Protein AF-0000000083306001 (afdb_homodimer)

Structure (mmCIF, N/CA/C/O backbone):
data_AF-0000000083306001-model_v1
#
loop_
_entity.id
_entity.type
_entity.pdbx_description
1 polymer 'Amine oxidase domain-containing protein'
#
loop_
_atom_site.group_PDB
_atom_site.id
_atom_site.type_symbol
_atom_site.label_atom_id
_atom_site.label_alt_id
_atom_site.label_comp_id
_atom_site.label_asym_id
_atom_site.label_entity_id
_atom_site.label_seq_id
_atom_site.pdbx_PDB_ins_code
_atom_site.Cartn_x
_atom_site.Cartn_y
_atom_site.Cartn_z
_atom_site.occupancy
_atom_site.B_iso_or_equiv
_atom_site.auth_seq_id
_atom_site.auth_comp_id
_atom_site.auth_asym_id
_atom_site.auth_atom_id
_atom_site.pdbx_PDB_model_num
ATOM 1 N N . MET A 1 1 ? 27.594 62.531 18.547 1 23.5 1 MET A N 1
ATOM 2 C CA . MET A 1 1 ? 26.344 62.562 17.797 1 23.5 1 MET A CA 1
ATOM 3 C C . MET A 1 1 ? 26.031 61.188 17.188 1 23.5 1 MET A C 1
ATOM 5 O O . MET A 1 1 ? 26.594 60.844 16.156 1 23.5 1 MET A O 1
ATOM 9 N N . ASN A 1 2 ? 26.078 60.125 17.922 1 29.05 2 ASN A N 1
ATOM 10 C CA . ASN A 1 2 ? 25.922 58.719 17.562 1 29.05 2 ASN A CA 1
ATOM 11 C C . ASN A 1 2 ? 24.766 58.531 16.578 1 29.05 2 ASN A C 1
ATOM 13 O O . ASN A 1 2 ? 23.766 59.25 16.625 1 29.05 2 ASN A O 1
ATOM 17 N N . GLY A 1 3 ? 25.094 58.094 15.359 1 31.86 3 GLY A N 1
ATOM 18 C CA . GLY A 1 3 ? 24.219 57.875 14.219 1 31.86 3 GLY A CA 1
ATOM 19 C C . GLY A 1 3 ? 22.859 57.312 14.602 1 31.86 3 GLY A C 1
ATOM 20 O O . GLY A 1 3 ? 22.766 56.125 14.922 1 31.86 3 GLY A O 1
ATOM 21 N N . ILE A 1 4 ? 22.141 57.875 15.406 1 37.94 4 ILE A N 1
ATOM 22 C CA . ILE A 1 4 ? 20.719 57.562 15.594 1 37.94 4 ILE A CA 1
ATOM 23 C C . ILE A 1 4 ? 20.109 57.156 14.266 1 37.94 4 ILE A C 1
ATOM 25 O O . ILE A 1 4 ? 20.016 57.969 13.336 1 37.94 4 ILE A O 1
ATOM 29 N N . GLY A 1 5 ? 20.469 56.062 13.773 1 42.94 5 GLY A N 1
ATOM 30 C CA . GLY A 1 5 ? 19.828 55.5 12.594 1 42.94 5 GLY A CA 1
ATOM 31 C C . GLY A 1 5 ? 18.391 55.969 12.422 1 42.94 5 GLY A C 1
ATOM 32 O O . GLY A 1 5 ? 17.797 56.531 13.344 1 42.94 5 GLY A O 1
ATOM 33 N N . SER A 1 6 ? 17.922 56.188 11.133 1 52.31 6 SER A N 1
ATOM 34 C CA . SER A 1 6 ? 16.656 56.75 10.641 1 52.31 6 SER A CA 1
ATOM 35 C C . SER A 1 6 ? 15.469 56.156 11.414 1 52.31 6 SER A C 1
ATOM 37 O O . SER A 1 6 ? 15.289 54.938 11.469 1 52.31 6 SER A O 1
ATOM 39 N N . LYS A 1 7 ? 15.078 56.812 12.523 1 65 7 LYS A N 1
ATOM 40 C CA . LYS A 1 7 ? 13.852 56.562 13.281 1 65 7 LYS A CA 1
ATOM 41 C C . LYS A 1 7 ? 12.648 56.438 12.352 1 65 7 LYS A C 1
ATOM 43 O O . LYS A 1 7 ? 12.281 57.406 11.68 1 65 7 LYS A O 1
ATOM 48 N N . LYS A 1 8 ? 12.242 55.156 12.117 1 79.12 8 LYS A N 1
ATOM 49 C CA . LYS A 1 8 ? 11.094 54.906 11.25 1 79.12 8 LYS A CA 1
ATOM 50 C C . LYS A 1 8 ? 9.797 54.906 12.047 1 79.12 8 LYS A C 1
ATOM 52 O O . LYS A 1 8 ? 9.57 54.031 12.875 1 79.12 8 LYS A O 1
ATOM 57 N N . CYS A 1 9 ? 9.109 55.969 11.93 1 89.06 9 CYS A N 1
ATOM 58 C CA . CYS A 1 9 ? 7.836 56.125 12.633 1 89.06 9 CYS A CA 1
ATOM 59 C C . CYS A 1 9 ? 6.664 55.781 11.719 1 89.06 9 CYS A C 1
ATOM 61 O O . CYS A 1 9 ? 6.621 56.219 10.57 1 89.06 9 CYS A O 1
ATOM 63 N N . HIS A 1 10 ? 5.801 54.875 12.242 1 91.38 10 HIS A N 1
ATOM 64 C CA . HIS A 1 10 ? 4.609 54.438 11.508 1 91.38 10 HIS A CA 1
ATOM 65 C C . HIS A 1 10 ? 3.377 54.469 12.406 1 91.38 10 HIS A C 1
ATOM 67 O O . HIS A 1 10 ? 3.498 54.5 13.633 1 91.38 10 HIS A O 1
ATOM 73 N N . LYS A 1 11 ? 2.289 54.5 11.758 1 93 11 LYS A N 1
ATOM 74 C CA . LYS A 1 11 ? 1.054 54.375 12.523 1 93 11 LYS A CA 1
ATOM 75 C C . LYS A 1 11 ? 0.902 53 13.117 1 93 11 LYS A C 1
ATOM 77 O O . LYS A 1 11 ? 0.572 52.844 14.297 1 93 11 LYS A O 1
ATOM 82 N N . VAL A 1 12 ? 1.085 52.031 12.242 1 97.62 12 VAL A N 1
ATOM 83 C CA . VAL A 1 12 ? 0.956 50.656 12.68 1 97.62 12 VAL A CA 1
ATOM 84 C C . VAL A 1 12 ? 2.168 49.844 12.211 1 97.62 12 VAL A C 1
ATOM 86 O O . VAL A 1 12 ? 2.564 49.938 11.047 1 97.62 12 VAL A O 1
ATOM 89 N N . VAL A 1 13 ? 2.809 49.062 13.117 1 98.38 13 VAL A N 1
ATOM 90 C CA . VAL A 1 13 ? 3.793 48.031 12.781 1 98.38 13 VAL A CA 1
ATOM 91 C C . VAL A 1 13 ? 3.18 46.656 12.969 1 98.38 13 VAL A C 1
ATOM 93 O O . VAL A 1 13 ? 2.623 46.344 14.023 1 98.38 13 VAL A O 1
ATOM 96 N N . VAL A 1 14 ? 3.178 45.875 11.906 1 98.81 14 VAL A N 1
ATOM 97 C CA . VAL A 1 14 ? 2.76 44.469 11.984 1 98.81 14 VAL A CA 1
ATOM 98 C C . VAL A 1 14 ? 3.988 43.562 11.977 1 98.81 14 VAL A C 1
ATOM 100 O O . VAL A 1 14 ? 4.809 43.625 11.055 1 98.81 14 VAL A O 1
ATOM 103 N N . ILE A 1 15 ? 4.082 42.75 13 1 98.75 15 ILE A N 1
ATOM 104 C CA . ILE A 1 15 ? 5.215 41.844 13.117 1 98.75 15 ILE A CA 1
ATOM 105 C C . ILE A 1 15 ? 4.844 40.469 12.523 1 98.75 15 ILE A C 1
ATOM 107 O O . ILE A 1 15 ? 4.023 39.75 13.086 1 98.75 15 ILE A O 1
ATOM 111 N N . GLY A 1 16 ? 5.48 40.125 11.383 1 98.56 16 GLY A N 1
ATOM 112 C CA . GLY A 1 16 ? 5.234 38.875 10.719 1 98.56 16 GLY A CA 1
ATOM 113 C C . GLY A 1 16 ? 4.379 39 9.469 1 98.56 16 GLY A C 1
ATOM 114 O O . GLY A 1 16 ? 3.367 39.688 9.477 1 98.56 16 GLY A O 1
ATOM 115 N N . ALA A 1 17 ? 4.824 38.281 8.461 1 98.62 17 ALA A N 1
ATOM 116 C CA . ALA A 1 17 ? 4.117 38.344 7.184 1 98.62 17 ALA A CA 1
ATOM 117 C C . ALA A 1 17 ? 3.477 36.969 6.867 1 98.62 17 ALA A C 1
ATOM 119 O O . ALA A 1 17 ? 3.561 36.5 5.734 1 98.62 17 ALA A O 1
ATOM 120 N N . GLY A 1 18 ? 2.902 36.344 7.863 1 98.31 18 GLY A N 1
ATOM 121 C CA . GLY A 1 18 ? 2.041 35.188 7.66 1 98.31 18 GLY A CA 1
ATOM 122 C C . GLY A 1 18 ? 0.6 35.562 7.375 1 98.31 18 GLY A C 1
ATOM 123 O O . GLY A 1 18 ? 0.298 36.719 7.098 1 98.31 18 GLY A O 1
ATOM 124 N N . MET A 1 19 ? -0.26 34.562 7.445 1 98.38 19 MET A N 1
ATOM 125 C CA . MET A 1 19 ? -1.674 34.781 7.148 1 98.38 19 MET A CA 1
ATOM 126 C C . MET A 1 19 ? -2.275 35.812 8.062 1 98.38 19 MET A C 1
ATOM 128 O O . MET A 1 19 ? -2.994 36.719 7.605 1 98.38 19 MET A O 1
ATOM 132 N N . ALA A 1 20 ? -1.987 35.75 9.336 1 98.75 20 ALA A N 1
ATOM 133 C CA . ALA A 1 20 ? -2.545 36.688 10.305 1 98.75 20 ALA A CA 1
ATOM 134 C C . ALA A 1 20 ? -2.035 38.125 10.047 1 98.75 20 ALA A C 1
ATOM 136 O O . ALA A 1 20 ? -2.822 39.062 9.977 1 98.75 20 ALA A O 1
ATOM 137 N N . GLY A 1 21 ? -0.726 38.281 9.867 1 98.81 21 GLY A N 1
ATOM 138 C CA . GLY A 1 21 ? -0.13 39.594 9.672 1 98.81 21 GLY A CA 1
ATOM 139 C C . GLY A 1 21 ? -0.563 40.25 8.383 1 98.81 21 GLY A C 1
ATOM 140 O O . GLY A 1 21 ? -0.947 41.438 8.383 1 98.81 21 GLY A O 1
ATOM 141 N N . ILE A 1 22 ? -0.541 39.5 7.375 1 98.62 22 ILE A N 1
ATOM 142 C CA . ILE A 1 22 ? -0.915 40.062 6.07 1 98.62 22 ILE A CA 1
ATOM 143 C C . ILE A 1 22 ? -2.4 40.406 6.066 1 98.62 22 ILE A C 1
ATOM 145 O O . ILE A 1 22 ? -2.799 41.438 5.488 1 98.62 22 ILE A O 1
ATOM 149 N N . SER A 1 23 ? -3.188 39.562 6.703 1 98.69 23 SER A N 1
ATOM 150 C CA . SER A 1 23 ? -4.613 39.875 6.793 1 98.69 23 SER A CA 1
ATOM 151 C C . SER A 1 23 ? -4.859 41.156 7.586 1 98.69 23 SER A C 1
ATOM 153 O O . SER A 1 23 ? -5.723 41.969 7.227 1 98.69 23 SER A O 1
ATOM 155 N N . ALA A 1 24 ? -4.152 41.344 8.672 1 98.75 24 ALA A N 1
ATOM 156 C CA . ALA A 1 24 ? -4.277 42.562 9.469 1 98.75 24 ALA A CA 1
ATOM 157 C C . ALA A 1 24 ? -3.896 43.781 8.656 1 98.75 24 ALA A C 1
ATOM 159 O O . ALA A 1 24 ? -4.648 44.781 8.609 1 98.75 24 ALA A O 1
ATOM 160 N N . ALA A 1 25 ? -2.742 43.719 8.016 1 98.62 25 ALA A N 1
ATOM 161 C CA . ALA A 1 25 ? -2.252 44.844 7.219 1 98.62 25 ALA A CA 1
ATOM 162 C C . ALA A 1 25 ? -3.219 45.156 6.086 1 98.62 25 ALA A C 1
ATOM 164 O O . ALA A 1 25 ? -3.541 46.344 5.855 1 98.62 25 ALA A O 1
ATOM 165 N N . HIS A 1 26 ? -3.648 44.156 5.418 1 98 26 HIS A N 1
ATOM 166 C CA . HIS A 1 26 ? -4.551 44.344 4.285 1 98 26 HIS A CA 1
ATOM 167 C C . HIS A 1 26 ? -5.859 44.969 4.73 1 98 26 HIS A C 1
ATOM 169 O O . HIS A 1 26 ? -6.352 45.906 4.074 1 98 26 HIS A O 1
ATOM 175 N N . TYR A 1 27 ? -6.422 44.469 5.801 1 97.88 27 TYR A N 1
ATOM 176 C CA . TYR A 1 27 ? -7.68 45 6.305 1 97.88 27 TYR A CA 1
ATOM 177 C C . TYR A 1 27 ? -7.527 46.469 6.703 1 97.88 27 TYR A C 1
ATOM 179 O O . TYR A 1 27 ? -8.422 47.281 6.449 1 97.88 27 TYR A O 1
ATOM 187 N N . LEU A 1 28 ? -6.457 46.844 7.336 1 97.81 28 LEU A N 1
ATOM 188 C CA . LEU A 1 28 ? -6.184 48.219 7.727 1 97.81 28 LEU A CA 1
ATOM 189 C C . LEU A 1 28 ? -6.105 49.125 6.504 1 97.81 28 LEU A C 1
ATOM 191 O O . LEU A 1 28 ? -6.734 50.188 6.469 1 97.81 28 LEU A O 1
ATOM 195 N N . VAL A 1 29 ? -5.379 48.688 5.523 1 97 29 VAL A N 1
ATOM 196 C CA . VAL A 1 29 ? -5.18 49.469 4.312 1 97 29 VAL A CA 1
ATOM 197 C C . VAL A 1 29 ? -6.508 49.625 3.568 1 97 29 VAL A C 1
ATOM 199 O O . VAL A 1 29 ? -6.844 50.688 3.098 1 97 29 VAL A O 1
ATOM 202 N N . GLU A 1 30 ? -7.191 48.5 3.496 1 95.38 30 GLU A N 1
ATOM 203 C CA . GLU A 1 30 ? -8.492 48.531 2.836 1 95.38 30 GLU A CA 1
ATOM 204 C C . GLU A 1 30 ? -9.445 49.5 3.521 1 95.38 30 GLU A C 1
ATOM 206 O O . GLU A 1 30 ? -10.352 50.062 2.887 1 95.38 30 GLU A O 1
ATOM 211 N N . ASN A 1 31 ? -9.188 49.75 4.758 1 95.81 31 ASN A N 1
ATOM 212 C CA . ASN A 1 31 ? -10.078 50.625 5.516 1 95.81 31 ASN A CA 1
ATOM 213 C C . ASN A 1 31 ? -9.43 51.969 5.805 1 95.81 31 ASN A C 1
ATOM 215 O O . ASN A 1 31 ? -9.789 52.656 6.777 1 95.81 31 ASN A O 1
ATOM 219 N N . GLY A 1 32 ? -8.414 52.344 5.086 1 93.94 32 GLY A N 1
ATOM 220 C CA . GLY A 1 32 ? -7.973 53.719 5.027 1 93.94 32 GLY A CA 1
ATOM 221 C C . GLY A 1 32 ? -6.711 54 5.828 1 93.94 32 GLY A C 1
ATOM 222 O O . GLY A 1 32 ? -6.246 55.125 5.906 1 93.94 32 GLY A O 1
ATOM 223 N N . VAL A 1 33 ? -6.129 53.031 6.465 1 95.25 33 VAL A N 1
ATOM 224 C CA . VAL A 1 33 ? -4.867 53.188 7.18 1 95.25 33 VAL A CA 1
ATOM 225 C C . VAL A 1 33 ? -3.705 52.812 6.273 1 95.25 33 VAL A C 1
ATOM 227 O O . VAL A 1 33 ? -3.352 51.625 6.188 1 95.25 33 VAL A O 1
ATOM 230 N N . SER A 1 34 ? -3.059 53.75 5.746 1 92.56 34 SER A N 1
ATOM 231 C CA . SER A 1 34 ? -2.051 53.438 4.73 1 92.56 34 SER A CA 1
ATOM 232 C C . SER A 1 34 ? -0.658 53.344 5.344 1 92.56 34 SER A C 1
ATOM 234 O O . SER A 1 34 ? 0.235 52.719 4.777 1 92.56 34 SER A O 1
ATOM 236 N N . ASP A 1 35 ? -0.481 54 6.477 1 95.62 35 ASP A N 1
ATOM 237 C CA . ASP A 1 35 ? 0.834 53.969 7.105 1 95.62 35 ASP A CA 1
ATOM 238 C C . ASP A 1 35 ? 1.006 52.719 7.957 1 95.62 35 ASP A C 1
ATOM 240 O O . ASP A 1 35 ? 1.032 52.781 9.188 1 95.62 35 ASP A O 1
ATOM 244 N N . VAL A 1 36 ? 1.107 51.656 7.293 1 97.12 36 VAL A N 1
ATOM 245 C CA . VAL A 1 36 ? 1.318 50.344 7.891 1 97.12 36 VAL A CA 1
ATOM 246 C C . VAL A 1 36 ? 2.623 49.75 7.367 1 97.12 36 VAL A C 1
ATOM 248 O O . VAL A 1 36 ? 2.928 49.844 6.18 1 97.12 36 VAL A O 1
ATOM 251 N N . ILE A 1 37 ? 3.451 49.188 8.25 1 97.75 37 ILE A N 1
ATOM 252 C CA . ILE A 1 37 ? 4.672 48.5 7.84 1 97.75 37 ILE A CA 1
ATOM 253 C C . ILE A 1 37 ? 4.695 47.094 8.422 1 97.75 37 ILE A C 1
ATOM 255 O O . ILE A 1 37 ? 4.391 46.906 9.602 1 97.75 37 ILE A O 1
ATOM 259 N N . LEU A 1 38 ? 4.934 46.156 7.582 1 98.31 38 LEU A N 1
ATOM 260 C CA . LEU A 1 38 ? 5.137 44.781 8 1 98.31 38 LEU A CA 1
ATOM 261 C C . LEU A 1 38 ? 6.621 44.438 8.086 1 98.31 38 LEU A C 1
ATOM 263 O O . LEU A 1 38 ? 7.371 44.688 7.137 1 98.31 38 LEU A O 1
ATOM 267 N N . VAL A 1 39 ? 7.051 43.906 9.227 1 98 39 VAL A N 1
ATOM 268 C CA . VAL A 1 39 ? 8.422 43.406 9.367 1 98 39 VAL A CA 1
ATOM 269 C C . VAL A 1 39 ? 8.438 41.906 9.484 1 98 39 VAL A C 1
ATOM 271 O O . VAL A 1 39 ? 7.707 41.312 10.289 1 98 39 VAL A O 1
ATOM 274 N N . GLU A 1 40 ? 9.188 41.281 8.633 1 98.06 40 GLU A N 1
ATOM 275 C CA . GLU A 1 40 ? 9.258 39.844 8.508 1 98.06 40 GLU A CA 1
ATOM 276 C C . GLU A 1 40 ? 10.695 39.344 8.648 1 98.06 40 GLU A C 1
ATOM 278 O O . GLU A 1 40 ? 11.609 39.875 8.008 1 98.06 40 GLU A O 1
ATOM 283 N N . ALA A 1 41 ? 10.867 38.344 9.5 1 97.19 41 ALA A N 1
ATOM 284 C CA . ALA A 1 41 ? 12.203 37.812 9.797 1 97.19 41 ALA A CA 1
ATOM 285 C C . ALA A 1 41 ? 12.781 37.062 8.594 1 97.19 41 ALA A C 1
ATOM 287 O O . ALA A 1 41 ? 13.984 37.156 8.336 1 97.19 41 ALA A O 1
ATOM 288 N N . SER A 1 42 ? 11.938 36.344 7.895 1 95.25 42 SER A N 1
ATOM 289 C CA . SER A 1 42 ? 12.383 35.531 6.777 1 95.25 42 SER A CA 1
ATOM 290 C C . SER A 1 42 ? 12.492 36.344 5.496 1 95.25 42 SER A C 1
ATOM 292 O O . SER A 1 42 ? 12.344 37.562 5.523 1 95.25 42 SER A O 1
ATOM 294 N N . ASP A 1 43 ? 12.812 35.625 4.355 1 95.56 43 ASP A N 1
ATOM 295 C CA . ASP A 1 43 ? 12.945 36.281 3.057 1 95.56 43 ASP A CA 1
ATOM 296 C C . ASP A 1 43 ? 11.727 36 2.176 1 95.56 43 ASP A C 1
ATOM 298 O O . ASP A 1 43 ? 11.789 36.188 0.956 1 95.56 43 ASP A O 1
ATOM 302 N N . ARG A 1 44 ? 10.711 35.531 2.848 1 96.44 44 ARG A N 1
ATOM 303 C CA . ARG A 1 44 ? 9.492 35.219 2.119 1 96.44 44 ARG A CA 1
ATOM 304 C C . ARG A 1 44 ? 8.25 35.531 2.949 1 96.44 44 ARG A C 1
ATOM 306 O O . ARG A 1 44 ? 8.328 35.625 4.172 1 96.44 44 ARG A O 1
ATOM 313 N N . ILE A 1 45 ? 7.082 35.688 2.277 1 97.75 45 ILE A N 1
ATOM 314 C CA . ILE A 1 45 ? 5.805 35.781 2.973 1 97.75 45 ILE A CA 1
ATOM 315 C C . ILE A 1 45 ? 5.301 34.375 3.316 1 97.75 45 ILE A C 1
ATOM 317 O O . ILE A 1 45 ? 5.812 33.375 2.795 1 97.75 45 ILE A O 1
ATOM 321 N N . GLY A 1 46 ? 4.379 34.312 4.262 1 97.62 46 GLY A N 1
ATOM 322 C CA . GLY A 1 46 ? 3.578 33.094 4.371 1 97.62 46 GLY A CA 1
ATOM 323 C C . GLY A 1 46 ? 3.641 32.469 5.746 1 97.62 46 GLY A C 1
ATOM 324 O O . GLY A 1 46 ? 2.742 31.719 6.129 1 97.62 46 GLY A O 1
ATOM 325 N N . GLY A 1 47 ? 4.707 32.781 6.496 1 97 47 GLY A N 1
ATOM 326 C CA . GLY A 1 47 ? 4.848 32.062 7.746 1 97 47 GLY A CA 1
ATOM 327 C C . GLY A 1 47 ? 4.883 30.547 7.555 1 97 47 GLY A C 1
ATOM 328 O O . GLY A 1 47 ? 5.715 30.031 6.805 1 97 47 GLY A O 1
ATOM 329 N N . ARG A 1 48 ? 3.848 29.859 8.078 1 96.69 48 ARG A N 1
ATOM 330 C CA . ARG A 1 48 ? 3.811 28.406 7.969 1 96.69 48 ARG A CA 1
ATOM 331 C C . ARG A 1 48 ? 3.123 27.969 6.68 1 96.69 48 ARG A C 1
ATOM 333 O O . ARG A 1 48 ? 2.854 26.781 6.484 1 96.69 48 ARG A O 1
ATOM 340 N N . ILE A 1 49 ? 2.777 28.906 5.875 1 97.56 49 ILE A N 1
ATOM 341 C CA . ILE A 1 49 ? 2.459 28.641 4.477 1 97.56 49 ILE A CA 1
ATOM 342 C C . ILE A 1 49 ? 3.734 28.703 3.635 1 97.56 49 ILE A C 1
ATOM 344 O O . ILE A 1 49 ? 4.324 29.781 3.475 1 97.56 49 ILE A O 1
ATOM 348 N N . GLN A 1 50 ? 4.164 27.641 3.188 1 97.19 50 GLN A N 1
ATOM 349 C CA . GLN A 1 50 ? 5.336 27.594 2.32 1 97.19 50 GLN A CA 1
ATOM 350 C C . GLN A 1 50 ? 5.074 26.734 1.088 1 97.19 50 GLN A C 1
ATOM 352 O O . GLN A 1 50 ? 5.109 25.5 1.165 1 97.19 50 GLN A O 1
ATOM 357 N N . THR A 1 51 ? 4.879 27.375 -0.016 1 97.12 51 THR A N 1
ATOM 358 C CA . THR A 1 51 ? 4.629 26.719 -1.301 1 97.12 51 THR A CA 1
ATOM 359 C C . THR A 1 51 ? 5.895 26.703 -2.152 1 97.12 51 THR A C 1
ATOM 361 O O . THR A 1 51 ? 6.523 27.75 -2.359 1 97.12 51 THR A O 1
ATOM 364 N N . ILE A 1 52 ? 6.32 25.578 -2.539 1 96.5 52 ILE A N 1
ATOM 365 C CA . ILE A 1 52 ? 7.355 25.484 -3.561 1 96.5 52 ILE A CA 1
ATOM 366 C C . ILE A 1 52 ? 6.766 24.906 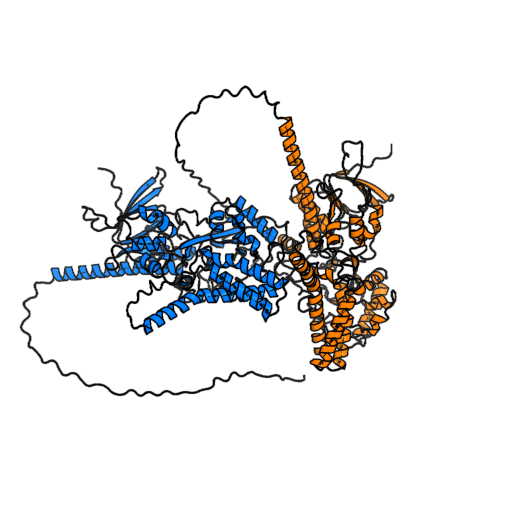-4.844 1 96.5 52 ILE A C 1
ATOM 368 O O . ILE A 1 52 ? 5.656 24.359 -4.832 1 96.5 52 ILE A O 1
ATOM 372 N N . PHE A 1 53 ? 7.438 25.156 -5.859 1 94.88 53 PHE A N 1
ATOM 373 C CA . PHE A 1 53 ? 6.922 24.688 -7.137 1 94.88 53 PHE A CA 1
ATOM 374 C C . PHE A 1 53 ? 7.852 23.641 -7.738 1 94.88 53 PHE A C 1
ATOM 376 O O . PHE A 1 53 ? 9.07 23.828 -7.789 1 94.88 53 PHE A O 1
ATOM 383 N N . ARG A 1 54 ? 7.277 22.516 -7.984 1 92.81 54 ARG A N 1
ATOM 384 C CA . ARG A 1 54 ? 7.965 21.406 -8.664 1 92.81 54 ARG A CA 1
ATOM 385 C C . ARG A 1 54 ? 7.285 21.078 -9.992 1 92.81 54 ARG A C 1
ATOM 387 O O . ARG A 1 54 ? 6.109 20.719 -10.016 1 92.81 54 ARG A O 1
ATOM 394 N N . GLU A 1 55 ? 8.039 21.219 -11.102 1 91.31 55 GLU A N 1
ATOM 395 C CA . GLU A 1 55 ? 7.504 21.016 -12.445 1 91.31 55 GLU A CA 1
ATOM 396 C C . GLU A 1 55 ? 6.258 21.859 -12.688 1 91.31 55 GLU A C 1
ATOM 398 O O . GLU A 1 55 ? 5.246 21.359 -13.172 1 91.31 55 GLU A O 1
ATOM 403 N N . GLY A 1 56 ? 6.277 23.078 -12.164 1 92 56 GLY A N 1
ATOM 404 C CA . GLY A 1 56 ? 5.23 24.062 -12.406 1 92 56 GLY A CA 1
ATOM 405 C C . GLY A 1 56 ? 4.02 23.875 -11.516 1 92 56 GLY A C 1
ATOM 406 O O . GLY A 1 56 ? 3.057 24.641 -11.602 1 92 56 GLY A O 1
ATOM 407 N N . LYS A 1 57 ? 4.062 22.891 -10.648 1 94.19 57 LYS A N 1
ATOM 408 C CA . LYS A 1 57 ? 2.928 22.641 -9.766 1 94.19 57 LYS A CA 1
ATOM 409 C C . LYS A 1 57 ? 3.303 22.875 -8.305 1 94.19 57 LYS A C 1
ATOM 411 O O . LYS A 1 57 ? 4.441 22.609 -7.902 1 94.19 57 LYS A O 1
ATOM 416 N N . PRO A 1 58 ? 2.34 23.328 -7.555 1 95.38 58 PRO A N 1
ATOM 417 C CA . PRO A 1 58 ? 2.666 23.688 -6.168 1 95.38 58 PRO A CA 1
ATOM 418 C C . PRO A 1 58 ? 2.824 22.453 -5.273 1 95.38 58 PRO A C 1
ATOM 420 O O . PRO A 1 58 ? 2.1 21.469 -5.434 1 95.38 58 PRO A O 1
ATOM 423 N N . LEU A 1 59 ? 3.77 22.5 -4.441 1 95.94 59 LEU A N 1
ATOM 424 C CA . LEU A 1 59 ? 3.99 21.594 -3.324 1 95.94 59 LEU A CA 1
ATOM 425 C C . LEU A 1 59 ? 3.961 22.344 -1.996 1 95.94 59 LEU A C 1
ATOM 427 O O . LEU A 1 59 ? 4.785 23.219 -1.759 1 95.94 59 LEU A O 1
ATOM 431 N N . GLU A 1 60 ? 3.01 22 -1.163 1 96.56 60 GLU A N 1
ATOM 432 C CA . GLU A 1 60 ? 2.814 22.719 0.092 1 96.56 60 GLU A CA 1
ATOM 433 C C . GLU A 1 60 ? 3.637 22.094 1.218 1 96.56 60 GLU A C 1
ATOM 435 O O . GLU A 1 60 ? 3.26 21.062 1.768 1 96.56 60 GLU A O 1
ATOM 440 N N . LEU A 1 61 ? 4.664 22.781 1.616 1 97.06 61 LEU A N 1
ATOM 441 C CA . LEU A 1 61 ? 5.52 22.25 2.678 1 97.06 61 LEU A CA 1
ATOM 442 C C . LEU A 1 61 ? 4.906 22.531 4.047 1 97.06 61 LEU A C 1
ATOM 444 O O . LEU A 1 61 ? 5.312 21.922 5.043 1 97.06 61 LEU A O 1
ATOM 448 N N . GLY A 1 62 ? 3.992 23.484 4.168 1 95.38 62 GLY A N 1
ATOM 449 C CA . GLY A 1 62 ? 3.236 23.812 5.371 1 95.38 62 GLY A CA 1
ATOM 450 C C . GLY A 1 62 ? 1.743 23.594 5.211 1 95.38 62 GLY A C 1
ATOM 451 O O . GLY A 1 62 ? 1.303 22.547 4.758 1 95.38 62 GLY A O 1
ATOM 452 N N . ALA A 1 63 ? 1.005 24.578 5.586 1 94.5 63 ALA A N 1
ATOM 453 C CA . ALA A 1 63 ? -0.448 24.5 5.457 1 94.5 63 ALA A CA 1
ATOM 454 C C . ALA A 1 63 ? -0.856 24.172 4.023 1 94.5 63 ALA A C 1
ATOM 456 O O . ALA A 1 63 ? -0.426 24.859 3.084 1 94.5 63 ALA A O 1
ATOM 457 N N . GLU A 1 64 ? -1.719 23.188 3.941 1 91.94 64 GLU A N 1
ATOM 458 C CA . GLU A 1 64 ? -1.946 22.641 2.609 1 91.94 64 GLU A CA 1
ATOM 459 C C . GLU A 1 64 ? -3.383 22.875 2.15 1 91.94 64 GLU A C 1
ATOM 461 O O . GLU A 1 64 ? -3.641 23.016 0.954 1 91.94 64 GLU A O 1
ATOM 466 N N . TRP A 1 65 ? -4.297 22.984 3.082 1 91.81 65 TRP A N 1
ATOM 467 C CA . TRP A 1 65 ? -5.699 23.016 2.682 1 91.81 65 TRP A CA 1
ATOM 468 C C . TRP A 1 65 ? -6.457 24.109 3.42 1 91.81 65 TRP A C 1
ATOM 470 O O . TRP A 1 65 ? -6.047 24.547 4.5 1 91.81 65 TRP A O 1
ATOM 480 N N . ILE A 1 66 ? -7.449 24.562 2.73 1 94.06 66 ILE A N 1
ATOM 481 C CA . ILE A 1 66 ? -8.516 25.266 3.432 1 94.06 66 ILE A CA 1
ATOM 482 C C . ILE A 1 66 ? -9.484 24.266 4.051 1 94.06 66 ILE A C 1
ATOM 484 O O . ILE A 1 66 ? -10.18 23.547 3.332 1 94.06 66 ILE A O 1
ATOM 488 N N . PHE A 1 67 ? -9.461 24.25 5.379 1 90.56 67 PHE A N 1
ATOM 489 C CA . PHE A 1 67 ? -10.32 23.297 6.078 1 90.56 67 PHE A CA 1
ATOM 490 C C . PHE A 1 67 ? -11.758 23.797 6.129 1 90.56 67 PHE A C 1
ATOM 492 O O . PHE A 1 67 ? -12.07 24.719 6.887 1 90.56 67 PHE A O 1
ATOM 499 N N . GLY A 1 68 ? -12.633 23.203 5.359 1 90.38 68 GLY A N 1
ATOM 500 C CA . GLY A 1 68 ? -14.031 23.609 5.34 1 90.38 68 GLY A CA 1
ATOM 501 C C . GLY A 1 68 ? -14.359 24.547 4.191 1 90.38 68 GLY A C 1
ATOM 502 O O . GLY A 1 68 ? -14.359 25.766 4.359 1 90.38 68 GLY A O 1
ATOM 503 N N . GLY A 1 69 ? -14.766 23.875 3.129 1 90.19 69 GLY A N 1
ATOM 504 C CA . GLY A 1 69 ? -15.133 24.641 1.947 1 90.19 69 GLY A CA 1
ATOM 505 C C . GLY A 1 69 ? -16.578 25.109 1.96 1 90.19 69 GLY A C 1
ATOM 506 O O . GLY A 1 69 ? -17.391 24.672 1.139 1 90.19 69 GLY A O 1
ATOM 507 N N . CYS A 1 70 ? -16.859 26.094 2.916 1 91.06 70 CYS A N 1
ATOM 508 C CA . CYS A 1 70 ? -18.203 26.656 3.018 1 91.06 70 CYS A CA 1
ATOM 509 C C . CYS A 1 70 ? -18.156 28.141 3.352 1 91.06 70 CYS A C 1
ATOM 511 O O . CYS A 1 70 ? -17.109 28.656 3.75 1 91.06 70 CYS A O 1
ATOM 513 N N . PRO A 1 71 ? -19.234 28.859 3.275 1 92.56 71 PRO A N 1
ATOM 514 C CA . PRO A 1 71 ? -19.219 30.328 3.432 1 92.56 71 PRO A CA 1
ATOM 515 C C . PRO A 1 71 ? -18.859 30.766 4.848 1 92.56 71 PRO A C 1
ATOM 517 O O . PRO A 1 71 ? -18.531 31.922 5.074 1 92.56 71 PRO A O 1
ATOM 520 N N . SER A 1 72 ? -18.844 29.875 5.777 1 92.5 72 SER A N 1
ATOM 521 C CA . SER A 1 72 ? -18.453 30.219 7.141 1 92.5 72 SER A CA 1
ATOM 522 C C . SER A 1 72 ? -16.938 30.312 7.262 1 92.5 72 SER A C 1
ATOM 524 O O . SER A 1 72 ? -16.422 30.812 8.266 1 92.5 72 SER A O 1
ATOM 526 N N . ASN A 1 73 ? -16.266 29.906 6.23 1 95.75 73 ASN A N 1
ATOM 527 C CA . ASN A 1 73 ? -14.812 29.984 6.211 1 95.75 73 ASN A CA 1
ATOM 528 C C . ASN A 1 73 ? -14.336 31.234 5.488 1 95.75 73 ASN A C 1
ATOM 530 O O . ASN A 1 73 ? -14.461 31.344 4.27 1 95.75 73 ASN A O 1
ATOM 534 N N . SER A 1 74 ? -13.727 32.094 6.27 1 96.56 74 SER A N 1
ATOM 535 C CA . SER A 1 74 ? -13.336 33.406 5.75 1 96.56 74 SER A CA 1
ATOM 536 C C . SER A 1 74 ? -12.266 33.281 4.668 1 96.56 74 SER A C 1
ATOM 538 O O . SER A 1 74 ? -12.211 34.094 3.738 1 96.56 74 SER A O 1
ATOM 540 N N . LEU A 1 75 ? -11.406 32.312 4.801 1 97.44 75 LEU A N 1
ATOM 541 C CA . LEU A 1 75 ? -10.352 32.094 3.809 1 97.44 75 LEU A CA 1
ATOM 542 C C . LEU A 1 75 ? -10.93 31.547 2.516 1 97.44 75 LEU A C 1
ATOM 544 O O . LEU A 1 75 ? -10.492 31.891 1.423 1 97.44 75 LEU A O 1
ATOM 548 N N . PHE A 1 76 ? -11.898 30.609 2.615 1 95.69 76 PHE A N 1
ATOM 549 C CA . PHE A 1 76 ? -12.594 30.078 1.452 1 95.69 76 PHE A CA 1
ATOM 550 C C . PHE A 1 76 ? -13.289 31.188 0.671 1 95.69 76 PHE A C 1
ATOM 552 O O . PHE A 1 76 ? -13.18 31.25 -0.556 1 95.69 76 PHE A O 1
ATOM 559 N N . ASN A 1 77 ? -13.922 32.062 1.436 1 96.44 77 ASN A N 1
ATOM 560 C CA . ASN A 1 77 ? -14.578 33.219 0.812 1 96.44 77 ASN A CA 1
ATOM 561 C C . ASN A 1 77 ? -13.578 34.094 0.065 1 96.44 77 ASN A C 1
ATOM 563 O O . ASN A 1 77 ? -13.836 34.5 -1.064 1 96.44 77 ASN A O 1
ATOM 567 N N . LEU A 1 78 ? -12.523 34.344 0.722 1 96.69 78 LEU A N 1
ATOM 568 C CA . LEU A 1 78 ? -11.492 35.156 0.128 1 96.69 78 LEU A CA 1
ATOM 569 C C . LEU A 1 78 ? -10.945 34.531 -1.148 1 96.69 78 LEU A C 1
ATOM 571 O O . LEU A 1 78 ? -10.812 35.219 -2.17 1 96.69 78 LEU A O 1
ATOM 575 N N . ALA A 1 79 ? -10.602 33.25 -1.114 1 96.38 79 ALA A N 1
ATOM 576 C CA . ALA A 1 79 ? -10.047 32.531 -2.266 1 96.38 79 ALA A CA 1
ATOM 577 C C . ALA A 1 79 ? -11.016 32.562 -3.445 1 96.38 79 ALA A C 1
ATOM 579 O O . ALA A 1 79 ? -10.594 32.688 -4.598 1 96.38 79 ALA A O 1
ATOM 580 N N . ASN A 1 80 ? -12.266 32.438 -3.133 1 93.56 80 ASN A N 1
ATOM 581 C CA . ASN A 1 80 ? -13.289 32.531 -4.172 1 93.56 80 ASN A CA 1
ATOM 582 C C . ASN A 1 80 ? -13.352 33.938 -4.781 1 93.56 80 ASN A C 1
ATOM 584 O O . ASN A 1 80 ? -13.414 34.062 -6.004 1 93.56 80 ASN A O 1
ATOM 588 N N . ARG A 1 81 ? -13.352 34.875 -3.896 1 94.81 81 ARG A N 1
ATOM 589 C CA . ARG A 1 81 ? -13.422 36.281 -4.352 1 94.81 81 ARG A CA 1
ATOM 590 C C . ARG A 1 81 ? -12.242 36.594 -5.254 1 94.81 81 ARG A C 1
ATOM 592 O O . ARG A 1 81 ? -12.383 37.375 -6.219 1 94.81 81 ARG A O 1
ATOM 599 N N . LEU A 1 82 ? -11.172 36.062 -4.934 1 94.69 82 LEU A N 1
ATOM 600 C CA . LEU A 1 82 ? -9.945 36.312 -5.68 1 94.69 82 LEU A CA 1
ATOM 601 C C . LEU A 1 82 ? -9.859 35.406 -6.906 1 94.69 82 LEU A C 1
ATOM 603 O O . LEU A 1 82 ? -8.883 35.469 -7.656 1 94.69 82 LEU A O 1
ATOM 607 N N . LYS A 1 83 ? -10.82 34.438 -7.105 1 94.69 83 LYS A N 1
ATOM 608 C CA . LYS A 1 83 ? -10.922 33.531 -8.242 1 94.69 83 LYS A CA 1
ATOM 609 C C . LYS A 1 83 ? -9.711 32.594 -8.297 1 94.69 83 LYS A C 1
ATOM 611 O O . LYS A 1 83 ? -9.18 32.344 -9.383 1 94.69 83 LYS A O 1
ATOM 616 N N . LEU A 1 84 ? -9.375 32.156 -7.137 1 94.81 84 LEU A N 1
ATOM 617 C CA . LEU A 1 84 ? -8.172 31.328 -7.07 1 94.81 84 LEU A CA 1
ATOM 618 C C . LEU A 1 84 ? -8.523 29.844 -7.043 1 94.81 84 LEU A C 1
ATOM 620 O O . LEU A 1 84 ? -7.637 28.984 -7.148 1 94.81 84 LEU A O 1
ATOM 624 N N . LEU A 1 85 ? -9.742 29.422 -6.918 1 92.81 85 LEU A N 1
ATOM 625 C CA . LEU A 1 85 ? -10.148 28.031 -6.75 1 92.81 85 LEU A CA 1
ATOM 626 C C . LEU A 1 85 ? -10.594 27.422 -8.078 1 92.81 85 LEU A C 1
ATOM 628 O O . LEU A 1 85 ? -10.719 26.203 -8.203 1 92.81 85 LEU A O 1
ATOM 632 N N . GLY A 1 86 ? -10.695 28.203 -9.039 1 87.12 86 GLY A N 1
ATOM 633 C CA . GLY A 1 86 ? -11.133 27.719 -10.344 1 87.12 86 GLY A CA 1
ATOM 634 C C . GLY A 1 86 ? -12.617 27.438 -10.406 1 87.12 86 GLY A C 1
ATOM 635 O O . GLY A 1 86 ? -13.344 27.656 -9.438 1 87.12 86 GLY A O 1
ATOM 636 N N . ARG A 1 87 ? -13.023 26.859 -11.555 1 80.19 87 ARG A N 1
ATOM 637 C CA . ARG A 1 87 ? -14.438 26.594 -11.805 1 80.19 87 ARG A CA 1
ATOM 638 C C . ARG A 1 87 ? -14.891 25.312 -11.117 1 80.19 87 ARG A C 1
ATOM 640 O O . ARG A 1 87 ? -15.984 25.266 -10.555 1 80.19 87 ARG A O 1
ATOM 647 N N . GLU A 1 88 ? -14.008 24.328 -11.188 1 84.38 88 GLU A N 1
ATOM 648 C CA . GLU A 1 88 ? -14.289 23.078 -10.484 1 84.38 88 GLU A CA 1
ATOM 649 C C . GLU A 1 88 ? -13.422 22.938 -9.242 1 84.38 88 GLU A C 1
ATOM 651 O O . GLU A 1 88 ? -12.234 22.609 -9.336 1 84.38 88 GLU A O 1
ATOM 656 N N . ILE A 1 89 ? -14.117 23.219 -8.148 1 84.5 89 ILE A N 1
ATOM 657 C CA . ILE A 1 89 ? -13.398 23.188 -6.879 1 84.5 89 ILE A CA 1
ATOM 658 C C . ILE A 1 89 ? -13.023 21.75 -6.52 1 84.5 89 ILE A C 1
ATOM 660 O O . ILE A 1 89 ? -13.883 20.875 -6.523 1 84.5 89 ILE A O 1
ATOM 664 N N . GLN A 1 90 ? -11.797 21.531 -6.348 1 80.75 90 GLN A N 1
ATOM 665 C CA . GLN A 1 90 ? -11.305 20.219 -5.922 1 80.75 90 GLN A CA 1
ATOM 666 C C . GLN A 1 90 ? -11.477 20.031 -4.418 1 80.75 90 GLN A C 1
ATOM 668 O O . GLN A 1 90 ? -10.859 20.75 -3.627 1 80.75 90 GLN A O 1
ATOM 673 N N . ARG A 1 91 ? -12.367 19.188 -4.055 1 83.62 91 ARG A N 1
ATOM 674 C CA . ARG A 1 91 ? -12.648 18.891 -2.654 1 83.62 91 ARG A CA 1
ATOM 675 C C . ARG A 1 91 ? -12.117 17.516 -2.275 1 83.62 91 ARG A C 1
ATOM 677 O O . ARG A 1 91 ? -12.375 16.531 -2.977 1 83.62 91 ARG A O 1
ATOM 684 N N . LEU A 1 92 ? -11.25 17.562 -1.471 1 73.62 92 LEU A N 1
ATOM 685 C CA . LEU A 1 92 ? -10.82 16.281 -0.931 1 73.62 92 LEU A CA 1
ATOM 686 C C . LEU A 1 92 ? -11.648 15.898 0.291 1 73.62 92 LEU A C 1
ATOM 688 O O . LEU A 1 92 ? -11.984 16.75 1.11 1 73.62 92 LEU A O 1
ATOM 692 N N . ASN A 1 93 ? -12.383 14.828 0.073 1 58.19 93 ASN A N 1
ATOM 693 C CA . ASN A 1 93 ? -13.242 14.391 1.169 1 58.19 93 ASN A CA 1
ATOM 694 C C . ASN A 1 93 ? -12.508 14.422 2.506 1 58.19 93 ASN A C 1
ATOM 696 O O . ASN A 1 93 ? -11.305 14.156 2.562 1 58.19 93 ASN A O 1
ATOM 700 N N . ASP A 1 94 ? -13.18 15.195 3.371 1 47.5 94 ASP A N 1
ATOM 701 C CA . ASP A 1 94 ? -12.742 15.352 4.754 1 47.5 94 ASP A CA 1
ATOM 702 C C . ASP A 1 94 ? -12.211 14.039 5.316 1 47.5 94 ASP A C 1
ATOM 704 O O . ASP A 1 94 ? -12.695 12.961 4.953 1 47.5 94 ASP A O 1
ATOM 708 N N . ILE A 1 95 ? -11.055 13.977 5.805 1 42.84 95 ILE A N 1
ATOM 709 C CA . ILE A 1 95 ? -10.703 12.859 6.676 1 42.84 95 ILE A CA 1
ATOM 710 C C . ILE A 1 95 ? -11.945 12.398 7.441 1 42.84 95 ILE A C 1
ATOM 712 O O . ILE A 1 95 ? -12.031 11.242 7.855 1 42.84 95 ILE A O 1
ATOM 716 N N . ASP A 1 96 ? -12.695 13.32 7.961 1 39.47 96 ASP A N 1
ATOM 717 C CA . ASP A 1 96 ? -13.766 13.141 8.938 1 39.47 96 ASP A CA 1
ATOM 718 C C . ASP A 1 96 ? -14.93 12.352 8.328 1 39.47 96 ASP A C 1
ATOM 720 O O . ASP A 1 96 ? -15.695 11.719 9.055 1 39.47 96 ASP A O 1
ATOM 724 N N . GLU A 1 97 ? -15.461 12.766 7.262 1 37.97 97 GLU A N 1
ATOM 725 C CA . GLU A 1 97 ? -16.562 11.875 6.906 1 37.97 97 GLU A CA 1
ATOM 726 C C . GLU A 1 97 ? -16.078 10.43 6.785 1 37.97 97 GLU A C 1
ATOM 728 O O . GLU A 1 97 ? -14.977 10.094 7.227 1 37.97 97 GLU A O 1
ATOM 733 N N . THR A 1 98 ? -16.391 9.617 5.59 1 36.84 98 THR A N 1
ATOM 734 C CA . THR A 1 98 ? -15.883 8.25 5.555 1 36.84 98 THR A CA 1
ATOM 735 C C . THR A 1 98 ? -14.359 8.242 5.598 1 36.84 98 THR A C 1
ATOM 737 O O . THR A 1 98 ? -13.703 8.734 4.672 1 36.84 98 THR A O 1
ATOM 740 N N . VAL A 1 99 ? -13.766 8.758 6.723 1 39.06 99 VAL A N 1
ATOM 741 C CA . VAL A 1 99 ? -12.336 8.641 6.965 1 39.06 99 VAL A CA 1
ATOM 742 C C . VAL A 1 99 ? -11.711 7.684 5.953 1 39.06 99 VAL A C 1
ATOM 744 O O . VAL A 1 99 ? -11.516 6.504 6.25 1 39.06 99 VAL A O 1
ATOM 747 N N . GLN A 1 100 ? -12.375 7.168 5.102 1 40.94 100 GLN A N 1
ATOM 748 C CA . GLN A 1 100 ? -11.391 6.727 4.117 1 40.94 100 GLN A CA 1
ATOM 749 C C . GLN A 1 100 ? -10.469 7.871 3.705 1 40.94 100 GLN A C 1
ATOM 751 O O . GLN A 1 100 ? -10.938 8.922 3.27 1 40.94 100 GLN A O 1
ATOM 756 N N . TRP A 1 101 ? -9.562 8.352 4.633 1 41.09 101 TRP A N 1
ATOM 757 C CA . TRP A 1 101 ? -8.633 9.32 4.051 1 41.09 101 TRP A CA 1
ATOM 758 C C . TRP A 1 101 ? -8.828 9.422 2.543 1 41.09 101 TRP A C 1
ATOM 760 O O . TRP A 1 101 ? -9.156 8.43 1.883 1 41.09 101 TRP A O 1
ATOM 770 N N . PRO A 1 102 ? -9.062 10.664 2.162 1 41.59 102 PRO A N 1
ATOM 771 C CA . PRO A 1 102 ? -9.492 10.742 0.763 1 41.59 102 PRO A CA 1
ATOM 772 C C . PRO A 1 102 ? -9.203 9.453 -0.009 1 41.59 102 PRO A C 1
ATOM 774 O O . PRO A 1 102 ? -10.008 8.516 0.027 1 41.59 102 PRO A O 1
ATOM 777 N N . ASN A 1 103 ? -8.602 9.742 -1.179 1 39.34 103 ASN A N 1
ATOM 778 C CA . ASN A 1 103 ? -8.328 8.922 -2.355 1 39.34 103 ASN A CA 1
ATOM 779 C C . ASN A 1 103 ? -7.547 7.66 -1.989 1 39.34 103 ASN A C 1
ATOM 781 O O . ASN A 1 103 ? -6.793 7.133 -2.809 1 39.34 103 ASN A O 1
ATOM 785 N N . THR A 1 104 ? -7.562 7.449 -0.688 1 43.06 104 THR A N 1
ATOM 786 C CA . THR A 1 104 ? -6.727 6.27 -0.481 1 43.06 104 THR A CA 1
ATOM 787 C C . THR A 1 104 ? -7.527 4.992 -0.708 1 43.06 104 THR A C 1
ATOM 789 O O . THR A 1 104 ? -8.391 4.637 0.102 1 43.06 104 THR A O 1
ATOM 792 N N . VAL A 1 105 ? -8.07 4.832 -1.787 1 50.19 105 VAL A N 1
ATOM 793 C CA . VAL A 1 105 ? -8.367 3.436 -2.088 1 50.19 105 VAL A CA 1
ATOM 794 C C . VAL A 1 105 ? -7.344 2.531 -1.403 1 50.19 105 VAL A C 1
ATOM 796 O O . VAL A 1 105 ? -6.258 2.293 -1.94 1 50.19 105 VAL A O 1
ATOM 799 N N . GLY A 1 106 ? -6.789 3.121 -0.184 1 61.69 106 GLY A N 1
ATOM 800 C CA . GLY A 1 106 ? -5.582 2.418 0.221 1 61.69 106 GLY A CA 1
ATOM 801 C C . GLY A 1 106 ? -5.836 1.357 1.276 1 61.69 106 GLY A C 1
ATOM 802 O O . GLY A 1 106 ? -6.883 1.357 1.925 1 61.69 106 GLY A O 1
ATOM 803 N N . TYR A 1 107 ? -5.316 0.306 1.216 1 83.5 107 TYR A N 1
ATOM 804 C CA . TYR A 1 107 ? -5.195 -0.804 2.154 1 83.5 107 TYR A CA 1
ATOM 805 C C . TYR A 1 107 ? -4.41 -0.39 3.393 1 83.5 107 TYR A C 1
ATOM 807 O O . TYR A 1 107 ? -3.682 0.606 3.367 1 83.5 107 TYR A O 1
ATOM 815 N N . ILE A 1 108 ? -4.852 -0.819 4.52 1 93.38 108 ILE A N 1
ATOM 816 C CA . ILE A 1 108 ? -4.043 -0.727 5.73 1 93.38 108 ILE A CA 1
ATOM 817 C C . ILE A 1 108 ? -3.049 -1.887 5.777 1 93.38 108 ILE A C 1
ATOM 819 O O . ILE A 1 108 ? -3.43 -3.045 5.59 1 93.38 108 ILE A O 1
ATOM 823 N N . TYR A 1 109 ? -1.843 -1.511 5.934 1 94.69 109 TYR A N 1
ATOM 824 C CA . TYR A 1 109 ? -0.792 -2.52 5.848 1 94.69 109 TYR A CA 1
ATOM 825 C C . TYR A 1 109 ? -0.182 -2.789 7.219 1 94.69 109 TYR A C 1
ATOM 827 O O . TYR A 1 109 ? 0.032 -1.862 8 1 94.69 109 TYR A O 1
ATOM 835 N N . ARG A 1 110 ? 0.178 -4.043 7.504 1 94.81 110 ARG A N 1
ATOM 836 C CA . ARG A 1 110 ? 0.812 -4.469 8.75 1 94.81 110 ARG A CA 1
ATOM 837 C C . ARG A 1 110 ? 2.322 -4.598 8.578 1 94.81 110 ARG A C 1
ATOM 839 O O . ARG A 1 110 ? 2.814 -4.734 7.453 1 94.81 110 ARG A O 1
ATOM 846 N N . SER A 1 111 ? 2.982 -4.613 9.688 1 94.69 111 SER A N 1
ATOM 847 C CA . SER A 1 111 ? 4.441 -4.621 9.664 1 94.69 111 SER A CA 1
ATOM 848 C C . SER A 1 111 ? 4.977 -5.957 9.164 1 94.69 111 SER A C 1
ATOM 850 O O . SER A 1 111 ? 6.164 -6.074 8.844 1 94.69 111 SER A O 1
ATOM 852 N N . ASN A 1 112 ? 4.125 -6.957 9.023 1 91.81 112 ASN A N 1
ATOM 853 C CA . ASN A 1 112 ? 4.578 -8.242 8.492 1 91.81 112 ASN A CA 1
ATOM 854 C C . ASN A 1 112 ? 4.469 -8.289 6.973 1 91.81 112 ASN A C 1
ATOM 856 O O . ASN A 1 112 ? 4.648 -9.352 6.367 1 91.81 112 ASN A O 1
ATOM 860 N N . GLY A 1 113 ? 4.059 -7.156 6.402 1 93.12 113 GLY A N 1
ATOM 861 C CA . GLY A 1 113 ? 4.074 -7.047 4.949 1 93.12 113 GLY A CA 1
ATOM 862 C C . GLY A 1 113 ? 2.738 -7.387 4.312 1 93.12 113 GLY A C 1
ATOM 863 O O . GLY A 1 113 ? 2.619 -7.418 3.088 1 93.12 113 GLY A O 1
ATOM 864 N N . LEU A 1 114 ? 1.692 -7.625 5.141 1 91.69 114 LEU A N 1
ATOM 865 C CA . LEU A 1 114 ? 0.388 -8.023 4.625 1 91.69 114 LEU A CA 1
ATOM 866 C C . LEU A 1 114 ? -0.647 -6.926 4.859 1 91.69 114 LEU A C 1
ATOM 868 O O . LEU A 1 114 ? -0.635 -6.266 5.902 1 91.69 114 LEU A O 1
ATOM 872 N N . PRO A 1 115 ? -1.557 -6.746 3.924 1 92.19 115 PRO A N 1
ATOM 873 C CA . PRO A 1 115 ? -2.674 -5.832 4.168 1 92.19 115 PRO A CA 1
ATOM 874 C C . PRO A 1 115 ? -3.736 -6.43 5.086 1 92.19 115 PRO A C 1
ATOM 876 O O . PRO A 1 115 ? -3.775 -7.648 5.281 1 92.19 115 PRO A O 1
ATOM 879 N N . LEU A 1 116 ? -4.512 -5.562 5.68 1 93.06 116 LEU A N 1
ATOM 880 C CA . LEU A 1 116 ? -5.688 -6.031 6.406 1 93.06 116 LEU A CA 1
ATOM 881 C C . LEU A 1 116 ? -6.734 -6.582 5.445 1 93.06 116 LEU A C 1
ATOM 883 O O . LEU A 1 116 ? -6.766 -6.211 4.27 1 93.06 116 LEU A O 1
ATOM 887 N N . SER A 1 117 ? -7.547 -7.488 6.02 1 87.75 117 SER A N 1
ATOM 888 C CA . SER A 1 117 ? -8.727 -7.902 5.258 1 87.75 117 SER A CA 1
ATOM 889 C C . SER A 1 117 ? -9.695 -6.742 5.074 1 87.75 117 SER A C 1
ATOM 891 O O . SER A 1 117 ? -9.648 -5.758 5.812 1 87.75 117 SER A O 1
ATOM 893 N N . GLU A 1 118 ? -10.516 -6.871 4.09 1 84.62 118 GLU A N 1
ATOM 894 C CA . GLU A 1 118 ? -11.523 -5.848 3.84 1 84.62 118 GLU A CA 1
ATOM 895 C C . GLU A 1 118 ? -12.445 -5.664 5.047 1 84.62 118 GLU A C 1
ATOM 897 O O . GLU A 1 118 ? -12.773 -4.539 5.418 1 84.62 118 GLU A O 1
ATOM 902 N N . GLU A 1 119 ? -12.844 -6.777 5.605 1 86.06 119 GLU A N 1
ATOM 903 C CA . GLU A 1 119 ? -13.734 -6.738 6.766 1 86.06 119 GLU A CA 1
ATOM 904 C C . GLU A 1 119 ? -13.07 -6.031 7.945 1 86.06 119 GLU A C 1
ATOM 906 O O . GLU A 1 119 ? -13.688 -5.188 8.594 1 86.06 119 GLU A O 1
ATOM 911 N N . SER A 1 120 ? -11.859 -6.391 8.219 1 92.19 120 SER A N 1
ATOM 912 C CA . SER A 1 120 ? -11.125 -5.77 9.32 1 92.19 120 SER A CA 1
ATOM 913 C C . SER A 1 120 ? -10.922 -4.281 9.07 1 92.19 120 SER A C 1
ATOM 915 O O . SER A 1 120 ? -11.023 -3.473 9.992 1 92.19 120 SER A O 1
ATOM 917 N N . THR A 1 121 ? -10.648 -3.926 7.84 1 91.94 121 THR A N 1
ATOM 918 C CA . THR A 1 121 ? -10.445 -2.529 7.473 1 91.94 121 THR A CA 1
ATOM 919 C C . THR A 1 121 ? -11.719 -1.719 7.715 1 91.94 121 THR A C 1
ATOM 921 O O . THR A 1 121 ? -11.672 -0.652 8.328 1 91.94 121 THR A O 1
ATOM 924 N N . GLN A 1 122 ? -12.789 -2.236 7.254 1 89.25 122 GLN A N 1
ATOM 925 C CA . GLN A 1 122 ? -14.062 -1.553 7.41 1 89.25 122 GLN A CA 1
ATOM 926 C C . GLN A 1 122 ? -14.406 -1.354 8.883 1 89.25 122 GLN A C 1
ATOM 928 O O . GLN A 1 122 ? -14.812 -0.263 9.289 1 89.25 122 GLN A O 1
ATOM 933 N N . LYS A 1 123 ? -14.242 -2.383 9.633 1 92.19 123 LYS A N 1
ATOM 934 C CA . LYS A 1 123 ? -14.578 -2.305 11.047 1 92.19 123 LYS A CA 1
ATOM 935 C C . LYS A 1 123 ? -13.641 -1.349 11.781 1 92.19 123 LYS A C 1
ATOM 937 O O . LYS A 1 123 ? -14.062 -0.605 12.664 1 92.19 123 LYS A O 1
ATOM 942 N N . ALA A 1 124 ? -12.375 -1.369 11.445 1 94.25 124 ALA A N 1
ATOM 943 C CA . ALA A 1 124 ? -11.414 -0.459 12.062 1 94.25 124 ALA A CA 1
ATOM 944 C C . ALA A 1 124 ? -11.805 0.997 11.828 1 94.25 124 ALA A C 1
ATOM 946 O O . ALA A 1 124 ? -11.797 1.806 12.758 1 94.25 124 ALA A O 1
ATOM 947 N N . TYR A 1 125 ? -12.219 1.309 10.641 1 92.06 125 TYR A N 1
ATOM 948 C CA . TYR A 1 125 ? -12.617 2.678 10.328 1 92.06 125 TYR A CA 1
ATOM 949 C C . TYR A 1 125 ? -13.914 3.049 11.023 1 92.06 125 TYR A C 1
ATOM 951 O O . TYR A 1 125 ? -14.078 4.184 11.477 1 92.06 125 TYR A O 1
ATOM 959 N N . GLU A 1 126 ? -14.789 2.086 11.062 1 91.94 126 GLU A N 1
ATOM 960 C CA . GLU A 1 126 ? -16.047 2.344 11.758 1 91.94 126 GLU A CA 1
ATOM 961 C C . GLU A 1 126 ? -15.797 2.701 13.227 1 91.94 126 GLU A C 1
ATOM 963 O O . GLU A 1 126 ? -16.344 3.688 13.727 1 91.94 126 GLU A O 1
ATOM 968 N N . VAL A 1 127 ? -14.984 1.917 13.82 1 94.62 127 VAL A N 1
ATOM 969 C CA . VAL A 1 127 ? -14.68 2.133 15.227 1 94.62 127 VAL A CA 1
ATOM 970 C C . VAL A 1 127 ? -13.93 3.451 15.398 1 94.62 127 VAL A C 1
ATOM 972 O O . VAL A 1 127 ? -14.266 4.254 16.281 1 94.62 127 VAL A O 1
ATOM 975 N N . PHE A 1 128 ? -12.977 3.689 14.602 1 95.81 128 PHE A N 1
ATOM 976 C CA . PHE A 1 128 ? -12.164 4.891 14.703 1 95.81 128 PHE A CA 1
ATOM 977 C C . PHE A 1 128 ? -13.016 6.145 14.523 1 95.81 128 PHE A C 1
ATOM 979 O O . PHE A 1 128 ? -12.891 7.098 15.289 1 95.81 128 PHE A O 1
ATOM 986 N N . ASN A 1 129 ? -13.828 6.129 13.531 1 91.44 129 ASN A N 1
ATOM 987 C CA . ASN A 1 129 ? -14.688 7.281 13.266 1 91.44 129 ASN A CA 1
ATOM 988 C C . ASN A 1 129 ? -15.648 7.551 14.422 1 91.44 129 ASN A C 1
ATOM 990 O O . ASN A 1 129 ? -15.914 8.703 14.75 1 91.44 129 ASN A O 1
ATOM 994 N N . ALA A 1 130 ? -16.125 6.492 14.992 1 92.12 130 ALA A N 1
ATOM 995 C CA . ALA A 1 130 ? -17.016 6.656 16.141 1 92.12 130 ALA A CA 1
ATOM 996 C C . ALA A 1 130 ? -16.281 7.305 17.312 1 92.12 130 ALA A C 1
ATOM 998 O O . ALA A 1 130 ? -16.828 8.188 17.984 1 92.12 130 ALA A O 1
ATOM 999 N N . ILE A 1 131 ? -15.086 6.895 17.531 1 94.5 131 ILE A N 1
ATOM 1000 C CA . ILE A 1 131 ? -14.289 7.453 18.609 1 94.5 131 ILE A CA 1
ATOM 1001 C C . ILE A 1 131 ? -13.969 8.914 18.328 1 94.5 131 ILE A C 1
ATOM 1003 O O . ILE A 1 131 ? -14.086 9.773 19.203 1 94.5 131 ILE A O 1
ATOM 1007 N N . ARG A 1 132 ? -13.555 9.188 17.156 1 92.12 132 ARG A N 1
ATOM 1008 C CA . ARG A 1 132 ? -13.25 10.555 16.75 1 92.12 132 ARG A CA 1
ATOM 1009 C C . ARG A 1 132 ? -14.453 11.469 16.953 1 92.12 132 ARG A C 1
ATOM 1011 O O . ARG A 1 132 ? -14.312 12.594 17.453 1 92.12 132 ARG A O 1
ATOM 1018 N N . ASP A 1 133 ? -15.625 11.008 16.562 1 88.94 133 ASP A N 1
ATOM 1019 C CA . ASP A 1 133 ? -16.844 11.781 16.75 1 88.94 133 ASP A CA 1
ATOM 1020 C C . ASP A 1 133 ? -17.109 12.047 18.234 1 88.94 133 ASP A C 1
ATOM 1022 O O . ASP A 1 133 ? -17.562 13.133 18.609 1 88.94 133 ASP A O 1
ATOM 1026 N N . GLU A 1 134 ? -16.875 11.055 19.031 1 91.12 134 GLU A N 1
ATOM 1027 C CA . GLU A 1 134 ? -17.062 11.234 20.469 1 91.12 134 GLU A CA 1
ATOM 1028 C C . GLU A 1 134 ? -16.078 12.266 21.016 1 91.12 134 GLU A C 1
ATOM 1030 O O . GLU A 1 134 ? -16.453 13.062 21.891 1 91.12 134 GLU A O 1
ATOM 1035 N N . ILE A 1 135 ? -14.859 12.242 20.516 1 90.5 135 ILE A N 1
ATOM 1036 C CA . ILE A 1 135 ? -13.844 13.188 20.953 1 90.5 135 ILE A CA 1
ATOM 1037 C C . ILE A 1 135 ? -14.273 14.609 20.578 1 90.5 135 ILE A C 1
ATOM 1039 O O . ILE A 1 135 ? -14.219 15.516 21.406 1 90.5 135 ILE A O 1
ATOM 1043 N N . GLN A 1 136 ? -14.711 14.789 19.406 1 86.62 136 GLN A N 1
ATOM 1044 C CA . GLN A 1 136 ? -15.117 16.094 18.922 1 86.62 136 GLN A CA 1
ATOM 1045 C C . GLN A 1 136 ? -16.344 16.609 19.672 1 86.62 136 GLN A C 1
ATOM 1047 O O . GLN A 1 136 ? -16.453 17.812 19.922 1 86.62 136 GLN A O 1
ATOM 1052 N N . GLY A 1 137 ? -17.203 15.695 20.062 1 86 137 GLY A N 1
ATOM 1053 C CA . GLY A 1 137 ? -18.438 16.078 20.734 1 86 137 GLY A CA 1
ATOM 1054 C C . GLY A 1 137 ? -18.281 16.203 22.234 1 86 137 GLY A C 1
ATOM 1055 O O . GLY A 1 137 ? -19.188 16.672 22.922 1 86 137 GLY A O 1
ATOM 1056 N N . TYR A 1 138 ? -17.141 15.797 22.703 1 84.19 138 TYR A N 1
ATOM 1057 C CA . TYR A 1 138 ? -16.953 15.742 24.156 1 84.19 138 TYR A CA 1
ATOM 1058 C C . TYR A 1 138 ? -17.078 17.125 24.781 1 84.19 138 TYR A C 1
ATOM 1060 O O . TYR A 1 138 ? -17.688 17.281 25.844 1 84.19 138 TYR A O 1
ATOM 1068 N N . PHE A 1 139 ? -16.438 18.156 24.141 1 78.69 139 PHE A N 1
ATOM 1069 C CA . PHE A 1 139 ? -16.438 19.531 24.625 1 78.69 139 PHE A CA 1
ATOM 1070 C C . PHE A 1 139 ? -17.875 20.062 24.734 1 78.69 139 PHE A C 1
ATOM 1072 O O . PHE A 1 139 ? -18.219 20.703 25.719 1 78.69 139 PHE A O 1
ATOM 1079 N N . GLN A 1 140 ? -18.656 19.812 23.734 1 72.75 140 GLN A N 1
ATOM 1080 C CA . GLN A 1 140 ? -20.031 20.312 23.703 1 72.75 140 GLN A CA 1
ATOM 1081 C C . GLN A 1 140 ? -20.859 19.641 24.797 1 72.75 140 GLN A C 1
ATOM 1083 O O . GLN A 1 140 ? -21.719 20.281 25.422 1 72.75 140 GLN A O 1
ATOM 1088 N N . LYS A 1 141 ? -20.625 18.391 24.984 1 64.88 141 LYS A N 1
ATOM 1089 C CA . LYS A 1 141 ? -21.406 17.656 25.984 1 64.88 141 LYS A CA 1
ATOM 1090 C C . LYS A 1 141 ? -21.078 18.125 27.391 1 64.88 141 LYS A C 1
ATOM 1092 O O . LYS A 1 141 ? -21.969 18.297 28.219 1 64.88 141 LYS A O 1
ATOM 1097 N N . GLU A 1 142 ? -19.844 18.328 27.656 1 57.53 142 GLU A N 1
ATOM 1098 C CA . GLU A 1 142 ? -19.438 18.75 29 1 57.53 142 GLU A CA 1
ATOM 1099 C C . GLU A 1 142 ? -19.797 20.203 29.25 1 57.53 142 GLU A C 1
ATOM 1101 O O . GLU A 1 142 ? -20.25 20.562 30.344 1 57.53 142 GLU A O 1
ATOM 1106 N N . TYR A 1 143 ? -19.531 21.047 28.234 1 53.78 143 TYR A N 1
ATOM 1107 C CA . TYR A 1 143 ? -19.875 22.438 28.422 1 53.78 143 TYR A CA 1
ATOM 1108 C C . TYR A 1 143 ? -21.391 22.625 28.562 1 53.78 143 TYR A C 1
ATOM 1110 O O . TYR A 1 143 ? -21.859 23.484 29.297 1 53.78 143 TYR A O 1
ATOM 1118 N N . LYS A 1 144 ? -22.172 21.812 27.844 1 49.78 144 LYS A N 1
ATOM 1119 C CA . LYS A 1 144 ? -23.609 21.828 28.047 1 49.78 144 LYS A CA 1
ATOM 1120 C C . LYS A 1 144 ? -23.969 21.422 29.469 1 49.78 144 LYS A C 1
ATOM 1122 O O . LYS A 1 144 ? -24.844 22.031 30.094 1 49.78 144 LYS A O 1
ATOM 1127 N N . VAL A 1 145 ? -23.25 20.375 29.844 1 46.69 145 VAL A N 1
ATOM 1128 C CA . VAL A 1 145 ? -23.578 19.922 31.203 1 46.69 145 VAL A CA 1
ATOM 1129 C C . VAL A 1 145 ? -23.172 20.984 32.219 1 46.69 145 VAL A C 1
ATOM 1131 O O . VAL A 1 145 ? -23.906 21.266 33.156 1 46.69 145 VAL A O 1
ATOM 1134 N N . ALA A 1 146 ? -21.984 21.531 31.906 1 46.84 146 ALA A N 1
ATOM 1135 C CA . ALA A 1 146 ? -21.547 22.578 32.844 1 46.84 146 ALA A CA 1
ATOM 1136 C C . ALA A 1 146 ? -22.469 23.797 32.75 1 46.84 146 ALA A C 1
ATOM 1138 O O . ALA A 1 146 ? -22.812 24.391 33.781 1 46.84 146 ALA A O 1
ATOM 1139 N N . GLY A 1 147 ? -22.828 24.109 31.484 1 46.62 147 GLY A N 1
ATOM 1140 C CA . GLY A 1 147 ? -23.781 25.203 31.344 1 46.62 147 GLY A CA 1
ATOM 1141 C C . GLY A 1 147 ? -25.109 24.938 32.031 1 46.62 147 GLY A C 1
ATOM 1142 O O . GLY A 1 147 ? -25.672 25.828 32.656 1 46.62 147 GLY A O 1
ATOM 1143 N N . GLU A 1 148 ? -25.625 23.766 31.766 1 48.47 148 GLU A N 1
ATOM 1144 C CA . GLU A 1 148 ? -26.906 23.422 32.375 1 48.47 148 GLU A CA 1
ATOM 1145 C C . GLU A 1 148 ? -26.797 23.406 33.906 1 48.47 148 GLU A C 1
ATOM 1147 O O . GLU A 1 148 ? -27.703 23.859 34.594 1 48.47 148 GLU A O 1
ATOM 1152 N N . GLU A 1 149 ? -25.734 22.781 34.281 1 44.53 149 GLU A N 1
ATOM 1153 C CA . GLU A 1 149 ? -25.547 22.781 35.75 1 44.53 149 GLU A CA 1
ATOM 1154 C C . GLU A 1 149 ? -25.391 24.203 36.281 1 44.53 149 GLU A C 1
ATOM 1156 O O . GLU A 1 149 ? -25.891 24.5 37.375 1 44.53 149 GLU A O 1
ATOM 1161 N N . MET A 1 150 ? -24.812 24.969 35.438 1 40.47 150 MET A N 1
ATOM 1162 C CA . MET A 1 150 ? -24.656 26.375 35.812 1 40.47 150 MET A CA 1
ATOM 1163 C C . MET A 1 150 ? -26 27.094 35.812 1 40.47 150 MET A C 1
ATOM 1165 O O . MET A 1 150 ? -26.266 27.906 36.719 1 40.47 150 MET A O 1
ATOM 1169 N N . GLN A 1 151 ? -26.703 26.938 34.656 1 44.84 151 GLN A N 1
ATOM 1170 C CA . GLN A 1 151 ? -28.016 27.562 34.625 1 44.84 151 GLN A CA 1
ATOM 1171 C C . GLN A 1 151 ? -28.875 27.078 35.781 1 44.84 151 GLN A C 1
ATOM 1173 O O . GLN A 1 151 ? -29.672 27.844 36.344 1 44.84 151 GLN A O 1
ATOM 1178 N N . ARG A 1 152 ? -28.891 25.844 36 1 43 152 ARG A N 1
ATOM 1179 C CA . ARG A 1 152 ? -29.734 25.344 37.094 1 43 152 ARG A CA 1
ATOM 1180 C C . ARG A 1 152 ? -29.328 25.969 38.438 1 43 152 ARG A C 1
ATOM 1182 O O . ARG A 1 152 ? -30.141 26.078 39.344 1 43 152 ARG A O 1
ATOM 1189 N N . LYS A 1 153 ? -27.953 25.953 38.688 1 42.31 153 LYS A N 1
ATOM 1190 C CA . LYS A 1 153 ? -27.625 26.453 40.031 1 42.31 153 LYS A CA 1
ATOM 1191 C C . LYS A 1 153 ? -27.734 27.969 40.094 1 42.31 153 LYS A C 1
ATOM 1193 O O . LYS A 1 153 ? -27.406 28.594 41.125 1 42.31 153 LYS A O 1
ATOM 1198 N N . GLY A 1 154 ? -28.625 28.672 39.312 1 36.94 154 GLY A N 1
ATOM 1199 C CA . GLY A 1 154 ? -28.953 30.078 39.406 1 36.94 154 GLY A CA 1
ATOM 1200 C C . GLY A 1 154 ? -27.75 31 39.375 1 36.94 154 GLY A C 1
ATOM 1201 O O . GLY A 1 154 ? -27.844 32.188 39.656 1 36.94 154 GLY A O 1
ATOM 1202 N N . ARG A 1 155 ? -26.531 30.609 39.875 1 36.44 155 ARG A N 1
ATOM 1203 C CA . ARG A 1 155 ? -25.406 31.531 40.031 1 36.44 155 ARG A CA 1
ATOM 1204 C C . ARG A 1 155 ? -24.891 31.984 38.656 1 36.44 155 ARG A C 1
ATOM 1206 O O . ARG A 1 155 ? -24.828 31.203 37.719 1 36.44 155 ARG A O 1
ATOM 1213 N N . ALA A 1 156 ? -25.047 33.406 38.312 1 35.78 156 ALA A N 1
ATOM 1214 C CA . ALA A 1 156 ? -24.578 34.188 37.156 1 35.78 156 ALA A CA 1
ATOM 1215 C C . ALA A 1 156 ? -23.297 33.562 36.594 1 35.78 156 ALA A C 1
ATOM 1217 O O . ALA A 1 156 ? -23.234 33.219 35.406 1 35.78 156 ALA A O 1
ATOM 1218 N N . SER A 1 157 ? -22.062 34.5 36.875 1 33.66 157 SER A N 1
ATOM 1219 C CA . SER A 1 157 ? -20.703 34.406 36.375 1 33.66 157 SER A CA 1
ATOM 1220 C C . SER A 1 157 ? -20.047 33.094 36.781 1 33.66 157 SER A C 1
ATOM 1222 O O . SER A 1 157 ? -19.516 33 37.906 1 33.66 157 SER A O 1
ATOM 1224 N N . VAL A 1 158 ? -20.703 32.094 36.938 1 33.84 158 VAL A N 1
ATOM 1225 C CA . VAL A 1 158 ? -19.859 30.984 37.344 1 33.84 158 VAL A CA 1
ATOM 1226 C C . VAL A 1 158 ? -18.672 30.891 36.375 1 33.84 158 VAL A C 1
ATOM 1228 O O . VAL A 1 158 ? -18.844 30.812 35.156 1 33.84 158 VAL A O 1
ATOM 1231 N N . ASP A 1 159 ? -17.5 31.438 36.781 1 34.34 159 ASP A N 1
ATOM 1232 C CA . ASP A 1 159 ? -16.203 31.094 36.219 1 34.34 159 ASP A CA 1
ATOM 1233 C C . ASP A 1 159 ? -16.172 29.641 35.75 1 34.34 159 ASP A C 1
ATOM 1235 O O . ASP A 1 159 ? -16.062 28.719 36.562 1 34.34 159 ASP A O 1
ATOM 1239 N N . VAL A 1 160 ? -17.016 29.172 34.938 1 37.5 160 VAL A N 1
ATOM 1240 C CA . VAL A 1 160 ? -16.891 27.906 34.219 1 37.5 160 VAL A CA 1
ATOM 1241 C C . VAL A 1 160 ? -15.438 27.453 34.188 1 37.5 160 VAL A C 1
ATOM 1243 O O . VAL A 1 160 ? -15.109 26.422 33.594 1 37.5 160 VAL A O 1
ATOM 1246 N N . SER A 1 161 ? -14.562 28.422 34.562 1 38.41 161 SER A N 1
ATOM 1247 C CA . SER A 1 161 ? -13.141 28.078 34.531 1 38.41 161 SER A CA 1
ATOM 1248 C C . SER A 1 161 ? -12.875 26.844 35.406 1 38.41 161 SER A C 1
ATOM 1250 O O . SER A 1 161 ? -11.977 26.062 35.094 1 38.41 161 SER A O 1
ATOM 1252 N N . THR A 1 162 ? -13.391 26.797 36.812 1 37.75 162 THR A N 1
ATOM 1253 C CA . THR A 1 162 ? -12.836 25.953 37.875 1 37.75 162 THR A CA 1
ATOM 1254 C C . THR A 1 162 ? -13.562 24.609 37.906 1 37.75 162 THR A C 1
ATOM 1256 O O . THR A 1 162 ? -13.477 23.875 38.906 1 37.75 162 THR A O 1
ATOM 1259 N N . ALA A 1 163 ? -14.664 24.359 37.312 1 38.75 163 ALA A N 1
ATOM 1260 C CA . ALA A 1 163 ? -15.047 22.969 37.594 1 38.75 163 ALA A CA 1
ATOM 1261 C C . ALA A 1 163 ? -13.867 22.031 37.375 1 38.75 163 ALA A C 1
ATOM 1263 O O . ALA A 1 163 ? -13.242 22.031 36.312 1 38.75 163 ALA A O 1
ATOM 1264 N N . ALA A 1 164 ? -13.18 21.672 38.375 1 44.47 164 ALA A N 1
ATOM 1265 C CA . ALA A 1 164 ? -12.07 20.734 38.469 1 44.47 164 ALA A CA 1
ATOM 1266 C C . ALA A 1 164 ? -12.336 19.484 37.625 1 44.47 164 ALA A C 1
ATOM 1268 O O . ALA A 1 164 ? -12.898 18.5 38.094 1 44.47 164 ALA A O 1
ATOM 1269 N N . PHE A 1 165 ? -12.805 19.656 36.438 1 50.38 165 PHE A N 1
ATOM 1270 C CA . PHE A 1 165 ? -12.875 18.438 35.656 1 50.38 165 PHE A CA 1
ATOM 1271 C C . PHE A 1 165 ? -11.547 17.703 35.656 1 50.38 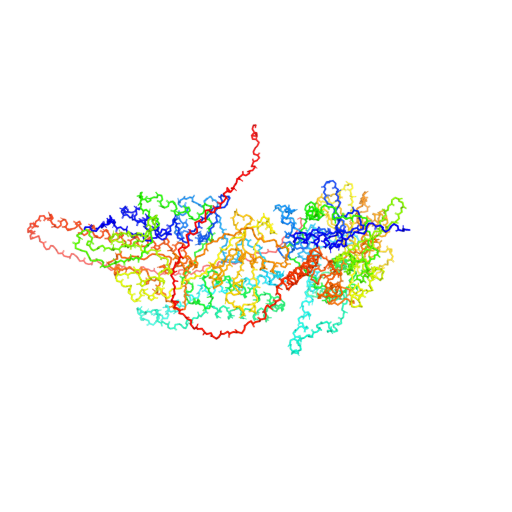165 PHE A C 1
ATOM 1273 O O . PHE A 1 165 ? -10.484 18.328 35.688 1 50.38 165 PHE A O 1
ATOM 1280 N N . GLU A 1 166 ? -11.656 16.641 36.25 1 63.06 166 GLU A N 1
ATOM 1281 C CA . GLU A 1 166 ? -10.484 15.781 36.094 1 63.06 166 GLU A CA 1
ATOM 1282 C C . GLU A 1 166 ? -9.969 15.781 34.656 1 63.06 166 GLU A C 1
ATOM 1284 O O . GLU A 1 166 ? -10.734 15.555 33.719 1 63.06 166 GLU A O 1
ATOM 1289 N N . LYS A 1 167 ? -8.906 16.516 34.406 1 82.5 167 LYS A N 1
ATOM 1290 C CA . LYS A 1 167 ? -8.219 16.562 33.125 1 82.5 167 LYS A CA 1
ATOM 1291 C C . LYS A 1 167 ? -7.832 15.164 32.656 1 82.5 167 LYS A C 1
ATOM 1293 O O . LYS A 1 167 ? -7.086 14.461 33.344 1 82.5 167 LYS A O 1
ATOM 1298 N N . THR A 1 168 ? -8.555 14.789 31.547 1 89.19 168 THR A N 1
ATOM 1299 C CA . THR A 1 168 ? -8.359 13.445 31 1 89.19 168 THR A CA 1
ATOM 1300 C C . THR A 1 168 ? -7.402 13.484 29.812 1 89.19 168 THR A C 1
ATOM 1302 O O . THR A 1 168 ? -7.547 14.32 28.922 1 89.19 168 THR A O 1
ATOM 1305 N N . ARG A 1 169 ? -6.449 12.648 29.953 1 93.31 169 ARG A N 1
ATOM 1306 C CA . ARG A 1 169 ? -5.578 12.469 28.797 1 93.31 169 ARG A CA 1
ATOM 1307 C C . ARG A 1 169 ? -6.324 11.805 27.641 1 93.31 169 ARG A C 1
ATOM 1309 O O . ARG A 1 169 ? -6.992 10.781 27.828 1 93.31 169 ARG A O 1
ATOM 1316 N N . LEU A 1 170 ? -6.203 12.328 26.469 1 94.81 170 LEU A N 1
ATOM 1317 C CA . LEU A 1 170 ? -6.926 11.836 25.297 1 94.81 170 LEU A CA 1
ATOM 1318 C C . LEU A 1 170 ? -6.562 10.383 25.016 1 94.81 170 LEU A C 1
ATOM 1320 O O . LEU A 1 170 ? -7.422 9.586 24.609 1 94.81 170 LEU A O 1
ATOM 1324 N N . LEU A 1 171 ? -5.289 9.984 25.234 1 95.19 171 LEU A N 1
ATOM 1325 C CA . LEU A 1 171 ? -4.848 8.609 25 1 95.19 171 LEU A CA 1
ATOM 1326 C C . LEU A 1 171 ? -5.633 7.625 25.844 1 95.19 171 LEU A C 1
ATOM 1328 O O . LEU A 1 171 ? -6.023 6.559 25.375 1 95.19 171 LEU A O 1
ATOM 1332 N N . THR A 1 172 ? -5.84 7.992 27.094 1 94.5 172 THR A N 1
ATOM 1333 C CA . THR A 1 172 ? -6.578 7.125 28.016 1 94.5 172 THR A CA 1
ATOM 1334 C C . THR A 1 172 ? -8.008 6.914 27.516 1 94.5 172 THR A C 1
ATOM 1336 O O . THR A 1 172 ? -8.516 5.793 27.547 1 94.5 172 THR A O 1
ATOM 1339 N N . PHE A 1 173 ? -8.562 7.996 27.156 1 95 173 PHE A N 1
ATOM 1340 C CA . PHE A 1 173 ? -9.922 7.918 26.625 1 95 173 PHE A CA 1
ATOM 1341 C C . PHE A 1 173 ? -9.961 7.047 25.375 1 95 173 PHE A C 1
ATOM 1343 O O . PHE A 1 173 ? -10.797 6.145 25.266 1 95 173 PHE A O 1
ATOM 1350 N N . TYR A 1 174 ? -9.078 7.324 24.438 1 96.25 174 TYR A N 1
ATOM 1351 C CA . TYR A 1 174 ? -9.008 6.578 23.188 1 96.25 174 TYR A CA 1
ATOM 1352 C C . TYR A 1 174 ? -8.836 5.086 23.438 1 96.25 174 TYR A C 1
ATOM 1354 O O . TYR A 1 174 ? -9.586 4.266 22.906 1 96.25 174 TYR A O 1
ATOM 1362 N N . ASP A 1 175 ? -7.883 4.684 24.281 1 95.81 175 ASP A N 1
ATOM 1363 C CA . ASP A 1 175 ? -7.578 3.285 24.562 1 95.81 175 ASP A CA 1
ATOM 1364 C C . ASP A 1 175 ? -8.766 2.582 25.203 1 95.81 175 ASP A C 1
ATOM 1366 O O . ASP A 1 175 ? -9.039 1.415 24.922 1 95.81 175 ASP A O 1
ATOM 1370 N N . SER A 1 176 ? -9.422 3.346 26.078 1 96.06 176 SER A N 1
ATOM 1371 C CA . SER A 1 176 ? -10.594 2.768 26.734 1 96.06 176 SER A CA 1
ATOM 1372 C C . SER A 1 176 ? -11.688 2.457 25.734 1 96.06 176 SER A C 1
ATOM 1374 O O . SER A 1 176 ? -12.336 1.408 25.812 1 96.06 176 SER A O 1
ATOM 1376 N N . ARG A 1 177 ? -11.914 3.381 24.812 1 96.44 177 ARG A N 1
ATOM 1377 C CA . ARG A 1 177 ? -12.938 3.182 23.797 1 96.44 177 ARG A CA 1
ATOM 1378 C C . ARG A 1 177 ? -12.555 2.053 22.844 1 96.44 177 ARG A C 1
ATOM 1380 O O . ARG A 1 177 ? -13.406 1.285 22.406 1 96.44 177 ARG A O 1
ATOM 1387 N N . VAL A 1 178 ? -11.281 1.909 22.5 1 97.38 178 VAL A N 1
ATOM 1388 C CA . VAL A 1 178 ? -10.797 0.834 21.641 1 97.38 178 VAL A CA 1
ATOM 1389 C C . VAL A 1 178 ? -11.039 -0.515 22.312 1 97.38 178 VAL A C 1
ATOM 1391 O O . VAL A 1 178 ? -11.555 -1.443 21.688 1 97.38 178 VAL A O 1
ATOM 1394 N N . LEU A 1 179 ? -10.68 -0.607 23.594 1 96.38 179 LEU A N 1
ATOM 1395 C CA . LEU A 1 179 ? -10.859 -1.853 24.344 1 96.38 179 LEU A CA 1
ATOM 1396 C C . LEU A 1 179 ? -12.328 -2.256 24.375 1 96.38 179 LEU A C 1
ATOM 1398 O O . LEU A 1 179 ? -12.664 -3.428 24.188 1 96.38 179 LEU A O 1
ATOM 1402 N N . LYS A 1 180 ? -13.172 -1.284 24.609 1 96.38 180 LYS A N 1
ATOM 1403 C CA . LYS A 1 180 ? -14.602 -1.552 24.641 1 96.38 180 LYS A CA 1
ATOM 1404 C C . LYS A 1 180 ? -15.102 -2.035 23.281 1 96.38 180 LYS A C 1
ATOM 1406 O O . LYS A 1 180 ? -15.898 -2.971 23.203 1 96.38 180 LYS A O 1
ATOM 1411 N N . ALA A 1 181 ? -14.664 -1.373 22.234 1 97.25 181 ALA A N 1
ATOM 1412 C CA . ALA A 1 181 ? -15.078 -1.745 20.875 1 97.25 181 ALA A CA 1
ATOM 1413 C C . ALA A 1 181 ? -14.617 -3.158 20.531 1 97.25 181 ALA A C 1
ATOM 1415 O O . ALA A 1 181 ? -15.375 -3.939 19.953 1 97.25 181 ALA A O 1
ATOM 1416 N N . LEU A 1 182 ? -13.383 -3.537 20.844 1 96.69 182 LEU A N 1
ATOM 1417 C CA . LEU A 1 182 ? -12.852 -4.863 20.562 1 96.69 182 LEU A CA 1
ATOM 1418 C C . LEU A 1 182 ? -13.617 -5.934 21.328 1 96.69 182 LEU A C 1
ATOM 1420 O O . LEU A 1 182 ? -13.891 -7.012 20.797 1 96.69 182 LEU A O 1
ATOM 1424 N N . ALA A 1 183 ? -13.953 -5.598 22.562 1 95.31 183 ALA A N 1
ATOM 1425 C CA . ALA A 1 183 ? -14.758 -6.531 23.359 1 95.31 183 ALA A CA 1
ATOM 1426 C C . ALA A 1 183 ? -16.125 -6.762 22.719 1 95.31 183 ALA A C 1
ATOM 1428 O O . ALA A 1 183 ? -16.609 -7.891 22.672 1 95.31 183 ALA A O 1
ATOM 1429 N N . TYR A 1 184 ? -16.672 -5.727 22.281 1 95.69 184 TYR A N 1
ATOM 1430 C CA . TYR A 1 184 ? -17.984 -5.82 21.625 1 95.69 184 TYR A CA 1
ATOM 1431 C C . TYR A 1 184 ? -17.891 -6.668 20.359 1 95.69 184 TYR A C 1
ATOM 1433 O O . TYR A 1 184 ? -18.75 -7.516 20.109 1 95.69 184 TYR A O 1
ATOM 1441 N N . LEU A 1 185 ? -16.875 -6.48 19.531 1 94.94 185 LEU A N 1
ATOM 1442 C CA . LEU A 1 185 ? -16.703 -7.238 18.297 1 94.94 185 LEU A CA 1
ATOM 1443 C C . LEU A 1 185 ? -16.516 -8.719 18.594 1 94.94 185 LEU A C 1
ATOM 1445 O O . LEU A 1 185 ? -17.031 -9.57 17.875 1 94.94 185 LEU A O 1
ATOM 1449 N N . LYS A 1 186 ? -15.781 -8.984 19.578 1 91.75 186 LYS A N 1
ATOM 1450 C CA . LYS A 1 186 ? -15.5 -10.359 19.969 1 91.75 186 LYS A CA 1
ATOM 1451 C C . LYS A 1 186 ? -16.75 -11.055 20.484 1 91.75 186 LYS A C 1
ATOM 1453 O O . LYS A 1 186 ? -17.094 -12.148 20.031 1 91.75 186 LYS A O 1
ATOM 1458 N N . VAL A 1 187 ? -17.469 -10.461 21.344 1 91.81 187 VAL A N 1
ATOM 1459 C CA . VAL A 1 187 ? -18.547 -11.102 22.109 1 91.81 187 VAL A CA 1
ATOM 1460 C C . VAL A 1 187 ? -19.859 -11 21.328 1 91.81 187 VAL A C 1
ATOM 1462 O O . VAL A 1 187 ? -20.578 -11.984 21.203 1 91.81 187 VAL A O 1
ATOM 1465 N N . ASN A 1 188 ? -20.125 -9.859 20.812 1 89.31 188 ASN A N 1
ATOM 1466 C CA . ASN A 1 188 ? -21.438 -9.609 20.234 1 89.31 188 ASN A CA 1
ATOM 1467 C C . ASN A 1 188 ? -21.469 -9.938 18.75 1 89.31 188 ASN A C 1
ATOM 1469 O O . ASN A 1 188 ? -22.453 -10.461 18.234 1 89.31 188 ASN A O 1
ATOM 1473 N N . GLU A 1 189 ? -20.375 -9.711 18.078 1 91.19 189 GLU A N 1
ATOM 1474 C CA . GLU A 1 189 ? -20.344 -9.953 16.641 1 91.19 189 GLU A CA 1
ATOM 1475 C C . GLU A 1 189 ? -19.594 -11.234 16.312 1 91.19 189 GLU A C 1
ATOM 1477 O O . GLU A 1 189 ? -19.562 -11.672 15.156 1 91.19 189 GLU A O 1
ATOM 1482 N N . LYS A 1 190 ? -18.984 -11.812 17.25 1 88.12 190 LYS A N 1
ATOM 1483 C CA . LYS A 1 190 ? -18.234 -13.055 17.094 1 88.12 190 LYS A CA 1
ATOM 1484 C C . LYS A 1 190 ? -17.219 -12.961 15.969 1 88.12 190 LYS A C 1
ATOM 1486 O O . LYS A 1 190 ? -17.125 -13.852 15.125 1 88.12 190 LYS A O 1
ATOM 1491 N N . PHE A 1 191 ? -16.562 -11.82 15.992 1 85.75 191 PHE A N 1
ATOM 1492 C CA . PHE A 1 191 ? -15.516 -11.578 15.016 1 85.75 191 PHE A CA 1
ATOM 1493 C C . PHE A 1 191 ? -14.406 -12.617 15.148 1 85.75 191 PHE A C 1
ATOM 1495 O O . PHE A 1 191 ? -14.023 -12.984 16.266 1 85.75 191 PHE A O 1
ATOM 1502 N N . ALA A 1 192 ? -13.922 -13.109 14.023 1 82.25 192 ALA A N 1
ATOM 1503 C CA . ALA A 1 192 ? -12.828 -14.086 14.062 1 82.25 192 ALA A CA 1
ATOM 1504 C C . ALA A 1 192 ? -11.602 -13.5 14.75 1 82.25 192 ALA A C 1
ATOM 1506 O O . ALA A 1 192 ? -11.289 -12.32 14.594 1 82.25 192 ALA A O 1
ATOM 1507 N N . ALA A 1 193 ? -10.883 -14.312 15.5 1 83.19 193 ALA A N 1
ATOM 1508 C CA . ALA A 1 193 ? -9.734 -13.883 16.281 1 83.19 193 ALA A CA 1
ATOM 1509 C C . ALA A 1 193 ? -8.688 -13.203 15.398 1 83.19 193 ALA A C 1
ATOM 1511 O O . ALA A 1 193 ? -8.109 -12.188 15.781 1 83.19 193 ALA A O 1
ATOM 1512 N N . VAL A 1 194 ? -8.484 -13.773 14.219 1 83.88 194 VAL A N 1
ATOM 1513 C CA . VAL A 1 194 ? -7.48 -13.234 13.305 1 83.88 194 VAL A CA 1
ATOM 1514 C C . VAL A 1 194 ? -7.895 -11.844 12.836 1 83.88 194 VAL A C 1
ATOM 1516 O O . VAL A 1 194 ? -7.062 -10.938 12.75 1 83.88 194 VAL A O 1
ATOM 1519 N N . ASN A 1 195 ? -9.172 -11.688 12.547 1 89.19 195 ASN A N 1
ATOM 1520 C CA . ASN A 1 195 ? -9.68 -10.383 12.125 1 89.19 195 ASN A CA 1
ATOM 1521 C C . ASN A 1 195 ? -9.656 -9.367 13.258 1 89.19 195 ASN A C 1
ATOM 1523 O O . ASN A 1 195 ? -9.375 -8.188 13.039 1 89.19 195 ASN A O 1
ATOM 1527 N N . LEU A 1 196 ? -9.945 -9.852 14.438 1 92.19 196 LEU A N 1
ATOM 1528 C CA . LEU A 1 196 ? -9.922 -8.984 15.609 1 92.19 196 LEU A CA 1
ATOM 1529 C C . LEU A 1 196 ? -8.523 -8.43 15.852 1 92.19 196 LEU A C 1
ATOM 1531 O O . LEU A 1 196 ? -8.367 -7.25 16.172 1 92.19 196 LEU A O 1
ATOM 1535 N N . LYS A 1 197 ? -7.555 -9.25 15.672 1 91.94 197 LYS A N 1
ATOM 1536 C CA . LYS A 1 197 ? -6.172 -8.812 15.828 1 91.94 197 LYS A CA 1
ATOM 1537 C C . LYS A 1 197 ? -5.805 -7.762 14.781 1 91.94 197 LYS A C 1
ATOM 1539 O O . LYS A 1 197 ? -5.047 -6.832 15.07 1 91.94 197 LYS A O 1
ATOM 1544 N N . GLN A 1 198 ? -6.32 -7.949 13.609 1 93.5 198 GLN A N 1
ATOM 1545 C CA . GLN A 1 198 ? -6.098 -6.969 12.555 1 93.5 198 GLN A CA 1
ATOM 1546 C C . GLN A 1 198 ? -6.727 -5.625 12.906 1 93.5 198 GLN A C 1
ATOM 1548 O O . GLN A 1 198 ? -6.094 -4.578 12.75 1 93.5 198 GLN A O 1
ATOM 1553 N N . VAL A 1 199 ? -7.934 -5.656 13.406 1 95.5 199 VAL A N 1
ATOM 1554 C CA . VAL A 1 199 ? -8.625 -4.438 13.805 1 95.5 199 VAL A CA 1
ATOM 1555 C C . VAL A 1 199 ? -7.855 -3.744 14.922 1 95.5 199 VAL A C 1
ATOM 1557 O O . VAL A 1 199 ? -7.664 -2.525 14.891 1 95.5 199 VAL A O 1
ATOM 1560 N N . GLU A 1 200 ? -7.41 -4.539 15.844 1 96.88 200 GLU A N 1
ATOM 1561 C CA . GLU A 1 200 ? -6.637 -3.996 16.969 1 96.88 200 GLU A CA 1
ATOM 1562 C C . GLU A 1 200 ? -5.379 -3.285 16.469 1 96.88 200 GLU A C 1
ATOM 1564 O O . GLU A 1 200 ? -5.062 -2.186 16.922 1 96.88 200 GLU A O 1
ATOM 1569 N N . ALA A 1 201 ? -4.711 -3.865 15.57 1 95.88 201 ALA A N 1
ATOM 1570 C CA . ALA A 1 201 ? -3.488 -3.277 15.031 1 95.88 201 ALA A CA 1
ATOM 1571 C C . ALA A 1 201 ? -3.785 -1.973 14.289 1 95.88 201 ALA A C 1
ATOM 1573 O O . ALA A 1 201 ? -3.055 -0.99 14.438 1 95.88 201 ALA A O 1
ATOM 1574 N N . ALA A 1 202 ? -4.844 -1.977 13.508 1 96 202 ALA A N 1
ATOM 1575 C CA . ALA A 1 202 ? -5.234 -0.767 12.789 1 96 202 ALA A CA 1
ATOM 1576 C C . ALA A 1 202 ? -5.547 0.37 13.758 1 96 202 ALA A C 1
ATOM 1578 O O . ALA A 1 202 ? -5.059 1.49 13.586 1 96 202 ALA A O 1
ATOM 1579 N N . LEU A 1 203 ? -6.301 0.038 14.789 1 97 203 LEU A N 1
ATOM 1580 C CA . LEU A 1 203 ? -6.695 1.054 15.766 1 97 203 LEU A CA 1
ATOM 1581 C C . LEU A 1 203 ? -5.488 1.562 16.547 1 97 203 LEU A C 1
ATOM 1583 O O . LEU A 1 203 ? -5.426 2.74 16.906 1 97 203 LEU A O 1
ATOM 1587 N N . SER A 1 204 ? -4.578 0.656 16.812 1 96.5 204 SER A N 1
ATOM 1588 C CA . SER A 1 204 ? -3.324 1.07 17.422 1 96.5 204 SER A CA 1
ATOM 1589 C C . SER A 1 204 ? -2.559 2.037 16.531 1 96.5 204 SER A C 1
ATOM 1591 O O . SER A 1 204 ? -2.057 3.062 17 1 96.5 204 SER A O 1
ATOM 1593 N N . GLY A 1 205 ? -2.498 1.754 15.258 1 94.69 205 GLY A N 1
ATOM 1594 C CA . GLY A 1 205 ? -1.843 2.631 14.297 1 94.69 205 GLY A CA 1
ATOM 1595 C C . GLY A 1 205 ? -2.533 3.973 14.148 1 94.69 205 GLY A C 1
ATOM 1596 O O . GLY A 1 205 ? -1.874 4.996 13.953 1 94.69 205 GLY A O 1
ATOM 1597 N N . PHE A 1 206 ? -3.832 4.016 14.32 1 95.25 206 PHE A N 1
ATOM 1598 C CA . PHE A 1 206 ? -4.617 5.234 14.156 1 95.25 206 PHE A CA 1
ATOM 1599 C C . PHE A 1 206 ? -4.32 6.223 15.273 1 95.25 206 PHE A C 1
ATOM 1601 O O . PHE A 1 206 ? -4.688 7.398 15.188 1 95.25 206 PHE A O 1
ATOM 1608 N N . ARG A 1 207 ? -3.617 5.805 16.312 1 94.94 207 ARG A N 1
ATOM 1609 C CA . ARG A 1 207 ? -3.107 6.758 17.297 1 94.94 207 ARG A CA 1
ATOM 1610 C C . ARG A 1 207 ? -2.242 7.82 16.625 1 94.94 207 ARG A C 1
ATOM 1612 O O . ARG A 1 207 ? -2.35 9.008 16.938 1 94.94 207 ARG A O 1
ATOM 1619 N N . ASN A 1 208 ? -1.422 7.309 15.727 1 94.75 208 ASN A N 1
ATOM 1620 C CA . ASN A 1 208 ? -0.578 8.242 14.984 1 94.75 208 ASN A CA 1
ATOM 1621 C C . ASN A 1 208 ? -1.407 9.156 14.094 1 94.75 208 ASN A C 1
ATOM 1623 O O . ASN A 1 208 ? -1.108 10.344 13.969 1 94.75 208 ASN A O 1
ATOM 1627 N N . THR A 1 209 ? -2.418 8.578 13.5 1 93 209 THR A N 1
ATOM 1628 C CA . THR A 1 209 ? -3.291 9.359 12.625 1 93 209 THR A CA 1
ATOM 1629 C C . THR A 1 209 ? -3.967 10.484 13.406 1 93 209 THR A C 1
ATOM 1631 O O . THR A 1 209 ? -3.99 11.633 12.961 1 93 209 THR A O 1
ATOM 1634 N N . LEU A 1 210 ? -4.477 10.141 14.523 1 93.44 210 LEU A N 1
ATOM 1635 C CA . LEU A 1 210 ? -5.129 11.125 15.383 1 93.44 210 LEU A CA 1
ATOM 1636 C C . LEU A 1 210 ? -4.121 12.156 15.891 1 93.44 210 LEU A C 1
ATOM 1638 O O . LEU A 1 210 ? -4.43 13.344 15.953 1 93.44 210 LEU A O 1
ATOM 1642 N N . SER A 1 211 ? -2.951 11.719 16.188 1 94 211 SER A N 1
ATOM 1643 C CA . SER A 1 211 ? -1.887 12.609 16.641 1 94 211 SER A CA 1
ATOM 1644 C C . SER A 1 211 ? -1.497 13.609 15.555 1 94 211 SER A C 1
ATOM 1646 O O . SER A 1 211 ? -1.205 14.766 15.844 1 94 211 SER A O 1
ATOM 1648 N N . ILE A 1 212 ? -1.445 13.18 14.344 1 92.25 212 ILE A N 1
ATOM 1649 C CA . ILE A 1 212 ? -1.147 14.07 13.227 1 92.25 212 ILE A CA 1
ATOM 1650 C C . ILE A 1 212 ? -2.213 15.156 13.133 1 92.25 212 ILE A C 1
ATOM 1652 O O . ILE A 1 212 ? -1.892 16.344 12.984 1 92.25 212 ILE A O 1
ATOM 1656 N N . SER A 1 213 ? -3.395 14.742 13.273 1 88.19 213 SER A N 1
ATOM 1657 C CA . SER A 1 213 ? -4.508 15.672 13.141 1 88.19 213 SER A CA 1
ATOM 1658 C C . SER A 1 213 ? -4.512 16.703 14.266 1 88.19 213 SER A C 1
ATOM 1660 O O . SER A 1 213 ? -4.922 17.844 14.07 1 88.19 213 SER A O 1
ATOM 1662 N N . LEU A 1 214 ? -3.99 16.312 15.438 1 89.31 214 LEU A N 1
ATOM 1663 C CA . LEU A 1 214 ? -4.094 17.172 16.609 1 89.31 214 LEU A CA 1
ATOM 1664 C C . LEU A 1 214 ? -2.752 17.844 16.906 1 89.31 214 LEU A C 1
ATOM 1666 O O . LEU A 1 214 ? -2.691 18.812 17.672 1 89.31 214 LEU A O 1
ATOM 1670 N N . GLY A 1 215 ? -1.712 17.297 16.328 1 87.81 215 GLY A N 1
ATOM 1671 C CA . GLY A 1 215 ? -0.439 18 16.328 1 87.81 215 GLY A CA 1
ATOM 1672 C C . GLY A 1 215 ? 0.481 17.562 17.453 1 87.81 215 GLY A C 1
ATOM 1673 O O . GLY A 1 215 ? 1.545 18.141 17.656 1 87.81 215 GLY A O 1
ATOM 1674 N N . GLU A 1 216 ? 0.004 16.531 18.234 1 93.56 216 GLU A N 1
ATOM 1675 C CA . GLU A 1 216 ? 0.842 16.109 19.359 1 93.56 216 GLU A CA 1
ATOM 1676 C C . GLU A 1 216 ? 0.484 14.695 19.812 1 93.56 216 GLU A C 1
ATOM 1678 O O . GLU A 1 216 ? -0.527 14.141 19.375 1 93.56 216 GLU A O 1
ATOM 1683 N N . ASP A 1 217 ? 1.438 14.117 20.672 1 94.69 217 ASP A N 1
ATOM 1684 C CA . ASP A 1 217 ? 1.161 12.82 21.266 1 94.69 217 ASP A CA 1
ATOM 1685 C C . ASP A 1 217 ? -0.144 12.844 22.062 1 94.69 217 ASP A C 1
ATOM 1687 O O . ASP A 1 217 ? -0.4 13.789 22.812 1 94.69 217 ASP A O 1
ATOM 1691 N N . LEU A 1 218 ? -0.924 11.805 21.938 1 94.88 218 LEU A N 1
ATOM 1692 C CA . LEU A 1 218 ? -2.271 11.781 22.5 1 94.88 218 LEU A CA 1
ATOM 1693 C C . LEU A 1 218 ? -2.227 11.844 24.016 1 94.88 218 LEU A C 1
ATOM 1695 O O . LEU A 1 218 ? -3.184 12.297 24.656 1 94.88 218 LEU A O 1
ATOM 1699 N N . ASP A 1 219 ? -1.125 11.422 24.609 1 93.44 219 ASP A N 1
ATOM 1700 C CA . ASP A 1 219 ? -1.011 11.43 26.062 1 93.44 219 ASP A CA 1
ATOM 1701 C C . ASP A 1 219 ? -0.761 12.844 26.578 1 93.44 219 ASP A C 1
ATOM 1703 O O . ASP A 1 219 ? -0.879 13.094 27.781 1 93.44 219 ASP A O 1
ATOM 1707 N N . GLN A 1 220 ? -0.528 13.789 25.703 1 93.62 220 GLN A N 1
ATOM 1708 C CA . GLN A 1 220 ? -0.277 15.172 26.094 1 93.62 220 GLN A CA 1
ATOM 1709 C C . GLN A 1 220 ? -1.494 16.047 25.812 1 93.62 220 GLN A C 1
ATOM 1711 O O . GLN A 1 220 ? -1.517 17.219 26.203 1 93.62 220 GLN A O 1
ATOM 1716 N N . ILE A 1 221 ? -2.461 15.508 25.203 1 94.5 221 ILE A N 1
ATOM 1717 C CA . ILE A 1 221 ? -3.615 16.281 24.766 1 94.5 221 ILE A CA 1
ATOM 1718 C C . ILE A 1 221 ? -4.766 16.109 25.75 1 94.5 221 ILE A C 1
ATOM 1720 O O . ILE A 1 221 ? -5.02 15 26.219 1 94.5 221 ILE A O 1
ATOM 1724 N N . ARG A 1 222 ? -5.359 17.219 26.016 1 92.44 222 ARG A N 1
ATOM 1725 C CA . ARG A 1 222 ? -6.527 17.234 26.891 1 92.44 222 ARG A CA 1
ATOM 1726 C C . ARG A 1 222 ? -7.801 16.938 26.109 1 92.44 222 ARG A C 1
ATOM 1728 O O . ARG A 1 222 ? -8.062 17.578 25.078 1 92.44 222 ARG A O 1
ATOM 1735 N N . LEU A 1 223 ? -8.555 15.992 26.609 1 91.75 223 LEU A N 1
ATOM 1736 C CA . LEU A 1 223 ? -9.75 15.531 25.922 1 91.75 223 LEU A CA 1
ATOM 1737 C C . LEU A 1 223 ? -10.812 16.625 25.891 1 91.75 223 LEU A C 1
ATOM 1739 O O . LEU A 1 223 ? -11.344 16.953 24.828 1 91.75 223 LEU A O 1
ATOM 1743 N N . GLU A 1 224 ? -11.07 17.312 26.969 1 86.88 224 GLU A N 1
ATOM 1744 C CA . GLU A 1 224 ? -12.242 18.156 27.188 1 86.88 224 GLU A CA 1
ATOM 1745 C C . GLU A 1 224 ? -12.211 19.391 26.281 1 86.88 224 GLU A C 1
ATOM 1747 O O . GLU A 1 224 ? -13.25 19.938 25.922 1 86.88 224 GLU A O 1
ATOM 1752 N N . LEU A 1 225 ? -10.977 19.781 25.922 1 87.62 225 LEU A N 1
ATOM 1753 C CA . LEU A 1 225 ? -10.859 21.031 25.172 1 87.62 225 LEU A CA 1
ATOM 1754 C C . LEU A 1 225 ? -10.602 20.75 23.688 1 87.62 225 LEU A C 1
ATOM 1756 O O . LEU A 1 225 ? -10.633 21.672 22.859 1 87.62 225 LEU A O 1
ATOM 1760 N N . THR A 1 226 ? -10.375 19.516 23.312 1 87.88 226 THR A N 1
ATOM 1761 C CA . THR A 1 226 ? -10.031 19.172 21.953 1 87.88 226 THR A CA 1
ATOM 1762 C C . THR A 1 226 ? -11.148 19.562 20.984 1 87.88 226 THR A C 1
ATOM 1764 O O . THR A 1 226 ? -10.883 20.078 19.891 1 87.88 226 THR A O 1
ATOM 1767 N N . GLY A 1 227 ? -12.367 19.453 21.359 1 85.88 227 GLY A N 1
ATOM 1768 C CA . GLY A 1 227 ? -13.508 19.766 20.516 1 85.88 227 GLY A CA 1
ATOM 1769 C C . GLY A 1 227 ? -13.836 21.25 20.484 1 85.88 227 GLY A C 1
ATOM 1770 O O . GLY A 1 227 ? -14.797 21.656 19.828 1 85.88 227 GLY A O 1
ATOM 1771 N N . SER A 1 228 ? -13.023 22.031 21.156 1 86.31 228 SER A N 1
ATOM 1772 C CA . SER A 1 228 ? -13.297 23.469 21.156 1 86.31 228 SER A CA 1
ATOM 1773 C C . SER A 1 228 ? -12.859 24.125 19.844 1 86.31 228 SER A C 1
ATOM 1775 O O . SER A 1 228 ? -13.289 25.234 19.531 1 86.31 228 SER A O 1
ATOM 1777 N N . SER A 1 229 ? -11.93 23.531 19.172 1 86.81 229 SER A N 1
ATOM 1778 C CA . SER A 1 229 ? -11.648 23.969 17.812 1 86.81 229 SER A CA 1
ATOM 1779 C C . SER A 1 229 ? -12.703 23.453 16.844 1 86.81 229 SER A C 1
ATOM 1781 O O . SER A 1 229 ? -12.859 22.234 16.672 1 86.81 229 SER A O 1
ATOM 1783 N N . VAL A 1 230 ? -13.328 24.328 16.156 1 85.81 230 VAL A N 1
ATOM 1784 C CA . VAL A 1 230 ? -14.492 23.984 15.359 1 85.81 230 VAL A CA 1
ATOM 1785 C C . VAL A 1 230 ? -14.047 23.516 13.969 1 85.81 230 VAL A C 1
ATOM 1787 O O . VAL A 1 230 ? -13.234 24.188 13.32 1 85.81 230 VAL A O 1
ATOM 1790 N N . HIS A 1 231 ? -14.617 22.438 13.578 1 84.94 231 HIS A N 1
ATOM 1791 C CA . HIS A 1 231 ? -14.414 21.953 12.219 1 84.94 231 HIS A CA 1
ATOM 1792 C C . HIS A 1 231 ? -15.547 22.375 11.297 1 84.94 231 HIS A C 1
ATOM 1794 O O . HIS A 1 231 ? -16.703 21.984 11.516 1 84.94 231 HIS A O 1
ATOM 1800 N N . LEU A 1 232 ? -15.172 23.094 10.297 1 88 232 LEU A N 1
ATOM 1801 C CA . LEU A 1 232 ? -16.188 23.562 9.359 1 88 232 LEU A CA 1
ATOM 1802 C C . LEU A 1 232 ? -16.438 22.531 8.266 1 88 232 LEU A C 1
ATOM 1804 O O . LEU A 1 232 ? -15.5 21.859 7.816 1 88 232 LEU A O 1
ATOM 1808 N N . PRO A 1 233 ? -17.672 22.375 7.824 1 85.81 233 PRO A N 1
ATOM 1809 C CA . PRO A 1 233 ? -17.984 21.422 6.754 1 85.81 233 PRO A CA 1
ATOM 1810 C C . PRO A 1 233 ? -17.531 21.906 5.379 1 85.81 233 PRO A C 1
ATOM 1812 O O . PRO A 1 233 ? -17.047 23.031 5.25 1 85.81 233 PRO A O 1
ATOM 1815 N N . GLY A 1 234 ? -17.625 21.047 4.391 1 87.25 234 GLY A N 1
ATOM 1816 C CA . GLY A 1 234 ? -17.344 21.422 3.01 1 87.25 234 GLY A CA 1
ATOM 1817 C C . GLY A 1 234 ? -16.047 20.828 2.49 1 87.25 234 GLY A C 1
ATOM 1818 O O . GLY A 1 234 ? -15.594 21.203 1.405 1 87.25 234 GLY A O 1
ATOM 1819 N N . GLY A 1 235 ? -15.422 19.969 3.283 1 86.38 235 GLY A N 1
ATOM 1820 C CA . GLY A 1 235 ? -14.242 19.25 2.84 1 86.38 235 GLY A CA 1
ATOM 1821 C C . GLY A 1 235 ? -12.984 20.094 2.879 1 86.38 235 GLY A C 1
ATOM 1822 O O . GLY A 1 235 ? -13.008 21.234 3.34 1 86.38 235 GLY A O 1
ATOM 1823 N N . ASN A 1 236 ? -11.867 19.469 2.539 1 89.44 236 ASN A N 1
ATOM 1824 C CA . ASN A 1 236 ? -10.578 20.156 2.428 1 89.44 236 ASN A CA 1
ATOM 1825 C C . ASN A 1 236 ? -10.344 20.672 1.014 1 89.44 236 ASN A C 1
ATOM 1827 O O . ASN A 1 236 ? -10.422 19.906 0.047 1 89.44 236 ASN A O 1
ATOM 1831 N N . ILE A 1 237 ? -10.078 21.906 0.91 1 91.06 23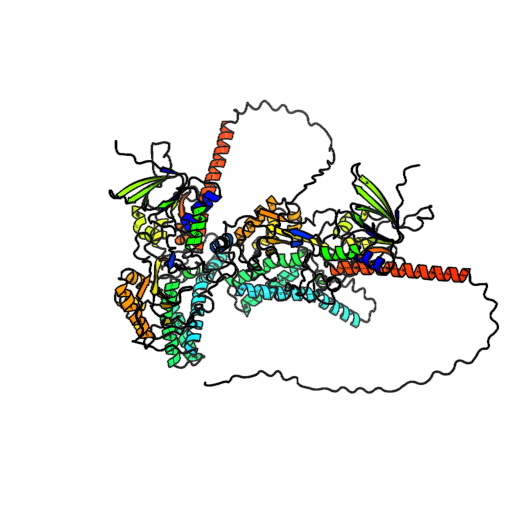7 ILE A N 1
ATOM 1832 C CA . ILE A 1 237 ? -10.023 22.547 -0.397 1 91.06 237 ILE A CA 1
ATOM 1833 C C . ILE A 1 237 ? -8.562 22.797 -0.788 1 91.06 237 ILE A C 1
ATOM 1835 O O . ILE A 1 237 ? -7.801 23.391 -0.023 1 91.06 237 ILE A O 1
ATOM 1839 N N . LEU A 1 238 ? -8.234 22.328 -1.971 1 90.12 238 LEU A N 1
ATOM 1840 C CA . LEU A 1 238 ? -6.93 22.625 -2.557 1 90.12 238 LEU A CA 1
ATOM 1841 C C . LEU A 1 238 ? -6.973 23.906 -3.359 1 90.12 238 LEU A C 1
ATOM 1843 O O . LEU A 1 238 ? -7.945 24.172 -4.07 1 90.12 238 LEU A O 1
ATOM 1847 N N . VAL A 1 239 ? -5.945 24.734 -3.148 1 93.69 239 VAL A N 1
ATOM 1848 C CA . VAL A 1 239 ? -5.781 25.906 -3.988 1 93.69 239 VAL A CA 1
ATOM 1849 C C . VAL A 1 239 ? -4.855 25.594 -5.156 1 93.69 239 VAL A C 1
ATOM 1851 O O . VAL A 1 239 ? -3.646 25.422 -4.973 1 93.69 239 VAL A O 1
ATOM 1854 N N . PRO A 1 240 ? -5.348 25.516 -6.371 1 91.31 240 PRO A N 1
ATOM 1855 C CA . PRO A 1 240 ? -4.578 25.047 -7.52 1 91.31 240 PRO A CA 1
ATOM 1856 C C . PRO A 1 240 ? -3.275 25.812 -7.723 1 91.31 240 PRO A C 1
ATOM 1858 O O . PRO A 1 240 ? -2.26 25.219 -8.109 1 91.31 240 PRO A O 1
ATOM 1861 N N . GLY A 1 241 ? -3.24 27.078 -7.512 1 91.12 241 GLY A N 1
ATOM 1862 C CA . GLY A 1 241 ? -2.039 27.875 -7.691 1 91.12 241 GLY A CA 1
ATOM 1863 C C . GLY A 1 241 ? -1.168 27.938 -6.449 1 91.12 241 GLY A C 1
ATOM 1864 O O . GLY A 1 241 ? -0.158 28.641 -6.426 1 91.12 241 GLY A O 1
ATOM 1865 N N . GLY A 1 242 ? -1.519 27.156 -5.473 1 94.94 242 GLY A N 1
ATOM 1866 C CA . GLY A 1 242 ? -0.788 27.172 -4.215 1 94.94 242 GLY A CA 1
ATOM 1867 C C . GLY A 1 242 ? -1.38 28.125 -3.195 1 94.94 242 GLY A C 1
ATOM 1868 O O . GLY A 1 242 ? -1.905 29.188 -3.559 1 94.94 242 GLY A O 1
ATOM 1869 N N . MET A 1 243 ? -1.199 27.828 -1.973 1 96.06 243 MET A N 1
ATOM 1870 C CA . MET A 1 243 ? -1.754 28.625 -0.888 1 96.06 243 MET A CA 1
ATOM 1871 C C . MET A 1 243 ? -1.104 30.016 -0.846 1 96.06 243 MET A C 1
ATOM 1873 O O . MET A 1 243 ? -1.746 31 -0.477 1 96.06 243 MET A O 1
ATOM 1877 N N . VAL A 1 244 ? 0.131 30.078 -1.263 1 96.25 244 VAL A N 1
ATOM 1878 C CA . VAL A 1 244 ? 0.869 31.328 -1.236 1 96.25 244 VAL A CA 1
ATOM 1879 C C . VAL A 1 244 ? 0.199 32.344 -2.162 1 96.25 244 VAL A C 1
ATOM 1881 O O . VAL A 1 244 ? 0.309 33.562 -1.953 1 96.25 244 VAL A O 1
ATOM 1884 N N . GLY A 1 245 ? -0.509 31.828 -3.162 1 95.19 245 GLY A N 1
ATOM 1885 C CA . GLY A 1 245 ? -1.202 32.688 -4.09 1 95.19 245 GLY A CA 1
ATOM 1886 C C . GLY A 1 245 ? -2.221 33.594 -3.416 1 95.19 245 GLY A C 1
ATOM 1887 O O . GLY A 1 245 ? -2.428 34.75 -3.836 1 95.19 245 GLY A O 1
ATOM 1888 N N . VAL A 1 246 ? -2.826 33.156 -2.396 1 96.12 246 VAL A N 1
ATOM 1889 C CA . VAL A 1 246 ? -3.795 33.938 -1.643 1 96.12 246 VAL A CA 1
ATOM 1890 C C . VAL A 1 246 ? -3.09 35.125 -0.975 1 96.12 246 VAL A C 1
ATOM 1892 O O . VAL A 1 246 ? -3.582 36.25 -1.018 1 96.12 246 VAL A O 1
ATOM 1895 N N . LEU A 1 247 ? -1.948 34.875 -0.388 1 97.5 247 LEU A N 1
ATOM 1896 C CA . LEU A 1 247 ? -1.178 35.875 0.311 1 97.5 247 LEU A CA 1
ATOM 1897 C C . LEU A 1 247 ? -0.615 36.906 -0.67 1 97.5 247 LEU A C 1
ATOM 1899 O O . LEU A 1 247 ? -0.612 38.125 -0.389 1 97.5 247 LEU A O 1
ATOM 1903 N N . GLU A 1 248 ? -0.173 36.406 -1.799 1 96.81 248 GLU A N 1
ATOM 1904 C CA . GLU A 1 248 ? 0.376 37.281 -2.822 1 96.81 248 GLU A CA 1
ATOM 1905 C C . GLU A 1 248 ? -0.671 38.281 -3.305 1 96.81 248 GLU A C 1
ATOM 1907 O O . GLU A 1 248 ? -0.363 39.469 -3.52 1 96.81 248 GLU A O 1
ATOM 1912 N N . ALA A 1 249 ? -1.84 37.812 -3.439 1 96 249 ALA A N 1
ATOM 1913 C CA . ALA A 1 249 ? -2.926 38.688 -3.875 1 96 249 ALA A CA 1
ATOM 1914 C C . ALA A 1 249 ? -3.172 39.812 -2.859 1 96 249 ALA A C 1
ATOM 1916 O O . ALA A 1 249 ? -3.428 40.938 -3.238 1 96 249 ALA A O 1
ATOM 1917 N N . LEU A 1 250 ? -3.102 39.531 -1.594 1 97.5 250 LEU A N 1
ATOM 1918 C CA . LEU A 1 250 ? -3.316 40.5 -0.543 1 97.5 250 LEU A CA 1
ATOM 1919 C C . LEU A 1 250 ? -2.16 41.5 -0.49 1 97.5 250 LEU A C 1
ATOM 1921 O O . LEU A 1 250 ? -2.377 42.688 -0.307 1 97.5 250 LEU A O 1
ATOM 1925 N N . VAL A 1 251 ? -0.958 40.969 -0.632 1 97.62 251 VAL A N 1
ATOM 1926 C CA . VAL A 1 251 ? 0.24 41.812 -0.538 1 97.62 251 VAL A CA 1
ATOM 1927 C C . VAL A 1 251 ? 0.26 42.812 -1.682 1 97.62 251 VAL A C 1
ATOM 1929 O O . VAL A 1 251 ? 0.723 43.938 -1.511 1 97.62 251 VAL A O 1
ATOM 1932 N N . GLN A 1 252 ? -0.259 42.438 -2.811 1 95.62 252 GLN A N 1
ATOM 1933 C CA . GLN A 1 252 ? -0.299 43.312 -3.975 1 95.62 252 GLN A CA 1
ATOM 1934 C C . GLN A 1 252 ? -1.134 44.562 -3.693 1 95.62 252 GLN A C 1
ATOM 1936 O O . GLN A 1 252 ? -0.905 45.625 -4.289 1 95.62 252 GLN A O 1
ATOM 1941 N N . ASP A 1 253 ? -2.027 44.438 -2.779 1 95 253 ASP A N 1
ATOM 1942 C CA . ASP A 1 253 ? -2.926 45.531 -2.459 1 95 253 ASP A CA 1
ATOM 1943 C C . ASP A 1 253 ? -2.309 46.469 -1.409 1 95 253 ASP A C 1
ATOM 1945 O O . ASP A 1 253 ? -2.846 47.531 -1.124 1 95 253 ASP A O 1
ATOM 1949 N N . LEU A 1 254 ? -1.184 46.094 -0.841 1 97 254 LEU A N 1
ATOM 1950 C CA . LEU A 1 254 ? -0.545 46.906 0.191 1 97 254 LEU A CA 1
ATOM 1951 C C . LEU A 1 254 ? 0.284 48.031 -0.43 1 97 254 LEU A C 1
ATOM 1953 O O . LEU A 1 254 ? 0.734 47.906 -1.573 1 97 254 LEU A O 1
ATOM 1957 N N . PRO A 1 255 ? 0.46 49.094 0.306 1 95.5 255 PRO A N 1
ATOM 1958 C CA . PRO A 1 255 ? 1.328 50.188 -0.198 1 95.5 255 PRO A CA 1
ATOM 1959 C C . PRO A 1 255 ? 2.734 49.688 -0.531 1 95.5 255 PRO A C 1
ATOM 1961 O O . PRO A 1 255 ? 3.238 48.75 0.114 1 95.5 255 PRO A O 1
ATOM 1964 N N . LYS A 1 256 ? 3.291 50.406 -1.469 1 91.88 256 LYS A N 1
ATOM 1965 C CA . LYS A 1 256 ? 4.652 50.062 -1.863 1 91.88 256 LYS A CA 1
ATOM 1966 C C . LYS A 1 256 ? 5.613 50.188 -0.684 1 91.88 256 LYS A C 1
ATOM 1968 O O . LYS A 1 256 ? 5.496 51.094 0.133 1 91.88 256 LYS A O 1
ATOM 1973 N N . ASN A 1 257 ? 6.457 49.344 -0.438 1 89.75 257 ASN A N 1
ATOM 1974 C CA . ASN A 1 257 ? 7.52 49.344 0.562 1 89.75 257 ASN A CA 1
ATOM 1975 C C . ASN A 1 257 ? 6.969 49.094 1.962 1 89.75 257 ASN A C 1
ATOM 1977 O O . ASN A 1 257 ? 7.613 49.438 2.957 1 89.75 257 ASN A O 1
ATOM 1981 N N . SER A 1 258 ? 5.727 48.594 2.031 1 95.81 258 SER A N 1
ATOM 1982 C CA . SER A 1 258 ? 5.121 48.344 3.332 1 95.81 258 SER A CA 1
ATOM 1983 C C . SER A 1 258 ? 5.582 47 3.883 1 95.81 258 SER A C 1
ATOM 1985 O O . SER A 1 258 ? 5.234 46.625 5.008 1 95.81 258 SER A O 1
ATOM 1987 N N . LEU A 1 259 ? 6.262 46.25 3.182 1 97.19 259 LEU A N 1
ATOM 1988 C CA . LEU A 1 259 ? 6.75 44.938 3.605 1 97.19 259 LEU A CA 1
ATOM 1989 C C . LEU A 1 259 ? 8.273 44.906 3.598 1 97.19 259 LEU A C 1
ATOM 1991 O O . LEU A 1 259 ? 8.898 45.125 2.559 1 97.19 259 LEU A O 1
ATOM 1995 N N . ARG A 1 260 ? 8.844 44.625 4.785 1 96.44 260 ARG A N 1
ATOM 1996 C CA . ARG A 1 260 ? 10.297 44.562 4.941 1 96.44 260 ARG A CA 1
ATOM 1997 C C . ARG A 1 260 ? 10.734 43.156 5.375 1 96.44 260 ARG A C 1
ATOM 1999 O O . ARG A 1 260 ? 10.445 42.719 6.492 1 96.44 260 ARG A O 1
ATOM 2006 N N . PHE A 1 261 ? 11.516 42.531 4.477 1 96.06 261 PHE A N 1
ATOM 2007 C CA . PHE A 1 261 ? 12.031 41.188 4.762 1 96.06 261 PHE A CA 1
ATOM 2008 C C . PHE A 1 261 ? 13.344 41.281 5.531 1 96.06 261 PHE A C 1
ATOM 2010 O O . PHE A 1 261 ? 13.945 42.344 5.633 1 96.06 261 PHE A O 1
ATOM 2017 N N . GLY A 1 262 ? 13.75 40.188 6.152 1 95.31 262 GLY A N 1
ATOM 2018 C CA . GLY A 1 262 ? 15.031 40.094 6.836 1 95.31 262 GLY A CA 1
ATOM 2019 C C . GLY A 1 262 ? 15.086 40.906 8.117 1 95.31 262 GLY A C 1
ATOM 2020 O O . GLY A 1 262 ? 16.172 41.312 8.539 1 95.31 262 GLY A O 1
ATOM 2021 N N . ARG A 1 263 ? 13.977 41.219 8.672 1 95.88 263 ARG A N 1
ATOM 2022 C CA . ARG A 1 263 ? 13.891 41.969 9.922 1 95.88 263 ARG A CA 1
ATOM 2023 C C . ARG A 1 263 ? 13.375 41.062 11.047 1 95.88 263 ARG A C 1
ATOM 2025 O O . ARG A 1 263 ? 12.164 40.938 11.25 1 95.88 263 ARG A O 1
ATOM 2032 N N . LYS A 1 264 ? 14.281 40.562 11.789 1 96.5 264 LYS A N 1
ATOM 2033 C CA . LYS A 1 264 ? 13.914 39.75 12.938 1 96.5 264 LYS A CA 1
ATOM 2034 C C . LYS A 1 264 ? 13.711 40.594 14.18 1 96.5 264 LYS A C 1
ATOM 2036 O O . LYS A 1 264 ? 14.633 41.281 14.633 1 96.5 264 LYS A O 1
ATOM 2041 N N . VAL A 1 265 ? 12.531 40.594 14.672 1 97.69 265 VAL A N 1
ATOM 2042 C CA . VAL A 1 265 ? 12.227 41.375 15.859 1 97.69 265 VAL A CA 1
ATOM 2043 C C . VAL A 1 265 ? 12.922 40.781 17.078 1 97.69 265 VAL A C 1
ATOM 2045 O O . VAL A 1 265 ? 12.781 39.562 17.344 1 97.69 265 VAL A O 1
ATOM 2048 N N . THR A 1 266 ? 13.633 41.594 17.828 1 96.19 266 THR A N 1
ATOM 2049 C CA . THR A 1 266 ? 14.398 41.125 18.984 1 96.19 266 THR A CA 1
ATOM 2050 C C . THR A 1 266 ? 13.914 41.75 20.266 1 96.19 266 THR A C 1
ATOM 2052 O O . THR A 1 266 ? 14.258 41.312 21.359 1 96.19 266 THR A O 1
ATOM 2055 N N . GLY A 1 267 ? 13.062 42.75 20.031 1 97.06 267 GLY A N 1
ATOM 2056 C CA . GLY A 1 267 ? 12.539 43.406 21.219 1 97.06 267 GLY A CA 1
ATOM 2057 C C . GLY A 1 267 ? 11.328 44.281 20.922 1 97.06 267 GLY A C 1
ATOM 2058 O O . GLY A 1 267 ? 11.258 44.938 19.875 1 97.06 267 GLY A O 1
ATOM 2059 N N . ILE A 1 268 ? 10.414 44.375 21.859 1 97.94 268 ILE A N 1
ATOM 2060 C CA . ILE A 1 268 ? 9.219 45.188 21.812 1 97.94 268 ILE A CA 1
ATOM 2061 C C . ILE A 1 268 ? 9.055 45.938 23.125 1 97.94 268 ILE A C 1
ATOM 2063 O O . ILE A 1 268 ? 8.773 45.344 24.156 1 97.94 268 ILE A O 1
ATOM 2067 N N . ASP A 1 269 ? 9.273 47.219 23.094 1 96.94 269 ASP A N 1
ATOM 2068 C CA . ASP A 1 269 ? 9.039 48.062 24.266 1 96.94 269 ASP A CA 1
ATOM 2069 C C . ASP A 1 269 ? 7.699 48.781 24.156 1 96.94 269 ASP A C 1
ATOM 2071 O O . ASP A 1 269 ? 7.602 49.844 23.531 1 96.94 269 ASP A O 1
ATOM 2075 N N . TRP A 1 270 ? 6.715 48.281 24.891 1 95.12 270 TRP A N 1
ATOM 2076 C CA . TRP A 1 270 ? 5.359 48.781 24.734 1 95.12 270 TRP A CA 1
ATOM 2077 C C . TRP A 1 270 ? 5.055 49.844 25.797 1 95.12 270 TRP A C 1
ATOM 2079 O O . TRP A 1 270 ? 3.904 50.25 25.953 1 95.12 270 TRP A O 1
ATOM 2089 N N . SER A 1 271 ? 6.012 50.25 26.609 1 91.06 271 SER A N 1
ATOM 2090 C CA . SER A 1 271 ? 5.953 51.375 27.531 1 91.06 271 SER A CA 1
ATOM 2091 C C . SER A 1 271 ? 7.129 52.312 27.312 1 91.06 271 SER A C 1
ATOM 2093 O O . SER A 1 271 ? 7.695 52.844 28.281 1 91.06 271 SER A O 1
ATOM 2095 N N . PHE A 1 272 ? 7.465 52.469 26.172 1 85.25 272 PHE A N 1
ATOM 2096 C CA . PHE A 1 272 ? 8.609 53.281 25.797 1 85.25 272 PHE A CA 1
ATOM 2097 C C . PHE A 1 272 ? 8.383 54.75 26.188 1 85.25 272 PHE A C 1
ATOM 2099 O O . PHE A 1 272 ? 7.312 55.281 25.938 1 85.25 272 PHE A O 1
ATOM 2106 N N . HIS A 1 273 ? 9.336 55.344 26.906 1 84.44 273 HIS A N 1
ATOM 2107 C CA . HIS A 1 273 ? 9.297 56.75 27.297 1 84.44 273 HIS A CA 1
ATOM 2108 C C . HIS A 1 273 ? 10.383 57.562 26.594 1 84.44 273 HIS A C 1
ATOM 2110 O O . HIS A 1 273 ? 11.555 57.188 26.609 1 84.44 273 HIS A O 1
ATOM 2116 N N . SER A 1 274 ? 9.906 58.469 25.844 1 81.69 274 SER A N 1
ATOM 2117 C CA . SER A 1 274 ? 10.852 59.344 25.141 1 81.69 274 SER A CA 1
ATOM 2118 C C . SER A 1 274 ? 10.547 60.812 25.391 1 81.69 274 SER A C 1
ATOM 2120 O O . SER A 1 274 ? 9.391 61.188 25.609 1 81.69 274 SER A O 1
ATOM 2122 N N . ARG A 1 275 ? 11.609 61.719 25.422 1 82.81 275 ARG A N 1
ATOM 2123 C CA . ARG A 1 275 ? 11.453 63.156 25.516 1 82.81 275 ARG A CA 1
ATOM 2124 C C . ARG A 1 275 ? 11.195 63.781 24.156 1 82.81 275 ARG A C 1
ATOM 2126 O O . ARG A 1 275 ? 10.773 64.938 24.047 1 82.81 275 ARG A O 1
ATOM 2133 N N . ASP A 1 276 ? 11.469 62.906 23.234 1 80.81 276 ASP A N 1
ATOM 2134 C CA . ASP A 1 276 ? 11.172 63.375 21.875 1 80.81 276 ASP A CA 1
ATOM 2135 C C . ASP A 1 276 ? 9.664 63.375 21.625 1 80.81 276 ASP A C 1
ATOM 2137 O O . ASP A 1 276 ? 9.008 62.344 21.703 1 80.81 276 ASP A O 1
ATOM 2141 N N . PRO A 1 277 ? 9.125 64.562 21.375 1 78.69 277 PRO A N 1
ATOM 2142 C CA . PRO A 1 277 ? 7.68 64.688 21.203 1 78.69 277 PRO A CA 1
ATOM 2143 C C . PRO A 1 277 ? 7.148 63.781 20.078 1 78.69 277 PRO A C 1
ATOM 2145 O O . PRO A 1 277 ? 5.984 63.344 20.109 1 78.69 277 PRO A O 1
ATOM 2148 N N . LEU A 1 278 ? 7.988 63.406 19.141 1 78.38 278 LEU A N 1
ATOM 2149 C CA . LEU A 1 278 ? 7.559 62.562 18.016 1 78.38 278 LEU A CA 1
ATOM 2150 C C . LEU A 1 278 ? 7.445 61.125 18.438 1 78.38 278 LEU A C 1
ATOM 2152 O O . LEU A 1 278 ? 6.777 60.312 17.766 1 78.38 278 LEU A O 1
ATOM 2156 N N . LEU A 1 279 ? 8.023 60.844 19.469 1 84.38 279 LEU A N 1
ATOM 2157 C CA . LEU A 1 279 ? 8.078 59.438 19.891 1 84.38 279 LEU A CA 1
ATOM 2158 C C . LEU A 1 279 ? 7.312 59.25 21.203 1 84.38 279 LEU A C 1
ATOM 2160 O O . LEU A 1 279 ? 7.254 58.125 21.734 1 84.38 279 LEU A O 1
ATOM 2164 N N . MET A 1 280 ? 6.723 60.344 21.531 1 82.12 280 MET A N 1
ATOM 2165 C CA . MET A 1 280 ? 6 60.281 22.797 1 82.12 280 MET A CA 1
ATOM 2166 C C . MET A 1 280 ? 4.832 59.312 22.703 1 82.12 280 MET A C 1
ATOM 2168 O O . MET A 1 280 ? 4.07 59.312 21.734 1 82.12 280 MET A O 1
ATOM 2172 N N . ASP A 1 281 ? 4.746 58.375 23.531 1 84.06 281 ASP A N 1
ATOM 2173 C CA . ASP A 1 281 ? 3.654 57.406 23.703 1 84.06 281 ASP A CA 1
ATOM 2174 C C . ASP A 1 281 ? 3.648 56.375 22.594 1 84.06 281 ASP A C 1
ATOM 2176 O O . ASP A 1 281 ? 2.59 55.875 22.219 1 84.06 281 ASP A O 1
ATOM 2180 N N . LYS A 1 282 ? 4.793 56.188 21.938 1 93.75 282 LYS A N 1
ATOM 2181 C CA . LYS A 1 282 ? 4.883 55.188 20.891 1 93.75 282 LYS A CA 1
ATOM 2182 C C . LYS A 1 282 ? 5.438 53.875 21.453 1 93.75 282 LYS A C 1
ATOM 2184 O O . LYS A 1 282 ? 6.07 53.875 22.516 1 93.75 282 LYS A O 1
ATOM 2189 N N . ILE A 1 283 ? 5.16 52.812 20.688 1 96.56 283 ILE A N 1
ATOM 2190 C CA . ILE A 1 283 ? 5.797 51.531 20.953 1 96.56 283 ILE A CA 1
ATOM 2191 C C . ILE A 1 283 ? 7.082 51.406 20.141 1 96.56 283 ILE A C 1
ATOM 2193 O O . ILE A 1 283 ? 7.117 51.75 18.969 1 96.56 283 ILE A O 1
ATOM 2197 N N . HIS A 1 284 ? 8.102 50.969 20.844 1 96.62 284 HIS A N 1
ATOM 2198 C CA . HIS A 1 284 ? 9.391 50.781 20.188 1 96.62 284 HIS A CA 1
ATOM 2199 C C . HIS A 1 284 ? 9.594 49.312 19.812 1 96.62 284 HIS A C 1
ATOM 2201 O O . HIS A 1 284 ? 9.492 48.406 20.672 1 96.62 284 HIS A O 1
ATOM 2207 N N . VAL A 1 285 ? 9.859 49 18.516 1 97.44 285 VAL A N 1
ATOM 2208 C CA . VAL A 1 285 ? 10.148 47.656 18.016 1 97.44 285 VAL A CA 1
ATOM 2209 C C . VAL A 1 285 ? 11.578 47.594 17.469 1 97.44 285 VAL A C 1
ATOM 2211 O O . VAL A 1 285 ? 11.914 48.312 16.516 1 97.44 285 VAL A O 1
ATOM 2214 N N . GLU A 1 286 ? 12.352 46.75 18.062 1 96.31 286 GLU A N 1
ATOM 2215 C CA . GLU A 1 286 ? 13.734 46.594 17.641 1 96.31 286 GLU A CA 1
ATOM 2216 C C . GLU A 1 286 ? 13.891 45.375 16.734 1 96.31 286 GLU A C 1
ATOM 2218 O O . GLU A 1 286 ? 13.414 44.281 17.062 1 96.31 286 GLU A O 1
ATOM 2223 N N . CYS A 1 287 ? 14.539 45.562 15.617 1 96.06 287 CYS A N 1
ATOM 2224 C CA . CYS A 1 287 ? 14.766 44.5 14.672 1 96.06 287 CYS A CA 1
ATOM 2225 C C . CYS A 1 287 ? 16.25 44.281 14.43 1 96.06 287 CYS A C 1
ATOM 2227 O O . CYS A 1 287 ? 17.031 45.25 14.391 1 96.06 287 CYS A O 1
ATOM 2229 N N . SER A 1 288 ? 16.609 43.031 14.344 1 94.62 288 SER A N 1
ATOM 2230 C CA . SER A 1 288 ? 17.938 42.688 13.875 1 94.62 288 SER A CA 1
ATOM 2231 C C . SER A 1 288 ? 17.953 42.469 12.359 1 94.62 288 SER A C 1
ATOM 2233 O O . SER A 1 288 ? 17.078 41.781 11.82 1 94.62 288 SER A O 1
ATOM 2235 N N . VAL A 1 289 ? 18.828 43.062 11.648 1 92.56 289 VAL A N 1
ATOM 2236 C CA . VAL A 1 289 ? 18.984 42.938 10.203 1 92.56 289 VAL A CA 1
ATOM 2237 C C . VAL A 1 289 ? 20.375 42.406 9.875 1 92.56 289 VAL A C 1
ATOM 2239 O O . VAL A 1 289 ? 21.375 42.875 10.406 1 92.56 289 VAL A O 1
ATOM 2242 N N . GLN A 1 290 ? 20.344 41.344 9.086 1 85.94 290 GLN A N 1
ATOM 2243 C CA . GLN A 1 290 ? 21.641 40.812 8.648 1 85.94 290 GLN A CA 1
ATOM 2244 C C . GLN A 1 290 ? 22.109 41.531 7.379 1 85.94 290 GLN A C 1
ATOM 2246 O O . GLN A 1 290 ? 21.391 41.531 6.375 1 85.94 290 GLN A O 1
ATOM 2251 N N . THR A 1 291 ? 23.188 42.156 7.422 1 82.94 291 THR A N 1
ATOM 2252 C CA . THR A 1 291 ? 23.812 42.812 6.277 1 82.94 291 THR A CA 1
ATOM 2253 C C . THR A 1 291 ? 25.188 42.219 6 1 82.94 291 THR A C 1
ATOM 2255 O O . THR A 1 291 ? 25.672 41.375 6.746 1 82.94 291 THR A O 1
ATOM 2258 N N . ASN A 1 292 ? 25.719 42.594 4.824 1 80.06 292 ASN A N 1
ATOM 2259 C CA . ASN A 1 292 ? 27.062 42.156 4.473 1 80.06 292 ASN A CA 1
ATOM 2260 C C . ASN A 1 292 ? 28.078 42.594 5.523 1 80.06 292 ASN A C 1
ATOM 2262 O O . ASN A 1 292 ? 29.156 42 5.652 1 80.06 292 ASN A O 1
ATOM 2266 N N . MET A 1 293 ? 27.859 43.625 6.223 1 80.5 293 MET A N 1
ATOM 2267 C CA . MET A 1 293 ? 28.781 44.188 7.207 1 80.5 293 MET A CA 1
ATOM 2268 C C . MET A 1 293 ? 28.516 43.594 8.594 1 80.5 293 MET A C 1
ATOM 2270 O O . MET A 1 293 ? 29.156 44 9.57 1 80.5 293 MET A O 1
ATOM 2274 N N . GLY A 1 294 ? 27.625 42.719 8.641 1 83.44 294 GLY A N 1
ATOM 2275 C CA . GLY A 1 294 ? 27.281 42.094 9.922 1 83.44 294 GLY A CA 1
ATOM 2276 C C . GLY A 1 294 ? 25.844 42.375 10.328 1 83.44 294 GLY A C 1
ATOM 2277 O O . GLY A 1 294 ? 25.016 42.781 9.508 1 83.44 294 GLY A O 1
ATOM 2278 N N . SER A 1 295 ? 25.562 42.094 11.641 1 86.88 295 SER A N 1
ATOM 2279 C CA . SER A 1 295 ? 24.234 42.312 12.172 1 86.88 295 SER A CA 1
ATOM 2280 C C . SER A 1 295 ? 24.016 43.781 12.594 1 86.88 295 SER A C 1
ATOM 2282 O O . SER A 1 295 ? 24.891 44.375 13.227 1 86.88 295 SER A O 1
ATOM 2284 N N . GLN A 1 296 ? 23 44.375 12.078 1 90.56 296 GLN A N 1
ATOM 2285 C CA . GLN A 1 296 ? 22.609 45.75 12.453 1 90.56 296 GLN A CA 1
ATOM 2286 C C . GLN A 1 296 ? 21.219 45.781 13.07 1 90.56 296 GLN A C 1
ATOM 2288 O O . GLN A 1 296 ? 20.438 44.844 12.891 1 90.56 296 GLN A O 1
ATOM 2293 N N . THR A 1 297 ? 21.031 46.781 13.805 1 92.25 297 THR A N 1
ATOM 2294 C CA . THR A 1 297 ? 19.719 46.969 14.438 1 92.25 297 THR A CA 1
ATOM 2295 C C . THR A 1 297 ? 18.922 48.062 13.742 1 92.25 297 THR A C 1
ATOM 2297 O O . THR A 1 297 ? 19.484 49.094 13.359 1 92.25 297 THR A O 1
ATOM 2300 N N . GLU A 1 298 ? 17.719 47.812 13.516 1 93.94 298 GLU A N 1
ATOM 2301 C CA . GLU A 1 298 ? 16.766 48.812 13.031 1 93.94 298 GLU A CA 1
ATOM 2302 C C . GLU A 1 298 ? 15.625 49 14.023 1 93.94 298 GLU A C 1
ATOM 2304 O O . GLU A 1 298 ? 15.109 48.031 14.594 1 93.94 298 GLU A O 1
ATOM 2309 N N . ASP A 1 299 ? 15.312 50.312 14.203 1 94.5 299 ASP A N 1
ATOM 2310 C CA . ASP A 1 299 ? 14.281 50.625 15.18 1 94.5 299 ASP A CA 1
ATOM 2311 C C . ASP A 1 299 ? 13.016 51.156 14.492 1 94.5 299 ASP A C 1
ATOM 2313 O O . ASP A 1 299 ? 13.094 52.031 13.625 1 94.5 299 ASP A O 1
ATOM 2317 N N . TYR A 1 300 ? 11.938 50.594 14.875 1 95.62 300 TYR A N 1
ATOM 2318 C CA . TYR A 1 300 ? 10.633 51.031 14.43 1 95.62 300 TYR A CA 1
ATOM 2319 C C . TYR A 1 300 ? 9.812 51.594 15.594 1 95.62 300 TYR A C 1
ATOM 2321 O O . TYR A 1 300 ? 9.852 51.031 16.703 1 95.62 300 TYR A O 1
ATOM 2329 N N . PHE A 1 301 ? 9.125 52.688 15.352 1 95.75 301 PHE A N 1
ATOM 2330 C CA . PHE A 1 301 ? 8.227 53.281 16.344 1 95.75 301 PHE A CA 1
ATOM 2331 C C . PHE A 1 301 ? 6.809 53.375 15.789 1 95.75 301 PHE A C 1
ATOM 2333 O O . PHE A 1 301 ? 6.617 53.688 14.617 1 95.75 301 PHE A O 1
ATOM 2340 N N . ALA A 1 302 ? 5.836 53 16.625 1 96.19 302 ALA A N 1
ATOM 2341 C CA . ALA A 1 302 ? 4.473 53 16.109 1 96.19 302 ALA A CA 1
ATOM 2342 C C . ALA A 1 302 ? 3.463 53.312 17.219 1 96.19 302 ALA A C 1
ATOM 2344 O O . ALA A 1 302 ? 3.744 53.094 18.391 1 96.19 302 ALA A O 1
ATOM 2345 N N . ASP A 1 303 ? 2.279 53.844 16.766 1 94.81 303 ASP A N 1
ATOM 2346 C CA . ASP A 1 303 ? 1.17 54.031 17.688 1 94.81 303 ASP A CA 1
ATOM 2347 C C . ASP A 1 303 ? 0.585 52.688 18.125 1 94.81 303 ASP A C 1
ATOM 2349 O O . ASP A 1 303 ? 0.185 52.5 19.281 1 94.81 303 ASP A O 1
ATOM 2353 N N . TYR A 1 304 ? 0.556 51.781 17.141 1 97.25 304 TYR A N 1
ATOM 2354 C CA . TYR A 1 304 ? 0.026 50.438 17.359 1 97.25 304 TYR A CA 1
ATOM 2355 C C . TYR A 1 304 ? 0.964 49.375 16.797 1 97.25 304 TYR A C 1
ATOM 2357 O O . TYR A 1 304 ? 1.571 49.594 15.734 1 97.25 304 TYR A O 1
ATOM 2365 N N . VAL A 1 305 ? 1.091 48.281 17.516 1 98.56 305 VAL A N 1
ATOM 2366 C CA . VAL A 1 305 ? 1.858 47.125 17.047 1 98.56 305 VAL A CA 1
ATOM 2367 C C . VAL A 1 305 ? 0.988 45.875 17.078 1 98.56 305 VAL A C 1
ATOM 2369 O O . VAL A 1 305 ? 0.361 45.594 18.109 1 98.56 305 VAL A O 1
ATOM 2372 N N . VAL A 1 306 ? 0.884 45.156 15.961 1 98.81 306 VAL A N 1
ATOM 2373 C CA . VAL A 1 306 ? 0.221 43.875 15.906 1 98.81 306 VAL A CA 1
ATOM 2374 C C . VAL A 1 306 ? 1.266 42.75 15.836 1 98.81 306 VAL A C 1
ATOM 2376 O O . VAL A 1 306 ? 1.927 42.594 14.805 1 98.81 306 VAL A O 1
ATOM 2379 N N . SER A 1 307 ? 1.379 42.031 16.859 1 98.81 307 SER A N 1
ATOM 2380 C CA . SER A 1 307 ? 2.303 40.906 16.891 1 98.81 307 SER A CA 1
ATOM 2381 C C . SER A 1 307 ? 1.634 39.625 16.391 1 98.81 307 SER A C 1
ATOM 2383 O O . SER A 1 307 ? 0.642 39.188 16.969 1 98.81 307 SER A O 1
ATOM 2385 N N . THR A 1 308 ? 2.154 39.031 15.367 1 98.69 308 THR A N 1
ATOM 2386 C CA . THR A 1 308 ? 1.649 37.75 14.859 1 98.69 308 THR A CA 1
ATOM 2387 C C . THR A 1 308 ? 2.715 36.688 14.969 1 98.69 308 THR A C 1
ATOM 2389 O O . THR A 1 308 ? 2.762 35.75 14.141 1 98.69 308 THR A O 1
ATOM 2392 N N . LEU A 1 309 ? 3.551 36.781 15.969 1 97.94 309 LEU A N 1
ATOM 2393 C CA . LEU A 1 309 ? 4.574 35.781 16.234 1 97.94 309 LEU A CA 1
ATOM 2394 C C . LEU A 1 309 ? 3.943 34.406 16.516 1 97.94 309 LEU A C 1
ATOM 2396 O O . LEU A 1 309 ? 2.918 34.344 17.188 1 97.94 309 LEU A O 1
ATOM 2400 N N . PRO A 1 310 ? 4.578 33.375 15.922 1 97.25 310 PRO A N 1
ATOM 2401 C CA . PRO A 1 310 ? 4.062 32.031 16.234 1 97.25 310 PRO A CA 1
ATOM 2402 C C . PRO A 1 310 ? 4.16 31.688 17.719 1 97.25 310 PRO A C 1
ATOM 2404 O O . PRO A 1 310 ? 5.082 32.156 18.406 1 97.25 310 PRO A O 1
ATOM 2407 N N . LEU A 1 311 ? 3.211 30.875 18.172 1 97.38 311 LEU A N 1
ATOM 2408 C CA . LEU A 1 311 ? 3.195 30.453 19.578 1 97.38 311 LEU A CA 1
ATOM 2409 C C . LEU A 1 311 ? 4.527 29.812 19.969 1 97.38 311 LEU A C 1
ATOM 2411 O O . LEU A 1 311 ? 5.004 30 21.078 1 97.38 311 LEU A O 1
ATOM 2415 N N . GLY A 1 312 ? 5.109 29 19.062 1 96.19 312 GLY A N 1
ATOM 2416 C CA . GLY A 1 312 ? 6.398 28.391 19.344 1 96.19 312 GLY A CA 1
ATOM 2417 C C . GLY A 1 312 ? 7.473 29.406 19.688 1 96.19 312 GLY A C 1
ATOM 2418 O O . GLY A 1 312 ? 8.273 29.188 20.594 1 96.19 312 GLY A O 1
ATOM 2419 N N . VAL A 1 313 ? 7.512 30.469 19 1 97.06 313 VAL A N 1
ATOM 2420 C CA . VAL A 1 313 ? 8.477 31.531 19.234 1 97.06 313 VAL A CA 1
ATOM 2421 C C . VAL A 1 313 ? 8.148 32.25 20.547 1 97.06 313 VAL A C 1
ATOM 2423 O O . VAL A 1 313 ? 9.039 32.5 21.359 1 97.06 313 VAL A O 1
ATOM 2426 N N . LEU A 1 314 ? 6.867 32.562 20.766 1 96.75 314 LEU A N 1
ATOM 2427 C CA . LEU A 1 314 ? 6.449 33.219 22 1 96.75 314 LEU A CA 1
ATOM 2428 C C . LEU A 1 314 ? 6.859 32.406 23.219 1 96.75 314 LEU A C 1
ATOM 2430 O O . LEU A 1 314 ? 7.391 32.938 24.188 1 96.75 314 LEU A O 1
ATOM 2434 N N . ARG A 1 315 ? 6.637 31.141 23.125 1 95.25 315 ARG A N 1
ATOM 2435 C CA . ARG A 1 315 ? 6.926 30.25 24.234 1 95.25 315 ARG A CA 1
ATOM 2436 C C . ARG A 1 315 ? 8.414 30.266 24.578 1 95.25 315 ARG A C 1
ATOM 2438 O O . ARG A 1 315 ? 8.789 30.188 25.75 1 95.25 315 ARG A O 1
ATOM 2445 N N . HIS A 1 316 ? 9.172 30.469 23.641 1 94.31 316 HIS A N 1
ATOM 2446 C CA . HIS A 1 316 ? 10.617 30.344 23.844 1 94.31 316 HIS A CA 1
ATOM 2447 C C . HIS A 1 316 ? 11.25 31.703 24.125 1 94.31 316 HIS A C 1
ATOM 2449 O O . HIS A 1 316 ? 12.312 31.781 24.734 1 94.31 316 HIS A O 1
ATOM 2455 N N . GLN A 1 317 ? 10.531 32.812 23.703 1 94 317 GLN A N 1
ATOM 2456 C CA . GLN A 1 317 ? 11.266 34.062 23.672 1 94 317 GLN A CA 1
ATOM 2457 C C . GLN A 1 317 ? 10.484 35.156 24.391 1 94 317 GLN A C 1
ATOM 2459 O O . GLN A 1 317 ? 10.945 36.312 24.453 1 94 317 GLN A O 1
ATOM 2464 N N . PHE A 1 318 ? 9.391 34.875 24.953 1 92.69 318 PHE A N 1
ATOM 2465 C CA . PHE A 1 318 ? 8.539 35.938 25.484 1 92.69 318 PHE A CA 1
ATOM 2466 C C . PHE A 1 318 ? 9.281 36.719 26.547 1 92.69 318 PHE A C 1
ATOM 2468 O O . PHE A 1 318 ? 9.07 37.938 26.672 1 92.69 318 PHE A O 1
ATOM 2475 N N . SER A 1 319 ? 10.164 36.125 27.297 1 93 319 SER A N 1
ATOM 2476 C CA . SER A 1 319 ? 10.852 36.812 28.406 1 93 319 SER A CA 1
ATOM 2477 C C . SER A 1 319 ? 11.852 37.812 27.891 1 93 319 SER A C 1
ATOM 2479 O O . SER A 1 319 ? 12.117 38.844 28.547 1 93 319 SER A O 1
ATOM 2481 N N . ARG A 1 320 ? 12.32 37.656 26.75 1 94.12 320 ARG A N 1
ATOM 2482 C CA . ARG A 1 320 ? 13.328 38.562 26.188 1 94.12 320 ARG A CA 1
ATOM 2483 C C . ARG A 1 320 ? 12.695 39.562 25.234 1 94.12 320 ARG A C 1
ATOM 2485 O O . ARG A 1 320 ? 13.211 40.656 25.078 1 94.12 320 ARG A O 1
ATOM 2492 N N . LEU A 1 321 ? 11.625 39.281 24.688 1 96.56 321 LEU A N 1
ATOM 2493 C CA . LEU A 1 321 ? 11.062 40.031 23.562 1 96.56 321 LEU A CA 1
ATOM 2494 C C . LEU A 1 321 ? 10.305 41.25 24.078 1 96.56 321 LEU A C 1
ATOM 2496 O O . LEU A 1 321 ? 10.266 42.281 23.406 1 96.56 321 LEU A O 1
ATOM 2500 N N . PHE A 1 322 ? 9.703 41.125 25.203 1 97.81 322 PHE A N 1
ATOM 2501 C CA . PHE A 1 322 ? 8.758 42.156 25.609 1 97.81 322 PHE A CA 1
ATOM 2502 C C . PHE A 1 322 ? 9.273 42.938 26.812 1 97.81 322 PHE A C 1
ATOM 2504 O O . PHE A 1 322 ? 9.734 42.344 27.781 1 97.81 322 PHE A O 1
ATOM 2511 N N . HIS A 1 323 ? 9.188 44.188 26.703 1 95.88 323 HIS A N 1
ATOM 2512 C CA . HIS A 1 323 ? 9.484 45.125 27.781 1 95.88 323 HIS A CA 1
ATOM 2513 C C . HIS A 1 323 ? 8.414 46.219 27.906 1 95.88 323 HIS A C 1
ATOM 2515 O O . HIS A 1 323 ? 8.133 46.906 26.922 1 95.88 323 HIS A O 1
ATOM 2521 N N . PRO A 1 324 ? 7.879 46.406 29.078 1 95.75 324 PRO A N 1
ATOM 2522 C CA . PRO A 1 324 ? 7.949 45.562 30.25 1 95.75 324 PRO A CA 1
ATOM 2523 C C . PRO A 1 324 ? 7.523 44.125 29.953 1 95.75 324 PRO A C 1
ATOM 2525 O O . PRO A 1 324 ? 7.02 43.844 28.859 1 95.75 324 PRO A O 1
ATOM 2528 N N . ALA A 1 325 ? 7.742 43.281 30.938 1 96.5 325 ALA A N 1
ATOM 2529 C CA . ALA A 1 325 ? 7.395 41.875 30.797 1 96.5 325 ALA A CA 1
ATOM 2530 C C . ALA A 1 325 ? 5.891 41.719 30.609 1 96.5 325 ALA A C 1
ATOM 2532 O O . ALA A 1 325 ? 5.098 42.5 31.109 1 96.5 325 ALA A O 1
ATOM 2533 N N . LEU A 1 326 ? 5.52 40.656 29.922 1 97.38 326 LEU A N 1
ATOM 2534 C CA . LEU A 1 326 ? 4.102 40.344 29.766 1 97.38 326 LEU A CA 1
ATOM 2535 C C . LEU A 1 326 ? 3.447 40.094 31.125 1 97.38 326 LEU A C 1
ATOM 2537 O O . LEU A 1 326 ? 4.082 39.562 32.031 1 97.38 326 LEU A O 1
ATOM 2541 N N . PRO A 1 327 ? 2.18 40.5 31.203 1 96.62 327 PRO A N 1
ATOM 2542 C CA . PRO A 1 327 ? 1.446 40.156 32.438 1 96.62 327 PRO A CA 1
ATOM 2543 C C . PRO A 1 327 ? 1.422 38.656 32.719 1 96.62 327 PRO A C 1
ATOM 2545 O O . PRO A 1 327 ? 1.445 37.844 31.781 1 96.62 327 PRO A O 1
ATOM 2548 N N . SER A 1 328 ? 1.332 38.281 34 1 96.44 328 SER A N 1
ATOM 2549 C CA . SER A 1 328 ? 1.401 36.906 34.438 1 96.44 328 SER A CA 1
ATOM 2550 C C . SER A 1 328 ? 0.321 36.062 33.75 1 96.44 328 SER A C 1
ATOM 2552 O O . SER A 1 328 ? 0.554 34.906 33.438 1 96.44 328 SER A O 1
ATOM 2554 N N . SER A 1 329 ? -0.884 36.594 33.594 1 95.75 329 SER A N 1
ATOM 2555 C CA . SER A 1 329 ? -1.98 35.875 32.969 1 95.75 329 SER A CA 1
ATOM 2556 C C . SER A 1 329 ? -1.655 35.531 31.516 1 95.75 329 SER A C 1
ATOM 2558 O O . SER A 1 329 ? -1.961 34.438 31.047 1 95.75 329 SER A O 1
ATOM 2560 N N . LYS A 1 330 ? -1.052 36.438 30.844 1 97.06 330 LYS A N 1
ATOM 2561 C CA . LYS A 1 330 ? -0.685 36.188 29.453 1 97.06 330 LYS A CA 1
ATOM 2562 C C . LYS A 1 330 ? 0.468 35.219 29.344 1 97.06 330 LYS A C 1
ATOM 2564 O O . LYS A 1 330 ? 0.51 34.375 28.422 1 97.06 330 LYS A O 1
ATOM 2569 N N . VAL A 1 331 ? 1.44 35.312 30.266 1 97.31 331 VAL A N 1
ATOM 2570 C CA . VAL A 1 331 ? 2.531 34.344 30.312 1 97.31 331 VAL A CA 1
ATOM 2571 C C . VAL A 1 331 ? 1.97 32.938 30.547 1 97.31 331 VAL A C 1
ATOM 2573 O O . VAL A 1 331 ? 2.41 31.984 29.922 1 97.31 331 VAL A O 1
ATOM 2576 N N . GLN A 1 332 ? 1.037 32.875 31.375 1 96.25 332 GLN A N 1
ATOM 2577 C CA . GLN A 1 332 ? 0.392 31.578 31.641 1 96.25 332 GLN A CA 1
ATOM 2578 C C . GLN A 1 332 ? -0.274 31.031 30.375 1 96.25 332 GLN A C 1
ATOM 2580 O O . GLN A 1 332 ? -0.166 29.828 30.078 1 96.25 332 GLN A O 1
ATOM 2585 N N . ALA A 1 333 ? -0.967 31.859 29.641 1 96.69 333 ALA A N 1
ATOM 2586 C CA . ALA A 1 333 ? -1.612 31.453 28.406 1 96.69 333 ALA A CA 1
ATOM 2587 C C . ALA A 1 333 ? -0.584 30.953 27.391 1 96.69 333 ALA A C 1
ATOM 2589 O O . ALA A 1 333 ? -0.774 29.922 26.75 1 96.69 333 ALA A O 1
ATOM 2590 N N . VAL A 1 334 ? 0.528 31.672 27.266 1 97.19 334 VAL A N 1
ATOM 2591 C CA . VAL A 1 334 ? 1.604 31.344 26.344 1 97.19 334 VAL A CA 1
ATOM 2592 C C . VAL A 1 334 ? 2.178 29.969 26.688 1 97.19 334 VAL A C 1
ATOM 2594 O O . VAL A 1 334 ? 2.496 29.172 25.797 1 97.19 334 VAL A O 1
ATOM 2597 N N . GLN A 1 335 ? 2.168 29.672 27.922 1 95.69 335 GLN A N 1
ATOM 2598 C CA . GLN A 1 335 ? 2.816 28.438 28.391 1 95.69 335 GLN A CA 1
ATOM 2599 C C . GLN A 1 335 ? 1.832 27.281 28.422 1 95.69 335 GLN A C 1
ATOM 2601 O O . GLN A 1 335 ? 2.227 26.125 28.266 1 95.69 335 GLN A O 1
ATOM 2606 N N . SER A 1 336 ? 0.628 27.625 28.594 1 95.56 336 SER A N 1
ATOM 2607 C CA . SER A 1 336 ? -0.359 26.578 28.781 1 95.56 336 SER A CA 1
ATOM 2608 C C . SER A 1 336 ? -0.873 26.047 27.453 1 95.56 336 SER A C 1
ATOM 2610 O O . SER A 1 336 ? -1.192 24.859 27.312 1 95.56 336 SER A O 1
ATOM 2612 N N . ILE A 1 337 ? -1.006 26.859 26.469 1 95.62 337 ILE A N 1
ATOM 2613 C CA . ILE A 1 337 ? -1.413 26.406 25.141 1 95.62 337 ILE A CA 1
ATOM 2614 C C . ILE A 1 337 ? -0.282 25.594 24.5 1 95.62 337 ILE A C 1
ATOM 2616 O O . ILE A 1 337 ? 0.874 26.031 24.516 1 95.62 337 ILE A O 1
ATOM 2620 N N . GLY A 1 338 ? -0.641 24.438 24.047 1 94.62 338 GLY A N 1
ATOM 2621 C CA . GLY A 1 338 ? 0.373 23.609 23.422 1 94.62 338 GLY A CA 1
ATOM 2622 C C . GLY A 1 338 ? 0.747 24.047 22.031 1 94.62 338 GLY A C 1
ATOM 2623 O O . GLY A 1 338 ? -0.077 24.625 21.312 1 94.62 338 GLY A O 1
ATOM 2624 N N . CYS A 1 339 ? 1.954 23.844 21.672 1 94.88 339 CYS A N 1
ATOM 2625 C CA . CYS A 1 339 ? 2.467 24 20.312 1 94.88 339 CYS A CA 1
ATOM 2626 C C . CYS A 1 339 ? 3.008 22.672 19.781 1 94.88 339 CYS A C 1
ATOM 2628 O O . CYS A 1 339 ? 4.09 22.234 20.172 1 94.88 339 CYS A O 1
ATOM 2630 N N . GLY A 1 340 ? 2.299 22.109 18.875 1 94.44 340 GLY A N 1
ATOM 2631 C CA . GLY A 1 340 ? 2.562 20.75 18.453 1 94.44 340 GLY A CA 1
ATOM 2632 C C . GLY A 1 340 ? 3.555 20.656 17.312 1 94.44 340 GLY A C 1
ATOM 2633 O O . GLY A 1 340 ? 4.086 21.672 16.859 1 94.44 340 GLY A O 1
ATOM 2634 N N . HIS A 1 341 ? 3.848 19.375 17.031 1 94.88 341 HIS A N 1
ATOM 2635 C CA . HIS A 1 341 ? 4.82 19.062 15.984 1 94.88 341 HIS A CA 1
ATOM 2636 C C . HIS A 1 341 ? 4.27 18.031 15.008 1 94.88 341 HIS A C 1
ATOM 2638 O O . HIS A 1 341 ? 3.613 17.062 15.414 1 94.88 341 HIS A O 1
ATOM 2644 N N . MET A 1 342 ? 4.449 18.281 13.789 1 92.94 342 MET A N 1
ATOM 2645 C CA . MET A 1 342 ? 4.117 17.359 12.703 1 92.94 342 MET A CA 1
ATOM 2646 C C . MET A 1 342 ? 5.07 17.547 11.523 1 92.94 342 MET A C 1
ATOM 2648 O O . MET A 1 342 ? 5.504 18.656 11.242 1 92.94 342 MET A O 1
ATOM 2652 N N . SER A 1 343 ? 5.414 16.438 10.961 1 95 343 SER A N 1
ATOM 2653 C CA . SER A 1 343 ? 6.289 16.516 9.797 1 95 343 SER A CA 1
ATOM 2654 C C . SER A 1 343 ? 5.629 15.891 8.57 1 95 343 SER A C 1
ATOM 2656 O O . SER A 1 343 ? 5.082 14.789 8.648 1 95 343 SER A O 1
ATOM 2658 N N . LYS A 1 344 ? 5.527 16.594 7.527 1 95.38 344 LYS A N 1
ATOM 2659 C CA . LYS A 1 344 ? 5.145 16.125 6.195 1 95.38 344 LYS A CA 1
ATOM 2660 C C . LYS A 1 344 ? 6.352 16.094 5.262 1 95.38 344 LYS A C 1
ATOM 2662 O O . LYS A 1 344 ? 6.941 17.141 4.957 1 95.38 344 LYS A O 1
ATOM 2667 N N . ILE A 1 345 ? 6.738 14.961 4.82 1 97.81 345 ILE A N 1
ATOM 2668 C CA . ILE A 1 345 ? 7.922 14.773 3.994 1 97.81 345 ILE A CA 1
ATOM 2669 C C . ILE A 1 345 ? 7.512 14.258 2.615 1 97.81 345 ILE A C 1
ATOM 2671 O O . ILE A 1 345 ? 6.844 13.227 2.504 1 97.81 345 ILE A O 1
ATOM 2675 N N . PHE A 1 346 ? 7.875 14.969 1.588 1 98.06 346 PHE A N 1
ATOM 2676 C CA . PHE A 1 346 ? 7.59 14.539 0.223 1 98.06 346 PHE A CA 1
ATOM 2677 C C . PHE A 1 346 ? 8.758 13.742 -0.348 1 98.06 346 PHE A C 1
ATOM 2679 O O . PHE A 1 346 ? 9.898 14.203 -0.335 1 98.06 346 PHE A O 1
ATOM 2686 N N . LEU A 1 347 ? 8.438 12.562 -0.823 1 98.25 347 LEU A N 1
ATOM 2687 C CA . LEU A 1 347 ? 9.414 11.656 -1.407 1 98.25 347 LEU A CA 1
ATOM 2688 C C . LEU A 1 347 ? 9.203 11.516 -2.91 1 98.25 347 LEU A C 1
ATOM 2690 O O . LEU A 1 347 ? 8.117 11.148 -3.355 1 98.25 347 LEU A O 1
ATOM 2694 N N . GLU A 1 348 ? 10.227 11.789 -3.629 1 98 348 GLU A N 1
ATOM 2695 C CA . GLU A 1 348 ? 10.148 11.641 -5.078 1 98 348 GLU A CA 1
ATOM 2696 C C . GLU A 1 348 ? 10.766 10.32 -5.535 1 98 348 GLU A C 1
ATOM 2698 O O . GLU A 1 348 ? 11.898 10.008 -5.172 1 98 348 GLU A O 1
ATOM 2703 N N . PHE A 1 349 ? 9.984 9.602 -6.27 1 97.31 349 PHE A N 1
ATOM 2704 C CA . PHE A 1 349 ? 10.461 8.359 -6.863 1 97.31 349 PHE A CA 1
ATOM 2705 C C . PHE A 1 349 ? 10.68 8.523 -8.359 1 97.31 349 PHE A C 1
ATOM 2707 O O . PHE A 1 349 ? 9.883 9.18 -9.039 1 97.31 349 PHE A O 1
ATOM 2714 N N . LEU A 1 350 ? 11.797 7.984 -8.844 1 95.38 350 LEU A N 1
ATOM 2715 C CA . LEU A 1 350 ? 12.109 8.078 -10.266 1 95.38 350 LEU A CA 1
ATOM 2716 C C . LEU A 1 350 ? 10.977 7.496 -11.102 1 95.38 350 LEU A C 1
ATOM 2718 O O . LEU A 1 350 ? 10.562 8.102 -12.094 1 95.38 350 LEU A O 1
ATOM 2722 N N . SER A 1 351 ? 10.547 6.309 -10.734 1 94 351 SER A N 1
ATOM 2723 C CA . SER A 1 351 ? 9.391 5.645 -11.328 1 94 351 SER A CA 1
ATOM 2724 C C . SER A 1 351 ? 8.445 5.117 -10.25 1 94 351 SER A C 1
ATOM 2726 O O . SER A 1 351 ? 8.797 4.223 -9.484 1 94 351 SER A O 1
ATOM 2728 N N . PRO A 1 352 ? 7.254 5.703 -10.281 1 94.44 352 PRO A N 1
ATOM 2729 C CA . PRO A 1 352 ? 6.316 5.262 -9.242 1 94.44 352 PRO A CA 1
ATOM 2730 C C . PRO A 1 352 ? 6.016 3.766 -9.32 1 94.44 352 PRO A C 1
ATOM 2732 O O . PRO A 1 352 ? 5.805 3.23 -10.414 1 94.44 352 PRO A O 1
ATOM 2735 N N . TRP A 1 353 ? 6.02 3.09 -8.219 1 95.25 353 TRP A N 1
ATOM 2736 C CA . TRP A 1 353 ? 5.746 1.659 -8.148 1 95.25 353 TRP A CA 1
ATOM 2737 C C . TRP A 1 353 ? 4.293 1.4 -7.773 1 95.25 353 TRP A C 1
ATOM 2739 O O . TRP A 1 353 ? 3.84 0.253 -7.766 1 95.25 353 TRP A O 1
ATOM 2749 N N . TRP A 1 354 ? 3.525 2.377 -7.422 1 92.62 354 TRP A N 1
ATOM 2750 C CA . TRP A 1 354 ? 2.094 2.26 -7.164 1 92.62 354 TRP A CA 1
ATOM 2751 C C . TRP A 1 354 ? 1.286 2.66 -8.391 1 92.62 354 TRP A C 1
ATOM 2753 O O . TRP A 1 354 ? 1.773 3.4 -9.25 1 92.62 354 TRP A O 1
ATOM 2763 N N . ALA A 1 355 ? 0.025 2.076 -8.5 1 89.75 355 ALA A N 1
ATOM 2764 C CA . ALA A 1 355 ? -0.908 2.531 -9.523 1 89.75 355 ALA A CA 1
ATOM 2765 C C . ALA A 1 355 ? -1.489 3.896 -9.172 1 89.75 355 ALA A C 1
ATOM 2767 O O . ALA A 1 355 ? -1.749 4.188 -8.008 1 89.75 355 ALA A O 1
ATOM 2768 N N . PRO A 1 356 ? -1.684 4.734 -10.242 1 87.75 356 PRO A N 1
ATOM 2769 C CA . PRO A 1 356 ? -2.285 6.039 -9.961 1 87.75 356 PRO A CA 1
ATOM 2770 C C . PRO A 1 356 ? -3.562 5.93 -9.125 1 87.75 356 PRO A C 1
ATOM 2772 O O . PRO A 1 356 ? -4.469 5.168 -9.477 1 87.75 356 PRO A O 1
ATOM 2775 N N . GLY A 1 357 ? -3.559 6.699 -8.039 1 84.44 357 GLY A N 1
ATOM 2776 C CA . GLY A 1 357 ? -4.727 6.695 -7.18 1 84.44 357 GLY A CA 1
ATOM 2777 C C . GLY A 1 357 ? -4.691 5.602 -6.129 1 84.44 357 GLY A C 1
ATOM 2778 O O . GLY A 1 357 ? -5.566 5.539 -5.262 1 84.44 357 GLY A O 1
ATOM 2779 N N . GLU A 1 358 ? -3.598 4.75 -6.172 1 86.12 358 GLU A N 1
ATOM 2780 C CA . GLU A 1 358 ? -3.533 3.617 -5.254 1 86.12 358 GLU A CA 1
ATOM 2781 C C . GLU A 1 358 ? -2.242 3.639 -4.441 1 86.12 358 GLU A C 1
ATOM 2783 O O . GLU A 1 358 ? -1.776 2.596 -3.979 1 86.12 358 GLU A O 1
ATOM 2788 N N . GLY A 1 359 ? -1.7 4.844 -4.359 1 88 359 GLY A N 1
ATOM 2789 C CA . GLY A 1 359 ? -0.43 4.98 -3.662 1 88 359 GLY A CA 1
ATOM 2790 C C . GLY A 1 359 ? -0.589 5.203 -2.17 1 88 359 GLY A C 1
ATOM 2791 O O . GLY A 1 359 ? 0.401 5.266 -1.438 1 88 359 GLY A O 1
ATOM 2792 N N . GLY A 1 360 ? -1.825 5.27 -1.692 1 89.69 360 GLY A N 1
ATOM 2793 C CA . GLY A 1 360 ? -2.051 5.457 -0.268 1 89.69 360 GLY A CA 1
ATOM 2794 C C . GLY A 1 360 ? -1.687 4.238 0.558 1 89.69 360 GLY A C 1
ATOM 2795 O O . GLY A 1 360 ? -2.064 3.115 0.218 1 89.69 360 GLY A O 1
ATOM 2796 N N . ILE A 1 361 ? -0.873 4.398 1.604 1 92.88 361 ILE A N 1
ATOM 2797 C CA . ILE A 1 361 ? -0.449 3.33 2.5 1 92.88 361 ILE A CA 1
ATOM 2798 C C . ILE A 1 361 ? -0.641 3.766 3.951 1 92.88 361 ILE A C 1
ATOM 2800 O O . ILE A 1 361 ? 0.05 4.668 4.434 1 92.88 361 ILE A O 1
ATOM 2804 N N . THR A 1 362 ? -1.596 3.209 4.602 1 94 362 THR A N 1
ATOM 2805 C CA . THR A 1 362 ? -1.779 3.439 6.031 1 94 362 THR A CA 1
ATOM 2806 C C . THR A 1 362 ? -1.1 2.344 6.848 1 94 362 THR A C 1
ATOM 2808 O O . THR A 1 362 ? -1.204 1.161 6.516 1 94 362 THR A O 1
ATOM 2811 N N . LEU A 1 363 ? -0.391 2.715 7.902 1 96.06 363 LEU A N 1
ATOM 2812 C CA . LEU A 1 363 ? 0.419 1.744 8.633 1 96.06 363 LEU A CA 1
ATOM 2813 C C . LEU A 1 363 ? -0.283 1.303 9.906 1 96.06 363 LEU A C 1
ATOM 2815 O O . LEU A 1 363 ? -0.632 2.135 10.75 1 96.06 363 LEU A O 1
ATOM 2819 N N . ALA A 1 364 ? -0.522 0.038 10.055 1 96.75 364 ALA A N 1
ATOM 2820 C CA . ALA A 1 364 ? -1.027 -0.571 11.281 1 96.75 364 ALA A CA 1
ATOM 2821 C C . ALA A 1 364 ? 0.118 -1.041 12.172 1 96.75 364 ALA A C 1
ATOM 2823 O O . ALA A 1 364 ? 0.629 -2.15 12.008 1 96.75 364 ALA A O 1
ATOM 2824 N N . TRP A 1 365 ? 0.501 -0.172 13.086 1 96.06 365 TRP A N 1
ATOM 2825 C CA . TRP A 1 365 ? 1.472 -0.556 14.102 1 96.06 365 TRP A CA 1
ATOM 2826 C C . TRP A 1 365 ? 0.796 -1.317 15.242 1 96.06 365 TRP A C 1
ATOM 2828 O O . TRP A 1 365 ? -0.225 -0.875 15.773 1 96.06 365 TRP A O 1
ATOM 2838 N N . THR A 1 366 ? 1.366 -2.457 15.672 1 93.81 366 THR A N 1
ATOM 2839 C CA . THR A 1 366 ? 0.788 -3.189 16.797 1 93.81 366 THR A CA 1
ATOM 2840 C C . THR A 1 366 ? 1.055 -2.467 18.109 1 93.81 366 THR A C 1
ATOM 2842 O O . THR A 1 366 ? 1.962 -1.636 18.188 1 93.81 366 THR A O 1
ATOM 2845 N N . ASN A 1 367 ? 0.222 -2.832 19.094 1 92 367 ASN A N 1
ATOM 2846 C CA . ASN A 1 367 ? 0.443 -2.283 20.438 1 92 367 ASN A CA 1
ATOM 2847 C C . ASN A 1 367 ? 1.843 -2.607 20.953 1 92 367 ASN A C 1
ATOM 2849 O O . ASN A 1 367 ? 2.473 -1.78 21.609 1 92 367 ASN A O 1
ATOM 2853 N N . GLU A 1 368 ? 2.291 -3.76 20.609 1 90.19 368 GLU A N 1
ATOM 2854 C CA . GLU A 1 368 ? 3.609 -4.191 21.062 1 90.19 368 GLU A CA 1
ATOM 2855 C C . GLU A 1 368 ? 4.711 -3.344 20.438 1 90.19 368 GLU A C 1
ATOM 2857 O O . GLU A 1 368 ? 5.664 -2.955 21.109 1 90.19 368 GLU A O 1
ATOM 2862 N N . GLU A 1 369 ? 4.594 -3.037 19.203 1 92 369 GLU A N 1
ATOM 2863 C CA . GLU A 1 369 ? 5.578 -2.215 18.5 1 92 369 GLU A CA 1
ATOM 2864 C C . GLU A 1 369 ? 5.602 -0.793 19.062 1 92 369 GLU A C 1
ATOM 2866 O O . GLU A 1 369 ? 6.668 -0.189 19.188 1 92 369 GLU A O 1
ATOM 2871 N N . LEU A 1 370 ? 4.438 -0.256 19.453 1 91.88 370 LEU A N 1
ATOM 2872 C CA . LEU A 1 370 ? 4.359 1.126 19.906 1 91.88 370 LEU A CA 1
ATOM 2873 C C . LEU A 1 370 ? 4.727 1.231 21.375 1 91.88 370 LEU A C 1
ATOM 2875 O O . LEU A 1 370 ? 5.234 2.264 21.828 1 91.88 370 LEU A O 1
ATOM 2879 N N . ARG A 1 371 ? 4.445 0.223 22.156 1 86.25 371 ARG A N 1
ATOM 2880 C CA . ARG A 1 371 ? 4.688 0.246 23.594 1 86.25 371 ARG A CA 1
ATOM 2881 C C . ARG A 1 371 ? 6.18 0.342 23.906 1 86.25 371 ARG A C 1
ATOM 2883 O O . ARG A 1 371 ? 6.578 0.985 24.875 1 86.25 371 ARG A O 1
ATOM 2890 N N . HIS A 1 372 ? 6.973 -0.178 23 1 84.19 372 HIS A N 1
ATOM 2891 C CA . HIS A 1 372 ? 8.398 -0.288 23.297 1 84.19 372 HIS A CA 1
ATOM 2892 C C . HIS A 1 372 ? 9.203 0.727 22.5 1 84.19 372 HIS A C 1
ATOM 2894 O O . HIS A 1 372 ? 10.438 0.64 22.438 1 84.19 372 HIS A O 1
ATOM 2900 N N . ARG A 1 373 ? 8.508 1.697 22.016 1 88.56 373 ARG A N 1
ATOM 2901 C CA . ARG A 1 373 ? 9.258 2.613 21.156 1 88.56 373 ARG A CA 1
ATOM 2902 C C . ARG A 1 373 ? 10.109 3.562 22 1 88.56 373 ARG A C 1
ATOM 2904 O O . ARG A 1 373 ? 9.68 4.016 23.062 1 88.56 373 ARG A O 1
ATOM 2911 N N . MET A 1 374 ? 11.352 3.742 21.609 1 92.31 374 MET A N 1
ATOM 2912 C CA . MET A 1 374 ? 12.328 4.605 22.25 1 92.31 374 MET A CA 1
ATOM 2913 C C . MET A 1 374 ? 12.844 5.668 21.297 1 92.31 374 MET A C 1
ATOM 2915 O O . MET A 1 374 ? 13.344 5.348 20.219 1 92.31 374 MET A O 1
ATOM 2919 N N . LEU A 1 375 ? 12.742 6.895 21.703 1 91.88 375 LEU A N 1
ATOM 2920 C CA . LEU A 1 375 ? 13.281 7.992 20.906 1 91.88 375 LEU A CA 1
ATOM 2921 C C . LEU A 1 375 ? 14.734 8.273 21.281 1 91.88 375 LEU A C 1
ATOM 2923 O O . LEU A 1 375 ? 15.125 8.133 22.438 1 91.88 375 LEU A O 1
ATOM 2927 N N . PRO A 1 376 ? 15.68 8.641 20.422 1 94.06 376 PRO A N 1
ATOM 2928 C CA . PRO A 1 376 ? 15.336 9.023 19.047 1 94.06 376 PRO A CA 1
ATOM 2929 C C . PRO A 1 376 ? 15.352 7.84 18.078 1 94.06 376 PRO A C 1
ATOM 2931 O O . PRO A 1 376 ? 14.922 7.969 16.938 1 94.06 376 PRO A O 1
ATOM 2934 N N . ARG A 1 377 ? 15.711 6.676 18.5 1 93.69 377 ARG A N 1
ATOM 2935 C CA . ARG A 1 377 ? 15.977 5.523 17.641 1 93.69 377 ARG A CA 1
ATOM 2936 C C . ARG A 1 377 ? 14.727 5.117 16.859 1 93.69 377 ARG A C 1
ATOM 2938 O O . ARG A 1 377 ? 14.805 4.762 15.688 1 93.69 377 ARG A O 1
ATOM 2945 N N . ASP A 1 378 ? 13.555 5.184 17.531 1 96.5 378 ASP A N 1
ATOM 2946 C CA . ASP A 1 378 ? 12.336 4.586 16.984 1 96.5 378 ASP A CA 1
ATOM 2947 C C . ASP A 1 378 ? 11.383 5.66 16.484 1 96.5 378 ASP A C 1
ATOM 2949 O O . ASP A 1 378 ? 10.164 5.52 16.594 1 96.5 378 ASP A O 1
ATOM 2953 N N . TRP A 1 379 ? 12.008 6.801 15.977 1 97.12 379 TRP A N 1
ATOM 2954 C CA . TRP A 1 379 ? 11.164 7.887 15.484 1 97.12 379 TRP A CA 1
ATOM 2955 C C . TRP A 1 379 ? 10.242 7.402 14.375 1 97.12 379 TRP A C 1
ATOM 2957 O O . TRP A 1 379 ? 9.141 7.93 14.203 1 97.12 379 TRP A O 1
ATOM 2967 N N . TYR A 1 380 ? 10.688 6.336 13.602 1 97.62 380 TYR A N 1
ATOM 2968 C CA . TYR A 1 380 ? 9.945 5.84 12.445 1 97.62 380 TYR A CA 1
ATOM 2969 C C . TYR A 1 380 ? 8.625 5.211 12.875 1 97.62 380 TYR A C 1
ATOM 2971 O O . TYR A 1 380 ? 7.707 5.078 12.062 1 97.62 380 TYR A O 1
ATOM 2979 N N . LEU A 1 381 ? 8.43 4.836 14.156 1 97.69 381 LEU A N 1
ATOM 2980 C CA . LEU A 1 381 ? 7.203 4.234 14.68 1 97.69 381 LEU A CA 1
ATOM 2981 C C . LEU A 1 381 ? 6.098 5.277 14.805 1 97.69 381 LEU A C 1
ATOM 2983 O O . LEU A 1 381 ? 4.949 4.938 15.102 1 97.69 381 LEU A O 1
ATOM 2987 N N . TYR A 1 382 ? 6.438 6.566 14.484 1 97.56 382 TYR A N 1
ATOM 2988 C CA . TYR A 1 382 ? 5.469 7.656 14.539 1 97.56 382 TYR A CA 1
ATOM 2989 C C . TYR A 1 382 ? 4.938 7.98 13.141 1 97.56 382 TYR A C 1
ATOM 2991 O O . TYR A 1 382 ? 4.082 8.859 12.984 1 97.56 382 TYR A O 1
ATOM 2999 N N . ILE A 1 383 ? 5.426 7.266 12.094 1 97.62 383 ILE A N 1
ATOM 3000 C CA . ILE A 1 383 ? 4.863 7.41 10.758 1 97.62 383 ILE A CA 1
ATOM 3001 C C . ILE A 1 383 ? 3.445 6.848 10.727 1 97.62 383 ILE A C 1
ATOM 3003 O O . ILE A 1 383 ? 3.215 5.707 11.141 1 97.62 383 ILE A O 1
ATOM 3007 N N . SER A 1 384 ? 2.545 7.688 10.242 1 95.81 384 SER A N 1
ATOM 3008 C CA . SER A 1 384 ? 1.141 7.293 10.219 1 95.81 384 SER A CA 1
ATOM 3009 C C . SER A 1 384 ? 0.767 6.668 8.875 1 95.81 384 SER A C 1
ATOM 3011 O O . SER A 1 384 ? 0.136 5.609 8.836 1 95.81 384 SER A O 1
ATOM 3013 N N . HIS A 1 385 ? 1.088 7.371 7.875 1 94.38 385 HIS A N 1
ATOM 3014 C CA . HIS A 1 385 ? 0.653 6.934 6.555 1 94.38 385 HIS A CA 1
ATOM 3015 C C . HIS A 1 385 ? 1.421 7.656 5.453 1 94.38 385 HIS A C 1
ATOM 3017 O O . HIS A 1 385 ? 2.176 8.594 5.727 1 94.38 385 HIS A O 1
ATOM 3023 N N . PHE A 1 386 ? 1.284 7.129 4.285 1 94.88 386 PHE A N 1
ATOM 3024 C CA . PHE A 1 386 ? 1.744 7.742 3.043 1 94.88 386 PHE A CA 1
ATOM 3025 C C . PHE A 1 386 ? 0.566 8.062 2.131 1 94.88 386 PHE A C 1
ATOM 3027 O O . PHE A 1 386 ? -0.406 7.309 2.072 1 94.88 386 PHE A O 1
ATOM 3034 N N . SER A 1 387 ? 0.64 9.203 1.446 1 92.25 387 SER A N 1
ATOM 3035 C CA . SER A 1 387 ? -0.423 9.594 0.526 1 92.25 387 SER A CA 1
ATOM 3036 C C . SER A 1 387 ? 0.149 10.117 -0.787 1 92.25 387 SER A C 1
ATOM 3038 O O . SER A 1 387 ? 1.261 10.648 -0.817 1 92.25 387 SER A O 1
ATOM 3040 N N . GLU A 1 388 ? -0.631 9.883 -1.831 1 91.56 388 GLU A N 1
ATOM 3041 C CA . GLU A 1 388 ? -0.283 10.516 -3.098 1 91.56 388 GLU A CA 1
ATOM 3042 C C . GLU A 1 388 ? -0.398 12.039 -3.002 1 91.56 388 GLU A C 1
ATOM 3044 O O . GLU A 1 388 ? -1.077 12.555 -2.115 1 91.56 388 GLU A O 1
ATOM 3049 N N . VAL A 1 389 ? 0.371 12.688 -3.799 1 92.19 389 VAL A N 1
ATOM 3050 C CA . VAL A 1 389 ? 0.361 14.148 -3.842 1 92.19 389 VAL A CA 1
ATOM 3051 C C . VAL A 1 389 ? -0.312 14.625 -5.129 1 92.19 389 VAL A C 1
ATOM 3053 O O . VAL A 1 389 ? 0.156 14.328 -6.227 1 92.19 389 VAL A O 1
ATOM 3056 N N . GLU A 1 390 ? -1.36 15.352 -4.926 1 86.81 390 GLU A N 1
ATOM 3057 C CA . GLU A 1 390 ? -2.125 15.82 -6.074 1 86.81 390 GLU A CA 1
ATOM 3058 C C . GLU A 1 390 ? -1.247 16.625 -7.035 1 86.81 390 GLU A C 1
ATOM 3060 O O . GLU A 1 390 ? -0.508 17.516 -6.609 1 86.81 390 GLU A O 1
ATOM 3065 N N . GLY A 1 391 ? -1.346 16.25 -8.258 1 88.44 391 GLY A N 1
ATOM 3066 C CA . GLY A 1 391 ? -0.609 16.969 -9.289 1 88.44 391 GLY A CA 1
ATOM 3067 C C . GLY A 1 391 ? 0.823 16.5 -9.438 1 88.44 391 GLY A C 1
ATOM 3068 O O . GLY A 1 391 ? 1.529 16.906 -10.359 1 88.44 391 GLY A O 1
ATOM 3069 N N . HIS A 1 392 ? 1.226 15.625 -8.586 1 94.25 392 HIS A N 1
ATOM 3070 C CA . HIS A 1 392 ? 2.59 15.109 -8.609 1 94.25 392 HIS A CA 1
ATOM 3071 C C . HIS A 1 392 ? 2.605 13.586 -8.578 1 94.25 392 HIS A C 1
ATOM 3073 O O . HIS A 1 392 ? 2.789 12.984 -7.516 1 94.25 392 HIS A O 1
ATOM 3079 N N . PRO A 1 393 ? 2.537 12.891 -9.711 1 93 393 PRO A N 1
ATOM 3080 C CA . PRO A 1 393 ? 2.35 11.438 -9.766 1 93 393 PRO A CA 1
ATOM 3081 C C . PRO A 1 393 ? 3.557 10.664 -9.234 1 93 393 PRO A C 1
ATOM 3083 O O . PRO A 1 393 ? 3.434 9.492 -8.883 1 93 393 PRO A O 1
ATOM 3086 N N . ASN A 1 394 ? 4.738 11.328 -9.125 1 96.19 394 ASN A N 1
ATOM 3087 C CA . ASN A 1 394 ? 5.945 10.633 -8.703 1 96.19 394 ASN A CA 1
ATOM 3088 C C . ASN A 1 394 ? 6.242 10.859 -7.223 1 96.19 394 ASN A C 1
ATOM 3090 O O . ASN A 1 394 ? 7.301 10.469 -6.727 1 96.19 394 ASN A O 1
ATOM 3094 N N . LEU A 1 395 ? 5.273 11.523 -6.531 1 96.75 395 LEU A N 1
ATOM 3095 C CA . LEU A 1 395 ? 5.555 11.883 -5.145 1 96.75 395 LEU A CA 1
ATOM 3096 C C . LEU A 1 395 ? 4.613 11.148 -4.195 1 96.75 395 LEU A C 1
ATOM 3098 O O . LEU A 1 395 ? 3.428 10.992 -4.488 1 96.75 395 LEU A O 1
ATOM 3102 N N . LEU A 1 396 ? 5.188 10.664 -3.105 1 95.94 396 LEU A N 1
ATOM 3103 C CA . LEU A 1 396 ? 4.422 10.273 -1.926 1 95.94 396 LEU A CA 1
ATOM 3104 C C . LEU A 1 396 ? 4.711 11.211 -0.76 1 95.94 396 LEU A C 1
ATOM 3106 O O . LEU A 1 396 ? 5.852 11.633 -0.56 1 95.94 396 LEU A O 1
ATOM 3110 N N . ALA A 1 397 ? 3.672 11.547 -0.024 1 96.19 397 ALA A N 1
ATOM 3111 C CA . ALA A 1 397 ? 3.836 12.297 1.222 1 96.19 397 ALA A CA 1
ATOM 3112 C C . ALA A 1 397 ? 3.873 11.352 2.422 1 96.19 397 ALA A C 1
ATOM 3114 O O . ALA A 1 397 ? 2.994 10.5 2.58 1 96.19 397 ALA A O 1
ATOM 3115 N N . CYS A 1 398 ? 4.898 11.453 3.178 1 97.06 398 CYS A N 1
ATOM 3116 C CA . CYS A 1 398 ? 5.031 10.727 4.438 1 97.06 398 CYS A CA 1
ATOM 3117 C C . CYS A 1 398 ? 4.621 11.609 5.617 1 97.06 398 CYS A C 1
ATOM 3119 O O . CYS A 1 398 ? 5.172 12.695 5.809 1 97.06 398 CYS A O 1
ATOM 3121 N N . TRP A 1 399 ? 3.725 11.133 6.441 1 95.69 399 TRP A N 1
ATOM 3122 C CA . TRP A 1 399 ? 3.211 11.898 7.57 1 95.69 399 TRP A CA 1
ATOM 3123 C C . TRP A 1 399 ? 3.715 11.328 8.891 1 95.69 399 TRP A C 1
ATOM 3125 O O . TRP A 1 399 ? 3.455 10.164 9.211 1 95.69 399 TRP A O 1
ATOM 3135 N N . ILE A 1 400 ? 4.422 12.148 9.656 1 96.88 400 ILE A N 1
ATOM 3136 C CA . ILE A 1 400 ? 5.031 11.719 10.906 1 96.88 400 ILE A CA 1
ATOM 3137 C C . ILE A 1 400 ? 4.438 12.516 12.07 1 96.88 400 ILE A C 1
ATOM 3139 O O . ILE A 1 400 ? 4.406 13.742 12.031 1 96.88 400 ILE A O 1
ATOM 3143 N N . ALA A 1 401 ? 4.094 11.828 13.086 1 91.31 401 ALA A N 1
ATOM 3144 C CA . ALA A 1 401 ? 3.338 12.414 14.188 1 91.31 401 ALA A CA 1
ATOM 3145 C C . ALA A 1 401 ? 4.27 12.891 15.297 1 91.31 401 ALA A C 1
ATOM 3147 O O . ALA A 1 401 ? 5.223 12.195 15.664 1 91.31 401 ALA A O 1
ATOM 3148 N N . SER A 1 402 ? 4.035 14.062 15.812 1 93.62 402 SER A N 1
ATOM 3149 C CA . SER A 1 402 ? 4.328 14.516 17.172 1 93.62 402 SER A CA 1
ATOM 3150 C C . SER A 1 402 ? 5.809 14.367 17.5 1 93.62 402 SER A C 1
ATOM 3152 O O . SER A 1 402 ? 6.656 14.969 16.828 1 93.62 402 SER A O 1
ATOM 3154 N N . SER A 1 403 ? 6.125 13.5 18.547 1 94.75 403 SER A N 1
ATOM 3155 C CA . SER A 1 403 ? 7.5 13.359 19.031 1 94.75 403 SER A CA 1
ATOM 3156 C C . SER A 1 403 ? 8.398 12.781 17.953 1 94.75 403 SER A C 1
ATOM 3158 O O . SER A 1 403 ? 9.586 13.117 17.875 1 94.75 403 SER A O 1
ATOM 3160 N N . GLY A 1 404 ? 7.824 11.984 17.172 1 96.62 404 GLY A N 1
ATOM 3161 C CA . GLY A 1 404 ? 8.594 11.477 16.047 1 96.62 404 GLY A CA 1
ATOM 3162 C C . GLY A 1 404 ? 8.969 12.547 15.039 1 96.62 404 GLY A C 1
ATOM 3163 O O . GLY A 1 404 ? 10.062 12.531 14.477 1 96.62 404 GLY A O 1
ATOM 3164 N N . ALA A 1 405 ? 8.07 13.422 14.836 1 96.69 405 ALA A N 1
ATOM 3165 C CA . ALA A 1 405 ? 8.312 14.539 13.922 1 96.69 405 ALA A CA 1
ATOM 3166 C C . ALA A 1 405 ? 9.438 15.43 14.422 1 96.69 405 ALA A C 1
ATOM 3168 O O . ALA A 1 405 ? 10.266 15.898 13.633 1 96.69 405 ALA A O 1
ATOM 3169 N N . ARG A 1 406 ? 9.5 15.711 15.711 1 95.75 406 ARG A N 1
ATOM 3170 C CA . ARG A 1 406 ? 10.562 16.516 16.312 1 95.75 406 ARG A CA 1
ATOM 3171 C C . ARG A 1 406 ? 11.93 15.906 16.016 1 95.75 406 ARG A C 1
ATOM 3173 O O . ARG A 1 406 ? 12.883 16.625 15.703 1 95.75 406 ARG A O 1
ATOM 3180 N N . ILE A 1 407 ? 11.977 14.625 16.109 1 96.88 407 ILE A N 1
ATOM 3181 C CA . ILE A 1 407 ? 13.234 13.93 15.844 1 96.88 407 ILE A CA 1
ATOM 3182 C C . ILE A 1 407 ? 13.523 13.945 14.344 1 96.88 407 ILE A C 1
ATOM 3184 O O . ILE A 1 407 ? 14.648 14.25 13.93 1 96.88 407 ILE A O 1
ATOM 3188 N N . ALA A 1 408 ? 12.547 13.648 13.562 1 97.38 408 ALA A N 1
ATOM 3189 C CA . ALA A 1 408 ? 12.711 13.609 12.109 1 97.38 408 ALA A CA 1
ATOM 3190 C C . ALA A 1 408 ? 13.25 14.938 11.586 1 97.38 408 ALA A C 1
ATOM 3192 O O . ALA A 1 408 ? 14.094 14.961 10.68 1 97.38 408 ALA A O 1
ATOM 3193 N N . ASP A 1 409 ? 12.781 16.016 12.156 1 96.75 409 ASP A N 1
ATOM 3194 C CA . ASP A 1 409 ? 13.172 17.344 11.719 1 96.75 409 ASP A CA 1
ATOM 3195 C C . ASP A 1 409 ? 14.648 17.609 12.008 1 96.75 409 ASP A C 1
ATOM 3197 O O . ASP A 1 409 ? 15.227 18.562 11.484 1 96.75 409 ASP A O 1
ATOM 3201 N N . GLN A 1 410 ? 15.266 16.766 12.773 1 96.88 410 GLN A N 1
ATOM 3202 C CA . GLN A 1 410 ? 16.672 16.922 13.125 1 96.88 410 GLN A CA 1
ATOM 3203 C C . GLN A 1 410 ? 17.562 16.016 12.289 1 96.88 410 GLN A C 1
ATOM 3205 O O . GLN A 1 410 ? 18.797 16.125 12.328 1 96.88 410 GLN A O 1
ATOM 3210 N N . LEU A 1 411 ? 16.984 15.141 11.531 1 97.31 411 LEU A N 1
ATOM 3211 C CA . LEU A 1 411 ? 17.734 14.148 10.773 1 97.31 411 LEU A CA 1
ATOM 3212 C C . LEU A 1 411 ? 18.094 14.672 9.383 1 97.31 411 LEU A C 1
ATOM 3214 O O . LEU A 1 411 ? 17.406 15.562 8.867 1 97.31 411 LEU A O 1
ATOM 3218 N N . SER A 1 412 ? 19.141 14.102 8.828 1 97.38 412 SER A N 1
ATOM 3219 C CA . SER A 1 412 ? 19.484 14.422 7.445 1 97.38 412 SER A CA 1
ATOM 3220 C C . SER A 1 412 ? 18.484 13.812 6.469 1 97.38 412 SER A C 1
ATOM 3222 O O . SER A 1 412 ? 17.797 12.852 6.797 1 97.38 412 SER A O 1
ATOM 3224 N N . ASN A 1 413 ? 18.438 14.422 5.289 1 97.44 413 ASN A N 1
ATOM 3225 C CA . ASN A 1 413 ? 17.562 13.875 4.258 1 97.44 413 ASN A CA 1
ATOM 3226 C C . ASN A 1 413 ? 17.922 12.43 3.926 1 97.44 413 ASN A C 1
ATOM 3228 O O . ASN A 1 413 ? 17.047 11.594 3.711 1 97.44 413 ASN A O 1
ATOM 3232 N N . SER A 1 414 ? 19.172 12.109 3.879 1 97.19 414 SER A N 1
ATOM 3233 C CA . SER A 1 414 ? 19.625 10.766 3.547 1 97.19 414 SER A CA 1
ATOM 3234 C C . SER A 1 414 ? 19.188 9.758 4.602 1 97.19 414 SER A C 1
ATOM 3236 O O . SER A 1 414 ? 18.688 8.68 4.266 1 97.19 414 SER A O 1
ATOM 3238 N N . ASP A 1 415 ? 19.344 10.18 5.871 1 97.31 415 ASP A N 1
ATOM 3239 C CA . ASP A 1 415 ? 18.922 9.297 6.953 1 97.31 415 ASP A CA 1
ATOM 3240 C C . ASP A 1 415 ? 17.422 9.047 6.906 1 97.31 415 ASP A C 1
ATOM 3242 O O . ASP A 1 415 ? 16.969 7.918 7.121 1 97.31 415 ASP A O 1
ATOM 3246 N N . LEU A 1 416 ? 16.719 10.062 6.621 1 98.12 416 LEU A N 1
ATOM 3247 C CA . LEU A 1 416 ? 15.266 9.945 6.516 1 98.12 416 LEU A CA 1
ATOM 3248 C C . LEU A 1 416 ? 14.875 9.016 5.371 1 98.12 416 LEU A C 1
ATOM 3250 O O . LEU A 1 416 ? 14.07 8.094 5.551 1 98.12 416 LEU A O 1
ATOM 3254 N N . MET A 1 417 ? 15.445 9.227 4.211 1 97.94 417 MET A N 1
ATOM 3255 C CA . MET A 1 417 ? 15.102 8.43 3.033 1 97.94 417 MET A CA 1
ATOM 3256 C C . MET A 1 417 ? 15.406 6.953 3.27 1 97.94 417 MET A C 1
ATOM 3258 O O . MET A 1 417 ? 14.594 6.09 2.93 1 97.94 417 MET A O 1
ATOM 3262 N N . ASP A 1 418 ? 16.5 6.645 3.945 1 97.38 418 ASP A N 1
ATOM 3263 C CA . ASP A 1 418 ? 16.891 5.266 4.207 1 97.38 418 ASP A CA 1
ATOM 3264 C C . ASP A 1 418 ? 15.891 4.562 5.113 1 97.38 418 ASP A C 1
ATOM 3266 O O . ASP A 1 418 ? 15.469 3.439 4.828 1 97.38 418 ASP A O 1
ATOM 3270 N N . ARG A 1 419 ? 15.531 5.293 6.152 1 97.88 419 ARG A N 1
ATOM 3271 C CA . ARG A 1 419 ? 14.633 4.668 7.117 1 97.88 419 ARG A CA 1
ATOM 3272 C C . ARG A 1 419 ? 13.211 4.578 6.562 1 97.88 419 ARG A C 1
ATOM 3274 O O . ARG A 1 419 ? 12.508 3.598 6.812 1 97.88 419 ARG A O 1
ATOM 3281 N N . ILE A 1 420 ? 12.82 5.578 5.844 1 98.44 420 ILE A N 1
ATOM 3282 C CA . ILE A 1 420 ? 11.461 5.602 5.316 1 98.44 420 ILE A CA 1
ATOM 3283 C C . ILE A 1 420 ? 11.297 4.5 4.273 1 98.44 420 ILE A C 1
ATOM 3285 O O . ILE A 1 420 ? 10.273 3.811 4.242 1 98.44 420 ILE A O 1
ATOM 3289 N N . ILE A 1 421 ? 12.266 4.266 3.4 1 97.88 421 ILE A N 1
ATOM 3290 C CA . ILE A 1 421 ? 12.141 3.205 2.41 1 97.88 421 ILE A CA 1
ATOM 3291 C C . ILE A 1 421 ? 12.148 1.846 3.105 1 97.88 421 ILE A C 1
ATOM 3293 O O . ILE A 1 421 ? 11.453 0.918 2.68 1 97.88 421 ILE A O 1
ATOM 3297 N N . TRP A 1 422 ? 12.93 1.741 4.145 1 97.81 422 TRP A N 1
ATOM 3298 C CA . TRP A 1 422 ? 12.906 0.513 4.93 1 97.81 422 TRP A CA 1
ATOM 3299 C C . TRP A 1 422 ? 11.5 0.234 5.457 1 97.81 422 TRP A C 1
ATOM 3301 O O . TRP A 1 422 ? 11.023 -0.9 5.395 1 97.81 422 TRP A O 1
ATOM 3311 N N . VAL A 1 423 ? 10.836 1.272 5.992 1 98.19 423 VAL A N 1
ATOM 3312 C CA . VAL A 1 423 ? 9.477 1.132 6.5 1 98.19 423 VAL A CA 1
ATOM 3313 C C . VAL A 1 423 ? 8.547 0.709 5.371 1 98.19 423 VAL A C 1
ATOM 3315 O O . VAL A 1 423 ? 7.727 -0.199 5.539 1 98.19 423 VAL A O 1
ATOM 3318 N N . LEU A 1 424 ? 8.648 1.339 4.227 1 97.75 424 LEU A N 1
ATOM 3319 C CA . LEU A 1 424 ? 7.797 1.011 3.09 1 97.75 424 LEU A CA 1
ATOM 3320 C C . LEU A 1 424 ? 8.016 -0.432 2.646 1 97.75 424 LEU A C 1
ATOM 3322 O O . LEU A 1 424 ? 7.055 -1.157 2.381 1 97.75 424 LEU A O 1
ATOM 3326 N N . GLN A 1 425 ? 9.273 -0.85 2.592 1 97.5 425 GLN A N 1
ATOM 3327 C CA . GLN A 1 425 ? 9.586 -2.225 2.213 1 97.5 425 GLN A CA 1
ATOM 3328 C C . GLN A 1 425 ? 9.016 -3.215 3.223 1 97.5 425 GLN A C 1
ATOM 3330 O O . GLN A 1 425 ? 8.453 -4.246 2.84 1 97.5 425 GLN A O 1
ATOM 3335 N N . LYS A 1 426 ? 9.117 -2.875 4.457 1 97 426 LYS A N 1
ATOM 3336 C CA . LYS A 1 426 ? 8.617 -3.732 5.527 1 97 426 LYS A CA 1
ATOM 3337 C C . LYS A 1 426 ? 7.105 -3.891 5.441 1 97 426 LYS A C 1
ATOM 3339 O O . LYS A 1 426 ? 6.586 -5.008 5.496 1 97 426 LYS A O 1
ATOM 3344 N N . PHE A 1 427 ? 6.41 -2.83 5.234 1 96.56 427 PHE A N 1
ATOM 3345 C CA . PHE A 1 427 ? 4.953 -2.855 5.328 1 96.56 427 PHE A CA 1
ATOM 3346 C C . PHE A 1 427 ? 4.336 -3.328 4.016 1 96.56 427 PHE A C 1
ATOM 3348 O O . PHE A 1 427 ? 3.203 -3.811 3.996 1 96.56 427 PHE A O 1
ATOM 3355 N N . THR A 1 428 ? 5 -3.188 2.908 1 95.06 428 THR A N 1
ATOM 3356 C CA . THR A 1 428 ? 4.496 -3.721 1.648 1 95.06 428 THR A CA 1
ATOM 3357 C C . THR A 1 428 ? 4.938 -5.172 1.46 1 95.06 428 THR A C 1
ATOM 3359 O O . THR A 1 428 ? 4.395 -5.883 0.614 1 95.06 428 THR A O 1
ATOM 3362 N N . GLY A 1 429 ? 5.957 -5.547 2.205 1 94.69 429 GLY A N 1
ATOM 3363 C CA . GLY A 1 429 ? 6.508 -6.883 2.033 1 94.69 429 GLY A CA 1
ATOM 3364 C C . GLY A 1 429 ? 7.336 -7.027 0.771 1 94.69 429 GLY A C 1
ATOM 3365 O O . GLY A 1 429 ? 7.523 -8.141 0.271 1 94.69 429 GLY A O 1
ATOM 3366 N N . ASP A 1 430 ? 7.773 -5.922 0.164 1 95.25 430 ASP A N 1
ATOM 3367 C CA . ASP A 1 430 ? 8.555 -5.93 -1.067 1 95.25 430 ASP A CA 1
ATOM 3368 C C . ASP A 1 430 ? 9.953 -5.352 -0.838 1 95.25 430 ASP A C 1
ATOM 3370 O O . ASP A 1 430 ? 10.156 -4.141 -0.975 1 95.25 430 ASP A O 1
ATOM 3374 N N . PRO A 1 431 ? 10.93 -6.18 -0.557 1 93.06 431 PRO A N 1
ATOM 3375 C CA . PRO A 1 431 ? 12.289 -5.695 -0.331 1 93.06 431 PRO A CA 1
ATOM 3376 C C . PRO A 1 431 ? 12.914 -5.074 -1.581 1 93.06 431 PRO A C 1
ATOM 3378 O O . PRO A 1 431 ? 13.953 -4.418 -1.497 1 93.06 431 PRO A O 1
ATOM 3381 N N . GLY A 1 432 ? 12.297 -5.238 -2.723 1 91.25 432 GLY A N 1
ATOM 3382 C CA . GLY A 1 432 ? 12.836 -4.734 -3.975 1 91.25 432 GLY A CA 1
ATOM 3383 C C . GLY A 1 432 ? 12.359 -3.336 -4.312 1 91.25 432 GLY A C 1
ATOM 3384 O O . GLY A 1 432 ? 12.719 -2.787 -5.355 1 91.25 432 GLY A O 1
ATOM 3385 N N . LEU A 1 433 ? 11.586 -2.732 -3.453 1 94.88 433 LEU A N 1
ATOM 3386 C CA . LEU A 1 433 ? 11.148 -1.362 -3.707 1 94.88 433 LEU A CA 1
ATOM 3387 C C . LEU A 1 433 ? 12.344 -0.416 -3.758 1 94.88 433 LEU A C 1
ATOM 3389 O O . LEU A 1 433 ? 13.18 -0.411 -2.848 1 94.88 433 LEU A O 1
ATOM 3393 N N . PRO A 1 434 ? 12.414 0.353 -4.805 1 93.94 434 PRO A N 1
ATOM 3394 C CA . PRO A 1 434 ? 13.508 1.328 -4.867 1 93.94 434 PRO A CA 1
ATOM 3395 C C . PRO A 1 434 ? 13.305 2.502 -3.914 1 93.94 434 PRO A C 1
ATOM 3397 O O . PRO A 1 434 ? 12.172 2.832 -3.568 1 93.94 434 PRO A O 1
ATOM 3400 N N . GLY A 1 435 ? 14.359 3.111 -3.539 1 95.12 435 GLY A N 1
ATOM 3401 C CA . GLY A 1 435 ? 14.289 4.289 -2.689 1 95.12 435 GLY A CA 1
ATOM 3402 C C . GLY A 1 435 ? 13.945 5.555 -3.455 1 95.12 435 GLY A C 1
ATOM 3403 O O . GLY A 1 435 ? 14.07 5.598 -4.684 1 95.12 435 GLY A O 1
ATOM 3404 N N . PRO A 1 436 ? 13.461 6.543 -2.689 1 97.31 436 PRO A N 1
ATOM 3405 C CA . PRO A 1 436 ? 13.25 7.848 -3.32 1 97.31 436 PRO A CA 1
ATOM 3406 C C . PRO A 1 436 ? 14.547 8.508 -3.768 1 97.31 436 PRO A C 1
ATOM 3408 O O . PRO A 1 436 ? 15.617 8.219 -3.213 1 97.31 436 PRO A O 1
ATOM 3411 N N . VAL A 1 437 ? 14.43 9.375 -4.766 1 97.25 437 VAL A N 1
ATOM 3412 C CA . VAL A 1 437 ? 15.625 10 -5.324 1 97.25 437 VAL A CA 1
ATOM 3413 C C . VAL A 1 437 ? 15.773 11.414 -4.77 1 97.25 437 VAL A C 1
ATOM 3415 O O . VAL A 1 437 ? 16.859 11.984 -4.805 1 97.25 437 VAL A O 1
ATOM 3418 N N . LYS A 1 438 ? 14.695 12.016 -4.297 1 97.19 438 LYS A N 1
ATOM 3419 C CA . LYS A 1 438 ? 14.703 13.352 -3.719 1 97.19 438 LYS A CA 1
ATOM 3420 C C . LYS A 1 438 ? 13.703 13.461 -2.572 1 97.19 438 LYS A C 1
ATOM 3422 O O . LYS A 1 438 ? 12.742 12.695 -2.502 1 97.19 438 LYS A O 1
ATOM 3427 N N . LEU A 1 439 ? 14.023 14.328 -1.637 1 97.88 439 LEU A N 1
ATOM 3428 C CA . LEU A 1 439 ? 13.172 14.586 -0.478 1 97.88 439 LEU A CA 1
ATOM 3429 C C . LEU A 1 439 ? 12.953 16.078 -0.287 1 97.88 439 LEU A C 1
ATOM 3431 O O . LEU A 1 439 ? 13.898 16.875 -0.378 1 97.88 439 LEU A O 1
ATOM 3435 N N . PHE A 1 440 ? 11.641 16.547 -0.196 1 97.88 440 PHE A N 1
ATOM 3436 C CA . PHE A 1 440 ? 11.273 17.922 0.094 1 97.88 440 PHE A CA 1
ATOM 3437 C C . PHE A 1 440 ? 10.57 18.016 1.441 1 97.88 440 PHE A C 1
ATOM 3439 O O . PHE A 1 440 ? 9.688 17.219 1.747 1 97.88 440 PHE A O 1
ATOM 3446 N N . ARG A 1 441 ? 11.039 18.984 2.273 1 97.38 441 ARG A N 1
ATOM 3447 C CA . ARG A 1 441 ? 10.406 19.156 3.578 1 97.38 441 ARG A CA 1
ATOM 3448 C C . ARG A 1 441 ? 10.703 20.547 4.152 1 97.38 441 ARG A C 1
ATOM 3450 O O . ARG A 1 441 ? 11.578 21.25 3.65 1 97.38 441 ARG A O 1
ATOM 3457 N N . ALA A 1 442 ? 9.812 20.984 5.039 1 96.19 442 ALA A N 1
ATOM 3458 C CA . ALA A 1 442 ? 10.133 22.062 5.977 1 96.19 442 ALA A CA 1
ATOM 3459 C C . ALA A 1 442 ? 10.289 21.531 7.395 1 96.19 442 ALA A C 1
ATOM 3461 O O . ALA A 1 442 ? 9.547 20.641 7.816 1 96.19 442 ALA A O 1
ATOM 3462 N N . THR A 1 443 ? 11.273 21.984 8.047 1 96.25 443 THR A N 1
ATOM 3463 C CA . THR A 1 443 ? 11.547 21.516 9.398 1 96.25 443 THR A CA 1
ATOM 3464 C C . THR A 1 443 ? 10.977 22.484 10.43 1 96.25 443 THR A C 1
ATOM 3466 O O . THR A 1 443 ? 11.734 23.109 11.18 1 96.25 443 THR A O 1
ATOM 3469 N N . TRP A 1 444 ? 9.734 22.547 10.57 1 95.5 444 TRP A N 1
ATOM 3470 C CA . TRP A 1 444 ? 9 23.531 11.359 1 95.5 444 TRP A CA 1
ATOM 3471 C C . TRP A 1 444 ? 9.406 23.469 12.828 1 95.5 444 TRP A C 1
ATOM 3473 O O . TRP A 1 444 ? 9.422 24.484 13.523 1 95.5 444 TRP A O 1
ATOM 3483 N N . SER A 1 445 ? 9.758 22.266 13.242 1 93.81 445 SER A N 1
ATOM 3484 C CA . SER A 1 445 ? 10.07 22.031 14.656 1 93.81 445 SER A CA 1
ATOM 3485 C C . SER A 1 445 ? 11.406 22.672 15.031 1 93.81 445 SER A C 1
ATOM 3487 O O . SER A 1 445 ? 11.625 23.016 16.188 1 93.81 445 SER A O 1
ATOM 3489 N N . THR A 1 446 ? 12.25 22.875 14.039 1 93.94 446 THR A N 1
ATOM 3490 C CA . THR A 1 446 ? 13.602 23.297 14.367 1 93.94 446 THR A CA 1
ATOM 3491 C C . THR A 1 446 ? 13.906 24.672 13.781 1 93.94 446 THR A C 1
ATOM 3493 O O . THR A 1 446 ? 14.914 25.297 14.117 1 93.94 446 THR A O 1
ATOM 3496 N N . MET A 1 447 ? 13 25.219 12.984 1 94.12 447 MET A N 1
ATOM 3497 C CA . MET A 1 447 ? 13.195 26.547 12.43 1 94.12 447 MET A CA 1
ATOM 3498 C C . MET A 1 447 ? 12.984 27.625 13.5 1 94.12 447 MET A C 1
ATOM 3500 O O . MET A 1 447 ? 11.898 27.719 14.07 1 94.12 447 MET A O 1
ATOM 3504 N N . ASP A 1 448 ? 13.93 28.438 13.633 1 93.81 448 ASP A N 1
ATOM 3505 C CA . ASP A 1 448 ? 13.961 29.391 14.734 1 93.81 448 ASP A CA 1
ATOM 3506 C C . ASP A 1 448 ? 12.758 30.328 14.68 1 93.81 448 ASP A C 1
ATOM 3508 O O . ASP A 1 448 ? 12.273 30.781 15.719 1 93.81 448 ASP A O 1
ATOM 3512 N N . ASN A 1 449 ? 12.227 30.594 13.586 1 95.25 449 ASN A N 1
ATOM 3513 C CA . ASN A 1 449 ? 11.156 31.562 13.43 1 95.25 449 ASN A CA 1
ATOM 3514 C C . ASN A 1 449 ? 9.789 30.938 13.648 1 95.25 449 ASN A C 1
ATOM 3516 O O . ASN A 1 449 ? 8.766 31.625 13.609 1 95.25 449 ASN A O 1
ATOM 3520 N N . PHE A 1 450 ? 9.719 29.625 13.875 1 95.81 450 PHE A N 1
ATOM 3521 C CA . PHE A 1 450 ? 8.43 28.953 14.016 1 95.81 450 PHE A CA 1
ATOM 3522 C C . PHE A 1 450 ? 8.398 28.078 15.258 1 95.81 450 PHE A C 1
ATOM 3524 O O . PHE A 1 450 ? 7.582 28.297 16.156 1 95.81 450 PHE A O 1
ATOM 3531 N N . LEU A 1 451 ? 9.297 27.094 15.375 1 95.75 451 LEU A N 1
ATOM 3532 C CA . LEU A 1 451 ? 9.508 26.234 16.531 1 95.75 451 LEU A CA 1
ATOM 3533 C C . LEU A 1 451 ? 8.234 25.453 16.859 1 95.75 451 LEU A C 1
ATOM 3535 O O . LEU A 1 451 ? 7.84 25.375 18.031 1 95.75 451 LEU A O 1
ATOM 3539 N N . GLY A 1 452 ? 7.617 24.984 15.82 1 94.38 452 GLY A N 1
ATOM 3540 C CA . GLY A 1 452 ? 6.422 24.172 15.984 1 94.38 452 GLY A CA 1
ATOM 3541 C C . GLY A 1 452 ? 5.465 24.281 14.812 1 94.38 452 GLY A C 1
ATOM 3542 O O . GLY A 1 452 ? 5.699 25.047 13.875 1 94.38 452 GLY A O 1
ATOM 3543 N N . SER A 1 453 ? 4.371 23.469 14.898 1 91.62 453 SER A N 1
ATOM 3544 C CA . SER A 1 453 ? 3.463 23.391 13.758 1 91.62 453 SER A CA 1
ATOM 3545 C C . SER A 1 453 ? 2.105 24 14.086 1 91.62 453 SER A C 1
ATOM 3547 O O . SER A 1 453 ? 1.668 24.938 13.43 1 91.62 453 SER A O 1
ATOM 3549 N N . THR A 1 454 ? 1.417 23.484 15.055 1 90.12 454 THR A N 1
ATOM 3550 C CA . THR A 1 454 ? 0.062 23.938 15.344 1 90.12 454 THR A CA 1
ATOM 3551 C C . THR A 1 454 ? -0.19 23.969 16.844 1 90.12 454 THR A C 1
ATOM 3553 O O . THR A 1 454 ? 0.451 23.25 17.609 1 90.12 454 THR A O 1
ATOM 3556 N N . SER A 1 455 ? -1.091 24.875 17.188 1 93.81 455 SER A N 1
ATOM 3557 C CA . SER A 1 455 ? -1.503 24.906 18.594 1 93.81 455 SER A CA 1
ATOM 3558 C C . SER A 1 455 ? -2.455 23.766 18.906 1 93.81 455 SER A C 1
ATOM 3560 O O . SER A 1 455 ? -3.137 23.25 18.031 1 93.81 455 SER A O 1
ATOM 3562 N N . PHE A 1 456 ? -2.428 23.312 20.109 1 91.56 456 PHE A N 1
ATOM 3563 C CA . PHE A 1 456 ? -3.342 22.297 20.609 1 91.56 456 PHE A CA 1
ATOM 3564 C C . PHE A 1 456 ? -3.615 22.5 22.094 1 91.56 456 PHE A C 1
ATOM 3566 O O . PHE A 1 456 ? -2.984 23.344 22.734 1 91.56 456 PHE A O 1
ATOM 3573 N N . SER A 1 457 ? -4.602 21.844 22.594 1 91.38 457 SER A N 1
ATOM 3574 C CA . SER A 1 457 ? -4.906 21.891 24.016 1 91.38 457 SER A CA 1
ATOM 3575 C C . SER A 1 457 ? -4.102 20.859 24.797 1 91.38 457 SER A C 1
ATOM 3577 O O . SER A 1 457 ? -4.402 19.672 24.75 1 91.38 457 SER A O 1
ATOM 3579 N N . GLN A 1 458 ? -3.139 21.344 25.469 1 92.19 458 GLN A N 1
ATOM 3580 C CA . GLN A 1 458 ? -2.42 20.422 26.344 1 92.19 458 GLN A CA 1
ATOM 3581 C C . GLN A 1 458 ? -3.119 20.297 27.688 1 92.19 458 GLN A C 1
ATOM 3583 O O . GLN A 1 458 ? -4.152 20.922 27.922 1 92.19 458 GLN A O 1
ATOM 3588 N N . LEU A 1 459 ? -2.645 19.516 28.578 1 89.56 459 LEU A N 1
ATOM 3589 C CA . LEU A 1 459 ? -3.314 19.234 29.844 1 89.56 459 LEU A CA 1
ATOM 3590 C C . LEU A 1 459 ? -3.477 20.5 30.672 1 89.56 459 LEU A C 1
ATOM 3592 O O . LEU A 1 459 ? -4.5 20.688 31.328 1 89.56 459 LEU A O 1
ATOM 3596 N N . ALA A 1 460 ? -2.533 21.375 30.547 1 91.06 460 ALA A N 1
ATOM 3597 C CA . ALA A 1 460 ? -2.537 22.594 31.359 1 91.06 460 ALA A CA 1
ATOM 3598 C C . ALA A 1 460 ? -3.41 23.672 30.734 1 91.06 460 ALA A C 1
ATOM 3600 O O . ALA A 1 460 ? -3.752 24.656 31.391 1 91.06 460 ALA A O 1
ATOM 3601 N N . THR A 1 461 ? -3.801 23.531 29.5 1 93.19 461 THR A N 1
ATOM 3602 C CA . THR A 1 461 ? -4.551 24.562 28.797 1 93.19 461 THR A CA 1
ATOM 3603 C C . THR A 1 461 ? -5.938 24.75 29.406 1 93.19 461 THR A C 1
ATOM 3605 O O . THR A 1 461 ? -6.605 23.766 29.734 1 93.19 461 THR A O 1
ATOM 3608 N N . GLU A 1 462 ? -6.258 25.922 29.594 1 89 462 GLU A N 1
ATOM 3609 C CA . GLU A 1 462 ? -7.625 26.281 29.953 1 89 462 GLU A CA 1
ATOM 3610 C C . GLU A 1 462 ? -8.336 26.984 28.797 1 89 462 GLU A C 1
ATOM 3612 O O . GLU A 1 462 ? -7.684 27.578 27.938 1 89 462 GLU A O 1
ATOM 3617 N N . GLU A 1 463 ? -9.609 26.891 28.797 1 83 463 GLU A N 1
ATOM 3618 C CA . GLU A 1 463 ? -10.391 27.484 27.719 1 83 463 GLU A CA 1
ATOM 3619 C C . GLU A 1 463 ? -10.109 28.984 27.594 1 83 463 GLU A C 1
ATOM 3621 O O . GLU A 1 463 ? -10.062 29.516 26.484 1 83 463 GLU A O 1
ATOM 3626 N N . ALA A 1 464 ? -9.938 29.625 28.688 1 90.31 464 ALA A N 1
ATOM 3627 C CA . ALA A 1 464 ? -9.742 31.062 28.734 1 90.31 464 ALA A CA 1
ATOM 3628 C C . ALA A 1 464 ? -8.367 31.453 28.188 1 90.31 464 ALA A C 1
ATOM 3630 O O . ALA A 1 464 ? -8.125 32.625 27.859 1 90.31 464 ALA A O 1
ATOM 3631 N N . ASP A 1 465 ? -7.516 30.516 28.109 1 94.44 465 ASP A N 1
ATOM 3632 C CA . ASP A 1 465 ? -6.137 30.812 27.75 1 94.44 465 ASP A CA 1
ATOM 3633 C C . ASP A 1 465 ? -6.055 31.375 26.328 1 94.44 465 ASP A C 1
ATOM 3635 O O . ASP A 1 465 ? -5.262 32.281 26.062 1 94.44 465 ASP A O 1
ATOM 3639 N N . PHE A 1 466 ? -6.848 30.891 25.438 1 93.62 466 PHE A N 1
ATOM 3640 C CA . PHE A 1 466 ? -6.844 31.391 24.062 1 93.62 466 PHE A CA 1
ATOM 3641 C C . PHE A 1 466 ? -7.293 32.844 24.031 1 93.62 466 PHE A C 1
ATOM 3643 O O . PHE A 1 466 ? -6.703 33.688 23.312 1 93.62 466 PHE A O 1
ATOM 3650 N N . HIS A 1 467 ? -8.281 33.094 24.797 1 93.94 467 HIS A N 1
ATOM 3651 C CA . HIS A 1 467 ? -8.766 34.469 24.906 1 93.94 467 HIS A CA 1
ATOM 3652 C C . HIS A 1 467 ? -7.719 35.375 25.562 1 93.94 467 HIS A C 1
ATOM 3654 O O . HIS A 1 467 ? -7.484 36.5 25.109 1 93.94 467 HIS A O 1
ATOM 3660 N N . GLU A 1 468 ? -7.184 34.844 26.562 1 96.25 468 GLU A N 1
ATOM 3661 C CA . GLU A 1 468 ? -6.164 35.625 27.281 1 96.25 468 GLU A CA 1
ATOM 3662 C C . GLU A 1 468 ? -4.988 35.938 26.359 1 96.25 468 GLU A C 1
ATOM 3664 O O . GLU A 1 468 ? -4.453 37.062 26.422 1 96.25 468 GLU A O 1
ATOM 3669 N N . LEU A 1 469 ? -4.566 35.031 25.594 1 97.38 469 LEU A N 1
ATOM 3670 C CA . LEU A 1 469 ? -3.461 35.219 24.672 1 97.38 469 LEU A CA 1
ATOM 3671 C C . LEU A 1 469 ? -3.803 36.312 23.656 1 97.38 469 LEU A C 1
ATOM 3673 O O . LEU A 1 469 ? -2.92 37.031 23.188 1 97.38 469 LEU A O 1
ATOM 3677 N N . SER A 1 470 ? -5.078 36.5 23.359 1 97.56 470 SER A N 1
ATOM 3678 C CA . SER A 1 470 ? -5.527 37.438 22.344 1 97.56 470 SER A CA 1
ATOM 3679 C C . SER A 1 470 ? -5.66 38.844 22.922 1 97.56 470 SER A C 1
ATOM 3681 O O . SER A 1 470 ? -5.785 39.812 22.172 1 97.56 470 SER A O 1
ATOM 3683 N N . GLN A 1 471 ? -5.562 39 24.219 1 97.62 471 GLN A N 1
ATOM 3684 C CA . GLN A 1 471 ? -5.816 40.312 24.844 1 97.62 471 GLN A CA 1
ATOM 3685 C C . GLN A 1 471 ? -4.707 41.281 24.531 1 97.62 471 GLN A C 1
ATOM 3687 O O . GLN A 1 471 ? -3.523 40.969 24.625 1 97.62 471 GLN A O 1
ATOM 3692 N N . PRO A 1 472 ? -5.082 42.5 24.125 1 98 472 PRO A N 1
ATOM 3693 C CA . PRO A 1 472 ? -4.07 43.5 23.859 1 98 472 PRO A CA 1
ATOM 3694 C C . PRO A 1 472 ? -3.469 44.094 25.125 1 98 472 PRO A C 1
ATOM 3696 O O . PRO A 1 472 ? -3.986 43.875 26.234 1 98 472 PRO A O 1
ATOM 3699 N N . LEU A 1 473 ? -2.422 44.688 24.953 1 97.19 473 LEU A N 1
ATOM 3700 C CA . LEU A 1 473 ? -1.755 45.406 26.047 1 97.19 473 LEU A CA 1
ATOM 3701 C C . LEU A 1 473 ? -1.713 46.906 25.766 1 97.19 473 LEU A C 1
ATOM 3703 O O . LEU A 1 473 ? -1.623 47.312 24.609 1 97.19 473 LEU A O 1
ATOM 3707 N N . PRO A 1 474 ? -1.675 47.781 26.75 1 95 474 PRO A N 1
ATOM 3708 C CA . PRO A 1 474 ? -1.724 47.438 28.188 1 95 474 PRO A CA 1
ATOM 3709 C C . PRO A 1 474 ? -3.098 46.969 28.625 1 95 474 PRO A C 1
ATOM 3711 O O . PRO A 1 474 ? -3.223 46.344 29.703 1 95 474 PRO A O 1
ATOM 3714 N N . SER A 1 475 ? -4.18 47.312 27.797 1 93.25 475 SER A N 1
ATOM 3715 C CA . SER A 1 475 ? -5.512 46.875 28.172 1 93.25 475 SER A CA 1
ATOM 3716 C C . SER A 1 475 ? -6.449 46.844 26.969 1 93.25 475 SER A C 1
ATOM 3718 O O . SER A 1 475 ? -6.152 47.438 25.938 1 93.25 475 SER A O 1
ATOM 3720 N N . ALA A 1 476 ? -7.559 46.156 27.219 1 91.44 476 ALA A N 1
ATOM 3721 C CA . ALA A 1 476 ? -8.586 46.094 26.172 1 91.44 476 ALA A CA 1
ATOM 3722 C C . ALA A 1 476 ? -9.18 47.469 25.906 1 91.44 476 ALA A C 1
ATOM 3724 O O . ALA A 1 476 ? -9.633 47.75 24.797 1 91.44 476 ALA A O 1
ATOM 3725 N N . THR A 1 477 ? -9.117 48.344 26.812 1 90.75 477 THR A N 1
ATOM 3726 C CA . THR A 1 477 ? -9.688 49.688 26.672 1 90.75 477 THR A CA 1
ATOM 3727 C C . THR A 1 477 ? -8.688 50.625 26.016 1 90.75 477 THR A C 1
ATOM 3729 O O . THR A 1 477 ? -9.078 51.688 25.5 1 90.75 477 THR A O 1
ATOM 3732 N N . SER A 1 478 ? -7.461 50.281 26.094 1 91.81 478 SER A N 1
ATOM 3733 C CA . SER A 1 478 ? -6.41 51.062 25.438 1 91.81 478 SER A CA 1
ATOM 3734 C C . SER A 1 478 ? -5.438 50.156 24.703 1 91.81 478 SER A C 1
ATOM 3736 O O . SER A 1 478 ? -4.258 50.094 25.047 1 91.81 478 SER A O 1
ATOM 3738 N N . PRO A 1 479 ? -5.941 49.5 23.688 1 95.75 479 PRO A N 1
ATOM 3739 C CA . PRO A 1 479 ? -5.105 48.531 22.969 1 95.75 479 PRO A CA 1
ATOM 3740 C C . PRO A 1 479 ? -4.004 49.188 22.156 1 95.75 479 PRO A C 1
ATOM 3742 O O . PRO A 1 479 ? -4.289 50.031 21.281 1 95.75 479 PRO A O 1
ATOM 3745 N N . ARG A 1 480 ? -2.799 48.844 22.406 1 96.38 480 ARG A N 1
ATOM 3746 C CA . ARG A 1 480 ? -1.668 49.375 21.656 1 96.38 480 ARG A CA 1
ATOM 3747 C C . ARG A 1 480 ? -0.801 48.25 21.094 1 96.38 480 ARG A C 1
ATOM 3749 O O . ARG A 1 480 ? -0.398 48.312 19.922 1 96.38 480 ARG A O 1
ATOM 3756 N N . LEU A 1 481 ? -0.4 47.344 21.969 1 98.19 481 LEU A N 1
ATOM 3757 C CA . LEU A 1 481 ? 0.234 46.094 21.516 1 98.19 481 LEU A CA 1
ATOM 3758 C C . LEU A 1 481 ? -0.791 45 21.391 1 98.19 481 LEU A C 1
ATOM 3760 O O . LEU A 1 481 ? -1.366 44.562 22.391 1 98.19 481 LEU A O 1
ATOM 3764 N N . LEU A 1 482 ? -1.019 44.562 20.156 1 98.69 482 LEU A N 1
ATOM 3765 C CA . LEU A 1 482 ? -2.066 43.594 19.859 1 98.69 482 LEU A CA 1
ATOM 3766 C C . LEU A 1 482 ? -1.464 42.25 19.453 1 98.69 482 LEU A C 1
ATOM 3768 O O . LEU A 1 482 ? -0.321 42.188 18.984 1 98.69 482 LEU A O 1
ATOM 3772 N N . PHE A 1 483 ? -2.264 41.188 19.641 1 98.75 483 PHE A N 1
ATOM 3773 C CA . PHE A 1 483 ? -1.788 39.812 19.391 1 98.75 483 PHE A CA 1
ATOM 3774 C C . PHE A 1 483 ? -2.727 39.062 18.453 1 98.75 483 PHE A C 1
ATOM 3776 O O . PHE A 1 483 ? -3.92 38.938 18.734 1 98.75 483 PHE A O 1
ATOM 3783 N N . ALA A 1 484 ? -2.156 38.562 17.344 1 98.62 484 ALA A N 1
ATOM 3784 C CA . ALA A 1 484 ? -2.908 37.812 16.375 1 98.62 484 ALA A CA 1
ATOM 3785 C C . ALA A 1 484 ? -2.148 36.531 15.969 1 98.62 484 ALA A C 1
ATOM 3787 O O . ALA A 1 484 ? -0.921 36.5 16.078 1 98.62 484 ALA A O 1
ATOM 3788 N N . GLY A 1 485 ? -2.785 35.531 15.5 1 98.12 485 GLY A N 1
ATOM 3789 C CA . GLY A 1 485 ? -2.357 34.219 15.125 1 98.12 485 GLY A CA 1
ATOM 3790 C C . GLY A 1 485 ? -3.395 33.125 15.422 1 98.12 485 GLY A C 1
ATOM 3791 O O . GLY A 1 485 ? -4.281 33.344 16.25 1 98.12 485 GLY A O 1
ATOM 3792 N N . GLU A 1 486 ? -3.213 32.031 14.812 1 96.62 486 GLU A N 1
ATOM 3793 C CA . GLU A 1 486 ? -4.207 30.969 15 1 96.62 486 GLU A CA 1
ATOM 3794 C C . GLU A 1 486 ? -4.336 30.594 16.469 1 96.62 486 GLU A C 1
ATOM 3796 O O . GLU A 1 486 ? -5.438 30.312 16.953 1 96.62 486 GLU A O 1
ATOM 3801 N N . ALA A 1 487 ? -3.32 30.719 17.25 1 96.69 487 ALA A N 1
ATOM 3802 C CA . ALA A 1 487 ? -3.305 30.328 18.656 1 96.69 487 ALA A CA 1
ATOM 3803 C C . ALA A 1 487 ? -4.105 31.312 19.5 1 96.69 487 ALA A C 1
ATOM 3805 O O . ALA A 1 487 ? -4.41 31.047 20.672 1 96.69 487 ALA A O 1
ATOM 3806 N N . THR A 1 488 ? -4.438 32.469 18.906 1 97.44 488 THR A N 1
ATOM 3807 C CA . THR A 1 488 ? -5.164 33.469 19.656 1 97.44 488 THR A CA 1
ATOM 3808 C C . THR A 1 488 ? -6.664 33.375 19.406 1 97.44 488 THR A C 1
ATOM 3810 O O . THR A 1 488 ? -7.445 34.156 19.938 1 97.44 488 THR A O 1
ATOM 3813 N N . HIS A 1 489 ? -7.043 32.438 18.578 1 95.38 489 HIS A N 1
ATOM 3814 C CA . HIS A 1 489 ? -8.453 32.281 18.25 1 95.38 489 HIS A CA 1
ATOM 3815 C C . HIS A 1 489 ? -9.062 31.109 19.016 1 95.38 489 HIS A C 1
ATOM 3817 O O . HIS A 1 489 ? -8.633 29.969 18.844 1 95.38 489 HIS A O 1
ATOM 3823 N N . SER A 1 490 ? -10.062 31.312 19.734 1 89.88 490 SER A N 1
ATOM 3824 C CA . SER A 1 490 ? -10.594 30.328 20.672 1 89.88 490 SER A CA 1
ATOM 3825 C C . SER A 1 490 ? -11.367 29.234 19.938 1 89.88 490 SER A C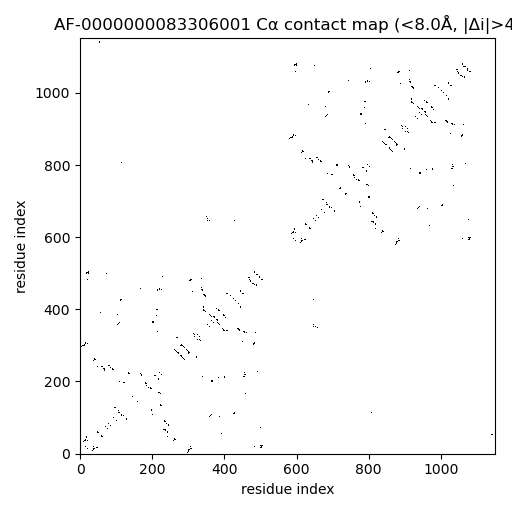 1
ATOM 3827 O O . SER A 1 490 ? -11.516 28.125 20.453 1 89.88 490 SER A O 1
ATOM 3829 N N . ARG A 1 491 ? -11.82 29.5 18.703 1 90.25 491 ARG A N 1
ATOM 3830 C CA . ARG A 1 491 ? -12.695 28.562 18.031 1 90.25 491 ARG A CA 1
ATOM 3831 C C . ARG A 1 491 ? -11.992 27.938 16.828 1 90.25 491 ARG A C 1
ATOM 3833 O O . ARG A 1 491 ? -12.422 26.891 16.312 1 90.25 491 ARG A O 1
ATOM 3840 N N . TYR A 1 492 ? -11.023 28.609 16.344 1 94.06 492 TYR A N 1
ATOM 3841 C CA . TYR A 1 492 ? -10.391 28.125 15.117 1 94.06 492 TYR A CA 1
ATOM 3842 C C . TYR A 1 492 ? -8.875 28.047 15.281 1 94.06 492 TYR A C 1
ATOM 3844 O O . TYR A 1 492 ? -8.133 28.375 14.359 1 94.06 492 TYR A O 1
ATOM 3852 N N . TRP A 1 493 ? -8.469 27.797 16.547 1 92.62 493 TRP A N 1
ATOM 3853 C CA . TRP A 1 493 ? -7.035 27.562 16.703 1 92.62 493 TRP A CA 1
ATOM 3854 C C . TRP A 1 493 ? -6.57 26.391 15.852 1 92.62 493 TRP A C 1
ATOM 3856 O O . TRP A 1 493 ? -7.336 25.453 15.602 1 92.62 493 TRP A O 1
ATOM 3866 N N . GLY A 1 494 ? -5.348 26.469 15.25 1 92.44 494 GLY A N 1
ATOM 3867 C CA . GLY A 1 494 ? -4.777 25.406 14.438 1 92.44 494 GLY A CA 1
ATOM 3868 C C . GLY A 1 494 ? -5.191 25.484 12.977 1 92.44 494 GLY A C 1
ATOM 3869 O O . GLY A 1 494 ? -4.891 24.578 12.195 1 92.44 494 GLY A O 1
ATOM 3870 N N . THR A 1 495 ? -5.855 26.594 12.555 1 94.56 495 THR A N 1
ATOM 3871 C CA . THR A 1 495 ? -6.355 26.672 11.188 1 94.56 495 THR A CA 1
ATOM 3872 C C . THR A 1 495 ? -5.895 27.953 10.508 1 94.56 495 THR A C 1
ATOM 3874 O O . THR A 1 495 ? -5.543 28.922 11.18 1 94.56 495 THR A O 1
ATOM 3877 N N . LEU A 1 496 ? -5.914 27.969 9.188 1 96.75 496 LEU A N 1
ATOM 3878 C CA . LEU A 1 496 ? -5.578 29.156 8.414 1 96.75 496 LEU A CA 1
ATOM 3879 C C . LEU A 1 496 ? -6.645 30.234 8.578 1 96.75 496 LEU A C 1
ATOM 3881 O O . LEU A 1 496 ? -6.32 31.422 8.68 1 96.75 496 LEU A O 1
ATOM 3885 N N . HIS A 1 497 ? -7.91 29.797 8.555 1 97 497 HIS A N 1
ATOM 3886 C CA . HIS A 1 497 ? -8.961 30.797 8.711 1 97 497 HIS A CA 1
ATOM 3887 C C . HIS A 1 497 ? -8.969 31.359 10.133 1 97 497 HIS A C 1
ATOM 3889 O O . HIS A 1 497 ? -9.359 32.5 10.344 1 97 497 HIS A O 1
ATOM 3895 N N . GLY A 1 498 ? -8.5 30.578 11.086 1 97.19 498 GLY A N 1
ATOM 3896 C CA . GLY A 1 498 ? -8.273 31.156 12.406 1 97.19 498 GLY A CA 1
ATOM 3897 C C . GLY A 1 498 ? -7.215 32.25 12.414 1 97.19 498 GLY A C 1
ATOM 3898 O O . GLY A 1 498 ? -7.391 33.281 13.055 1 97.19 498 GLY A O 1
ATOM 3899 N N . ALA A 1 499 ? -6.168 32 11.75 1 98.31 499 ALA A N 1
ATOM 3900 C CA . ALA A 1 499 ? -5.113 33.031 11.609 1 98.31 499 ALA A CA 1
ATOM 3901 C C . ALA A 1 499 ? -5.637 34.281 10.922 1 98.31 499 ALA A C 1
ATOM 3903 O O . ALA A 1 499 ? -5.402 35.375 11.398 1 98.31 499 ALA A O 1
ATOM 3904 N N . ARG A 1 500 ? -6.355 34.094 9.852 1 98.56 500 ARG A N 1
ATOM 3905 C CA . ARG A 1 500 ? -6.898 35.25 9.109 1 98.56 500 ARG A CA 1
ATOM 3906 C C . ARG A 1 500 ? -7.844 36.062 9.977 1 98.56 500 ARG A C 1
ATOM 3908 O O . ARG A 1 500 ? -7.723 37.281 10.047 1 98.56 500 ARG A O 1
ATOM 3915 N N . LEU A 1 501 ? -8.719 35.375 10.648 1 98.19 501 LEU A N 1
ATOM 3916 C CA . LEU A 1 501 ? -9.727 36.062 11.461 1 98.19 501 LEU A CA 1
ATOM 3917 C C . LEU A 1 501 ? -9.078 36.781 12.633 1 98.19 501 LEU A C 1
ATOM 3919 O O . LEU A 1 501 ? -9.539 37.875 13.031 1 98.19 501 LEU A O 1
ATOM 3923 N N . SER A 1 502 ? -8.094 36.188 13.156 1 98.62 502 SER A N 1
ATOM 3924 C CA . SER A 1 502 ? -7.383 36.844 14.25 1 98.62 502 SER A CA 1
ATOM 3925 C C . SER A 1 502 ? -6.715 38.125 13.773 1 98.62 502 SER A C 1
ATOM 3927 O O . SER A 1 502 ? -6.691 39.125 14.492 1 98.62 502 SER A O 1
ATOM 3929 N N . GLY A 1 503 ? -6.129 38.125 12.578 1 98.81 503 GLY A N 1
ATOM 3930 C CA . GLY A 1 503 ? -5.574 39.344 11.984 1 98.81 503 GLY A CA 1
ATOM 3931 C C . GLY A 1 503 ? -6.605 40.438 11.773 1 98.81 503 GLY A C 1
ATOM 3932 O O . GLY A 1 503 ? -6.383 41.594 12.141 1 98.81 503 GLY A O 1
ATOM 3933 N N . ILE A 1 504 ? -7.715 40.031 11.281 1 98.44 504 ILE A N 1
ATOM 3934 C CA . ILE A 1 504 ? -8.805 40.969 11.023 1 98.44 504 ILE A CA 1
ATOM 3935 C C . ILE A 1 504 ? -9.328 41.531 12.344 1 98.44 504 ILE A C 1
ATOM 3937 O O . ILE A 1 504 ? -9.625 42.719 12.445 1 98.44 504 ILE A O 1
ATOM 3941 N N . ARG A 1 505 ? -9.414 40.656 13.336 1 98.06 505 ARG A N 1
ATOM 3942 C CA . ARG A 1 505 ? -9.867 41.094 14.656 1 98.06 505 ARG A CA 1
ATOM 3943 C C . ARG A 1 505 ? -9 42.219 15.195 1 98.06 505 ARG A C 1
ATOM 3945 O O . ARG A 1 505 ? -9.523 43.219 15.656 1 98.06 505 ARG A O 1
ATOM 3952 N N . GLU A 1 506 ? -7.719 42.094 15.141 1 98.56 506 GLU A N 1
ATOM 3953 C CA . GLU A 1 506 ? -6.816 43.094 15.68 1 98.56 506 GLU A CA 1
ATOM 3954 C C . GLU A 1 506 ? -6.832 44.375 14.828 1 98.56 506 GLU A C 1
ATOM 3956 O O . GLU A 1 506 ? -6.715 45.469 15.352 1 98.56 506 GLU A O 1
ATOM 3961 N N . ALA A 1 507 ? -6.93 44.188 13.523 1 98.5 507 ALA A N 1
ATOM 3962 C CA . ALA A 1 507 ? -7.07 45.344 12.656 1 98.5 507 ALA A CA 1
ATOM 3963 C C . ALA A 1 507 ? -8.305 46.156 13.031 1 98.5 507 ALA A C 1
ATOM 3965 O O . ALA A 1 507 ? -8.25 47.406 13.078 1 98.5 507 ALA A O 1
ATOM 3966 N N . LYS A 1 508 ? -9.367 45.469 13.266 1 97.38 508 LYS A N 1
ATOM 3967 C CA . LYS A 1 508 ? -10.602 46.156 13.656 1 97.38 508 LYS A CA 1
ATOM 3968 C C . LYS A 1 508 ? -10.43 46.875 14.984 1 97.38 508 LYS A C 1
ATOM 3970 O O . LYS A 1 508 ? -10.945 48 15.156 1 97.38 508 LYS A O 1
ATOM 3975 N N . ARG A 1 509 ? -9.75 46.281 15.898 1 97.06 509 ARG A N 1
ATOM 3976 C CA . ARG A 1 509 ? -9.484 46.938 17.172 1 97.06 509 ARG A CA 1
ATOM 3977 C C . ARG A 1 509 ? -8.719 48.25 16.984 1 97.06 509 ARG A C 1
ATOM 3979 O O . ARG A 1 509 ? -9.031 49.25 17.625 1 97.06 509 ARG A O 1
ATOM 3986 N N . VAL A 1 510 ? -7.738 48.25 16.172 1 97 510 VAL A N 1
ATOM 3987 C CA . VAL A 1 510 ? -6.926 49.438 15.875 1 97 510 VAL A CA 1
ATOM 3988 C C . VAL A 1 510 ? -7.793 50.5 15.227 1 97 510 VAL A C 1
ATOM 3990 O O . VAL A 1 510 ? -7.727 51.656 15.609 1 97 510 VAL A O 1
ATOM 3993 N N . LEU A 1 511 ? -8.609 50.094 14.281 1 95.88 511 LEU A N 1
ATOM 3994 C CA . LEU A 1 511 ? -9.469 51.031 13.562 1 95.88 511 LEU A CA 1
ATOM 3995 C C . LEU A 1 511 ? -10.445 51.719 14.523 1 95.88 511 LEU A C 1
ATOM 3997 O O . LEU A 1 511 ? -10.695 52.906 14.406 1 95.88 511 LEU A O 1
ATOM 4001 N N . ASP A 1 512 ? -10.992 50.938 15.398 1 94.31 512 ASP A N 1
ATOM 4002 C CA . ASP A 1 512 ? -11.922 51.469 16.375 1 94.31 512 ASP A CA 1
ATOM 4003 C C . ASP A 1 512 ? -11.258 52.562 17.234 1 94.31 512 ASP A C 1
ATOM 4005 O O . ASP A 1 512 ? -11.891 53.562 17.578 1 94.31 512 ASP A O 1
ATOM 4009 N N . ARG A 1 513 ? -10.039 52.406 17.516 1 91.38 513 ARG A N 1
ATOM 4010 C CA . ARG A 1 513 ? -9.305 53.375 18.344 1 91.38 513 ARG A CA 1
ATOM 4011 C C . ARG A 1 513 ? -8.93 54.594 17.547 1 91.38 513 ARG A C 1
ATOM 4013 O O . ARG A 1 513 ? -8.922 55.719 18.078 1 91.38 513 ARG A O 1
ATOM 4020 N N . ILE A 1 514 ? -8.547 54.406 16.359 1 88.94 514 ILE A N 1
ATOM 4021 C CA . ILE A 1 514 ? -8.188 55.531 15.508 1 88.94 514 ILE A CA 1
ATOM 4022 C C . ILE A 1 514 ? -9.414 56.406 15.273 1 88.94 514 ILE A C 1
ATOM 4024 O O . ILE A 1 514 ? -9.312 57.625 15.289 1 88.94 514 ILE A O 1
ATOM 4028 N N . THR A 1 515 ? -10.516 55.781 15.055 1 82.44 515 THR A N 1
ATOM 4029 C CA . THR A 1 515 ? -11.75 56.531 14.828 1 82.44 515 THR A CA 1
ATOM 4030 C C . THR A 1 515 ? -12.164 57.281 16.094 1 82.44 515 THR A C 1
ATOM 4032 O O . THR A 1 515 ? -12.656 58.406 16.016 1 82.44 515 THR A O 1
ATOM 4035 N N . GLU A 1 516 ? -11.977 56.688 17.172 1 74 516 GLU A N 1
ATOM 4036 C CA . GLU A 1 516 ? -12.297 57.344 18.453 1 74 516 GLU A CA 1
ATOM 4037 C C . GLU A 1 516 ? -11.414 58.562 18.688 1 74 516 GLU A C 1
ATOM 4039 O O . GLU A 1 516 ? -11.891 59.594 19.141 1 74 516 GLU A O 1
ATOM 4044 N N . VAL A 1 517 ? -10.172 58.438 18.328 1 68.31 517 VAL A N 1
ATOM 4045 C CA . VAL A 1 517 ? -9.219 59.531 18.516 1 68.31 517 VAL A CA 1
ATOM 4046 C C . VAL A 1 517 ? -9.516 60.656 17.547 1 68.31 517 VAL A C 1
ATOM 4048 O O . VAL A 1 517 ? -9.445 61.844 17.906 1 68.31 517 VAL A O 1
ATOM 4051 N N . ASP A 1 518 ? -9.875 60.219 16.344 1 64.31 518 ASP A N 1
ATOM 4052 C CA . ASP A 1 518 ? -10.211 61.219 15.352 1 64.31 518 ASP A CA 1
ATOM 4053 C C . ASP A 1 518 ? -11.492 61.969 15.734 1 64.31 518 ASP A C 1
ATOM 4055 O O . ASP A 1 518 ? -11.586 63.188 15.578 1 64.31 518 ASP A O 1
ATOM 4059 N N . ILE A 1 519 ? -12.367 61.156 16.266 1 56.03 519 ILE A N 1
ATOM 4060 C CA . ILE A 1 519 ? -13.617 61.75 16.703 1 56.03 519 ILE A CA 1
ATOM 4061 C C . ILE A 1 519 ? -13.352 62.656 17.891 1 56.03 519 ILE A C 1
ATOM 4063 O O . ILE A 1 519 ? -13.875 63.781 17.953 1 56.03 519 ILE A O 1
ATOM 4067 N N . LEU A 1 520 ? -12.516 62.219 18.719 1 52.09 520 LEU A N 1
ATOM 4068 C CA . LEU A 1 520 ? -12.18 63.031 19.891 1 52.09 520 LEU A CA 1
ATOM 4069 C C . LEU A 1 520 ? -11.391 64.25 19.484 1 52.09 520 LEU A C 1
ATOM 4071 O O . LEU A 1 520 ? -11.633 65.375 20 1 52.09 520 LEU A O 1
ATOM 4075 N N . ALA A 1 521 ? -10.57 64.188 18.516 1 58.34 521 ALA A N 1
ATOM 4076 C CA . ALA A 1 521 ? -9.797 65.312 18.016 1 58.34 521 ALA A CA 1
ATOM 4077 C C . ALA A 1 521 ? -10.703 66.312 17.312 1 58.34 521 ALA A C 1
ATOM 4079 O O . ALA A 1 521 ? -10.547 67.562 17.484 1 58.34 521 ALA A O 1
ATOM 4080 N N . ALA A 1 522 ? -11.672 65.75 16.656 1 56.38 522 ALA A N 1
ATOM 4081 C CA . ALA A 1 522 ? -12.625 66.625 15.969 1 56.38 522 ALA A CA 1
ATOM 4082 C C . ALA A 1 522 ? -13.516 67.375 16.969 1 56.38 522 ALA A C 1
ATOM 4084 O O . ALA A 1 522 ? -13.812 68.562 16.781 1 56.38 522 ALA A O 1
ATOM 4085 N N . LYS A 1 523 ? -13.836 66.688 17.938 1 60.25 523 LYS A N 1
ATOM 4086 C CA . LYS A 1 523 ? -14.656 67.312 18.969 1 60.25 523 LYS A CA 1
ATOM 4087 C C . LYS A 1 523 ? -13.867 68.375 19.734 1 60.25 523 LYS A C 1
ATOM 4089 O O . LYS A 1 523 ? -14.414 69.438 20.062 1 60.25 523 LYS A O 1
ATOM 4094 N N . MET A 1 524 ? -12.648 68.188 19.906 1 55.34 524 MET A N 1
ATOM 4095 C CA . MET A 1 524 ? -11.797 69.125 20.625 1 55.34 524 MET A CA 1
ATOM 4096 C C . MET A 1 524 ? -11.531 70.375 19.766 1 55.34 524 MET A C 1
ATOM 4098 O O . MET A 1 524 ? -11.484 71.5 20.281 1 55.34 524 MET A O 1
ATOM 4102 N N . THR A 1 525 ? -11.32 70.188 18.531 1 58.19 525 THR A N 1
ATOM 4103 C CA . THR A 1 525 ? -11.156 71.312 17.625 1 58.19 525 THR A CA 1
ATOM 4104 C C . THR A 1 525 ? -12.438 72.125 17.547 1 58.19 525 THR A C 1
ATOM 4106 O O . THR A 1 525 ? -12.391 73.375 17.516 1 58.19 525 THR A O 1
ATOM 4109 N N . GLN A 1 526 ? -13.547 71.438 17.484 1 54.56 526 GLN A N 1
ATOM 4110 C CA . GLN A 1 526 ? -14.82 72.125 17.484 1 54.56 526 GLN A CA 1
ATOM 4111 C C . GLN A 1 526 ? -15.039 72.875 18.797 1 54.56 526 GLN A C 1
ATOM 4113 O O . GLN A 1 526 ? -15.547 74 18.812 1 54.56 526 GLN A O 1
ATOM 4118 N N . MET A 1 527 ? -14.695 72.25 19.828 1 54.34 527 MET A N 1
ATOM 4119 C CA . MET A 1 527 ? -14.844 72.938 21.125 1 54.34 527 MET A CA 1
ATOM 4120 C C . MET A 1 527 ? -13.906 74.125 21.234 1 54.34 527 MET A C 1
ATOM 4122 O O . MET A 1 527 ? -14.234 75.062 21.906 1 54.34 527 MET A O 1
ATOM 4126 N N . ALA A 1 528 ? -12.719 74 20.672 1 59.09 528 ALA A N 1
ATOM 4127 C CA . ALA A 1 528 ? -11.758 75.062 20.734 1 59.09 528 ALA A CA 1
ATOM 4128 C C . ALA A 1 528 ? -12.195 76.25 19.828 1 59.09 528 ALA A C 1
ATOM 4130 O O . ALA A 1 528 ? -11.891 77.375 20.109 1 59.09 528 ALA A O 1
ATOM 4131 N N . THR A 1 529 ? -12.805 75.875 18.734 1 52.25 529 THR A N 1
ATOM 4132 C CA . THR A 1 529 ? -13.188 76.938 17.797 1 52.25 529 THR A CA 1
ATOM 4133 C C . THR A 1 529 ? -14.602 77.438 18.078 1 52.25 529 THR A C 1
ATOM 4135 O O . THR A 1 529 ? -15.125 78.25 17.359 1 52.25 529 THR A O 1
ATOM 4138 N N . SER A 1 530 ? -15.305 76.625 18.906 1 45.19 530 SER A N 1
ATOM 4139 C CA . SER A 1 530 ? -16.656 77.125 19.156 1 45.19 530 SER A CA 1
ATOM 4140 C C . SER A 1 530 ? -16.641 78.438 19.875 1 45.19 530 SER A C 1
ATOM 4142 O O . SER A 1 530 ? -15.922 78.625 20.875 1 45.19 530 SER A O 1
ATOM 4144 N N . PRO A 1 531 ? -17.062 79.375 19.188 1 45.03 531 PRO A N 1
ATOM 4145 C CA . PRO A 1 531 ? -17.141 80.688 19.844 1 45.03 531 PRO A CA 1
ATOM 4146 C C . PRO A 1 531 ? -17.859 80.625 21.188 1 45.03 531 PRO A C 1
ATOM 4148 O O . PRO A 1 531 ? -18.656 79.75 21.438 1 45.03 531 PRO A O 1
ATOM 4151 N N . PRO A 1 532 ? -17.391 81.25 22.266 1 40.41 532 PRO A N 1
ATOM 4152 C CA . PRO A 1 532 ? -18.016 81.125 23.594 1 40.41 532 PRO A CA 1
ATOM 4153 C C . PRO A 1 532 ? -19.547 81.25 23.531 1 40.41 532 PRO A C 1
ATOM 4155 O O . PRO A 1 532 ? -20.062 82.125 22.797 1 40.41 532 PRO A O 1
ATOM 4158 N N . PRO A 1 533 ? -20.25 80.062 23.719 1 36.25 533 PRO A N 1
ATOM 4159 C CA . PRO A 1 533 ? -21.703 80.062 23.516 1 36.25 533 PRO A CA 1
ATOM 4160 C C . PRO A 1 533 ? -22.359 81.312 24.141 1 36.25 533 PRO A C 1
ATOM 4162 O O . PRO A 1 533 ? -21.891 81.812 25.172 1 36.25 533 PRO A O 1
ATOM 4165 N N . THR A 1 534 ? -22.844 82.062 23.297 1 39.78 534 THR A N 1
ATOM 4166 C CA . THR A 1 534 ? -23.625 83.188 23.75 1 39.78 534 THR A CA 1
ATOM 4167 C C . THR A 1 534 ? -24.719 82.75 24.719 1 39.78 534 THR A C 1
ATOM 4169 O O . THR A 1 534 ? -25.359 81.688 24.5 1 39.78 534 THR A O 1
ATOM 4172 N N . PRO A 1 535 ? -24.812 83.25 25.922 1 35.41 535 PRO A N 1
ATOM 4173 C CA . PRO A 1 535 ? -25.672 82.812 27.016 1 35.41 535 PRO A CA 1
ATOM 4174 C C . PRO A 1 535 ? -27.109 82.562 26.578 1 35.41 535 PRO A C 1
ATOM 4176 O O . PRO A 1 535 ? -27.719 83.438 25.938 1 35.41 535 PRO A O 1
ATOM 4179 N N . PRO A 1 536 ? -27.5 81.188 26.266 1 30.08 536 PRO A N 1
ATOM 4180 C CA . PRO A 1 536 ? -28.812 80.875 25.703 1 30.08 536 PRO A CA 1
ATOM 4181 C C . PRO A 1 536 ? -29.953 81.5 26.516 1 30.08 536 PRO A C 1
ATOM 4183 O O . PRO A 1 536 ? -29.812 81.75 27.719 1 30.08 536 PRO A O 1
ATOM 4186 N N . HIS A 1 537 ? -30.812 82.25 25.781 1 31 537 HIS A N 1
ATOM 4187 C CA . HIS A 1 537 ? -32.031 82.875 26.281 1 31 537 HIS A CA 1
ATOM 4188 C C . HIS A 1 537 ? -33 81.812 26.844 1 31 537 HIS A C 1
ATOM 4190 O O . HIS A 1 537 ? -32.969 80.625 26.422 1 31 537 HIS A O 1
ATOM 4196 N N . ASN A 1 538 ? -33.75 82.062 27.891 1 24.64 538 ASN A N 1
ATOM 4197 C CA . ASN A 1 538 ? -34.625 81.438 28.875 1 24.64 538 ASN A CA 1
ATOM 4198 C C . ASN A 1 538 ? -35.812 80.812 28.219 1 24.64 538 ASN A C 1
ATOM 4200 O O . ASN A 1 538 ? -36.812 81.438 27.922 1 24.64 538 ASN A O 1
ATOM 4204 N N . ALA A 1 539 ? -35.531 79.875 27.266 1 23.95 539 ALA A N 1
ATOM 4205 C CA . ALA A 1 539 ? -36.75 79.312 26.625 1 23.95 539 ALA A CA 1
ATOM 4206 C C . ALA A 1 539 ? -37.594 78.562 27.625 1 23.95 539 ALA A C 1
ATOM 4208 O O . ALA A 1 539 ? -37.062 77.875 28.531 1 23.95 539 ALA A O 1
ATOM 4209 N N . GLY A 1 540 ? -38.938 78.625 27.531 1 21.88 540 GLY A N 1
ATOM 4210 C CA . GLY A 1 540 ? -40.094 78.312 28.328 1 21.88 540 GLY A CA 1
ATOM 4211 C C . GLY A 1 540 ? -40.375 76.812 28.391 1 21.88 540 GLY A C 1
ATOM 4212 O O . GLY A 1 540 ? -40 76.062 27.469 1 21.88 540 GLY A O 1
ATOM 4213 N N . TYR A 1 541 ? -40.781 76.125 29.469 1 19.31 541 TYR A N 1
ATOM 4214 C CA . TYR A 1 541 ? -41 74.875 30.172 1 19.31 541 TYR A CA 1
ATOM 4215 C C . TYR A 1 541 ? -42.156 74.062 29.562 1 19.31 541 TYR A C 1
ATOM 4217 O O . TYR A 1 541 ? -43.312 74.25 29.953 1 19.31 541 TYR A O 1
ATOM 4225 N N . LYS A 1 542 ? -42.312 73.938 28.188 1 22.58 542 LYS A N 1
ATOM 4226 C CA . LYS A 1 542 ? -43.562 73.25 27.938 1 22.58 542 LYS A CA 1
ATOM 4227 C C . LYS A 1 542 ? -43.594 71.875 28.562 1 22.58 542 LYS A C 1
ATOM 4229 O O . LYS A 1 542 ? -42.562 71.25 28.641 1 22.58 542 LYS A O 1
ATOM 4234 N N . LYS A 1 543 ? -44.812 71.375 28.938 1 20.45 543 LYS A N 1
ATOM 4235 C CA . LYS A 1 543 ? -45.438 70.312 29.766 1 20.45 543 LYS A CA 1
ATOM 4236 C C . LYS A 1 543 ? -45.281 68.938 29.109 1 20.45 543 LYS A C 1
ATOM 4238 O O . LYS A 1 543 ? -45.406 68.812 27.891 1 20.45 543 LYS A O 1
ATOM 4243 N N . PRO A 1 544 ? -44.781 67.875 29.797 1 21.42 544 PRO A N 1
ATOM 4244 C CA . PRO A 1 544 ? -44.406 66.438 29.547 1 21.42 544 PRO A CA 1
ATOM 4245 C C . PRO A 1 544 ? -45.594 65.625 29.141 1 21.42 544 PRO A C 1
ATOM 4247 O O . PRO A 1 544 ? -46.562 65.438 29.922 1 21.42 544 PRO A O 1
ATOM 4250 N N . PRO A 1 545 ? -46.125 65.625 27.844 1 21.2 545 PRO A N 1
ATOM 4251 C CA . PRO A 1 545 ? -47.375 64.938 27.656 1 21.2 545 PRO A CA 1
ATOM 4252 C C . PRO A 1 545 ? -47.281 63.438 28.062 1 21.2 545 PRO A C 1
ATOM 4254 O O . PRO A 1 545 ? -46.188 62.875 28.094 1 21.2 545 PRO A O 1
ATOM 4257 N N . LEU A 1 546 ? -48.469 62.812 28.453 1 21.25 546 LEU A N 1
ATOM 4258 C CA . LEU A 1 546 ? -48.969 61.656 29.188 1 21.25 546 LEU A CA 1
ATOM 4259 C C . LEU A 1 546 ? -48.719 60.375 28.422 1 21.25 546 LEU A C 1
ATOM 4261 O O . LEU A 1 546 ? -48.688 60.375 27.188 1 21.25 546 LEU A O 1
ATOM 4265 N N . PRO A 1 547 ? -48.375 59.281 29.094 1 22.77 547 PRO A N 1
ATOM 4266 C CA . PRO A 1 547 ? -47.844 57.938 28.906 1 22.77 547 PRO A CA 1
ATOM 4267 C C . PRO A 1 547 ? -48.812 57 28.203 1 22.77 547 PRO A C 1
ATOM 4269 O O . PRO A 1 547 ? -49.906 56.75 28.703 1 22.77 547 PRO A O 1
ATOM 4272 N N . PRO A 1 548 ? -48.969 57.125 26.844 1 21.23 548 PRO A N 1
ATOM 4273 C CA . PRO A 1 548 ? -50.094 56.375 26.344 1 21.23 548 PRO A CA 1
ATOM 4274 C C . PRO A 1 548 ? -50.031 54.875 26.672 1 21.23 548 PRO A C 1
ATOM 4276 O O . PRO A 1 548 ? -48.938 54.344 26.922 1 21.23 548 PRO A O 1
ATOM 4279 N N . PRO A 1 549 ? -51.188 54.125 26.656 1 19.81 549 PRO A N 1
ATOM 4280 C CA . PRO A 1 549 ? -51.719 52.906 27.234 1 19.81 549 PRO A CA 1
ATOM 4281 C C . PRO A 1 549 ? -51.156 51.656 26.578 1 19.81 549 PRO A C 1
ATOM 4283 O O . PRO A 1 549 ? -50.625 51.719 25.484 1 19.81 549 PRO A O 1
ATOM 4286 N N . SER A 1 550 ? -51.312 50.469 27.281 1 19.44 550 SER A N 1
ATOM 4287 C CA . SER A 1 550 ? -50.844 49.125 27.578 1 19.44 550 SER A CA 1
ATOM 4288 C C . SER A 1 550 ? -51.312 48.125 26.516 1 19.44 550 SER A C 1
ATOM 4290 O O . SER A 1 550 ? -51.281 46.906 26.734 1 19.44 550 SER A O 1
ATOM 4292 N N . PRO A 1 551 ? -50.781 48.25 25.266 1 18.34 551 PRO A N 1
ATOM 4293 C CA . PRO A 1 551 ? -51.5 47.438 24.297 1 18.34 551 PRO A CA 1
ATOM 4294 C C . PRO A 1 551 ? -51.469 45.938 24.641 1 18.34 551 PRO A C 1
ATOM 4296 O O . PRO A 1 551 ? -50.562 45.5 25.328 1 18.34 551 PRO A O 1
ATOM 4299 N N . SER A 1 552 ? -52.531 45.156 24.219 1 17.44 552 SER A N 1
ATOM 4300 C CA . SER A 1 552 ? -53.344 43.969 24.422 1 17.44 552 SER A CA 1
ATOM 4301 C C . SER A 1 552 ? -52.594 42.719 23.953 1 17.44 552 SER A C 1
ATOM 4303 O O . SER A 1 552 ? -51.594 42.812 23.203 1 17.44 552 SER A O 1
ATOM 4305 N N . ASN A 1 553 ? -53.281 41.469 23.859 1 16.2 553 ASN A N 1
ATOM 4306 C CA . ASN A 1 553 ? -53.406 40.062 24.297 1 16.2 553 ASN A CA 1
ATOM 4307 C C . ASN A 1 553 ? -53 39.094 23.188 1 16.2 553 ASN A C 1
ATOM 4309 O O . ASN A 1 553 ? -53.844 38.594 22.453 1 16.2 553 ASN A O 1
ATOM 4313 N N . PHE A 1 554 ? -51.875 39.219 22.516 1 17.42 554 PHE A N 1
ATOM 4314 C CA . PHE A 1 554 ? -51.781 38.375 21.344 1 17.42 554 PHE A CA 1
ATOM 4315 C C . PHE A 1 554 ? -51.75 36.906 21.734 1 17.42 554 PHE A C 1
ATOM 4317 O O . PHE A 1 554 ? -50.969 36.5 22.578 1 17.42 554 PHE A O 1
ATOM 4324 N N . ARG A 1 555 ? -52.812 36.125 21.422 1 15.2 555 ARG A N 1
ATOM 4325 C CA . ARG A 1 555 ? -53.281 34.75 21.594 1 15.2 555 ARG A CA 1
ATOM 4326 C C . ARG A 1 555 ? -52.25 33.781 21.016 1 15.2 555 ARG A C 1
ATOM 4328 O O . ARG A 1 555 ? -51.531 34.125 20.078 1 15.2 555 ARG A O 1
ATOM 4335 N N . ALA A 1 556 ? -52.25 32.375 21.484 1 15.65 556 ALA A N 1
ATOM 4336 C CA . ALA A 1 556 ? -51.594 31.125 21.828 1 15.65 556 ALA A CA 1
ATOM 4337 C C . ALA A 1 556 ? -51.531 30.188 20.609 1 15.65 556 ALA A C 1
ATOM 4339 O O . ALA A 1 556 ? -50.844 29.188 20.625 1 15.65 556 ALA A O 1
ATOM 4340 N N . SER A 1 557 ? -52.062 30.375 19.297 1 16.12 557 SER A N 1
ATOM 4341 C CA . SER A 1 557 ? -52.625 29.125 18.781 1 16.12 557 SER A CA 1
ATOM 4342 C C . SER A 1 557 ? -51.531 28.109 18.484 1 16.12 557 SER A C 1
ATOM 4344 O O . SER A 1 557 ? -50.5 28.438 17.875 1 16.12 557 SER A O 1
ATOM 4346 N N . MET A 1 558 ? -51.438 26.812 19.156 1 16.33 558 MET A N 1
ATOM 4347 C CA . MET A 1 558 ? -50.688 25.578 19.375 1 16.33 558 MET A CA 1
ATOM 4348 C C . MET A 1 558 ? -50.75 24.672 18.156 1 16.33 558 MET A C 1
ATOM 4350 O O . MET A 1 558 ? -50.188 23.578 18.156 1 16.33 558 MET A O 1
ATOM 4354 N N . LYS A 1 559 ? -51.281 24.969 16.984 1 16.78 559 LYS A N 1
ATOM 4355 C CA . LYS A 1 559 ? -51.656 23.781 16.25 1 16.78 559 LYS A CA 1
ATOM 4356 C C . LYS A 1 559 ? -50.5 22.781 16.141 1 16.78 559 LYS A C 1
ATOM 4358 O O . LYS A 1 559 ? -49.344 23.188 16.047 1 16.78 559 LYS A O 1
ATOM 4363 N N . THR A 1 560 ? -50.781 21.344 16.219 1 16.8 560 THR A N 1
ATOM 4364 C CA . THR A 1 560 ? -50.469 19.953 16.547 1 16.8 560 THR A CA 1
ATOM 4365 C C . THR A 1 560 ? -49.625 19.328 15.445 1 16.8 560 THR A C 1
ATOM 4367 O O . THR A 1 560 ? -48.562 18.766 15.727 1 16.8 560 THR A O 1
ATOM 4370 N N . GLY A 1 561 ? -50.281 18.656 14.312 1 16.23 561 GLY A N 1
ATOM 4371 C CA . GLY A 1 561 ? -50.406 17.219 14.141 1 16.23 561 GLY A CA 1
ATOM 4372 C C . GLY A 1 561 ? -49.312 16.625 13.266 1 16.23 561 GLY A C 1
ATOM 4373 O O . GLY A 1 561 ? -48.688 15.617 13.633 1 16.23 561 GLY A O 1
ATOM 4374 N N . ASN A 1 562 ? -49.219 16.891 11.898 1 16.98 562 ASN A N 1
ATOM 4375 C CA . ASN A 1 562 ? -49.375 15.836 10.898 1 16.98 562 ASN A CA 1
ATOM 4376 C C . ASN A 1 562 ? -48.094 15.055 10.695 1 16.98 562 ASN A C 1
ATOM 4378 O O . ASN A 1 562 ? -47 15.586 10.922 1 16.98 562 ASN A O 1
ATOM 4382 N N . HIS A 1 563 ? -48.219 13.602 10.273 1 17.88 563 HIS A N 1
ATOM 4383 C CA . HIS A 1 563 ? -47.781 12.203 10.18 1 17.88 563 HIS A CA 1
ATOM 4384 C C . HIS A 1 563 ? -46.781 12.008 9.055 1 17.88 563 HIS A C 1
ATOM 4386 O O . HIS A 1 563 ? -47.094 12.219 7.883 1 17.88 563 HIS A O 1
ATOM 4392 N N . VAL A 1 564 ? -45.688 12.5 8.984 1 17.88 564 VAL A N 1
ATOM 4393 C CA . VAL A 1 564 ? -44.875 12.273 7.785 1 17.88 564 VAL A CA 1
ATOM 4394 C C . VAL A 1 564 ? -44.594 10.781 7.633 1 17.88 564 VAL A C 1
ATOM 4396 O O . VAL A 1 564 ? -43.969 10.172 8.508 1 17.88 564 VAL A O 1
ATOM 4399 N N . ARG A 1 565 ? -45.469 9.938 6.863 1 16.09 565 ARG A N 1
ATOM 4400 C CA . ARG A 1 565 ? -45.469 8.539 6.461 1 16.09 565 ARG A CA 1
ATOM 4401 C C . ARG A 1 565 ? -44.125 8.156 5.832 1 16.09 565 ARG A C 1
ATOM 4403 O O . ARG A 1 565 ? -43.562 8.93 5.059 1 16.09 565 ARG A O 1
ATOM 4410 N N . PHE A 1 566 ? -43.406 7.23 6.414 1 17.33 566 PHE A N 1
ATOM 4411 C CA . PHE A 1 566 ? -42.25 6.375 6.176 1 17.33 566 PHE A CA 1
ATOM 4412 C C . PHE A 1 566 ? -42.5 5.461 4.98 1 17.33 566 PHE A C 1
ATOM 4414 O O . PHE A 1 566 ? -41.969 4.348 4.926 1 17.33 566 PHE A O 1
ATOM 4421 N N . ARG A 1 567 ? -43.094 5.824 3.781 1 16 567 ARG A N 1
ATOM 4422 C CA . ARG A 1 567 ? -43.438 4.746 2.854 1 16 567 ARG A CA 1
ATOM 4423 C C . ARG A 1 567 ? -42.219 3.873 2.566 1 16 567 ARG A C 1
ATOM 4425 O O . ARG A 1 567 ? -41.156 4.383 2.246 1 16 567 ARG A O 1
ATOM 4432 N N . LEU A 1 568 ? -42.188 2.516 2.98 1 17.7 568 LEU A N 1
ATOM 4433 C CA . LEU A 1 568 ? -41.562 1.214 2.816 1 17.7 568 LEU A CA 1
ATOM 4434 C C . LEU A 1 568 ? -41.656 0.747 1.366 1 17.7 568 LEU A C 1
ATOM 4436 O O . LEU A 1 568 ? -41.594 -0.455 1.093 1 17.7 568 LEU A O 1
ATOM 4440 N N . ASP A 1 569 ? -41.75 1.396 0.232 1 17.09 569 ASP A N 1
ATOM 4441 C CA . ASP A 1 569 ? -42.281 0.813 -0.987 1 17.09 569 ASP A CA 1
ATOM 4442 C C . ASP A 1 569 ? -41.625 -0.515 -1.316 1 17.09 569 ASP A C 1
ATOM 4444 O O . ASP A 1 569 ? -40.438 -0.697 -1.039 1 17.09 569 ASP A O 1
ATOM 4448 N N . ARG A 1 570 ? -42.5 -1.677 -1.987 1 17.05 570 ARG A N 1
ATOM 4449 C CA . ARG A 1 570 ? -42.875 -3.008 -2.441 1 17.05 570 ARG A CA 1
ATOM 4450 C C . ARG A 1 570 ? -41.875 -3.57 -3.428 1 17.05 570 ARG A C 1
ATOM 4452 O O . ARG A 1 570 ? -41.094 -2.816 -4.039 1 17.05 570 ARG A O 1
ATOM 4459 N N . PHE A 1 571 ? -42.188 -4.945 -3.896 1 19.59 571 PHE A N 1
ATOM 4460 C CA . PHE A 1 571 ? -42.031 -6.34 -4.297 1 19.59 571 PHE A CA 1
ATOM 4461 C C . PHE A 1 571 ? -41.844 -6.453 -5.805 1 19.59 571 PHE A C 1
ATOM 4463 O O . PHE A 1 571 ? -41 -7.215 -6.281 1 19.59 571 PHE A O 1
ATOM 4470 N N . GLY A 1 572 ? -42.938 -6.082 -6.723 1 17.58 572 GLY A N 1
ATOM 4471 C CA . GLY A 1 572 ? -43.594 -7.02 -7.625 1 17.58 572 GLY A CA 1
ATOM 4472 C C . GLY A 1 572 ? -42.75 -7.352 -8.844 1 17.58 572 GLY A C 1
ATOM 4473 O O . GLY A 1 572 ? -42.656 -8.516 -9.242 1 17.58 572 GLY A O 1
ATOM 4474 N N . GLY A 1 573 ? -42.531 -6.605 -9.906 1 19.64 573 GLY A N 1
ATOM 4475 C CA . GLY A 1 573 ? -43.156 -7.016 -11.148 1 19.64 573 GLY A CA 1
ATOM 4476 C C . GLY A 1 573 ? -42.562 -8.273 -11.734 1 19.64 573 GLY A C 1
ATOM 4477 O O . GLY A 1 573 ? -41.469 -8.68 -11.344 1 19.64 573 GLY A O 1
ATOM 4478 N N . SER A 1 574 ? -43.469 -9.062 -12.586 1 19.33 574 SER A N 1
ATOM 4479 C CA . SER A 1 574 ? -43.781 -10.211 -13.422 1 19.33 574 SER A CA 1
ATOM 4480 C C . SER A 1 574 ? -42.656 -10.508 -14.406 1 19.33 574 SER A C 1
ATOM 4482 O O . SER A 1 574 ? -42.094 -11.594 -14.383 1 19.33 574 SER A O 1
ATOM 4484 N N . PRO A 1 575 ? -43.344 -10.711 -15.805 1 22.84 575 PRO A N 1
ATOM 4485 C CA . PRO A 1 575 ? -43.375 -11.617 -16.953 1 22.84 575 PRO A CA 1
ATOM 4486 C C . PRO A 1 575 ? -42.156 -11.453 -17.859 1 22.84 575 PRO A C 1
ATOM 4488 O O . PRO A 1 575 ? -41.5 -12.438 -18.188 1 22.84 575 PRO A O 1
ATOM 4491 N N . GLY A 1 576 ? -42.625 -10.555 -18.969 1 19.3 576 GLY A N 1
ATOM 4492 C CA . GLY A 1 576 ? -42.125 -10.266 -20.297 1 19.3 576 GLY A CA 1
ATOM 4493 C C . GLY A 1 576 ? -40.781 -9.539 -20.281 1 19.3 576 GLY A C 1
ATOM 4494 O O . GLY A 1 576 ? -40.531 -8.734 -19.375 1 19.3 576 GLY A O 1
ATOM 4495 N N . MET B 1 1 ? 45.281 -35.812 -23.906 1 24.11 1 MET B N 1
ATOM 4496 C CA . MET B 1 1 ? 45.156 -34.438 -23.453 1 24.11 1 MET B CA 1
ATOM 4497 C C . MET B 1 1 ? 43.719 -33.938 -23.531 1 24.11 1 MET B C 1
ATOM 4499 O O . MET B 1 1 ? 43.219 -33.625 -24.625 1 24.11 1 MET B O 1
ATOM 4503 N N . ASN B 1 2 ? 42.719 -34.625 -23.094 1 29.48 2 ASN B N 1
ATOM 4504 C CA . ASN B 1 2 ? 41.25 -34.562 -23.172 1 29.48 2 ASN B CA 1
ATOM 4505 C C . ASN B 1 2 ? 40.75 -33.125 -22.938 1 29.48 2 ASN B C 1
ATOM 4507 O O . ASN B 1 2 ? 41.312 -32.406 -22.125 1 29.48 2 ASN B O 1
ATOM 4511 N N . GLY B 1 3 ? 40.281 -32.5 -24.031 1 31.52 3 GLY B N 1
ATOM 4512 C CA . GLY B 1 3 ? 39.875 -31.109 -24.188 1 31.52 3 GLY B CA 1
ATOM 4513 C C . GLY B 1 3 ? 39.125 -30.562 -22.969 1 31.52 3 GLY B C 1
ATOM 4514 O O . GLY B 1 3 ? 38.031 -31 -22.672 1 31.52 3 GLY B O 1
ATOM 4515 N N . ILE B 1 4 ? 39.75 -30.453 -21.875 1 38.16 4 ILE B N 1
ATOM 4516 C CA . ILE B 1 4 ? 39.281 -29.688 -20.734 1 38.16 4 ILE B CA 1
ATOM 4517 C C . ILE B 1 4 ? 38.5 -28.453 -21.234 1 38.16 4 ILE B C 1
ATOM 4519 O O . ILE B 1 4 ? 39.094 -27.547 -21.828 1 38.16 4 ILE B O 1
ATOM 4523 N N . GLY B 1 5 ? 37.406 -28.641 -21.859 1 42.22 5 GLY B N 1
ATOM 4524 C CA . GLY B 1 5 ? 36.5 -27.562 -22.25 1 42.22 5 GLY B CA 1
ATOM 4525 C C . GLY B 1 5 ? 36.562 -26.359 -21.328 1 42.22 5 GLY B C 1
ATOM 4526 O O . GLY B 1 5 ? 37.125 -26.438 -20.234 1 42.22 5 GLY B O 1
ATOM 4527 N N . SER B 1 6 ? 36.562 -25.062 -21.859 1 52.38 6 SER B N 1
ATOM 4528 C CA . SER B 1 6 ? 36.688 -23.734 -21.297 1 52.38 6 SER B CA 1
ATOM 4529 C C . SER B 1 6 ? 35.969 -23.625 -19.969 1 52.38 6 SER B C 1
ATOM 4531 O O . SER B 1 6 ? 34.75 -23.844 -19.891 1 52.38 6 SER B O 1
ATOM 4533 N N . LYS B 1 7 ? 36.688 -23.922 -18.812 1 64.12 7 LYS B N 1
ATOM 4534 C CA . LYS B 1 7 ? 36.25 -23.703 -17.438 1 64.12 7 LYS B CA 1
ATOM 4535 C C . LYS B 1 7 ? 35.719 -22.281 -17.25 1 64.12 7 LYS B C 1
ATOM 4537 O O . LYS B 1 7 ? 36.469 -21.312 -17.406 1 64.12 7 LYS B O 1
ATOM 4542 N N . LYS B 1 8 ? 34.312 -22.266 -17.203 1 80.75 8 LYS B N 1
ATOM 4543 C CA . LYS B 1 8 ? 33.688 -20.953 -17.016 1 80.75 8 LYS B CA 1
ATOM 4544 C C . LYS B 1 8 ? 33.469 -20.656 -15.531 1 80.75 8 LYS B C 1
ATOM 4546 O O . LYS B 1 8 ? 32.656 -21.344 -14.875 1 80.75 8 LYS B O 1
ATOM 4551 N N . CYS B 1 9 ? 34.344 -19.844 -15.008 1 89 9 CYS B N 1
ATOM 4552 C CA . CYS B 1 9 ? 34.25 -19.453 -13.602 1 89 9 CYS B CA 1
ATOM 4553 C C . CYS B 1 9 ? 33.469 -18.141 -13.445 1 89 9 CYS B C 1
ATOM 4555 O O . CYS B 1 9 ? 33.719 -17.188 -14.18 1 89 9 CYS B O 1
ATOM 4557 N N . HIS B 1 10 ? 32.438 -18.219 -12.547 1 91.81 10 HIS B N 1
ATOM 4558 C CA . HIS B 1 10 ? 31.625 -17.031 -12.258 1 91.81 10 HIS B CA 1
ATOM 4559 C C . HIS B 1 10 ? 31.438 -16.859 -10.75 1 91.81 10 HIS B C 1
ATOM 4561 O O . HIS B 1 10 ? 31.688 -17.781 -9.977 1 91.81 10 HIS B O 1
ATOM 4567 N N . LYS B 1 11 ? 31.109 -15.688 -10.406 1 93.56 11 LYS B N 1
ATOM 4568 C CA . LYS B 1 11 ? 30.781 -15.453 -9 1 93.56 11 LYS B CA 1
ATOM 4569 C C . LYS B 1 11 ? 29.484 -16.156 -8.617 1 93.56 11 LYS B C 1
ATOM 4571 O O . LYS B 1 11 ? 29.422 -16.812 -7.574 1 93.56 11 LYS B O 1
ATOM 4576 N N . VAL B 1 12 ? 28.5 -15.953 -9.469 1 97.94 12 VAL B N 1
ATOM 4577 C CA . VAL B 1 12 ? 27.203 -16.562 -9.203 1 97.94 12 VAL B CA 1
ATOM 4578 C C . VAL B 1 12 ? 26.688 -17.25 -10.461 1 97.94 12 VAL B C 1
ATOM 4580 O O . VAL B 1 12 ? 26.719 -16.672 -11.555 1 97.94 12 VAL B O 1
ATOM 4583 N N . VAL B 1 13 ? 26.25 -18.484 -10.359 1 98.56 13 VAL B N 1
ATOM 4584 C CA . VAL B 1 13 ? 25.5 -19.188 -11.391 1 98.56 13 VAL B CA 1
ATOM 4585 C C . VAL B 1 13 ? 24.031 -19.312 -10.969 1 98.56 13 VAL B C 1
ATOM 4587 O O . VAL B 1 13 ? 23.734 -19.766 -9.859 1 98.56 13 VAL B O 1
ATOM 4590 N N . VAL B 1 14 ? 23.156 -18.797 -11.781 1 98.88 14 VAL B N 1
ATOM 4591 C CA . VAL B 1 14 ? 21.719 -18.984 -11.57 1 98.88 14 VAL B CA 1
ATOM 4592 C C . VAL B 1 14 ? 21.172 -20.031 -12.531 1 98.88 14 VAL B C 1
ATOM 4594 O O . VAL B 1 14 ? 21.344 -19.906 -13.75 1 98.88 14 VAL B O 1
ATOM 4597 N N . ILE B 1 15 ? 20.578 -21.047 -11.969 1 98.81 15 ILE B N 1
ATOM 4598 C CA . ILE B 1 15 ? 20.031 -22.125 -12.789 1 98.81 15 ILE B CA 1
ATOM 4599 C C . ILE B 1 15 ? 18.547 -21.844 -13.07 1 98.81 15 ILE B C 1
ATOM 4601 O O . ILE B 1 15 ? 17.719 -21.906 -12.172 1 98.81 15 ILE B O 1
ATOM 4605 N N . GLY B 1 16 ? 18.219 -21.531 -14.352 1 98.56 16 GLY B N 1
ATOM 4606 C CA . GLY B 1 16 ? 16.844 -21.266 -14.766 1 98.56 16 GLY B CA 1
ATOM 4607 C C . GLY B 1 16 ? 16.594 -19.781 -15.016 1 98.56 16 GLY B C 1
ATOM 4608 O O . GLY B 1 16 ? 17 -18.938 -14.227 1 98.56 16 GLY B O 1
ATOM 4609 N N . ALA B 1 17 ? 15.891 -19.531 -16.094 1 98.69 17 ALA B N 1
ATOM 4610 C CA . ALA B 1 17 ? 15.57 -18.156 -16.469 1 98.69 17 ALA B CA 1
ATOM 4611 C C . ALA B 1 17 ? 14.07 -17.891 -16.375 1 98.69 17 ALA B C 1
ATOM 4613 O O . ALA B 1 17 ? 13.477 -17.297 -17.266 1 98.69 17 ALA B O 1
ATOM 4614 N N . GLY B 1 18 ? 13.438 -18.422 -15.312 1 98.44 18 GLY B N 1
ATOM 4615 C CA . GLY B 1 18 ? 12.086 -18.047 -14.945 1 98.44 18 GLY B CA 1
ATOM 4616 C C . GLY B 1 18 ? 12.023 -16.797 -14.078 1 98.44 18 GLY B C 1
ATOM 4617 O O . GLY B 1 18 ? 13.016 -16.078 -13.945 1 98.44 18 GLY B O 1
ATOM 4618 N N . MET B 1 19 ? 10.867 -16.562 -13.492 1 98.44 19 MET B N 1
ATOM 4619 C CA . MET B 1 19 ? 10.648 -15.383 -12.672 1 98.44 19 MET B CA 1
ATOM 4620 C C . MET B 1 19 ? 11.625 -15.344 -11.5 1 98.44 19 MET B C 1
ATOM 4622 O O . MET B 1 19 ? 12.234 -14.305 -11.234 1 98.44 19 MET B O 1
ATOM 4626 N N . ALA B 1 20 ? 11.82 -16.469 -10.828 1 98.75 20 ALA B N 1
ATOM 4627 C CA . ALA B 1 20 ? 12.703 -16.516 -9.664 1 98.75 20 ALA B CA 1
ATOM 4628 C C . ALA B 1 20 ? 14.156 -16.266 -10.07 1 98.75 20 ALA B C 1
ATOM 4630 O O . ALA B 1 20 ? 14.836 -15.438 -9.461 1 98.75 20 ALA B O 1
ATOM 4631 N N . GLY B 1 21 ? 14.617 -16.938 -11.109 1 98.81 21 GLY B N 1
ATOM 4632 C CA . GLY B 1 21 ? 16 -16.828 -11.539 1 98.81 21 GLY B CA 1
ATOM 4633 C C . GLY B 1 21 ? 16.359 -15.445 -12.062 1 98.81 21 GLY B C 1
ATOM 4634 O O . GLY B 1 21 ? 17.375 -14.867 -11.672 1 98.81 21 GLY B O 1
ATOM 4635 N N . ILE B 1 22 ? 15.5 -14.938 -12.875 1 98.69 22 ILE B N 1
ATOM 4636 C CA . ILE B 1 22 ? 15.742 -13.625 -13.461 1 98.69 22 ILE B CA 1
ATOM 4637 C C . ILE B 1 22 ? 15.695 -12.562 -12.375 1 98.69 22 ILE B C 1
ATOM 4639 O O . ILE B 1 22 ? 16.484 -11.609 -12.391 1 98.69 22 ILE B O 1
ATOM 4643 N N . SER B 1 23 ? 14.758 -12.734 -11.422 1 98.5 23 SER B N 1
ATOM 4644 C CA . SER B 1 23 ? 14.68 -11.789 -10.312 1 98.5 23 SER B CA 1
ATOM 4645 C C . SER B 1 23 ? 15.945 -11.828 -9.461 1 98.5 23 SER B C 1
ATOM 4647 O O . SER B 1 23 ? 16.438 -10.781 -9.031 1 98.5 23 SER B O 1
ATOM 4649 N N . ALA B 1 24 ? 16.469 -13.008 -9.195 1 98.69 24 ALA B N 1
ATOM 4650 C CA . ALA B 1 24 ? 17.703 -13.148 -8.43 1 98.69 24 ALA B CA 1
ATOM 4651 C C . ALA B 1 24 ? 18.875 -12.469 -9.148 1 98.69 24 ALA B C 1
ATOM 4653 O O . ALA B 1 24 ? 19.594 -11.664 -8.555 1 98.69 24 ALA B O 1
ATOM 4654 N N . ALA B 1 25 ? 19 -12.766 -10.445 1 98.62 25 ALA B N 1
ATOM 4655 C CA . ALA B 1 25 ? 20.094 -12.203 -11.242 1 98.62 25 ALA B CA 1
ATOM 4656 C C . ALA B 1 25 ? 20 -10.68 -11.312 1 98.62 25 ALA B C 1
ATOM 4658 O O . ALA B 1 25 ? 20.984 -9.977 -11.109 1 98.62 25 ALA B O 1
ATOM 4659 N N . HIS B 1 26 ? 18.797 -10.227 -11.555 1 97.94 26 HIS B N 1
ATOM 4660 C CA . HIS B 1 26 ? 18.594 -8.789 -11.688 1 97.94 26 HIS B CA 1
ATOM 4661 C C . HIS B 1 26 ? 18.922 -8.07 -10.383 1 97.94 26 HIS B C 1
ATOM 4663 O O . HIS B 1 26 ? 19.594 -7.031 -10.398 1 97.94 26 HIS B O 1
ATOM 4669 N N . TYR B 1 27 ? 18.438 -8.617 -9.273 1 97.44 27 TYR B N 1
ATOM 4670 C CA . TYR B 1 27 ? 18.688 -8 -7.977 1 97.44 27 TYR B CA 1
ATOM 4671 C C . TYR B 1 27 ? 20.172 -7.973 -7.656 1 97.44 27 TYR B C 1
ATOM 4673 O O . TYR B 1 27 ? 20.688 -6.98 -7.129 1 97.44 27 TYR B O 1
ATOM 4681 N N . LEU B 1 28 ? 20.891 -9.016 -7.977 1 97.56 28 LEU B N 1
ATOM 4682 C CA . LEU B 1 28 ? 22.328 -9.078 -7.766 1 97.56 28 LEU B CA 1
ATOM 4683 C C . LEU B 1 28 ? 23.047 -8.008 -8.586 1 97.56 28 LEU B C 1
ATOM 4685 O O . LEU B 1 28 ? 23.875 -7.273 -8.055 1 97.56 28 LEU B O 1
ATOM 4689 N N . VAL B 1 29 ? 22.672 -7.883 -9.828 1 96.88 29 VAL B N 1
ATOM 4690 C CA . VAL B 1 29 ? 23.312 -6.938 -10.734 1 96.88 29 VAL B CA 1
ATOM 4691 C C . VAL B 1 29 ? 23 -5.508 -10.297 1 96.88 29 VAL B C 1
ATOM 4693 O O . VAL B 1 29 ? 23.891 -4.656 -10.25 1 96.88 29 VAL B O 1
ATOM 4696 N N . GLU B 1 30 ? 21.75 -5.309 -9.961 1 94.31 30 GLU B N 1
ATOM 4697 C CA . GLU B 1 30 ? 21.328 -3.99 -9.492 1 94.31 30 GLU B CA 1
ATOM 4698 C C . GLU B 1 30 ? 22.109 -3.574 -8.25 1 94.31 30 GLU B C 1
ATOM 4700 O O . GLU B 1 30 ? 22.281 -2.383 -7.992 1 94.31 30 GLU B O 1
ATOM 4705 N N . ASN B 1 31 ? 22.562 -4.566 -7.52 1 94.31 31 ASN B N 1
ATOM 4706 C CA . ASN B 1 31 ? 23.266 -4.273 -6.273 1 94.31 31 ASN B CA 1
ATOM 4707 C C . ASN B 1 31 ? 24.766 -4.512 -6.402 1 94.31 31 ASN B C 1
ATOM 4709 O O . ASN B 1 31 ? 25.438 -4.773 -5.406 1 94.31 31 ASN B O 1
ATOM 4713 N N . GLY B 1 32 ? 25.281 -4.547 -7.609 1 93.75 32 GLY B N 1
ATOM 4714 C CA . GLY B 1 32 ? 26.719 -4.406 -7.832 1 93.75 32 GLY B CA 1
ATOM 4715 C C . GLY B 1 32 ? 27.406 -5.719 -8.148 1 93.75 32 GLY B C 1
ATOM 4716 O O . GLY B 1 32 ? 28.625 -5.766 -8.297 1 93.75 32 GLY B O 1
ATOM 4717 N N . VAL B 1 33 ? 26.734 -6.867 -8.258 1 95.62 33 VAL B N 1
ATOM 4718 C CA . VAL B 1 33 ? 27.328 -8.148 -8.641 1 95.62 33 VAL B CA 1
ATOM 4719 C C . VAL B 1 33 ? 27.141 -8.375 -10.141 1 95.62 33 VAL B C 1
ATOM 4721 O O . VAL B 1 33 ? 26.094 -8.867 -10.57 1 95.62 33 VAL B O 1
ATOM 4724 N N . SER B 1 34 ? 28.141 -8.172 -10.859 1 92.88 34 SER B N 1
ATOM 4725 C CA . SER B 1 34 ? 28 -8.195 -12.312 1 92.88 34 SER B CA 1
ATOM 4726 C C . SER B 1 34 ? 28.359 -9.562 -12.883 1 92.88 34 SER B C 1
ATOM 4728 O O . SER B 1 34 ? 27.938 -9.922 -13.977 1 92.88 34 SER B O 1
ATOM 4730 N N . ASP B 1 35 ? 29.203 -10.312 -12.172 1 95.81 35 ASP B N 1
ATOM 4731 C CA . ASP B 1 35 ? 29.609 -11.625 -12.672 1 95.81 35 ASP B CA 1
ATOM 4732 C C . ASP B 1 35 ? 28.578 -12.688 -12.32 1 95.81 35 ASP B C 1
ATOM 4734 O O . ASP B 1 35 ? 28.812 -13.539 -11.461 1 95.81 35 ASP B O 1
ATOM 4738 N N . VAL B 1 36 ? 27.5 -12.594 -12.977 1 97.5 36 VAL B N 1
ATOM 4739 C CA . VAL B 1 36 ? 26.375 -13.523 -12.844 1 97.5 36 VAL B CA 1
ATOM 4740 C C . VAL B 1 36 ? 26.078 -14.172 -14.188 1 97.5 36 VAL B C 1
ATOM 4742 O O . VAL B 1 36 ? 26.094 -13.508 -15.227 1 97.5 36 VAL B O 1
ATOM 4745 N N . ILE B 1 37 ? 25.891 -15.469 -14.211 1 98 37 ILE B N 1
ATOM 4746 C CA . ILE B 1 37 ? 25.516 -16.172 -15.43 1 98 37 ILE B CA 1
ATOM 4747 C C . ILE B 1 37 ? 24.25 -17 -15.188 1 98 37 ILE B C 1
ATOM 4749 O O . ILE B 1 37 ? 24.141 -17.672 -14.164 1 98 37 ILE B O 1
ATOM 4753 N N . LEU B 1 38 ? 23.297 -16.859 -16.031 1 98.44 38 LEU B N 1
ATOM 4754 C CA . LEU B 1 38 ? 22.078 -17.656 -16.016 1 98.44 38 LEU B CA 1
ATOM 4755 C C . LEU B 1 38 ? 22.172 -18.781 -17.047 1 98.44 38 LEU B C 1
ATOM 4757 O O . LEU B 1 38 ? 22.469 -18.531 -18.219 1 98.44 38 LEU B O 1
ATOM 4761 N N . VAL B 1 39 ? 21.938 -20 -16.609 1 98.25 39 VAL B N 1
ATOM 4762 C CA . VAL B 1 39 ? 21.875 -21.125 -17.547 1 98.25 39 VAL B CA 1
ATOM 4763 C C . VAL B 1 39 ? 20.438 -21.641 -17.625 1 98.25 39 VAL B C 1
ATOM 4765 O O . VAL B 1 39 ? 19.812 -21.922 -16.594 1 98.25 39 VAL B O 1
ATOM 4768 N N . GLU B 1 40 ? 19.906 -21.719 -18.812 1 98.25 40 GLU B N 1
ATOM 4769 C CA . GLU B 1 40 ? 18.531 -22.078 -19.078 1 98.25 40 GLU B CA 1
ATOM 4770 C C . GLU B 1 40 ? 18.438 -23.25 -20.062 1 98.25 40 GLU B C 1
ATOM 4772 O O . GLU B 1 40 ? 19.094 -23.234 -21.109 1 98.25 40 GLU B O 1
ATOM 4777 N N . ALA B 1 41 ? 17.672 -24.234 -19.688 1 97.38 41 ALA B N 1
ATOM 4778 C CA . ALA B 1 41 ? 17.562 -25.453 -20.484 1 97.38 41 ALA B CA 1
ATOM 4779 C C . ALA B 1 41 ? 16.828 -25.188 -21.797 1 97.38 41 ALA B C 1
ATOM 4781 O O . ALA B 1 41 ? 17.172 -25.766 -22.828 1 97.38 41 ALA B O 1
ATOM 4782 N N . SER B 1 42 ? 15.812 -24.344 -21.75 1 95.62 42 SER B N 1
ATOM 4783 C CA . SER B 1 42 ? 14.992 -24.062 -22.922 1 95.62 42 SER B CA 1
ATOM 4784 C C . SER B 1 42 ? 15.633 -23 -23.812 1 95.62 42 SER B C 1
ATOM 4786 O O . SER B 1 42 ? 16.766 -22.594 -23.578 1 95.62 42 SER B O 1
ATOM 4788 N N . ASP B 1 43 ? 14.914 -22.625 -24.891 1 95.94 43 ASP B N 1
ATOM 4789 C CA . ASP B 1 43 ? 15.391 -21.609 -25.828 1 95.94 43 ASP B CA 1
ATOM 4790 C C . ASP B 1 43 ? 14.688 -20.281 -25.609 1 95.94 43 ASP B C 1
ATOM 4792 O O . ASP B 1 43 ? 14.695 -19.406 -26.484 1 95.94 43 ASP B O 1
ATOM 4796 N N . ARG B 1 44 ? 14.055 -20.172 -24.438 1 96.75 44 ARG B N 1
ATOM 4797 C CA . ARG B 1 44 ? 13.312 -18.969 -24.109 1 96.75 44 ARG B CA 1
ATOM 4798 C C . ARG B 1 44 ? 13.414 -18.656 -22.625 1 96.75 44 ARG B C 1
ATOM 4800 O O . ARG B 1 44 ? 13.711 -19.531 -21.812 1 96.75 44 ARG B O 1
ATOM 4807 N N . ILE B 1 45 ? 13.156 -17.406 -22.25 1 97.88 45 ILE B N 1
ATOM 4808 C CA . ILE B 1 45 ? 13.016 -17.031 -20.844 1 97.88 45 ILE B CA 1
ATOM 4809 C C . ILE B 1 45 ? 11.594 -17.328 -20.375 1 97.88 45 ILE B C 1
ATOM 4811 O O . ILE B 1 45 ? 10.703 -17.562 -21.188 1 97.88 45 ILE B O 1
ATOM 4815 N N . GLY B 1 46 ? 11.414 -17.406 -19.062 1 97.81 46 GLY B N 1
ATOM 4816 C CA . GLY B 1 46 ? 10.062 -17.297 -18.531 1 97.81 46 GLY B CA 1
ATOM 4817 C C . GLY B 1 46 ? 9.664 -18.5 -17.688 1 97.81 46 GLY B C 1
ATOM 4818 O O . GLY B 1 46 ? 8.773 -18.391 -16.828 1 97.81 46 GLY B O 1
ATOM 4819 N N . GLY B 1 47 ? 10.344 -19.641 -17.891 1 97.06 47 GLY B N 1
ATOM 4820 C CA . GLY B 1 47 ? 9.852 -20.812 -17.203 1 97.06 47 GLY B CA 1
ATOM 4821 C C . GLY B 1 47 ? 8.391 -21.109 -17.484 1 97.06 47 GLY B C 1
ATOM 4822 O O . GLY B 1 47 ? 8 -21.266 -18.641 1 97.06 47 GLY B O 1
ATOM 4823 N N . ARG B 1 48 ? 7.559 -21 -16.469 1 96.81 48 ARG B N 1
ATOM 4824 C CA . ARG B 1 48 ? 6.141 -21.297 -16.656 1 96.81 48 ARG B CA 1
ATOM 4825 C C . ARG B 1 48 ? 5.371 -20.062 -17.094 1 96.81 48 ARG B C 1
ATOM 4827 O O . ARG B 1 48 ? 4.141 -20.078 -17.156 1 96.81 48 ARG B O 1
ATOM 4834 N N . ILE B 1 49 ? 6.078 -19.016 -17.328 1 97.75 49 ILE B N 1
ATOM 4835 C CA . ILE B 1 49 ? 5.555 -17.891 -18.094 1 97.75 49 ILE B CA 1
ATOM 4836 C C . ILE B 1 49 ? 5.836 -18.109 -19.578 1 97.75 49 ILE B C 1
ATOM 4838 O O . ILE B 1 49 ? 6.992 -18.078 -20.016 1 97.75 49 ILE B O 1
ATOM 4842 N N . GLN B 1 50 ? 4.836 -18.359 -20.312 1 97.31 50 GLN B N 1
ATOM 4843 C CA . GLN B 1 50 ? 4.977 -18.531 -21.75 1 97.31 50 GLN B CA 1
ATOM 4844 C C . GLN B 1 50 ? 3.916 -17.719 -22.5 1 97.31 50 GLN B C 1
ATOM 4846 O O . GLN B 1 50 ? 2.754 -18.125 -22.578 1 97.31 50 GLN B O 1
ATOM 4851 N N . THR B 1 51 ? 4.359 -16.656 -23.062 1 97.19 51 THR B N 1
ATOM 4852 C CA . THR B 1 51 ? 3.506 -15.766 -23.828 1 97.19 51 THR B CA 1
ATOM 4853 C C . THR B 1 51 ? 3.705 -15.984 -25.328 1 97.19 51 THR B C 1
ATOM 4855 O O . THR B 1 51 ? 4.836 -15.961 -25.812 1 97.19 51 THR B O 1
ATOM 4858 N N . ILE B 1 52 ? 2.68 -16.281 -26 1 96.56 52 ILE B N 1
ATOM 4859 C CA . ILE B 1 52 ? 2.725 -16.25 -27.453 1 96.56 52 ILE B CA 1
ATOM 4860 C C . ILE B 1 52 ? 1.844 -15.117 -27.969 1 96.56 52 ILE B C 1
ATOM 4862 O O . ILE B 1 52 ? 1.032 -14.555 -27.234 1 96.56 52 ILE B O 1
ATOM 4866 N N . PHE B 1 53 ? 2.092 -14.789 -29.156 1 94.81 53 PHE B N 1
ATOM 4867 C CA . PHE B 1 53 ? 1.332 -13.672 -29.719 1 94.81 53 PHE B CA 1
ATOM 4868 C C . PHE B 1 53 ? 0.49 -14.141 -30.906 1 94.81 53 PHE B C 1
ATOM 4870 O O . PHE B 1 53 ? 0.991 -14.82 -31.797 1 94.81 53 PHE B O 1
ATOM 4877 N N . ARG B 1 54 ? -0.742 -13.906 -30.781 1 93.19 54 ARG B N 1
ATOM 4878 C CA . ARG B 1 54 ? -1.707 -14.172 -31.844 1 93.19 54 ARG B CA 1
ATOM 4879 C C . ARG B 1 54 ? -2.367 -12.875 -32.312 1 93.19 54 ARG B C 1
ATOM 4881 O O . ARG B 1 54 ? -3.025 -12.188 -31.531 1 93.19 54 ARG B O 1
ATOM 4888 N N . GLU B 1 55 ? -2.137 -12.531 -33.562 1 92.06 55 GLU B N 1
ATOM 4889 C CA . GLU B 1 55 ? -2.646 -11.289 -34.156 1 92.06 55 GLU B CA 1
ATOM 4890 C C . GLU B 1 55 ? -2.186 -10.078 -33.344 1 92.06 55 GLU B C 1
ATOM 4892 O O . GLU B 1 55 ? -2.988 -9.203 -33 1 92.06 55 GLU B O 1
ATOM 4897 N N . GLY B 1 56 ? -0.991 -10.172 -32.875 1 92.38 56 GLY B N 1
ATOM 4898 C CA . GLY B 1 56 ? -0.351 -9.055 -32.188 1 92.38 56 GLY B CA 1
ATOM 4899 C C . GLY B 1 56 ? -0.72 -8.945 -30.719 1 92.38 56 GLY B C 1
ATOM 4900 O O . GLY B 1 56 ? -0.231 -8.062 -30.016 1 92.38 56 GLY B O 1
ATOM 4901 N N . LYS B 1 57 ? -1.551 -9.836 -30.234 1 94.19 57 LYS B N 1
ATOM 4902 C CA . LYS B 1 57 ? -1.977 -9.789 -28.844 1 94.19 57 LYS B CA 1
ATOM 4903 C C . LYS B 1 57 ? -1.451 -11 -28.062 1 94.19 57 LYS B C 1
ATOM 4905 O O . LYS B 1 57 ? -1.354 -12.102 -28.625 1 94.19 57 LYS B O 1
ATOM 4910 N N . PRO B 1 58 ? -1.183 -10.734 -26.859 1 95.62 58 PRO B N 1
ATOM 4911 C CA . PRO B 1 58 ? -0.577 -11.828 -26.094 1 95.62 58 PRO B CA 1
ATOM 4912 C C . PRO B 1 58 ? -1.587 -12.906 -25.703 1 95.62 58 PRO B C 1
ATOM 4914 O O . PRO B 1 58 ? -2.738 -12.594 -25.391 1 95.62 58 PRO B O 1
ATOM 4917 N N . LEU B 1 59 ? -1.194 -14.109 -25.781 1 96.31 59 LEU B N 1
ATOM 4918 C CA . LEU B 1 59 ? -1.861 -15.297 -25.266 1 96.31 59 LEU B CA 1
ATOM 4919 C C . LEU B 1 59 ? -0.977 -16.016 -24.25 1 96.31 59 LEU B C 1
ATOM 4921 O O . LEU B 1 59 ? 0.109 -16.5 -24.609 1 96.31 59 LEU B O 1
ATOM 4925 N N . GLU B 1 60 ? -1.465 -16.078 -23.031 1 96.44 60 GLU B N 1
ATOM 4926 C CA . GLU B 1 60 ? -0.657 -16.641 -21.953 1 96.44 60 GLU B CA 1
ATOM 4927 C C . GLU B 1 60 ? -0.884 -18.141 -21.812 1 96.44 60 GLU B C 1
ATOM 4929 O O . GLU B 1 60 ? -1.91 -18.578 -21.297 1 96.44 60 GLU B O 1
ATOM 4934 N N . LEU B 1 61 ? 0.115 -18.906 -22.203 1 97.12 61 LEU B N 1
ATOM 4935 C CA . LEU B 1 61 ? -0.02 -20.359 -22.125 1 97.12 61 LEU B CA 1
ATOM 4936 C C . LEU B 1 61 ? 0.272 -20.859 -20.719 1 97.12 61 LEU B C 1
ATOM 4938 O O . LEU B 1 61 ? -0.067 -21.984 -20.375 1 97.12 61 LEU B O 1
ATOM 4942 N N . GLY B 1 62 ? 0.96 -20.062 -19.891 1 95.5 62 GLY B N 1
ATOM 4943 C CA . GLY B 1 62 ? 1.235 -20.344 -18.484 1 95.5 62 GLY B CA 1
ATOM 4944 C C . GLY B 1 62 ? 0.632 -19.312 -17.547 1 95.5 62 GLY B C 1
ATOM 4945 O O . GLY B 1 62 ? -0.559 -19 -17.641 1 95.5 62 GLY B O 1
ATOM 4946 N N . ALA B 1 63 ? 1.435 -18.828 -16.656 1 94.69 63 ALA B N 1
ATOM 4947 C CA . ALA B 1 63 ? 0.961 -17.812 -15.711 1 94.69 63 ALA B CA 1
ATOM 4948 C C . ALA B 1 63 ? 0.35 -16.625 -16.453 1 94.69 63 ALA B C 1
ATOM 4950 O O . ALA B 1 63 ? 0.983 -16.047 -17.344 1 94.69 63 ALA B O 1
ATOM 4951 N N . GLU B 1 64 ? -0.811 -16.281 -15.992 1 92 64 GLU B N 1
ATOM 4952 C CA . GLU B 1 64 ? -1.58 -15.336 -16.812 1 92 64 GLU B CA 1
ATOM 4953 C C . GLU B 1 64 ? -1.784 -14.016 -16.078 1 92 64 GLU B C 1
ATOM 4955 O O . GLU B 1 64 ? -1.886 -12.961 -16.703 1 92 64 GLU B O 1
ATOM 4960 N N . TRP B 1 65 ? -1.81 -14.047 -14.781 1 92.31 65 TRP B N 1
ATOM 4961 C CA . TRP B 1 65 ? -2.205 -12.844 -14.055 1 92.31 65 TRP B CA 1
ATOM 4962 C C . TRP B 1 65 ? -1.253 -12.57 -12.898 1 92.31 65 TRP B C 1
ATOM 4964 O O . TRP B 1 65 ? -0.596 -13.484 -12.398 1 92.31 65 TRP B O 1
ATOM 4974 N N . ILE B 1 66 ? -1.157 -11.32 -12.586 1 94.81 66 ILE B N 1
ATOM 4975 C CA . ILE B 1 66 ? -0.666 -10.938 -11.266 1 94.81 66 ILE B CA 1
ATOM 4976 C C . ILE B 1 66 ? -1.795 -11.047 -10.242 1 94.81 66 ILE B C 1
ATOM 4978 O O . ILE B 1 66 ? -2.777 -10.305 -10.32 1 94.81 66 ILE B O 1
ATOM 4982 N N . PHE B 1 67 ? -1.6 -11.992 -9.312 1 91.81 67 PHE B N 1
ATOM 4983 C CA . PHE B 1 67 ? -2.633 -12.211 -8.305 1 91.81 67 PHE B CA 1
ATOM 4984 C C . PHE B 1 67 ? -2.533 -11.18 -7.191 1 91.81 67 PHE B C 1
ATOM 4986 O O . PHE B 1 67 ? -1.684 -11.297 -6.305 1 91.81 67 PHE B O 1
ATOM 4993 N N . GLY B 1 68 ? -3.441 -10.195 -7.219 1 91.25 68 GLY B N 1
ATOM 4994 C CA . GLY B 1 68 ? -3.422 -9.156 -6.199 1 91.25 68 GLY B CA 1
ATOM 4995 C C . GLY B 1 68 ? -2.773 -7.867 -6.672 1 91.25 68 GLY B C 1
ATOM 4996 O O . GLY B 1 68 ? -1.562 -7.688 -6.52 1 91.25 68 GLY B O 1
ATOM 4997 N N . GLY B 1 69 ? -3.611 -6.977 -7.117 1 91 69 GLY B N 1
ATOM 4998 C CA . GLY B 1 69 ? -3.127 -5.695 -7.602 1 91 69 GLY B CA 1
ATOM 4999 C C . GLY B 1 69 ? -3.051 -4.637 -6.52 1 91 69 GLY B C 1
ATOM 5000 O O . GLY B 1 69 ? -3.814 -3.67 -6.535 1 91 69 GLY B O 1
ATOM 5001 N N . CYS B 1 70 ? -2.061 -4.789 -5.605 1 90.31 70 CYS B N 1
ATOM 5002 C CA . CYS B 1 70 ? -1.857 -3.832 -4.527 1 90.31 70 CYS B CA 1
ATOM 5003 C C . CYS B 1 70 ? -0.379 -3.709 -4.18 1 90.31 70 CYS B C 1
ATOM 5005 O O . CYS B 1 70 ? 0.434 -4.531 -4.602 1 90.31 70 CYS B O 1
ATOM 5007 N N . PRO B 1 71 ? 0.007 -2.75 -3.363 1 91.56 71 PRO B N 1
ATOM 5008 C CA . PRO B 1 71 ? 1.417 -2.461 -3.092 1 91.56 71 PRO B CA 1
ATOM 5009 C C . PRO B 1 71 ? 2.115 -3.592 -2.338 1 91.56 71 PRO B C 1
ATOM 5011 O O . PRO B 1 71 ? 3.346 -3.604 -2.238 1 91.56 71 PRO B O 1
ATOM 5014 N N . SER B 1 72 ? 1.424 -4.539 -1.839 1 92.69 72 SER B N 1
ATOM 5015 C CA . SER B 1 72 ? 2.043 -5.668 -1.152 1 92.69 72 SER B CA 1
ATOM 5016 C C . SER B 1 72 ? 2.49 -6.738 -2.143 1 92.69 72 SER B C 1
ATOM 5018 O O . SER B 1 72 ? 3.145 -7.711 -1.76 1 92.69 72 SER B O 1
ATOM 5020 N N . ASN B 1 73 ? 2.098 -6.559 -3.365 1 95.88 73 ASN B N 1
ATOM 5021 C CA . ASN B 1 73 ? 2.551 -7.469 -4.41 1 95.88 73 ASN B CA 1
ATOM 5022 C C . ASN B 1 73 ? 3.773 -6.922 -5.141 1 95.88 73 ASN B C 1
ATOM 5024 O O . ASN B 1 73 ? 3.668 -5.957 -5.898 1 95.88 73 ASN B O 1
ATOM 5028 N N . SER B 1 74 ? 4.863 -7.578 -4.957 1 97.19 74 SER B N 1
ATOM 5029 C CA . SER B 1 74 ? 6.141 -7.105 -5.484 1 97.19 74 SER B CA 1
ATOM 5030 C C . SER B 1 74 ? 6.137 -7.082 -7.008 1 97.19 74 SER B C 1
ATOM 5032 O O . SER B 1 74 ? 6.801 -6.246 -7.625 1 97.19 74 SER B O 1
ATOM 5034 N N . LEU B 1 75 ? 5.426 -8.023 -7.602 1 97.94 75 LEU B N 1
ATOM 5035 C CA . LEU B 1 75 ? 5.359 -8.062 -9.055 1 97.94 75 LEU B CA 1
ATOM 5036 C C . LEU B 1 75 ? 4.48 -6.934 -9.586 1 97.94 75 LEU B C 1
ATOM 5038 O O . LEU B 1 75 ? 4.785 -6.336 -10.617 1 97.94 75 LEU B O 1
ATOM 5042 N N . PHE B 1 76 ? 3.402 -6.66 -8.898 1 96.81 76 PHE B N 1
ATOM 5043 C CA . PHE B 1 76 ? 2.553 -5.527 -9.242 1 96.81 76 PHE B CA 1
ATOM 5044 C C . PHE B 1 76 ? 3.338 -4.223 -9.172 1 96.81 76 PHE B C 1
ATOM 5046 O O . PHE B 1 76 ? 3.266 -3.4 -10.086 1 96.81 76 PHE B O 1
ATOM 5053 N N . ASN B 1 77 ? 4.105 -4.07 -8.141 1 96.62 77 ASN B N 1
ATOM 5054 C CA . ASN B 1 77 ? 4.953 -2.893 -7.98 1 96.62 77 ASN B CA 1
ATOM 5055 C C . ASN B 1 77 ? 5.953 -2.762 -9.125 1 96.62 77 ASN B C 1
ATOM 5057 O O . ASN B 1 77 ? 6.137 -1.673 -9.672 1 96.62 77 ASN B O 1
ATOM 5061 N N . LEU B 1 78 ? 6.57 -3.863 -9.461 1 97 78 LEU B N 1
ATOM 5062 C CA . LEU B 1 78 ? 7.555 -3.881 -10.539 1 97 78 LEU B CA 1
ATOM 5063 C C . LEU B 1 78 ? 6.91 -3.512 -11.867 1 97 78 LEU B C 1
ATOM 5065 O O . LEU B 1 78 ? 7.449 -2.695 -12.617 1 97 78 LEU B O 1
ATOM 5069 N N . ALA B 1 79 ? 5.762 -4.129 -12.172 1 97.31 79 ALA B N 1
ATOM 5070 C CA . ALA B 1 79 ? 5.074 -3.873 -13.43 1 97.31 79 ALA B CA 1
ATOM 5071 C C . ALA B 1 79 ? 4.688 -2.402 -13.562 1 97.31 79 ALA B C 1
ATOM 5073 O O . ALA B 1 79 ? 4.766 -1.826 -14.648 1 97.31 79 ALA B O 1
ATOM 5074 N N . ASN B 1 80 ? 4.258 -1.822 -12.461 1 94.94 80 ASN B N 1
ATOM 5075 C CA . ASN B 1 80 ? 3.941 -0.397 -12.453 1 94.94 80 ASN B CA 1
ATOM 5076 C C . ASN B 1 80 ? 5.184 0.452 -12.711 1 94.94 80 ASN B C 1
ATOM 5078 O O . ASN B 1 80 ? 5.152 1.379 -13.523 1 94.94 80 ASN B O 1
ATOM 5082 N N . ARG B 1 81 ? 6.207 0.124 -12.023 1 94.12 81 ARG B N 1
ATOM 5083 C CA . ARG B 1 81 ? 7.457 0.862 -12.156 1 94.12 81 ARG B CA 1
ATOM 5084 C C . ARG B 1 81 ? 7.961 0.829 -13.594 1 94.12 81 ARG B C 1
ATOM 5086 O O . ARG B 1 81 ? 8.523 1.812 -14.086 1 94.12 81 ARG B O 1
ATOM 5093 N N . LEU B 1 82 ? 7.77 -0.29 -14.188 1 95.12 82 LEU B N 1
ATOM 5094 C CA . LEU B 1 82 ? 8.219 -0.484 -15.562 1 95.12 82 LEU B CA 1
ATOM 5095 C C . LEU B 1 82 ? 7.199 0.068 -16.547 1 95.12 82 LEU B C 1
ATOM 5097 O O . LEU B 1 82 ? 7.402 -0.011 -17.766 1 95.12 82 LEU B O 1
ATOM 5101 N N . LYS B 1 83 ? 6.07 0.571 -16.078 1 94.44 83 LYS B N 1
ATOM 5102 C CA . LYS B 1 83 ? 5.008 1.185 -16.875 1 94.44 83 LYS B CA 1
ATOM 5103 C C . LYS B 1 83 ? 4.41 0.185 -17.859 1 94.44 83 LYS B C 1
ATOM 5105 O O . LYS B 1 83 ? 4.145 0.526 -19.016 1 94.44 83 LYS B O 1
ATOM 5110 N N . LEU B 1 84 ? 4.215 -1.013 -17.359 1 95.75 84 LEU B N 1
ATOM 5111 C CA . LEU B 1 84 ? 3.754 -2.074 -18.25 1 95.75 84 LEU B CA 1
ATOM 5112 C C . LEU B 1 84 ? 2.25 -2.281 -18.109 1 95.75 84 LEU B C 1
ATOM 5114 O O . LEU B 1 84 ? 1.652 -3.043 -18.875 1 95.75 84 LEU B O 1
ATOM 5118 N N . LEU B 1 85 ? 1.602 -1.624 -17.156 1 93.75 85 LEU B N 1
ATOM 5119 C CA . LEU B 1 85 ? 0.192 -1.884 -16.891 1 93.75 85 LEU B CA 1
ATOM 5120 C C . LEU B 1 85 ? -0.693 -0.833 -17.547 1 93.75 85 LEU B C 1
ATOM 5122 O O . LEU B 1 85 ? -1.912 -1.003 -17.625 1 93.75 85 LEU B O 1
ATOM 5126 N N . GLY B 1 86 ? -0.123 0.215 -18.031 1 87.44 86 GLY B N 1
ATOM 5127 C CA . GLY B 1 86 ? -0.882 1.28 -18.672 1 87.44 86 GLY B CA 1
ATOM 5128 C C . GLY B 1 86 ? -1.544 2.215 -17.672 1 87.44 86 GLY B C 1
ATOM 5129 O O . GLY B 1 86 ? -1.361 2.072 -16.469 1 87.44 86 GLY B O 1
ATOM 5130 N N . ARG B 1 87 ? -2.322 3.162 -18.156 1 78.81 87 ARG B N 1
ATOM 5131 C CA . ARG B 1 87 ? -2.951 4.191 -17.328 1 78.81 87 ARG B CA 1
ATOM 5132 C C . ARG B 1 87 ? -4.191 3.646 -16.625 1 78.81 87 ARG B C 1
ATOM 5134 O O . ARG B 1 87 ? -4.449 3.98 -15.469 1 78.81 87 ARG B O 1
ATOM 5141 N N . GLU B 1 88 ? -4.852 2.807 -17.391 1 83.12 88 GLU B N 1
ATOM 5142 C CA . GLU B 1 88 ? -6.02 2.141 -16.828 1 83.12 88 GLU B CA 1
ATOM 5143 C C . GLU B 1 88 ? -5.75 0.655 -16.594 1 83.12 88 GLU B C 1
ATOM 5145 O O . GLU B 1 88 ? -5.746 -0.133 -17.547 1 83.12 88 GLU B O 1
ATOM 5150 N N . ILE B 1 89 ? -5.582 0.364 -15.383 1 87.44 89 ILE B N 1
ATOM 5151 C CA . ILE B 1 89 ? -5.234 -1.01 -15.039 1 87.44 89 ILE B CA 1
ATOM 5152 C C . ILE B 1 89 ? -6.457 -1.909 -15.203 1 87.44 89 ILE B C 1
ATOM 5154 O O . ILE B 1 89 ? -7.531 -1.605 -14.68 1 87.44 89 ILE B O 1
ATOM 5158 N N . GLN B 1 90 ? -6.312 -2.906 -15.938 1 83.06 90 GLN B N 1
ATOM 5159 C CA . GLN B 1 90 ? -7.375 -3.889 -16.141 1 83.06 90 GLN B CA 1
ATOM 5160 C C . GLN B 1 90 ? -7.402 -4.91 -15.008 1 83.06 90 GLN B C 1
ATOM 5162 O O . GLN B 1 90 ? -6.457 -5.684 -14.844 1 83.06 90 GLN B O 1
ATOM 5167 N N . ARG B 1 91 ? -8.445 -4.805 -14.219 1 85.81 91 ARG B N 1
ATOM 5168 C CA . ARG B 1 91 ? -8.617 -5.711 -13.086 1 85.81 91 ARG B CA 1
ATOM 5169 C C . ARG B 1 91 ? -9.75 -6.699 -13.344 1 85.81 91 ARG B C 1
ATOM 5171 O O . ARG B 1 91 ? -10.852 -6.301 -13.734 1 85.81 91 ARG B O 1
ATOM 5178 N N . LEU B 1 92 ? -9.305 -7.836 -13.297 1 76.44 92 LEU B N 1
ATOM 5179 C CA . LEU B 1 92 ? -10.336 -8.859 -13.375 1 76.44 92 LEU B CA 1
ATOM 5180 C C . LEU B 1 92 ? -10.758 -9.312 -11.984 1 76.44 92 LEU B C 1
ATOM 5182 O O . LEU B 1 92 ? -9.922 -9.438 -11.086 1 76.44 92 LEU B O 1
ATOM 5186 N N . ASN B 1 93 ? -11.953 -8.945 -11.641 1 59.31 93 ASN B N 1
ATOM 5187 C CA . ASN B 1 93 ? -12.453 -9.305 -10.32 1 59.31 93 ASN B CA 1
ATOM 5188 C C . ASN B 1 93 ? -12.039 -10.719 -9.93 1 59.31 93 ASN B C 1
ATOM 5190 O O . ASN B 1 93 ? -11.922 -11.594 -10.789 1 59.31 93 ASN B O 1
ATOM 5194 N N . ASP B 1 94 ? -11.352 -10.719 -8.758 1 49.72 94 ASP B N 1
ATOM 5195 C CA . ASP B 1 94 ? -10.891 -11.953 -8.125 1 49.72 94 ASP B CA 1
ATOM 5196 C C . ASP B 1 94 ? -11.906 -13.078 -8.32 1 49.72 94 ASP B C 1
ATOM 5198 O O . ASP B 1 94 ? -13.109 -12.836 -8.328 1 49.72 94 ASP B O 1
ATOM 5202 N N . ILE B 1 95 ? -11.555 -14.156 -8.82 1 40.62 95 ILE B N 1
ATOM 5203 C CA . ILE B 1 95 ? -12.406 -15.328 -8.617 1 40.62 95 ILE B CA 1
ATOM 5204 C C . ILE B 1 95 ? -13.086 -15.242 -7.25 1 40.62 95 ILE B C 1
ATOM 5206 O O . ILE B 1 95 ? -14.164 -15.797 -7.051 1 40.62 95 ILE B O 1
ATOM 5210 N N . ASP B 1 96 ? -12.352 -14.82 -6.305 1 39.06 96 ASP B N 1
ATOM 5211 C CA . ASP B 1 96 ? -12.734 -14.93 -4.902 1 39.06 96 ASP B CA 1
ATOM 5212 C C . ASP B 1 96 ? -13.828 -13.914 -4.555 1 39.06 96 ASP B C 1
ATOM 5214 O O . ASP B 1 96 ? -14.539 -14.078 -3.561 1 39.06 96 ASP B O 1
ATOM 5218 N N . GLU B 1 97 ? -13.672 -12.672 -4.883 1 37.09 97 GLU B N 1
ATOM 5219 C CA . GLU B 1 97 ? -14.891 -11.961 -4.484 1 37.09 97 GLU B CA 1
ATOM 5220 C C . GLU B 1 97 ? -16.125 -12.602 -5.102 1 37.09 97 GLU B C 1
ATOM 5222 O O . GLU B 1 97 ? -16.062 -13.727 -5.602 1 37.09 97 GLU B O 1
ATOM 5227 N N . THR B 1 98 ? -17.172 -11.758 -5.785 1 35.81 98 THR B N 1
ATOM 5228 C CA . THR B 1 98 ? -18.297 -12.477 -6.371 1 35.81 98 THR B CA 1
ATOM 5229 C C . THR B 1 98 ? -17.828 -13.438 -7.457 1 35.81 98 THR B C 1
ATOM 5231 O O . THR B 1 98 ? -17.203 -13.023 -8.438 1 35.81 98 THR B O 1
ATOM 5234 N N . VAL B 1 99 ? -17.125 -14.562 -7.059 1 38.19 99 VAL B N 1
ATOM 5235 C CA . VAL B 1 99 ? -16.922 -15.656 -8.008 1 38.19 99 VAL B CA 1
ATOM 5236 C C . VAL B 1 99 ? -17.75 -15.414 -9.266 1 38.19 99 VAL B C 1
ATOM 5238 O O . VAL B 1 99 ? -18.734 -16.125 -9.516 1 38.19 99 VAL B O 1
ATOM 5241 N N . GLN B 1 100 ? -18.469 -14.406 -9.305 1 38.81 100 GLN B N 1
ATOM 5242 C CA . GLN B 1 100 ? -18.766 -14.367 -10.734 1 38.81 100 GLN B CA 1
ATOM 5243 C C . GLN B 1 100 ? -17.484 -14.227 -11.555 1 38.81 100 GLN B C 1
ATOM 5245 O O . GLN B 1 100 ? -16.75 -13.258 -11.383 1 38.81 100 GLN B O 1
ATOM 5250 N N . TRP B 1 101 ? -16.719 -15.258 -11.648 1 41.25 101 TRP B N 1
ATOM 5251 C CA . TRP B 1 101 ? -15.711 -15.102 -12.688 1 41.25 101 TRP B CA 1
ATOM 5252 C C . TRP B 1 101 ? -16.016 -13.891 -13.562 1 41.25 101 TRP B C 1
ATOM 5254 O O . TRP B 1 101 ? -17.156 -13.664 -13.953 1 41.25 101 TRP B O 1
ATOM 5264 N N . PRO B 1 102 ? -15.117 -12.844 -13.359 1 42.09 102 PRO B N 1
ATOM 5265 C CA . PRO B 1 102 ? -15.484 -11.562 -13.961 1 42.09 102 PRO B CA 1
ATOM 5266 C C . PRO B 1 102 ? -16.625 -11.695 -14.969 1 42.09 102 PRO B C 1
ATOM 5268 O O . PRO B 1 102 ? -17.609 -10.953 -14.883 1 42.09 102 PRO B O 1
ATOM 5271 N N . ASN B 1 103 ? -16.156 -11.922 -16.156 1 40.16 103 ASN B N 1
ATOM 5272 C CA . ASN B 1 103 ? -16.906 -11.812 -17.406 1 40.16 103 ASN B CA 1
ATOM 5273 C C . ASN B 1 103 ? -17.891 -12.969 -17.578 1 40.16 103 ASN B C 1
ATOM 5275 O O . ASN B 1 103 ? -18.234 -13.328 -18.703 1 40.16 103 ASN B O 1
ATOM 5279 N N . THR B 1 104 ? -18.047 -13.742 -16.531 1 43.56 104 THR B N 1
ATOM 5280 C CA . THR B 1 104 ? -18.984 -14.781 -16.922 1 43.56 104 THR B CA 1
ATOM 5281 C C . THR B 1 104 ? -20.422 -14.336 -16.656 1 43.56 104 THR B C 1
ATOM 5283 O O . THR B 1 104 ? -20.891 -14.359 -15.523 1 43.56 104 THR B O 1
ATOM 5286 N N . VAL B 1 105 ? -20.719 -13.273 -17.078 1 49.69 105 VAL B N 1
ATOM 5287 C CA . VAL B 1 105 ? -22.172 -13.18 -17.188 1 49.69 105 VAL B CA 1
ATOM 5288 C C . VAL B 1 105 ? -22.766 -14.57 -17.422 1 49.69 105 VAL B C 1
ATOM 5290 O O . VAL B 1 105 ? -23.922 -14.695 -17.812 1 49.69 105 VAL B O 1
ATOM 5293 N N . GLY B 1 106 ? -21.953 -15.648 -17.25 1 59.81 106 GLY B N 1
ATOM 5294 C CA . GLY B 1 106 ? -22.359 -16.875 -17.922 1 59.81 106 GLY B CA 1
ATOM 5295 C C . GLY B 1 106 ? -23.234 -17.766 -17.062 1 59.81 106 GLY B C 1
ATOM 5296 O O . GLY B 1 106 ? -23.359 -17.547 -15.859 1 59.81 106 GLY B O 1
ATOM 5297 N N . TYR B 1 107 ? -24.047 -18.406 -17.516 1 80.56 107 TYR B N 1
ATOM 5298 C CA . TYR B 1 107 ? -24.938 -19.469 -17.094 1 80.56 107 TYR B CA 1
ATOM 5299 C C . TYR B 1 107 ? -24.156 -20.734 -16.75 1 80.56 107 TYR B C 1
ATOM 5301 O O . TYR B 1 107 ? -23.016 -20.906 -17.188 1 80.56 107 TYR B O 1
ATOM 5309 N N . ILE B 1 108 ? -24.5 -21.344 -15.711 1 92.69 108 ILE B N 1
ATOM 5310 C CA . ILE B 1 108 ? -24.031 -22.703 -15.43 1 92.69 108 ILE B CA 1
ATOM 5311 C C . ILE B 1 108 ? -24.875 -23.703 -16.203 1 92.69 108 ILE B C 1
ATOM 5313 O O . ILE B 1 108 ? -26.109 -23.656 -16.156 1 92.69 108 ILE B O 1
ATOM 5317 N N . TYR B 1 109 ? -24.172 -24.531 -16.953 1 94.5 109 TYR B N 1
ATOM 5318 C CA . TYR B 1 109 ? -24.875 -25.453 -17.844 1 94.5 109 TYR B CA 1
ATOM 5319 C C . TYR B 1 109 ? -24.797 -26.875 -17.328 1 94.5 109 TYR B C 1
ATOM 5321 O O . TYR B 1 109 ? -23.766 -27.312 -16.844 1 94.5 109 TYR B O 1
ATOM 5329 N N . ARG B 1 110 ? -25.875 -27.609 -17.547 1 95.69 110 ARG B N 1
ATOM 5330 C CA . ARG B 1 110 ? -25.938 -29.031 -17.172 1 95.69 110 ARG B CA 1
ATOM 5331 C C . ARG B 1 110 ? -25.719 -29.922 -18.391 1 95.69 110 ARG B C 1
ATOM 5333 O O . ARG B 1 110 ? -25.859 -29.484 -19.531 1 95.69 110 ARG B O 1
ATOM 5340 N N . SER B 1 111 ? -25.406 -31.172 -18.094 1 95.25 111 SER B N 1
ATOM 5341 C CA . SER B 1 111 ? -25.047 -32.094 -19.156 1 95.25 111 SER B CA 1
ATOM 5342 C C . SER B 1 111 ? -26.266 -32.469 -20.016 1 95.25 111 SER B C 1
ATOM 5344 O O . SER B 1 111 ? -26.125 -33.062 -21.078 1 95.25 111 SER B O 1
ATOM 5346 N N . ASN B 1 112 ? -27.422 -32.094 -19.578 1 93.75 112 ASN B N 1
ATOM 5347 C CA . ASN B 1 112 ? -28.625 -32.344 -20.391 1 93.75 112 ASN B CA 1
ATOM 5348 C C . ASN B 1 112 ? -28.906 -31.219 -21.375 1 93.75 112 ASN B C 1
ATOM 5350 O O . ASN B 1 112 ? -29.953 -31.203 -22.016 1 93.75 112 ASN B O 1
ATOM 5354 N N . GLY B 1 113 ? -28.031 -30.234 -21.375 1 94.56 113 GLY B N 1
ATOM 5355 C CA . GLY B 1 113 ? -28.125 -29.188 -22.375 1 94.56 113 GLY B CA 1
ATOM 5356 C C . GLY B 1 113 ? -28.891 -27.969 -21.906 1 94.56 113 GLY B C 1
ATOM 5357 O O . GLY B 1 113 ? -29.156 -27.062 -22.688 1 94.56 113 GLY B O 1
ATOM 5358 N N . LEU B 1 114 ? -29.203 -27.922 -20.625 1 93.44 114 LEU B N 1
ATOM 5359 C CA . LEU B 1 114 ? -29.984 -26.812 -20.094 1 93.44 114 LEU B CA 1
ATOM 5360 C C . LEU B 1 114 ? -29.172 -26.031 -19.062 1 93.44 114 LEU B C 1
ATOM 5362 O O . LEU B 1 114 ? -28.406 -26.609 -18.297 1 93.44 114 LEU B O 1
ATOM 5366 N N . PRO B 1 115 ? -29.375 -24.75 -19.016 1 93.75 115 PRO B N 1
ATOM 5367 C CA . PRO B 1 115 ? -28.734 -23.953 -17.953 1 93.75 115 PRO B CA 1
ATOM 5368 C C . PRO B 1 115 ? -29.453 -24.062 -16.609 1 93.75 115 PRO B C 1
ATOM 5370 O O . PRO B 1 115 ? -30.594 -24.516 -16.562 1 93.75 115 PRO B O 1
ATOM 5373 N N . LEU B 1 116 ? -28.797 -23.719 -15.578 1 94.75 116 LEU B N 1
ATOM 5374 C CA . LEU B 1 116 ? -29.438 -23.594 -14.281 1 94.75 116 LEU B CA 1
ATOM 5375 C C . LEU B 1 116 ? -30.359 -22.375 -14.242 1 94.75 116 LEU B C 1
ATOM 5377 O O . LEU B 1 116 ? -30.172 -21.422 -15.008 1 94.75 116 LEU B O 1
ATOM 5381 N N . SER B 1 117 ? -31.344 -22.438 -13.336 1 91.88 117 SER B N 1
ATOM 5382 C CA . SER B 1 117 ? -32.125 -21.234 -13.062 1 91.88 117 SER B CA 1
ATOM 5383 C C . SER B 1 117 ? -31.297 -20.156 -12.383 1 91.88 117 SER B C 1
ATOM 5385 O O . SER B 1 117 ? -30.25 -20.453 -11.805 1 91.88 117 SER B O 1
ATOM 5387 N N . GLU B 1 118 ? -31.797 -18.969 -12.547 1 88.19 118 GLU B N 1
ATOM 5388 C CA . GLU B 1 118 ? -31.094 -17.859 -11.914 1 88.19 118 GLU B CA 1
ATOM 5389 C C . GLU B 1 118 ? -31 -18.047 -10.406 1 88.19 118 GLU B C 1
ATOM 5391 O O . GLU B 1 118 ? -29.969 -17.766 -9.797 1 88.19 118 GLU B O 1
ATOM 5396 N N . GLU B 1 119 ? -32.031 -18.469 -9.852 1 89.56 119 GLU B N 1
ATOM 5397 C CA . GLU B 1 119 ? -32.094 -18.688 -8.406 1 89.56 119 GLU B CA 1
ATOM 5398 C C . GLU B 1 119 ? -31.078 -19.75 -7.988 1 89.56 119 GLU B C 1
ATOM 5400 O O . GLU B 1 119 ? -30.344 -19.578 -7.012 1 89.56 119 GLU B O 1
ATOM 5405 N N . SER B 1 120 ? -31.109 -20.859 -8.711 1 93.38 120 SER B N 1
ATOM 5406 C CA . SER B 1 120 ? -30.188 -21.938 -8.414 1 93.38 120 SER B CA 1
ATOM 5407 C C . SER B 1 120 ? -28.734 -21.5 -8.586 1 93.38 120 SER B C 1
ATOM 5409 O O . SER B 1 120 ? -27.859 -21.859 -7.793 1 93.38 120 SER B O 1
ATOM 5411 N N . THR B 1 121 ? -28.531 -20.703 -9.586 1 92 121 THR B N 1
ATOM 5412 C CA . THR B 1 121 ? -27.203 -20.188 -9.852 1 92 121 THR B CA 1
ATOM 5413 C C . THR B 1 121 ? -26.719 -19.312 -8.695 1 92 121 THR B C 1
ATOM 5415 O O . THR B 1 121 ? -25.609 -19.484 -8.203 1 92 121 THR B O 1
ATOM 5418 N N . GLN B 1 122 ? -27.531 -18.438 -8.336 1 88.94 122 GLN B N 1
ATOM 5419 C CA . GLN B 1 122 ? -27.188 -17.516 -7.254 1 88.94 122 GLN B CA 1
ATOM 5420 C C . GLN B 1 122 ? -26.875 -18.266 -5.965 1 88.94 122 GLN B C 1
ATOM 5422 O O . GLN B 1 122 ? -25.891 -17.984 -5.289 1 88.94 122 GLN B O 1
ATOM 5427 N N . LYS B 1 123 ? -27.703 -19.172 -5.641 1 91.69 123 LYS B N 1
ATOM 5428 C CA . LYS B 1 123 ? -27.516 -19.938 -4.406 1 91.69 123 LYS B CA 1
ATOM 5429 C C . LYS B 1 123 ? -26.266 -20.797 -4.477 1 91.69 123 LYS B C 1
ATOM 5431 O O . LYS B 1 123 ? -25.547 -20.953 -3.482 1 91.69 123 LYS B O 1
ATOM 5436 N N . ALA B 1 124 ? -26.016 -21.406 -5.613 1 94.06 124 ALA B N 1
ATOM 5437 C CA . ALA B 1 124 ? -24.812 -22.203 -5.789 1 94.06 124 ALA B CA 1
ATOM 5438 C C . ALA B 1 124 ? -23.547 -21.391 -5.531 1 94.06 124 ALA B C 1
ATOM 5440 O O . ALA B 1 124 ? -22.641 -21.828 -4.812 1 94.06 124 ALA B O 1
ATOM 5441 N N . TYR B 1 125 ? -23.547 -20.219 -6.035 1 91.12 125 TYR B N 1
ATOM 5442 C CA . TYR B 1 125 ? -22.391 -19.344 -5.848 1 91.12 125 TYR B CA 1
ATOM 5443 C C . TYR B 1 125 ? -22.266 -18.891 -4.398 1 91.12 125 TYR B C 1
ATOM 5445 O O . TYR B 1 125 ? -21.156 -18.812 -3.857 1 91.12 125 TYR B O 1
ATOM 5453 N N . GLU B 1 126 ? -23.328 -18.578 -3.826 1 89.75 126 GLU B N 1
ATOM 5454 C CA . GLU B 1 126 ? -23.312 -18.172 -2.42 1 89.75 126 GLU B CA 1
ATOM 5455 C C . GLU B 1 126 ? -22.703 -19.281 -1.545 1 89.75 126 GLU B C 1
ATOM 5457 O O . GLU B 1 126 ? -21.844 -19 -0.714 1 89.75 126 GLU B O 1
ATOM 5462 N N . VAL B 1 127 ? -23.188 -20.469 -1.801 1 93.19 127 VAL B N 1
ATOM 5463 C CA . VAL B 1 127 ? -22.719 -21.609 -1.015 1 93.19 127 VAL B CA 1
ATOM 5464 C C . VAL B 1 127 ? -21.234 -21.859 -1.301 1 93.19 127 VAL B C 1
ATOM 5466 O O . VAL B 1 127 ? -20.438 -22.016 -0.375 1 93.19 127 VAL B O 1
ATOM 5469 N N . PHE B 1 128 ? -20.906 -21.844 -2.523 1 93.88 128 PHE B N 1
ATOM 5470 C CA . PHE B 1 128 ? -19.531 -22.125 -2.92 1 93.88 128 PHE B CA 1
ATOM 5471 C C . PHE B 1 128 ? -18.578 -21.094 -2.316 1 93.88 128 PHE B C 1
ATOM 5473 O O . PHE B 1 128 ? -17.531 -21.453 -1.775 1 93.88 128 PHE B O 1
ATOM 5480 N N . ASN B 1 129 ? -18.922 -19.875 -2.404 1 89.38 129 ASN B N 1
ATOM 5481 C CA . ASN B 1 129 ? -18.078 -18.797 -1.876 1 89.38 129 ASN B CA 1
ATOM 5482 C C . ASN B 1 129 ? -17.906 -18.922 -0.364 1 89.38 129 ASN B C 1
ATOM 5484 O O . ASN B 1 129 ? -16.812 -18.672 0.164 1 89.38 129 ASN B O 1
ATOM 5488 N N . ALA B 1 130 ? -18.938 -19.25 0.279 1 89.44 130 ALA B N 1
ATOM 5489 C CA . ALA B 1 130 ? -18.859 -19.438 1.726 1 89.44 130 ALA B CA 1
ATOM 5490 C C . ALA B 1 130 ? -17.891 -20.562 2.086 1 89.44 130 ALA B C 1
ATOM 5492 O O . ALA B 1 130 ? -17.094 -20.422 3.018 1 89.44 130 ALA B O 1
ATOM 5493 N N . ILE B 1 131 ? -17.984 -21.641 1.327 1 93.56 131 ILE B N 1
ATOM 5494 C CA . ILE B 1 131 ? -17.094 -22.766 1.568 1 93.56 131 ILE B CA 1
ATOM 5495 C C . ILE B 1 131 ? -15.656 -22.375 1.287 1 93.56 131 ILE B C 1
ATOM 5497 O O . ILE B 1 131 ? -14.75 -22.688 2.07 1 93.56 131 ILE B O 1
ATOM 5501 N N . ARG B 1 132 ? -15.43 -21.75 0.233 1 90.94 132 ARG B N 1
ATOM 5502 C CA . ARG B 1 132 ? -14.094 -21.281 -0.136 1 90.94 132 ARG B CA 1
ATOM 5503 C C . ARG B 1 132 ? -13.5 -20.391 0.95 1 90.94 132 ARG B C 1
ATOM 5505 O O . ARG B 1 132 ? -12.336 -20.547 1.312 1 90.94 132 ARG B O 1
ATOM 5512 N N . ASP B 1 133 ? -14.312 -19.484 1.448 1 85.12 133 ASP B N 1
ATOM 5513 C CA . ASP B 1 133 ? -13.867 -18.594 2.516 1 85.12 133 ASP B CA 1
ATOM 5514 C C . ASP B 1 133 ? -13.477 -19.375 3.762 1 85.12 133 ASP B C 1
ATOM 5516 O O . ASP B 1 133 ? -12.5 -19.047 4.434 1 85.12 133 ASP B O 1
ATOM 5520 N N . GLU B 1 134 ? -14.242 -20.375 4.055 1 88.5 134 GLU B N 1
ATOM 5521 C CA . GLU B 1 134 ? -13.922 -21.219 5.203 1 88.5 134 GLU B CA 1
ATOM 5522 C C . GLU B 1 134 ? -12.609 -21.953 5 1 88.5 134 GLU B C 1
ATOM 5524 O O . GLU B 1 134 ? -11.82 -22.109 5.938 1 88.5 134 GLU B O 1
ATOM 5529 N N . ILE B 1 135 ? -12.414 -22.375 3.797 1 89.56 135 ILE B N 1
ATOM 5530 C CA . ILE B 1 135 ? -11.188 -23.094 3.461 1 89.56 135 ILE B CA 1
ATOM 5531 C C . ILE B 1 135 ? -9.992 -22.156 3.635 1 89.56 135 ILE B C 1
ATOM 5533 O O . ILE B 1 135 ? -8.992 -22.516 4.266 1 89.56 135 ILE B O 1
ATOM 5537 N N . GLN B 1 136 ? -10.109 -21.016 3.15 1 84.31 136 GLN B N 1
ATOM 5538 C CA . GLN B 1 136 ? -9.023 -20.047 3.219 1 84.31 136 GLN B CA 1
ATOM 5539 C C . GLN B 1 136 ? -8.742 -19.641 4.664 1 84.31 136 GLN B C 1
ATOM 5541 O O . GLN B 1 136 ? -7.59 -19.406 5.035 1 84.31 136 GLN B O 1
ATOM 5546 N N . GLY B 1 137 ? -9.781 -19.562 5.414 1 81.19 137 GLY B N 1
ATOM 5547 C CA . GLY B 1 137 ? -9.641 -19.125 6.793 1 81.19 137 GLY B CA 1
ATOM 5548 C C . GLY B 1 137 ? -9.281 -20.25 7.742 1 81.19 137 GLY B C 1
ATOM 5549 O O . GLY B 1 137 ? -8.992 -20.016 8.914 1 81.19 137 GLY B O 1
ATOM 5550 N N . TYR B 1 138 ? -9.312 -21.469 7.234 1 81.31 138 TYR B N 1
ATOM 5551 C CA . TYR B 1 138 ? -9.141 -22.625 8.094 1 81.31 138 TYR B CA 1
ATOM 5552 C C . TYR B 1 138 ? -7.77 -22.609 8.758 1 81.31 138 TYR B C 1
ATOM 5554 O O . TYR B 1 138 ? -7.641 -22.938 9.945 1 81.31 138 TYR B O 1
ATOM 5562 N N . PHE B 1 139 ? -6.742 -22.266 8.016 1 77.56 139 PHE B N 1
ATOM 5563 C CA . PHE B 1 139 ? -5.367 -22.219 8.492 1 77.56 139 PHE B CA 1
ATOM 5564 C C . PHE B 1 139 ? -5.219 -21.25 9.648 1 77.56 139 PHE B C 1
ATOM 5566 O O . PHE B 1 139 ? -4.559 -21.547 10.641 1 77.56 139 PHE B O 1
ATOM 5573 N N . GLN B 1 140 ? -5.773 -20.078 9.492 1 69.62 140 GLN B N 1
ATOM 5574 C CA . GLN B 1 140 ? -5.656 -19.047 10.523 1 69.62 140 GLN B CA 1
ATOM 5575 C C . GLN B 1 140 ? -6.402 -19.453 11.789 1 69.62 140 GLN B C 1
ATOM 5577 O O . GLN B 1 140 ? -5.988 -19.109 12.898 1 69.62 140 GLN B O 1
ATOM 5582 N N . LYS B 1 141 ? -7.5 -20.109 11.648 1 60.75 141 LYS B N 1
ATOM 5583 C CA . LYS B 1 141 ? -8.305 -20.531 12.797 1 60.75 141 LYS B CA 1
ATOM 5584 C C . LYS B 1 141 ? -7.602 -21.625 13.594 1 60.75 141 LYS B C 1
ATOM 5586 O O . LYS B 1 141 ? -7.613 -21.594 14.828 1 60.75 141 LYS B O 1
ATOM 5591 N N . GLU B 1 142 ? -7 -22.531 12.914 1 53.38 142 GLU B N 1
ATOM 5592 C CA . GLU B 1 142 ? -6.383 -23.672 13.57 1 53.38 142 GLU B CA 1
ATOM 5593 C C . GLU B 1 142 ? -5.031 -23.297 14.18 1 53.38 142 GLU B C 1
ATOM 5595 O O . GLU B 1 142 ? -4.672 -23.781 15.25 1 53.38 142 GLU B O 1
ATOM 5600 N N . TYR B 1 143 ? -4.266 -22.5 13.375 1 49.84 143 TYR B N 1
ATOM 5601 C CA . TYR B 1 143 ? -2.99 -22.109 13.961 1 49.84 143 TYR B CA 1
ATOM 5602 C C . TYR B 1 143 ? -3.205 -21.344 15.266 1 49.84 143 TYR B C 1
ATOM 5604 O O . TYR B 1 143 ? -2.332 -21.344 16.141 1 49.84 143 TYR B O 1
ATOM 5612 N N . LYS B 1 144 ? -4.301 -20.609 15.43 1 48.09 144 LYS B N 1
ATOM 5613 C CA . LYS B 1 144 ? -4.707 -19.969 16.672 1 48.09 144 LYS B CA 1
ATOM 5614 C C . LYS B 1 144 ? -4.82 -20.984 17.812 1 48.09 144 LYS B C 1
ATOM 5616 O O . LYS B 1 144 ? -4.348 -20.734 18.922 1 48.09 144 LYS B O 1
ATOM 5621 N N . VAL B 1 145 ? -5.617 -22.109 17.438 1 42.66 145 VAL B N 1
ATOM 5622 C CA . VAL B 1 145 ? -5.848 -23.062 18.5 1 42.66 145 VAL B CA 1
ATOM 5623 C C . VAL B 1 145 ? -4.516 -23.625 19 1 42.66 145 VAL B C 1
ATOM 5625 O O . VAL B 1 145 ? -4.305 -23.766 20.203 1 42.66 145 VAL B O 1
ATOM 5628 N N . ALA B 1 146 ? -3.76 -23.688 18 1 41.88 146 ALA B N 1
ATOM 5629 C CA . ALA B 1 146 ? -2.473 -24.234 18.406 1 41.88 146 ALA B CA 1
ATOM 5630 C C . ALA B 1 146 ? -1.638 -23.203 19.156 1 41.88 146 ALA B C 1
ATOM 5632 O O . ALA B 1 146 ? -0.965 -23.531 20.141 1 41.88 146 ALA B O 1
ATOM 5633 N N . GLY B 1 147 ? -1.652 -21.922 18.625 1 42.12 147 GLY B N 1
ATOM 5634 C CA . GLY B 1 147 ? -0.896 -20.906 19.312 1 42.12 147 GLY B CA 1
ATOM 5635 C C . GLY B 1 147 ? -1.432 -20.594 20.703 1 42.12 147 GLY B C 1
ATOM 5636 O O . GLY B 1 147 ? -0.66 -20.406 21.641 1 42.12 147 GLY B O 1
ATOM 5637 N N . GLU B 1 148 ? -2.734 -20.375 20.828 1 43.44 148 GLU B N 1
ATOM 5638 C CA . GLU B 1 148 ? -3.33 -20.172 22.156 1 43.44 148 GLU B CA 1
ATOM 5639 C C . GLU B 1 148 ? -3.043 -21.359 23.078 1 43.44 148 GLU B C 1
ATOM 5641 O O . GLU B 1 148 ? -2.771 -21.172 24.266 1 43.44 148 GLU B O 1
ATOM 5646 N N . GLU B 1 149 ? -3.287 -22.5 22.547 1 38.19 149 GLU B N 1
ATOM 5647 C CA . GLU B 1 149 ? -2.971 -23.656 23.359 1 38.19 149 GLU B CA 1
ATOM 5648 C C . GLU B 1 149 ? -1.494 -23.672 23.75 1 38.19 149 GLU B C 1
ATOM 5650 O O . GLU B 1 149 ? -1.14 -24.109 24.844 1 38.19 149 GLU B O 1
ATOM 5655 N N . MET B 1 150 ? -0.781 -23.141 22.812 1 36.41 150 MET B N 1
ATOM 5656 C CA . MET B 1 150 ? 0.652 -23.062 23.094 1 36.41 150 MET B CA 1
ATOM 5657 C C . MET B 1 150 ? 0.955 -22.016 24.141 1 36.41 150 MET B C 1
ATOM 5659 O O . MET B 1 150 ? 1.812 -22.219 25 1 36.41 150 MET B O 1
ATOM 5663 N N . GLN B 1 151 ? 0.534 -20.781 23.922 1 36.19 151 GLN B N 1
ATOM 5664 C CA . GLN B 1 151 ? 0.745 -19.75 24.938 1 36.19 151 GLN B CA 1
ATOM 5665 C C . GLN B 1 151 ? 0.187 -20.188 26.281 1 36.19 151 GLN B C 1
ATOM 5667 O O . GLN B 1 151 ? 0.722 -19.812 27.328 1 36.19 151 GLN B O 1
ATOM 5672 N N . ARG B 1 152 ? -1.016 -20.688 26.312 1 37.09 152 ARG B N 1
ATOM 5673 C CA . ARG B 1 152 ? -1.504 -21.156 27.609 1 37.09 152 ARG B CA 1
ATOM 5674 C C . ARG B 1 152 ? -0.524 -22.141 28.25 1 37.09 152 ARG B C 1
ATOM 5676 O O . ARG B 1 152 ? -0.527 -22.312 29.469 1 37.09 152 ARG B O 1
ATOM 5683 N N . LYS B 1 153 ? -0.174 -23.203 27.344 1 34.22 153 LYS B N 1
ATOM 5684 C CA . LYS B 1 153 ? 0.669 -24.188 28.016 1 34.22 153 LYS B CA 1
ATOM 5685 C C . LYS B 1 153 ? 2.082 -23.641 28.234 1 34.22 153 LYS B C 1
ATOM 5687 O O . LYS B 1 153 ? 2.979 -24.391 28.641 1 34.22 153 LYS B O 1
ATOM 5692 N N . GLY B 1 154 ? 2.342 -22.266 28.484 1 33.97 154 GLY B N 1
ATOM 5693 C CA . GLY B 1 154 ? 3.627 -21.75 28.922 1 33.97 154 GLY B CA 1
ATOM 5694 C C . GLY B 1 154 ? 4.77 -22.125 28 1 33.97 154 GLY B C 1
ATOM 5695 O O . GLY B 1 154 ? 5.941 -21.938 28.344 1 33.97 154 GLY B O 1
ATOM 5696 N N . ARG B 1 155 ? 4.77 -23.359 27.234 1 30.36 155 ARG B N 1
ATOM 5697 C CA . ARG B 1 155 ? 5.973 -23.844 26.578 1 30.36 155 ARG B CA 1
ATOM 5698 C C . ARG B 1 155 ? 6.316 -22.984 25.359 1 30.36 155 ARG B C 1
ATOM 5700 O O . ARG B 1 155 ? 5.43 -22.578 24.609 1 30.36 155 ARG B O 1
ATOM 5707 N N . ALA B 1 156 ? 7.582 -22.188 25.391 1 32.34 156 ALA B N 1
ATOM 5708 C CA . ALA B 1 156 ? 8.305 -21.422 24.391 1 32.34 156 ALA B CA 1
ATOM 5709 C C . ALA B 1 156 ? 7.984 -21.922 22.984 1 32.34 156 ALA B C 1
ATOM 5711 O O . ALA B 1 156 ? 7.59 -21.141 22.109 1 32.34 156 ALA B O 1
ATOM 5712 N N . SER B 1 157 ? 9.055 -22.781 22.344 1 31.98 157 SER B N 1
ATOM 5713 C CA . SER B 1 157 ? 9.32 -23.359 21.031 1 31.98 157 SER B CA 1
ATOM 5714 C C . SER B 1 157 ? 8.219 -24.344 20.641 1 31.98 157 SER B C 1
ATOM 5716 O O . SER B 1 157 ? 8.367 -25.562 20.812 1 31.98 157 SER B O 1
ATOM 5718 N N . VAL B 1 158 ? 7.145 -24.312 21.172 1 32.62 158 VAL B N 1
ATOM 5719 C CA . VAL B 1 158 ? 6.441 -25.5 20.672 1 32.62 158 VAL B CA 1
ATOM 5720 C C . VAL B 1 158 ? 6.445 -25.484 19.141 1 32.62 158 VAL B C 1
ATOM 5722 O O . VAL B 1 158 ? 6.156 -24.453 18.516 1 32.62 158 VAL B O 1
ATOM 5725 N N . ASP B 1 159 ? 7.105 -26.406 18.516 1 33.28 159 ASP B N 1
ATOM 5726 C CA . ASP B 1 159 ? 6.949 -27.016 17.188 1 33.28 159 ASP B CA 1
ATOM 5727 C C . ASP B 1 159 ? 5.48 -27.047 16.781 1 33.28 159 ASP B C 1
ATOM 5729 O O . ASP B 1 159 ? 4.723 -27.906 17.219 1 33.28 159 ASP B O 1
ATOM 5733 N N . VAL B 1 160 ? 4.766 -26.062 16.844 1 36.97 160 VAL B N 1
ATOM 5734 C CA . VAL B 1 160 ? 3.451 -25.984 16.219 1 36.97 160 VAL B CA 1
ATOM 5735 C C . VAL B 1 160 ? 3.355 -27 15.094 1 36.97 160 VAL B C 1
ATOM 5737 O O . VAL B 1 160 ? 2.322 -27.094 14.422 1 36.97 160 VAL B O 1
ATOM 5740 N N . SER B 1 161 ? 4.543 -27.531 14.742 1 37.16 161 SER B N 1
ATOM 5741 C CA . SER B 1 161 ? 4.57 -28.578 13.719 1 37.16 161 SER B CA 1
ATOM 5742 C C . SER B 1 161 ? 3.576 -29.688 14.039 1 37.16 161 SER B C 1
ATOM 5744 O O . SER B 1 161 ? 3.002 -30.281 13.133 1 37.16 161 SER B O 1
ATOM 5746 N N . THR B 1 162 ? 3.627 -30.344 15.398 1 36.97 162 THR B N 1
ATOM 5747 C CA . THR B 1 162 ? 3.158 -31.688 15.664 1 36.97 162 THR B CA 1
ATOM 5748 C C . THR B 1 162 ? 1.7 -31.688 16.109 1 36.97 162 THR B C 1
ATOM 5750 O O . THR B 1 162 ? 1.216 -32.656 16.688 1 36.97 162 THR B O 1
ATOM 5753 N N . ALA B 1 163 ? 1.088 -30.609 16.438 1 39.56 163 ALA B N 1
ATOM 5754 C CA . ALA B 1 163 ? -0.257 -31.047 16.797 1 39.56 163 ALA B CA 1
ATOM 5755 C C . ALA B 1 163 ? -0.849 -31.938 15.719 1 39.56 163 ALA B C 1
ATOM 5757 O O . ALA B 1 163 ? -0.887 -31.562 14.547 1 39.56 163 ALA B O 1
ATOM 5758 N N . ALA B 1 164 ? -0.726 -33.219 15.859 1 43.94 164 ALA B N 1
ATOM 5759 C CA . ALA B 1 164 ? -1.31 -34.281 15.055 1 43.94 164 ALA B CA 1
ATOM 5760 C C . ALA B 1 164 ? -2.715 -33.906 14.586 1 43.94 164 ALA B C 1
ATOM 5762 O O . ALA B 1 164 ? -3.699 -34.188 15.281 1 43.94 164 ALA B O 1
ATOM 5763 N N . PHE B 1 165 ? -2.879 -32.688 14.148 1 50.66 165 PHE B N 1
ATOM 5764 C CA . PHE B 1 165 ? -4.199 -32.5 13.562 1 50.66 165 PHE B CA 1
ATOM 5765 C C . PHE B 1 165 ? -4.516 -33.594 12.547 1 50.66 165 PHE B C 1
ATOM 5767 O O . PHE B 1 165 ? -3.617 -34.094 11.875 1 50.66 165 PHE B O 1
ATOM 5774 N N . GLU B 1 166 ? -5.461 -34.312 12.867 1 62.91 166 GLU B N 1
ATOM 5775 C CA . GLU B 1 166 ? -5.949 -35.219 11.844 1 62.91 166 GLU B CA 1
ATOM 5776 C C . GLU B 1 166 ? -5.969 -34.531 10.469 1 62.91 166 GLU B C 1
ATOM 5778 O O . GLU B 1 166 ? -6.504 -33.438 10.32 1 62.91 166 GLU B O 1
ATOM 5783 N N . LYS B 1 167 ? -5.027 -34.906 9.633 1 82.88 167 LYS B N 1
ATOM 5784 C CA . LYS B 1 167 ? -4.961 -34.438 8.25 1 82.88 167 LYS B CA 1
ATOM 5785 C C . LYS B 1 167 ? -6.262 -34.75 7.508 1 82.88 167 LYS B C 1
ATOM 5787 O O . LYS B 1 167 ? -6.66 -35.906 7.395 1 82.88 167 LYS B O 1
ATOM 5792 N N . THR B 1 168 ? -6.941 -33.625 7.219 1 89.62 168 THR B N 1
ATOM 5793 C CA . THR B 1 168 ? -8.242 -33.75 6.566 1 89.62 168 THR B CA 1
ATOM 5794 C C . THR B 1 168 ? -8.109 -33.5 5.062 1 89.62 168 THR B C 1
ATOM 5796 O O . THR B 1 168 ? -7.461 -32.562 4.629 1 89.62 168 THR B O 1
ATOM 5799 N N . ARG B 1 169 ? -8.641 -34.5 4.371 1 93.56 169 ARG B N 1
ATOM 5800 C CA . ARG B 1 169 ? -8.742 -34.281 2.93 1 93.56 169 ARG B CA 1
ATOM 5801 C C . ARG B 1 169 ? -9.719 -33.156 2.596 1 93.56 169 ARG B C 1
ATOM 5803 O O . ARG B 1 169 ? -10.844 -33.156 3.102 1 93.56 169 ARG B O 1
ATOM 5810 N N . LEU B 1 170 ? -9.328 -32.281 1.725 1 94.88 170 LEU B N 1
ATOM 5811 C CA . LEU B 1 170 ? -10.148 -31.109 1.383 1 94.88 170 LEU B CA 1
ATOM 5812 C C . LEU B 1 170 ? -11.484 -31.547 0.786 1 94.88 170 LEU B C 1
ATOM 5814 O O . LEU B 1 170 ? -12.516 -30.922 1.043 1 94.88 170 LEU B O 1
ATOM 5818 N N . LEU B 1 171 ? -11.469 -32.656 0.027 1 94.94 171 LEU B N 1
ATOM 5819 C CA . LEU B 1 171 ? -12.695 -33.156 -0.589 1 94.94 171 LEU B CA 1
ATOM 5820 C C . LEU B 1 171 ? -13.734 -33.531 0.473 1 94.94 171 LEU B C 1
ATOM 5822 O O . LEU B 1 171 ? -14.914 -33.219 0.319 1 94.94 171 LEU B O 1
ATOM 5826 N N . THR B 1 172 ? -13.266 -34.156 1.519 1 95 172 THR B N 1
ATOM 5827 C CA . THR B 1 172 ? -14.164 -34.562 2.596 1 95 172 THR B CA 1
ATOM 5828 C C . THR B 1 172 ? -14.812 -33.312 3.24 1 95 172 THR B C 1
ATOM 5830 O O . THR B 1 172 ? -16.016 -33.312 3.506 1 95 172 THR B O 1
ATOM 5833 N N . PHE B 1 173 ? -14.008 -32.438 3.49 1 94.75 173 PHE B N 1
ATOM 5834 C CA . PHE B 1 173 ? -14.508 -31.188 4.074 1 94.75 173 PHE B CA 1
ATOM 5835 C C . PHE B 1 173 ? -15.508 -30.516 3.143 1 94.75 173 PHE B C 1
ATOM 5837 O O . PHE B 1 173 ? -16.609 -30.141 3.566 1 94.75 173 PHE B O 1
ATOM 5844 N N . TYR B 1 174 ? -15.109 -30.328 1.9 1 95.88 174 TYR B N 1
ATOM 5845 C CA . TYR B 1 174 ? -15.961 -29.688 0.902 1 95.88 174 TYR B CA 1
ATOM 5846 C C . TYR B 1 174 ? -17.312 -30.391 0.812 1 95.88 174 TYR B C 1
ATOM 5848 O O . TYR B 1 174 ? -18.359 -29.75 0.886 1 95.88 174 TYR B O 1
ATOM 5856 N N . ASP B 1 175 ? -17.328 -31.719 0.707 1 95.69 175 ASP B N 1
ATOM 5857 C CA . ASP B 1 175 ? -18.547 -32.5 0.553 1 95.69 175 ASP B CA 1
ATOM 5858 C C . ASP B 1 175 ? -19.438 -32.375 1.785 1 95.69 175 ASP B C 1
ATOM 5860 O O . ASP B 1 175 ? -20.672 -32.312 1.667 1 95.69 175 ASP B O 1
ATOM 5864 N N . SER B 1 176 ? -18.781 -32.375 2.893 1 96.56 176 SER B N 1
ATOM 5865 C CA . SER B 1 176 ? -19.547 -32.219 4.125 1 96.56 176 SER B CA 1
ATOM 5866 C C . SER B 1 176 ? -20.266 -30.875 4.176 1 96.56 176 SER B C 1
ATOM 5868 O O . SER B 1 176 ? -21.422 -30.781 4.594 1 96.56 176 SER B O 1
ATOM 5870 N N . ARG B 1 177 ? -19.562 -29.844 3.779 1 96.19 177 ARG B N 1
ATOM 5871 C CA . ARG B 1 177 ? -20.156 -28.5 3.783 1 96.19 177 ARG B CA 1
ATOM 5872 C C . ARG B 1 177 ? -21.266 -28.391 2.74 1 96.19 177 ARG B C 1
ATOM 5874 O O . ARG B 1 177 ? -22.281 -27.734 2.973 1 96.19 177 ARG B O 1
ATOM 5881 N N . VAL B 1 178 ? -21.078 -29.031 1.595 1 97 178 VAL B N 1
ATOM 5882 C CA . VAL B 1 178 ? -22.094 -29.031 0.548 1 97 178 VAL B CA 1
ATOM 5883 C C . VAL B 1 178 ? -23.359 -29.719 1.059 1 97 178 VAL B C 1
ATOM 5885 O O . VAL B 1 178 ? -24.453 -29.188 0.906 1 97 178 VAL B O 1
ATOM 5888 N N . LEU B 1 179 ? -23.203 -30.875 1.676 1 96.62 179 LEU B N 1
ATOM 5889 C CA . LEU B 1 179 ? -24.344 -31.609 2.201 1 96.62 179 LEU B CA 1
ATOM 5890 C C . LEU B 1 179 ? -25.094 -30.797 3.238 1 96.62 179 LEU B C 1
ATOM 5892 O O . LEU B 1 179 ? -26.328 -30.75 3.23 1 96.62 179 LEU B O 1
ATOM 5896 N N . LYS B 1 180 ? -24.375 -30.172 4.09 1 96.94 180 LYS B N 1
ATOM 5897 C CA . LYS B 1 180 ? -25 -29.328 5.113 1 96.94 180 LYS B CA 1
ATOM 5898 C C . LYS B 1 180 ? -25.766 -28.172 4.477 1 96.94 180 LYS B C 1
ATOM 5900 O O . LYS B 1 180 ? -26.875 -27.844 4.914 1 96.94 180 LYS B O 1
ATOM 5905 N N . ALA B 1 181 ? -25.156 -27.547 3.484 1 96.81 181 ALA B N 1
ATOM 5906 C CA . ALA B 1 181 ? -25.797 -26.422 2.811 1 96.81 181 ALA B CA 1
ATOM 5907 C C . ALA B 1 181 ? -27.078 -26.859 2.107 1 96.81 181 ALA B C 1
ATOM 5909 O O . ALA B 1 181 ? -28.094 -26.156 2.162 1 96.81 181 ALA B O 1
ATOM 5910 N N . LEU B 1 182 ? -27.078 -28.016 1.437 1 96.62 182 LEU B N 1
ATOM 5911 C CA . LEU B 1 182 ? -28.25 -28.516 0.73 1 96.62 182 LEU B CA 1
ATOM 5912 C C . LEU B 1 182 ? -29.375 -28.859 1.707 1 96.62 182 LEU B C 1
ATOM 5914 O O . LEU B 1 182 ? -30.547 -28.594 1.427 1 96.62 182 LEU B O 1
ATOM 5918 N N . ALA B 1 183 ? -29 -29.359 2.834 1 96.31 183 ALA B N 1
ATOM 5919 C CA . ALA B 1 183 ? -29.984 -29.656 3.867 1 96.31 183 ALA B CA 1
ATOM 5920 C C . ALA B 1 183 ? -30.641 -28.375 4.383 1 96.31 183 ALA B C 1
ATOM 5922 O O . ALA B 1 183 ? -31.859 -28.328 4.59 1 96.31 183 ALA B O 1
ATOM 5923 N N . TYR B 1 184 ? -29.828 -27.469 4.59 1 95.5 184 TYR B N 1
ATOM 5924 C CA . TYR B 1 184 ? -30.328 -26.188 5.062 1 95.5 184 TYR B CA 1
ATOM 5925 C C . TYR B 1 184 ? -31.297 -25.562 4.051 1 95.5 184 TYR B C 1
ATOM 5927 O O . TYR B 1 184 ? -32.344 -25.062 4.422 1 95.5 184 TYR B O 1
ATOM 5935 N N . LEU B 1 185 ? -30.922 -25.594 2.762 1 95.62 185 LEU B N 1
ATOM 5936 C CA . LEU B 1 185 ? -31.766 -25.031 1.71 1 95.62 185 LEU B CA 1
ATOM 5937 C C . LEU B 1 185 ? -33.094 -25.781 1.633 1 95.62 185 LEU B C 1
ATOM 5939 O O . LEU B 1 185 ? -34.125 -25.172 1.427 1 95.62 185 LEU B O 1
ATOM 5943 N N . LYS B 1 186 ? -33.031 -27.016 1.807 1 94.94 186 LYS B N 1
ATOM 5944 C CA . LYS B 1 186 ? -34.219 -27.859 1.735 1 94.94 186 LYS B CA 1
ATOM 5945 C C . LYS B 1 186 ? -35.156 -27.594 2.924 1 94.94 186 LYS B C 1
ATOM 5947 O O . LYS B 1 186 ? -36.344 -27.344 2.746 1 94.94 186 LYS B O 1
ATOM 5952 N N . VAL B 1 187 ? -34.625 -27.516 4.086 1 94.69 187 VAL B N 1
ATOM 5953 C CA . VAL B 1 187 ? -35.438 -27.531 5.309 1 94.69 187 VAL B CA 1
ATOM 5954 C C . VAL B 1 187 ? -35.781 -26.109 5.723 1 94.69 187 VAL B C 1
ATOM 5956 O O . VAL B 1 187 ? -36.906 -25.797 6.059 1 94.69 187 VAL B O 1
ATOM 5959 N N . ASN B 1 188 ? -34.781 -25.266 5.707 1 90.94 188 ASN B N 1
ATOM 5960 C CA . ASN B 1 188 ? -34.969 -23.922 6.27 1 90.94 188 ASN B CA 1
ATOM 5961 C C . ASN B 1 188 ? -35.469 -22.938 5.223 1 90.94 188 ASN B C 1
ATOM 5963 O O . ASN B 1 188 ? -36.281 -22.078 5.531 1 90.94 188 ASN B O 1
ATOM 5967 N N . GLU B 1 189 ? -35.031 -23.156 3.99 1 92.31 189 GLU B N 1
ATOM 5968 C CA . GLU B 1 189 ? -35.438 -22.219 2.951 1 92.31 189 GLU B CA 1
ATOM 5969 C C . GLU B 1 189 ? -36.531 -22.828 2.068 1 92.31 189 GLU B C 1
ATOM 5971 O O . GLU B 1 189 ? -37.094 -22.141 1.229 1 92.31 189 GLU B O 1
ATOM 5976 N N . LYS B 1 190 ? -36.844 -24.062 2.215 1 92.38 190 LYS B N 1
ATOM 5977 C CA . LYS B 1 190 ? -37.844 -24.797 1.467 1 92.38 190 LYS B CA 1
ATOM 5978 C C . LYS B 1 190 ? -37.656 -24.641 -0.038 1 92.38 190 LYS B C 1
ATOM 5980 O O . LYS B 1 190 ? -38.594 -24.328 -0.773 1 92.38 190 LYS B O 1
ATOM 5985 N N . PHE B 1 191 ? -36.406 -24.812 -0.405 1 90.19 191 PHE B N 1
ATOM 5986 C CA . PHE B 1 191 ? -36.031 -24.75 -1.813 1 90.19 191 PHE B CA 1
ATOM 5987 C C . PHE B 1 191 ? -36.688 -25.844 -2.613 1 90.19 191 PHE B C 1
ATOM 5989 O O . PHE B 1 191 ? -36.781 -26.984 -2.15 1 90.19 191 PHE B O 1
ATOM 5996 N N . ALA B 1 192 ? -37.25 -25.531 -3.811 1 93.56 192 ALA B N 1
ATOM 5997 C CA . ALA B 1 192 ? -37.906 -26.531 -4.652 1 93.56 192 ALA B CA 1
ATOM 5998 C C . ALA B 1 192 ? -36.938 -27.656 -5.004 1 93.56 192 ALA B C 1
ATOM 6000 O O . ALA B 1 192 ? -35.75 -27.422 -5.238 1 93.56 192 ALA B O 1
ATOM 6001 N N . ALA B 1 193 ? -37.469 -28.875 -5.102 1 93.06 193 ALA B N 1
ATOM 6002 C CA . ALA B 1 193 ? -36.656 -30.062 -5.34 1 93.06 193 ALA B CA 1
ATOM 6003 C C . ALA B 1 193 ? -35.844 -29.938 -6.633 1 93.06 193 ALA B C 1
ATOM 6005 O O . ALA B 1 193 ? -34.688 -30.328 -6.695 1 93.06 193 ALA B O 1
ATOM 6006 N N . VAL B 1 194 ? -36.5 -29.406 -7.637 1 92.94 194 VAL B N 1
ATOM 6007 C CA . VAL B 1 194 ? -35.844 -29.266 -8.938 1 92.94 194 VAL B CA 1
ATOM 6008 C C . VAL B 1 194 ? -34.656 -28.281 -8.82 1 92.94 194 VAL B C 1
ATOM 6010 O O . VAL B 1 194 ? -33.594 -28.516 -9.391 1 92.94 194 VAL B O 1
ATOM 6013 N N . ASN B 1 195 ? -34.875 -27.219 -8.078 1 94.31 195 ASN B N 1
ATOM 6014 C CA . ASN B 1 195 ? -33.812 -26.219 -7.879 1 94.31 195 ASN B CA 1
ATOM 6015 C C . ASN B 1 195 ? -32.688 -26.75 -7.012 1 94.31 195 ASN B C 1
ATOM 6017 O O . ASN B 1 195 ? -31.516 -26.438 -7.254 1 94.31 195 ASN B O 1
ATOM 6021 N N . LEU B 1 196 ? -33.094 -27.516 -6.086 1 95.94 196 LEU B N 1
ATOM 6022 C CA . LEU B 1 196 ? -32.094 -28.109 -5.203 1 95.94 196 LEU B CA 1
ATOM 6023 C C . LEU B 1 196 ? -31.156 -29.031 -5.984 1 95.94 196 LEU B C 1
ATOM 6025 O O . LEU B 1 196 ? -29.953 -29.062 -5.742 1 95.94 196 LEU B O 1
ATOM 6029 N N . LYS B 1 197 ? -31.719 -29.781 -6.848 1 95.06 197 LYS B N 1
ATOM 6030 C CA . LYS B 1 197 ? -30.922 -30.672 -7.688 1 95.06 197 LYS B CA 1
ATOM 6031 C C . LYS B 1 197 ? -29.969 -29.875 -8.578 1 95.06 197 LYS B C 1
ATOM 6033 O O . LYS B 1 197 ? -28.844 -30.312 -8.836 1 95.06 197 LYS B O 1
ATOM 6038 N N . GLN B 1 198 ? -30.406 -28.75 -9.016 1 95.12 198 GLN B N 1
ATOM 6039 C CA . GLN B 1 198 ? -29.562 -27.859 -9.812 1 95.12 198 GLN B CA 1
ATOM 6040 C C . GLN B 1 198 ? -28.375 -27.344 -8.984 1 95.12 198 GLN B C 1
ATOM 6042 O O . GLN B 1 198 ? -27.234 -27.359 -9.445 1 95.12 198 GLN B O 1
ATOM 6047 N N . VAL B 1 199 ? -28.672 -26.922 -7.801 1 96.19 199 VAL B N 1
ATOM 6048 C CA . VAL B 1 199 ? -27.641 -26.406 -6.914 1 96.19 199 VAL B CA 1
ATOM 6049 C C . VAL B 1 199 ? -26.609 -27.516 -6.625 1 96.19 199 VAL B C 1
ATOM 6051 O O . VAL B 1 199 ? -25.406 -27.266 -6.66 1 96.19 199 VAL B O 1
ATOM 6054 N N . GLU B 1 200 ? -27.141 -28.656 -6.402 1 96.94 200 GLU B N 1
ATOM 6055 C CA . GLU B 1 200 ? -26.266 -29.797 -6.129 1 96.94 200 GLU B CA 1
ATOM 6056 C C . GLU B 1 200 ? -25.328 -30.078 -7.301 1 96.94 200 GLU B C 1
ATOM 6058 O O . GLU B 1 200 ? -24.141 -30.312 -7.105 1 96.94 200 GLU B O 1
ATOM 6063 N N . ALA B 1 201 ? -25.844 -30.047 -8.453 1 95.81 201 ALA B N 1
ATOM 6064 C CA . ALA B 1 201 ? -25.031 -30.297 -9.641 1 95.81 201 ALA B CA 1
ATOM 6065 C C . ALA B 1 201 ? -23.969 -29.219 -9.812 1 95.81 201 ALA B C 1
ATOM 6067 O O . ALA B 1 201 ? -22.812 -29.531 -10.148 1 95.81 201 ALA B O 1
ATOM 6068 N N . ALA B 1 202 ? -24.375 -28 -9.602 1 95.69 202 ALA B N 1
ATOM 6069 C CA . ALA B 1 202 ? -23.422 -26.891 -9.703 1 95.69 202 ALA B CA 1
ATOM 6070 C C . ALA B 1 202 ? -22.281 -27.062 -8.703 1 95.69 202 ALA B C 1
ATOM 6072 O O . ALA B 1 202 ? -21.109 -26.953 -9.062 1 95.69 202 ALA B O 1
ATOM 6073 N N . LEU B 1 203 ? -22.641 -27.391 -7.484 1 96.88 203 LEU B N 1
ATOM 6074 C CA . LEU B 1 203 ? -21.641 -27.531 -6.434 1 96.88 203 LEU B CA 1
ATOM 6075 C C . LEU B 1 203 ? -20.734 -28.734 -6.707 1 96.88 203 LEU B C 1
ATOM 6077 O O . LEU B 1 203 ? -19.547 -28.703 -6.383 1 96.88 203 LEU B O 1
ATOM 6081 N N . SER B 1 204 ? -21.344 -29.719 -7.27 1 95.94 204 SER B N 1
ATOM 6082 C CA . SER B 1 204 ? -20.531 -30.859 -7.695 1 95.94 204 SER B CA 1
ATOM 6083 C C . SER B 1 204 ? -19.531 -30.469 -8.781 1 95.94 204 SER B C 1
ATOM 6085 O O . SER B 1 204 ? -18.359 -30.844 -8.727 1 95.94 204 SER B O 1
ATOM 6087 N N . GLY B 1 205 ? -19.953 -29.688 -9.711 1 94.38 205 GLY B N 1
ATOM 6088 C CA . GLY B 1 205 ? -19.094 -29.188 -10.758 1 94.38 205 GLY B CA 1
ATOM 6089 C C . GLY B 1 205 ? -18 -28.266 -10.242 1 94.38 205 GLY B C 1
ATOM 6090 O O . GLY B 1 205 ? -16.875 -28.266 -10.75 1 94.38 205 GLY B O 1
ATOM 6091 N N . PHE B 1 206 ? -18.281 -27.547 -9.188 1 94.81 206 PHE B N 1
ATOM 6092 C CA . PHE B 1 206 ? -17.359 -26.594 -8.625 1 94.81 206 PHE B CA 1
ATOM 6093 C C . PHE B 1 206 ? -16.172 -27.297 -7.961 1 94.81 206 PHE B C 1
ATOM 6095 O O . PHE B 1 206 ? -15.164 -26.672 -7.648 1 94.81 206 PHE B O 1
ATOM 6102 N N . ARG B 1 207 ? -16.25 -28.594 -7.812 1 94.62 207 ARG B N 1
ATOM 6103 C CA . ARG B 1 207 ? -15.07 -29.359 -7.398 1 94.62 207 ARG B CA 1
ATOM 6104 C C . ARG B 1 207 ? -13.922 -29.172 -8.375 1 94.62 207 ARG B C 1
ATOM 6106 O O . ARG B 1 207 ? -12.773 -29 -7.961 1 94.62 207 ARG B O 1
ATOM 6113 N N . ASN B 1 208 ? -14.328 -29.172 -9.602 1 94.44 208 ASN B N 1
ATOM 6114 C CA . ASN B 1 208 ? -13.312 -28.953 -10.633 1 94.44 208 ASN B CA 1
ATOM 6115 C C . ASN B 1 208 ? -12.766 -27.531 -10.578 1 94.44 208 ASN B C 1
ATOM 6117 O O . ASN B 1 208 ? -11.562 -27.328 -10.75 1 94.44 208 ASN B O 1
ATOM 6121 N N . THR B 1 209 ? -13.648 -26.625 -10.328 1 92.75 209 THR B N 1
ATOM 6122 C CA . THR B 1 209 ? -13.234 -25.219 -10.234 1 92.75 209 THR B CA 1
ATOM 6123 C C . THR B 1 209 ? -12.234 -25.031 -9.102 1 92.75 209 THR B C 1
ATOM 6125 O O . THR B 1 209 ? -11.195 -24.406 -9.289 1 92.75 209 THR B O 1
ATOM 6128 N N . LEU B 1 210 ? -12.547 -25.562 -7.988 1 93.44 210 LEU B N 1
ATOM 6129 C CA . LEU B 1 210 ? -11.656 -25.469 -6.836 1 93.44 210 LEU B CA 1
ATOM 6130 C C . LEU B 1 210 ? -10.344 -26.203 -7.094 1 93.44 210 LEU B C 1
ATOM 6132 O O . LEU B 1 210 ? -9.273 -25.703 -6.719 1 93.44 210 LEU B O 1
ATOM 6136 N N . SER B 1 211 ? -10.438 -27.297 -7.773 1 93.94 211 SER B N 1
ATOM 6137 C CA . SER B 1 211 ? -9.25 -28.078 -8.133 1 93.94 211 SER B CA 1
ATOM 6138 C C . SER B 1 211 ? -8.344 -27.281 -9.07 1 93.94 211 SER B C 1
ATOM 6140 O O . SER B 1 211 ? -7.117 -27.359 -8.961 1 93.94 211 SER B O 1
ATOM 6142 N N . ILE B 1 212 ? -8.906 -26.578 -9.961 1 92.19 212 ILE B N 1
ATOM 6143 C CA . ILE B 1 212 ? -8.125 -25.734 -10.867 1 92.19 212 ILE B CA 1
ATOM 6144 C C . ILE B 1 212 ? -7.371 -24.672 -10.07 1 92.19 212 ILE B C 1
ATOM 6146 O O . ILE B 1 212 ? -6.172 -24.469 -10.289 1 92.19 212 ILE B O 1
ATOM 6150 N N . SER B 1 213 ? -8.055 -24.109 -9.164 1 88.69 213 SER B N 1
ATOM 6151 C CA . SER B 1 213 ? -7.473 -23.031 -8.375 1 88.69 213 SER B CA 1
ATOM 6152 C C . SER B 1 213 ? -6.34 -23.547 -7.492 1 88.69 213 SER B C 1
ATOM 6154 O O . SER B 1 213 ? -5.375 -22.828 -7.23 1 88.69 213 SER B O 1
ATOM 6156 N N . LEU B 1 214 ? -6.449 -24.812 -7.109 1 89.81 214 LEU B N 1
ATOM 6157 C CA . LEU B 1 214 ? -5.484 -25.328 -6.145 1 89.81 214 LEU B CA 1
ATOM 6158 C C . LEU B 1 214 ? -4.461 -26.234 -6.824 1 89.81 214 LEU B C 1
ATOM 6160 O O . LEU B 1 214 ? -3.416 -26.547 -6.25 1 89.81 214 LEU B O 1
ATOM 6164 N N . GLY B 1 215 ? -4.781 -26.672 -8.016 1 87.62 215 GLY B N 1
ATOM 6165 C CA . GLY B 1 215 ? -3.783 -27.312 -8.859 1 87.62 215 GLY B CA 1
ATOM 6166 C C . GLY B 1 215 ? -3.805 -28.812 -8.773 1 87.62 215 GLY B C 1
ATOM 6167 O O . GLY B 1 215 ? -2.928 -29.484 -9.312 1 87.62 215 GLY B O 1
ATOM 6168 N N . GLU B 1 216 ? -4.84 -29.375 -7.988 1 93.75 216 GLU B N 1
ATOM 6169 C CA . GLU B 1 216 ? -4.871 -30.828 -7.844 1 93.75 216 GLU B CA 1
ATOM 6170 C C . GLU B 1 216 ? -6.254 -31.312 -7.41 1 93.75 216 GLU B C 1
ATOM 6172 O O . GLU B 1 216 ? -7.109 -30.5 -7.035 1 93.75 216 GLU B O 1
ATOM 6177 N N . ASP B 1 217 ? -6.391 -32.688 -7.543 1 94.88 217 ASP B N 1
ATOM 6178 C CA . ASP B 1 217 ? -7.621 -33.281 -7.051 1 94.88 217 ASP B CA 1
ATOM 6179 C C . ASP B 1 217 ? -7.828 -33 -5.566 1 94.88 217 ASP B C 1
ATOM 6181 O O . ASP B 1 217 ? -6.895 -33.094 -4.77 1 94.88 217 ASP B O 1
ATOM 6185 N N . LEU B 1 218 ? -9.047 -32.656 -5.215 1 95.06 218 LEU B N 1
ATOM 6186 C CA . LEU B 1 218 ? -9.336 -32.188 -3.867 1 95.06 218 LEU B CA 1
ATOM 6187 C C . LEU B 1 218 ? -9.055 -33.281 -2.832 1 95.06 218 LEU B C 1
ATOM 6189 O O . LEU B 1 218 ? -8.789 -32.969 -1.668 1 95.06 218 LEU B O 1
ATOM 6193 N N . ASP B 1 219 ? -9.141 -34.531 -3.244 1 93.62 219 ASP B N 1
ATOM 6194 C CA . ASP B 1 219 ? -8.906 -35.656 -2.312 1 93.62 219 ASP B CA 1
ATOM 6195 C C . ASP B 1 219 ? -7.426 -35.781 -1.987 1 93.62 219 ASP B C 1
ATOM 6197 O O . ASP B 1 219 ? -7.055 -36.5 -1.055 1 93.62 219 ASP B O 1
ATOM 6201 N N . GLN B 1 220 ? -6.602 -35.062 -2.693 1 93.94 220 GLN B N 1
ATOM 6202 C CA . GLN B 1 220 ? -5.164 -35.125 -2.461 1 93.94 220 GLN B CA 1
ATOM 6203 C C . GLN B 1 220 ? -4.676 -33.906 -1.691 1 93.94 220 GLN B C 1
ATOM 6205 O O . GLN B 1 220 ? -3.516 -33.844 -1.285 1 93.94 220 GLN B O 1
ATOM 6210 N N . ILE B 1 221 ? -5.527 -32.938 -1.496 1 94.69 221 ILE B N 1
ATOM 6211 C CA . ILE B 1 221 ? -5.137 -31.672 -0.907 1 94.69 221 ILE B CA 1
ATOM 6212 C C . ILE B 1 221 ? -5.473 -31.672 0.583 1 94.69 221 ILE B C 1
ATOM 6214 O O . ILE B 1 221 ? -6.547 -32.125 0.986 1 94.69 221 ILE B O 1
ATOM 6218 N N . ARG B 1 222 ? -4.512 -31.141 1.307 1 92.75 222 ARG B N 1
ATOM 6219 C CA . ARG B 1 222 ? -4.688 -31 2.746 1 92.75 222 ARG B CA 1
ATOM 6220 C C . ARG B 1 222 ? -5.402 -29.688 3.078 1 92.75 222 ARG B C 1
ATOM 6222 O O . ARG B 1 222 ? -4.984 -28.625 2.629 1 92.75 222 ARG B O 1
ATOM 6229 N N . LEU B 1 223 ? -6.434 -29.797 3.891 1 91.94 223 LEU B N 1
ATOM 6230 C CA . LEU B 1 223 ? -7.277 -28.656 4.219 1 91.94 223 LEU B CA 1
ATOM 6231 C C . LEU B 1 223 ? -6.516 -27.625 5.062 1 91.94 223 LEU B C 1
ATOM 6233 O O . LEU B 1 223 ? -6.477 -26.453 4.727 1 91.94 223 LEU B O 1
ATOM 6237 N N . GLU B 1 224 ? -5.773 -28.031 6.066 1 87.31 224 GLU B N 1
ATOM 6238 C CA . GLU B 1 224 ? -5.25 -27.188 7.133 1 87.31 224 GLU B CA 1
ATOM 6239 C C . GLU B 1 224 ? -4.18 -26.234 6.605 1 87.31 224 GLU B C 1
ATOM 6241 O O . GLU B 1 224 ? -3.973 -25.156 7.16 1 87.31 224 GLU B O 1
ATOM 6246 N N . LEU B 1 225 ? -3.557 -26.656 5.461 1 88.12 225 LEU B N 1
ATOM 6247 C CA . LEU B 1 225 ? -2.434 -25.859 4.984 1 88.12 225 LEU B CA 1
ATOM 6248 C C . LEU B 1 225 ? -2.82 -25.078 3.734 1 88.12 225 LEU B C 1
ATOM 6250 O O . LEU B 1 225 ? -2.062 -24.219 3.279 1 88.12 225 LEU B O 1
ATOM 6254 N N . THR B 1 226 ? -4.004 -25.297 3.234 1 88.06 226 THR B N 1
ATOM 6255 C CA . THR B 1 226 ? -4.426 -24.641 1.998 1 88.06 226 THR B CA 1
ATOM 6256 C C . THR B 1 226 ? -4.453 -23.125 2.164 1 88.06 226 THR B C 1
ATOM 6258 O O . THR B 1 226 ? -4.023 -22.391 1.274 1 88.06 226 THR B O 1
ATOM 6261 N N . GLY B 1 227 ? -4.836 -22.641 3.301 1 85.94 227 GLY B N 1
ATOM 6262 C CA . GLY B 1 227 ? -4.945 -21.203 3.553 1 85.94 227 GLY B CA 1
ATOM 6263 C C . GLY B 1 227 ? -3.623 -20.562 3.912 1 85.94 227 GLY B C 1
ATOM 6264 O O . GLY B 1 227 ? -3.57 -19.359 4.203 1 85.94 227 GLY B O 1
ATOM 6265 N N . SER B 1 228 ? -2.516 -21.328 3.863 1 87.12 228 SER B N 1
ATOM 6266 C CA . SER B 1 228 ? -1.216 -20.766 4.199 1 87.12 228 SER B CA 1
ATOM 6267 C C . SER B 1 228 ? -0.656 -19.938 3.037 1 87.12 228 SER B C 1
ATOM 6269 O O . SER B 1 228 ? 0.241 -19.125 3.227 1 87.12 228 SER B O 1
ATOM 6271 N N . SER B 1 229 ? -1.107 -20.234 1.876 1 88.25 229 SER B N 1
ATOM 6272 C CA . SER B 1 229 ? -0.801 -19.344 0.765 1 88.25 229 SER B CA 1
ATOM 6273 C C . SER B 1 229 ? -1.705 -18.109 0.777 1 88.25 229 SER B C 1
ATOM 6275 O O . SER B 1 229 ? -2.922 -18.219 0.61 1 88.25 229 SER B O 1
ATOM 6277 N N . VAL B 1 230 ? -1.117 -16.984 0.89 1 88.44 230 VAL B N 1
ATOM 6278 C CA . VAL B 1 230 ? -1.861 -15.75 1.111 1 88.44 230 VAL B CA 1
ATOM 6279 C C . VAL B 1 230 ? -2.373 -15.211 -0.222 1 88.44 230 VAL B C 1
ATOM 6281 O O . VAL B 1 230 ? -1.623 -15.141 -1.199 1 88.44 230 VAL B O 1
ATOM 6284 N N . HIS B 1 231 ? -3.619 -14.891 -0.182 1 87.75 231 HIS B N 1
ATOM 6285 C CA . HIS B 1 231 ? -4.215 -14.203 -1.319 1 87.75 231 HIS B CA 1
ATOM 6286 C C . HIS B 1 231 ? -4.227 -12.695 -1.104 1 87.75 231 HIS B C 1
ATOM 6288 O O . HIS B 1 231 ? -4.871 -12.203 -0.175 1 87.75 231 HIS B O 1
ATOM 6294 N N . LEU B 1 232 ? -3.545 -12 -1.926 1 90.19 232 LEU B N 1
ATOM 6295 C CA . LEU B 1 232 ? -3.482 -10.547 -1.812 1 90.19 232 LEU B CA 1
ATOM 6296 C C . LEU B 1 232 ? -4.688 -9.898 -2.484 1 90.19 232 LEU B C 1
ATOM 6298 O O . LEU B 1 232 ? -5.164 -10.383 -3.516 1 90.19 232 LEU B O 1
ATOM 6302 N N . PRO B 1 233 ? -5.156 -8.789 -1.965 1 86.38 233 PRO B N 1
ATOM 6303 C CA . PRO B 1 233 ? -6.289 -8.086 -2.57 1 86.38 233 PRO B CA 1
ATOM 6304 C C . PRO B 1 233 ? -5.895 -7.293 -3.814 1 86.38 233 PRO B C 1
ATOM 6306 O O . PRO B 1 233 ? -4.707 -7.195 -4.141 1 86.38 233 PRO B O 1
ATOM 6309 N N . GLY B 1 234 ? -6.922 -6.738 -4.5 1 87.56 234 GLY B N 1
ATOM 6310 C CA . GLY B 1 234 ? -6.684 -5.859 -5.637 1 87.56 234 GLY B CA 1
ATOM 6311 C C . GLY B 1 234 ? -6.996 -6.516 -6.969 1 87.56 234 GLY B C 1
ATOM 6312 O O . GLY B 1 234 ? -6.707 -5.949 -8.023 1 87.56 234 GLY B O 1
ATOM 6313 N N . GLY B 1 235 ? -7.5 -7.742 -6.906 1 87.88 235 GLY B N 1
ATOM 6314 C CA . GLY B 1 235 ? -7.949 -8.422 -8.109 1 87.88 235 GLY B CA 1
ATOM 6315 C C . GLY B 1 235 ? -6.809 -9.031 -8.914 1 87.88 235 GLY B C 1
ATOM 6316 O O . GLY B 1 235 ? -5.656 -9 -8.477 1 87.88 235 GLY B O 1
ATOM 6317 N N . ASN B 1 236 ? -7.164 -9.688 -10.016 1 90.56 236 ASN B N 1
ATOM 6318 C CA . ASN B 1 236 ? -6.199 -10.258 -10.945 1 90.56 236 ASN B CA 1
ATOM 6319 C C . ASN B 1 236 ? -5.836 -9.266 -12.047 1 90.56 236 ASN B C 1
ATOM 6321 O O . ASN B 1 236 ? -6.719 -8.766 -12.75 1 90.56 236 ASN B O 1
ATOM 6325 N N . ILE B 1 237 ? -4.559 -9.031 -12.188 1 92.56 237 ILE B N 1
ATOM 6326 C CA . ILE B 1 237 ? -4.109 -7.973 -13.078 1 92.56 237 ILE B CA 1
ATOM 6327 C C . ILE B 1 237 ? -3.57 -8.578 -14.375 1 92.56 237 ILE B C 1
ATOM 6329 O O . ILE B 1 237 ? -2.717 -9.469 -14.336 1 92.56 237 ILE B O 1
ATOM 6333 N N . LEU B 1 238 ? -4.117 -8.117 -15.477 1 91.5 238 LEU B N 1
ATOM 6334 C CA . LEU B 1 238 ? -3.584 -8.477 -16.797 1 91.5 238 LEU B CA 1
ATOM 6335 C C . LEU B 1 238 ? -2.461 -7.523 -17.188 1 91.5 238 LEU B C 1
ATOM 6337 O O . LEU B 1 238 ? -2.551 -6.316 -16.969 1 91.5 238 LEU B O 1
ATOM 6341 N N . VAL B 1 239 ? -1.401 -8.102 -17.719 1 94.38 239 VAL B N 1
ATOM 6342 C CA . VAL B 1 239 ? -0.341 -7.289 -18.312 1 94.38 239 VAL B CA 1
ATOM 6343 C C . VAL B 1 239 ? -0.573 -7.145 -19.812 1 94.38 239 VAL B C 1
ATOM 6345 O O . VAL B 1 239 ? -0.427 -8.109 -20.562 1 94.38 239 VAL B O 1
ATOM 6348 N N . PRO B 1 240 ? -0.92 -5.957 -20.281 1 92.06 240 PRO B N 1
ATOM 6349 C CA . PRO B 1 240 ? -1.339 -5.773 -21.672 1 92.06 240 PRO B CA 1
ATOM 6350 C C . PRO B 1 240 ? -0.295 -6.27 -22.672 1 92.06 240 PRO B C 1
ATOM 6352 O O . PRO B 1 240 ? -0.647 -6.836 -23.703 1 92.06 240 PRO B O 1
ATOM 6355 N N . GLY B 1 241 ? 0.932 -6.121 -22.469 1 92 241 GLY B N 1
ATOM 6356 C CA . GLY B 1 241 ? 1.979 -6.555 -23.375 1 92 241 GLY B CA 1
ATOM 6357 C C . GLY B 1 241 ? 2.436 -7.98 -23.125 1 92 241 GLY B C 1
ATOM 6358 O O . GLY B 1 241 ? 3.389 -8.453 -23.75 1 92 241 GLY B O 1
ATOM 6359 N N . GLY B 1 242 ? 1.711 -8.688 -22.266 1 95.56 242 GLY B N 1
ATOM 6360 C CA . GLY B 1 242 ? 2.096 -10.039 -21.906 1 95.56 242 GLY B CA 1
ATOM 6361 C C . GLY B 1 242 ? 3.002 -10.109 -20.703 1 95.56 242 GLY B C 1
ATOM 6362 O O . GLY B 1 242 ? 3.828 -9.219 -20.484 1 95.56 242 GLY B O 1
ATOM 6363 N N . MET B 1 243 ? 2.91 -11.188 -20 1 96.25 243 MET B N 1
ATOM 6364 C CA . MET B 1 243 ? 3.689 -11.375 -18.781 1 96.25 243 MET B CA 1
ATOM 6365 C C . MET B 1 243 ? 5.18 -11.445 -19.094 1 96.25 243 MET B C 1
ATOM 6367 O O . MET B 1 243 ? 6.008 -11.016 -18.281 1 96.25 243 MET B O 1
ATOM 6371 N N . VAL B 1 244 ? 5.52 -11.93 -20.25 1 96.62 244 VAL B N 1
ATOM 6372 C CA . VAL B 1 244 ? 6.914 -12.078 -20.641 1 96.62 244 VAL B CA 1
ATOM 6373 C C . VAL B 1 244 ? 7.578 -10.703 -20.719 1 96.62 244 VAL B C 1
ATOM 6375 O O . VAL B 1 244 ? 8.797 -10.586 -20.531 1 96.62 244 VAL B O 1
ATOM 6378 N N . GLY B 1 245 ? 6.754 -9.68 -20.969 1 95.94 245 GLY B N 1
ATOM 6379 C CA . GLY B 1 245 ? 7.277 -8.328 -21.031 1 95.94 245 GLY B CA 1
ATOM 6380 C C . GLY B 1 245 ? 7.961 -7.895 -19.75 1 95.94 245 GLY B C 1
ATOM 6381 O O . GLY B 1 245 ? 8.945 -7.152 -19.781 1 95.94 245 GLY B O 1
ATOM 6382 N N . VAL B 1 246 ? 7.492 -8.359 -18.625 1 96.5 246 VAL B N 1
ATOM 6383 C CA . VAL B 1 246 ? 8.102 -8.039 -17.328 1 96.5 246 VAL B CA 1
ATOM 6384 C C . VAL B 1 246 ? 9.508 -8.641 -17.266 1 96.5 246 VAL B C 1
ATOM 6386 O O . VAL B 1 246 ? 10.453 -7.965 -16.859 1 96.5 246 VAL B O 1
ATOM 6389 N N . LEU B 1 247 ? 9.641 -9.867 -17.719 1 97.69 247 LEU B N 1
ATOM 6390 C CA . LEU B 1 247 ? 10.914 -10.578 -17.688 1 97.69 247 LEU B CA 1
ATOM 6391 C C . LEU B 1 247 ? 11.898 -9.961 -18.672 1 97.69 247 LEU B C 1
ATOM 6393 O O . LEU B 1 247 ? 13.086 -9.812 -18.359 1 97.69 247 LEU B O 1
ATOM 6397 N N . GLU B 1 248 ? 11.383 -9.602 -19.828 1 97.44 248 GLU B N 1
ATOM 6398 C CA . GLU B 1 248 ? 12.227 -8.984 -20.828 1 97.44 248 GLU B CA 1
ATOM 6399 C C . GLU B 1 248 ? 12.844 -7.68 -20.328 1 97.44 248 GLU B C 1
ATOM 6401 O O . GLU B 1 248 ? 14.016 -7.402 -20.578 1 97.44 248 GLU B O 1
ATOM 6406 N N . ALA B 1 249 ? 12.055 -6.957 -19.625 1 96.44 249 ALA B N 1
ATOM 6407 C CA . ALA B 1 249 ? 12.547 -5.699 -19.078 1 96.44 249 ALA B CA 1
ATOM 6408 C C . ALA B 1 249 ? 13.68 -5.941 -18.078 1 96.44 249 ALA B C 1
ATOM 6410 O O . ALA B 1 249 ? 14.664 -5.191 -18.062 1 96.44 249 ALA B O 1
ATOM 6411 N N . LEU B 1 250 ? 13.594 -6.957 -17.266 1 97.25 250 LEU B N 1
ATOM 6412 C CA . LEU B 1 250 ? 14.625 -7.277 -16.297 1 97.25 250 LEU B CA 1
ATOM 6413 C C . LEU B 1 250 ? 15.891 -7.781 -16.984 1 97.25 250 LEU B C 1
ATOM 6415 O O . LEU B 1 250 ? 17 -7.418 -16.609 1 97.25 250 LEU B O 1
ATOM 6419 N N . VAL B 1 251 ? 15.695 -8.609 -18 1 97.69 251 VAL B N 1
ATOM 6420 C CA . VAL B 1 251 ? 16.812 -9.219 -18.719 1 97.69 251 VAL B CA 1
ATOM 6421 C C . VAL B 1 251 ? 17.625 -8.141 -19.422 1 97.69 251 VAL B C 1
ATOM 6423 O O . VAL B 1 251 ? 18.844 -8.234 -19.516 1 97.69 251 VAL B O 1
ATOM 6426 N N . GLN B 1 252 ? 16.969 -7.086 -19.891 1 96.06 252 GLN B N 1
ATOM 6427 C CA . GLN B 1 252 ? 17.641 -5.992 -20.578 1 96.06 252 GLN B CA 1
ATOM 6428 C C . GLN B 1 252 ? 18.641 -5.301 -19.672 1 96.06 252 GLN B C 1
ATOM 6430 O O . GLN B 1 252 ? 19.625 -4.734 -20.141 1 96.06 252 GLN B O 1
ATOM 6435 N N . ASP B 1 253 ? 18.391 -5.41 -18.406 1 94.44 253 ASP B N 1
ATOM 6436 C CA . ASP B 1 253 ? 19.25 -4.742 -17.438 1 94.44 253 ASP B CA 1
ATOM 6437 C C . ASP B 1 253 ? 20.438 -5.629 -17.047 1 94.44 253 ASP B C 1
ATOM 6439 O O . ASP B 1 253 ? 21.359 -5.18 -16.375 1 94.44 253 ASP B O 1
ATOM 6443 N N . LEU B 1 254 ? 20.484 -6.883 -17.5 1 96.88 254 LEU B N 1
ATOM 6444 C CA . LEU B 1 254 ? 21.578 -7.805 -17.172 1 96.88 254 LEU B CA 1
ATOM 6445 C C . LEU B 1 254 ? 22.766 -7.594 -18.094 1 96.88 254 LEU B C 1
ATOM 6447 O O . LEU B 1 254 ? 22.609 -7.105 -19.203 1 96.88 254 LEU B O 1
ATOM 6451 N N . PRO B 1 255 ? 23.953 -7.918 -17.609 1 95.5 255 PRO B N 1
ATOM 6452 C CA . PRO B 1 255 ? 25.125 -7.828 -18.484 1 95.5 255 PRO B CA 1
ATOM 6453 C C . PRO B 1 255 ? 24.969 -8.648 -19.766 1 95.5 255 PRO B C 1
ATOM 6455 O O . PRO B 1 255 ? 24.297 -9.68 -19.766 1 95.5 255 PRO B O 1
ATOM 6458 N N . LYS B 1 256 ? 25.688 -8.141 -20.719 1 92.44 256 LYS B N 1
ATOM 6459 C CA . LYS B 1 256 ? 25.656 -8.859 -22 1 92.44 256 LYS B CA 1
ATOM 6460 C C . LYS B 1 256 ? 26.172 -10.281 -21.844 1 92.44 256 LYS B C 1
ATOM 6462 O O . LYS B 1 256 ? 27.125 -10.516 -21.094 1 92.44 256 LYS B O 1
ATOM 6467 N N . ASN B 1 257 ? 25.641 -11.273 -22.375 1 90.88 257 ASN B N 1
ATOM 6468 C CA . ASN B 1 257 ? 26.047 -12.672 -22.438 1 90.88 257 ASN B CA 1
ATOM 6469 C C . ASN B 1 257 ? 25.859 -13.367 -21.094 1 90.88 257 ASN B C 1
ATOM 6471 O O . ASN B 1 257 ? 26.516 -14.383 -20.812 1 90.88 257 ASN B O 1
ATOM 6475 N N . SER B 1 258 ? 25.062 -12.711 -20.203 1 96.12 258 SER B N 1
ATOM 6476 C CA . SER B 1 258 ? 24.828 -13.32 -18.906 1 96.12 258 SER B CA 1
ATOM 6477 C C . SER B 1 258 ? 23.75 -14.383 -18.969 1 96.12 258 SER B C 1
ATOM 6479 O O . SER B 1 258 ? 23.453 -15.039 -17.969 1 96.12 258 SER B O 1
ATOM 6481 N N . LEU B 1 259 ? 23.125 -14.586 -20.016 1 97.56 259 LEU B N 1
ATOM 6482 C CA . LEU B 1 259 ? 22.062 -15.57 -20.203 1 97.56 259 LEU B CA 1
ATOM 6483 C C . LEU B 1 259 ? 22.422 -16.562 -21.297 1 97.56 259 LEU B C 1
ATOM 6485 O O . LEU B 1 259 ? 22.656 -16.188 -22.438 1 97.56 259 LEU B O 1
ATOM 6489 N N . ARG B 1 260 ? 22.5 -17.859 -20.906 1 96.75 260 ARG B N 1
ATOM 6490 C CA . ARG B 1 260 ? 22.844 -18.922 -21.844 1 96.75 260 ARG B CA 1
ATOM 6491 C C . ARG B 1 260 ? 21.672 -19.906 -21.984 1 96.75 260 ARG B C 1
ATOM 6493 O O . ARG B 1 260 ? 21.344 -20.625 -21.047 1 96.75 260 ARG B O 1
ATOM 6500 N N . PHE B 1 261 ? 21.156 -19.969 -23.203 1 96.56 261 PHE B N 1
ATOM 6501 C CA . PHE B 1 261 ? 20.062 -20.875 -23.516 1 96.56 261 PHE B CA 1
ATOM 6502 C C . PHE B 1 261 ? 20.578 -22.25 -23.906 1 96.56 261 PHE B C 1
ATOM 6504 O O . PHE B 1 261 ? 21.781 -22.422 -24.172 1 96.56 261 PHE B O 1
ATOM 6511 N N . GLY B 1 262 ? 19.703 -23.25 -23.875 1 95.62 262 GLY B N 1
ATOM 6512 C CA . GLY B 1 262 ? 20.031 -24.594 -24.312 1 95.62 262 GLY B CA 1
ATOM 6513 C C . GLY B 1 262 ? 21.016 -25.312 -23.391 1 95.62 262 GLY B C 1
ATOM 6514 O O . GLY B 1 262 ? 21.766 -26.188 -23.828 1 95.62 262 GLY B O 1
ATOM 6515 N N . ARG B 1 263 ? 21.141 -24.859 -22.188 1 96 263 ARG B N 1
ATOM 6516 C CA . ARG B 1 263 ? 22 -25.484 -21.188 1 96 263 ARG B CA 1
ATOM 6517 C C . ARG B 1 263 ? 21.172 -26.188 -20.125 1 96 263 ARG B C 1
ATOM 6519 O O . ARG B 1 263 ? 20.766 -25.578 -19.125 1 96 263 ARG B O 1
ATOM 6526 N N . LYS B 1 264 ? 20.969 -27.453 -20.297 1 96.81 264 LYS B N 1
ATOM 6527 C CA . LYS B 1 264 ? 20.25 -28.25 -19.312 1 96.81 264 LYS B CA 1
ATOM 6528 C C . LYS B 1 264 ? 21.188 -28.75 -18.219 1 96.81 264 LYS B C 1
ATOM 6530 O O . LYS B 1 264 ? 22.141 -29.469 -18.5 1 96.81 264 LYS B O 1
ATOM 6535 N N . VAL B 1 265 ? 20.953 -28.328 -17.016 1 97.81 265 VAL B N 1
ATOM 6536 C CA . VAL B 1 265 ? 21.797 -28.75 -15.906 1 97.81 265 VAL B CA 1
ATOM 6537 C C . VAL B 1 265 ? 21.547 -30.234 -15.602 1 97.81 265 VAL B C 1
ATOM 6539 O O . VAL B 1 265 ? 20.406 -30.656 -15.422 1 97.81 265 VAL B O 1
ATOM 6542 N N . THR B 1 266 ? 22.625 -31 -15.492 1 96.5 266 THR B N 1
ATOM 6543 C CA . THR B 1 266 ? 22.516 -32.438 -15.289 1 96.5 266 THR B CA 1
ATOM 6544 C C . THR B 1 266 ? 23.188 -32.844 -13.984 1 96.5 266 THR B C 1
ATOM 6546 O O . THR B 1 266 ? 23.016 -33.969 -13.516 1 96.5 266 THR B O 1
ATOM 6549 N N . GLY B 1 267 ? 23.906 -31.859 -13.43 1 97.44 267 GLY B N 1
ATOM 6550 C CA . GLY B 1 267 ? 24.562 -32.156 -12.164 1 97.44 267 GLY B CA 1
ATOM 6551 C C . GLY B 1 267 ? 25.031 -30.922 -11.43 1 97.44 267 GLY B C 1
ATOM 6552 O O . GLY B 1 267 ? 25.484 -29.969 -12.047 1 97.44 267 GLY B O 1
ATOM 6553 N N . ILE B 1 268 ? 24.969 -30.953 -10.117 1 98.12 268 ILE B N 1
ATOM 6554 C CA . ILE B 1 268 ? 25.469 -29.906 -9.227 1 98.12 268 ILE B CA 1
ATOM 6555 C C . ILE B 1 268 ? 26.312 -30.516 -8.125 1 98.12 268 ILE B C 1
ATOM 6557 O O . ILE B 1 268 ? 25.797 -31.234 -7.262 1 98.12 268 ILE B O 1
ATOM 6561 N N . ASP B 1 269 ? 27.578 -30.297 -8.156 1 97.25 269 ASP B N 1
ATOM 6562 C CA . ASP B 1 269 ? 28.484 -30.734 -7.094 1 97.25 269 ASP B CA 1
ATOM 6563 C C . ASP B 1 269 ? 28.812 -29.578 -6.148 1 97.25 269 ASP B C 1
ATOM 6565 O O . ASP B 1 269 ? 29.688 -28.766 -6.434 1 97.25 269 ASP B O 1
ATOM 6569 N N . TRP B 1 270 ? 28.125 -29.578 -5.004 1 95.44 270 TRP B N 1
ATOM 6570 C CA . TRP B 1 270 ? 28.25 -28.438 -4.098 1 95.44 270 TRP B CA 1
ATOM 6571 C C . TRP B 1 270 ? 29.312 -28.703 -3.035 1 95.44 270 TRP B C 1
ATOM 6573 O O . TRP B 1 270 ? 29.438 -27.953 -2.07 1 95.44 270 TRP B O 1
ATOM 6583 N N . SER B 1 271 ? 30.078 -29.781 -3.123 1 91.31 271 SER B N 1
ATOM 6584 C CA . SER B 1 271 ? 31.266 -30.062 -2.34 1 91.31 271 SER B CA 1
ATOM 6585 C C . SER B 1 271 ? 32.438 -30.422 -3.242 1 91.31 271 SER B C 1
ATOM 6587 O O . SER B 1 271 ? 33.25 -31.312 -2.916 1 91.31 271 SER B O 1
ATOM 6589 N N . PHE B 1 272 ? 32.531 -29.797 -4.277 1 85.19 272 PHE B N 1
ATOM 6590 C CA . PHE B 1 272 ? 33.562 -30.062 -5.281 1 85.19 272 PHE B CA 1
ATOM 6591 C C . PHE B 1 272 ? 34.969 -29.781 -4.715 1 85.19 272 PHE B C 1
ATOM 6593 O O . PHE B 1 272 ? 35.156 -28.766 -4.047 1 85.19 272 PHE B O 1
ATOM 6600 N N . HIS B 1 273 ? 35.844 -30.734 -4.812 1 83.94 273 HIS B N 1
ATOM 6601 C CA . HIS B 1 273 ? 37.219 -30.594 -4.375 1 83.94 273 HIS B CA 1
ATOM 6602 C C . HIS B 1 273 ? 38.156 -30.578 -5.566 1 83.94 273 HIS B C 1
ATOM 6604 O O . HIS B 1 273 ? 38.094 -31.453 -6.43 1 83.94 273 HIS B O 1
ATOM 6610 N N . SER B 1 274 ? 38.812 -29.5 -5.719 1 81.88 274 SER B N 1
ATOM 6611 C CA . SER B 1 274 ? 39.781 -29.375 -6.793 1 81.88 274 SER B CA 1
ATOM 6612 C C . SER B 1 274 ? 41.125 -28.938 -6.254 1 81.88 274 SER B C 1
ATOM 6614 O O . SER B 1 274 ? 41.219 -28.234 -5.254 1 81.88 274 SER B O 1
ATOM 6616 N N . ARG B 1 275 ? 42.25 -29.359 -6.875 1 79.88 275 ARG B N 1
ATOM 6617 C CA . ARG B 1 275 ? 43.594 -28.922 -6.547 1 79.88 275 ARG B CA 1
ATOM 6618 C C . ARG B 1 275 ? 43.938 -27.625 -7.262 1 79.88 275 ARG B C 1
ATOM 6620 O O . ARG B 1 275 ? 44.906 -26.953 -6.922 1 79.88 275 ARG B O 1
ATOM 6627 N N . ASP B 1 276 ? 43.094 -27.391 -8.25 1 81.06 276 ASP B N 1
ATOM 6628 C CA . ASP B 1 276 ? 43.25 -26.109 -8.93 1 81.06 276 ASP B CA 1
ATOM 6629 C C . ASP B 1 276 ? 42.844 -24.953 -8.023 1 81.06 276 ASP B C 1
ATOM 6631 O O . ASP B 1 276 ? 41.688 -24.891 -7.582 1 81.06 276 ASP B O 1
ATOM 6635 N N . PRO B 1 277 ? 43.781 -24.109 -7.672 1 78.62 277 PRO B N 1
ATOM 6636 C CA . PRO B 1 277 ? 43.469 -23 -6.75 1 78.62 277 PRO B CA 1
ATOM 6637 C C . PRO B 1 277 ? 42.344 -22.125 -7.23 1 78.62 277 PRO B C 1
ATOM 6639 O O . PRO B 1 277 ? 41.625 -21.5 -6.418 1 78.62 277 PRO B O 1
ATOM 6642 N N . LEU B 1 278 ? 42.094 -22.094 -8.508 1 78.25 278 LEU B N 1
ATOM 6643 C CA . LEU B 1 278 ? 41.031 -21.25 -9.062 1 78.25 278 LEU B CA 1
ATOM 6644 C C . LEU B 1 278 ? 39.688 -21.875 -8.828 1 78.25 278 LEU B C 1
ATOM 6646 O O . LEU B 1 278 ? 38.656 -21.188 -8.914 1 78.25 278 LEU B O 1
ATOM 6650 N N . LEU B 1 279 ? 39.719 -23.094 -8.562 1 85.06 279 LEU B N 1
ATOM 6651 C CA . LEU B 1 279 ? 38.469 -23.812 -8.43 1 85.06 279 LEU B CA 1
ATOM 6652 C C . LEU B 1 279 ? 38.25 -24.281 -6.996 1 85.06 279 LEU B C 1
ATOM 6654 O O . LEU B 1 279 ? 37.25 -24.938 -6.695 1 85.06 279 LEU B O 1
ATOM 6658 N N . MET B 1 280 ? 39.156 -23.828 -6.195 1 83.12 280 MET B N 1
ATOM 6659 C CA . MET B 1 280 ? 39.094 -24.25 -4.801 1 83.12 280 MET B CA 1
ATOM 6660 C C . MET B 1 280 ? 37.812 -23.703 -4.141 1 83.12 280 MET B C 1
ATOM 6662 O O . MET B 1 280 ? 37.5 -22.516 -4.277 1 83.12 280 MET B O 1
ATOM 6666 N N . ASP B 1 281 ? 37 -24.5 -3.594 1 85 281 ASP B N 1
ATOM 6667 C CA . ASP B 1 281 ? 35.844 -24.188 -2.785 1 85 281 ASP B CA 1
ATOM 6668 C C . ASP B 1 281 ? 34.688 -23.688 -3.658 1 85 281 ASP B C 1
ATOM 6670 O O . ASP B 1 281 ? 33.844 -22.906 -3.203 1 85 281 ASP B O 1
ATOM 6674 N N . LYS B 1 282 ? 34.75 -24.016 -4.973 1 94.06 282 LYS B N 1
ATOM 6675 C CA . LYS B 1 282 ? 33.656 -23.625 -5.863 1 94.06 282 LYS B CA 1
ATOM 6676 C C . LYS B 1 282 ? 32.625 -24.75 -5.988 1 94.06 282 LYS B C 1
ATOM 6678 O O . LYS B 1 282 ? 32.938 -25.906 -5.711 1 94.06 282 LYS B O 1
ATOM 6683 N N . ILE B 1 283 ? 31.453 -24.344 -6.41 1 96.94 283 ILE B N 1
ATOM 6684 C CA . ILE B 1 283 ? 30.422 -25.312 -6.801 1 96.94 283 ILE B CA 1
ATOM 6685 C C . ILE B 1 283 ? 30.547 -25.609 -8.297 1 96.94 283 ILE B C 1
ATOM 6687 O O . ILE B 1 283 ? 30.734 -24.688 -9.102 1 96.94 283 ILE B O 1
ATOM 6691 N N . HIS B 1 284 ? 30.5 -26.891 -8.57 1 96.88 284 HIS B N 1
ATOM 6692 C CA . HIS B 1 284 ? 30.562 -27.312 -9.961 1 96.88 284 HIS B CA 1
ATOM 6693 C C . HIS B 1 284 ? 29.172 -27.609 -10.508 1 96.88 284 HIS B C 1
ATOM 6695 O O . HIS B 1 284 ? 28.422 -28.391 -9.93 1 96.88 284 HIS B O 1
ATOM 6701 N N . VAL B 1 285 ? 28.781 -26.969 -11.641 1 97.75 285 VAL B N 1
ATOM 6702 C CA . VAL B 1 285 ? 27.5 -27.188 -12.328 1 97.75 285 VAL B CA 1
ATOM 6703 C C . VAL B 1 285 ? 27.766 -27.75 -13.727 1 97.75 285 VAL B C 1
ATOM 6705 O O . VAL B 1 285 ? 28.422 -27.094 -14.555 1 97.75 285 VAL B O 1
ATOM 6708 N N . GLU B 1 286 ? 27.234 -28.906 -13.953 1 96.69 286 GLU B N 1
ATOM 6709 C CA . GLU B 1 286 ? 27.375 -29.547 -15.25 1 96.69 286 GLU B CA 1
ATOM 6710 C C . GLU B 1 286 ? 26.125 -29.344 -16.109 1 96.69 286 GLU B C 1
ATOM 6712 O O . GLU B 1 286 ? 25.016 -29.578 -15.648 1 96.69 286 GLU B O 1
ATOM 6717 N N . CYS B 1 287 ? 26.344 -28.953 -17.359 1 96.38 287 CYS B N 1
ATOM 6718 C CA . CYS B 1 287 ? 25.234 -28.734 -18.281 1 96.38 287 CYS B CA 1
ATOM 6719 C C . CYS B 1 287 ? 25.375 -29.594 -19.516 1 96.38 287 CYS B C 1
ATOM 6721 O O . CYS B 1 287 ? 26.484 -29.797 -20.016 1 96.38 287 CYS B O 1
ATOM 6723 N N . SER B 1 288 ? 24.297 -30.094 -19.938 1 95 288 SER B N 1
ATOM 6724 C CA . SER B 1 288 ? 24.234 -30.734 -21.25 1 95 288 SER B CA 1
ATOM 6725 C C . SER B 1 288 ? 23.812 -29.75 -22.328 1 95 288 SER B C 1
ATOM 6727 O O . SER B 1 288 ? 22.859 -29 -22.156 1 95 288 SER B O 1
ATOM 6729 N N . VAL B 1 289 ? 24.547 -29.672 -23.406 1 92.88 289 VAL B N 1
ATOM 6730 C CA . VAL B 1 289 ? 24.281 -28.797 -24.531 1 92.88 289 VAL B CA 1
ATOM 6731 C C . VAL B 1 289 ? 24.062 -29.625 -25.797 1 92.88 289 VAL B C 1
ATOM 6733 O O . VAL B 1 289 ? 24.844 -30.531 -26.094 1 92.88 289 VAL B O 1
ATOM 6736 N N . GLN B 1 290 ? 22.922 -29.344 -26.422 1 86.56 290 GLN B N 1
ATOM 6737 C CA . GLN B 1 290 ? 22.672 -30.031 -27.688 1 86.56 290 GLN B CA 1
ATOM 6738 C C . GLN B 1 290 ? 23.281 -29.266 -28.859 1 86.56 290 GLN B C 1
ATOM 6740 O O . GLN B 1 290 ? 22.984 -28.078 -29.062 1 86.56 290 GLN B O 1
ATOM 6745 N N . THR B 1 291 ? 24.188 -29.844 -29.531 1 83.88 291 THR B N 1
ATOM 6746 C CA . THR B 1 291 ? 24.812 -29.281 -30.719 1 83.88 291 THR B CA 1
ATOM 6747 C C . THR B 1 291 ? 24.531 -30.141 -31.938 1 83.88 291 THR B C 1
ATOM 6749 O O . THR B 1 291 ? 23.906 -31.203 -31.828 1 83.88 291 THR B O 1
ATOM 6752 N N . ASN B 1 292 ? 24.844 -29.609 -33.125 1 82.5 292 ASN B N 1
ATOM 6753 C CA . ASN B 1 292 ? 24.703 -30.359 -34.344 1 82.5 292 ASN B CA 1
ATOM 6754 C C . ASN B 1 292 ? 25.516 -31.656 -34.312 1 82.5 292 ASN B C 1
ATOM 6756 O O . ASN B 1 292 ? 25.188 -32.625 -35.031 1 82.5 292 ASN B O 1
ATOM 6760 N N . MET B 1 293 ? 26.562 -31.75 -33.594 1 82.81 293 MET B N 1
ATOM 6761 C CA . MET B 1 293 ? 27.453 -32.906 -33.531 1 82.81 293 MET B CA 1
ATOM 6762 C C . MET B 1 293 ? 27.031 -33.844 -32.406 1 82.81 293 MET B C 1
ATOM 6764 O O . MET B 1 293 ? 27.703 -34.844 -32.156 1 82.81 293 MET B O 1
ATOM 6768 N N . GLY B 1 294 ? 25.984 -33.5 -31.781 1 84.19 294 GLY B N 1
ATOM 6769 C CA . GLY B 1 294 ? 25.516 -34.312 -30.672 1 84.19 294 GLY B CA 1
ATOM 6770 C C . GLY B 1 294 ? 25.469 -33.562 -29.344 1 84.19 294 GLY B C 1
ATOM 6771 O O . GLY B 1 294 ? 25.5 -32.344 -29.328 1 84.19 294 GLY B O 1
ATOM 6772 N N . SER B 1 295 ? 25.328 -34.375 -28.234 1 87.25 295 SER B N 1
ATOM 6773 C CA . SER B 1 295 ? 25.266 -33.812 -26.891 1 87.25 295 SER B CA 1
ATOM 6774 C C . SER B 1 295 ? 26.656 -33.562 -26.328 1 87.25 295 SER B C 1
ATOM 6776 O O . SER B 1 295 ? 27.531 -34.406 -26.438 1 87.25 295 SER B O 1
ATOM 6778 N N . GLN B 1 296 ? 26.922 -32.344 -25.906 1 90.81 296 GLN B N 1
ATOM 6779 C CA . GLN B 1 296 ? 28.172 -31.969 -25.25 1 90.81 296 GLN B CA 1
ATOM 6780 C C . GLN B 1 296 ? 27.922 -31.484 -23.828 1 90.81 296 GLN B C 1
ATOM 6782 O O . GLN B 1 296 ? 26.812 -31.094 -23.484 1 90.81 296 GLN B O 1
ATOM 6787 N N . THR B 1 297 ? 28.953 -31.609 -23.078 1 92.56 297 THR B N 1
ATOM 6788 C CA . THR B 1 297 ? 28.859 -31.156 -21.688 1 92.56 297 THR B CA 1
ATOM 6789 C C . THR B 1 297 ? 29.609 -29.844 -21.5 1 92.56 297 THR B C 1
ATOM 6791 O O . THR B 1 297 ? 30.688 -29.656 -22.078 1 92.56 297 THR B O 1
ATOM 6794 N N . GLU B 1 298 ? 29.047 -28.922 -20.828 1 94.19 298 GLU B N 1
ATOM 6795 C CA . GLU B 1 298 ? 29.688 -27.672 -20.391 1 94.19 298 GLU B CA 1
ATOM 6796 C C . GLU B 1 298 ? 29.719 -27.578 -18.875 1 94.19 298 GLU B C 1
ATOM 6798 O O . GLU B 1 298 ? 28.734 -27.906 -18.203 1 94.19 298 GLU B O 1
ATOM 6803 N N . ASP B 1 299 ? 30.906 -27.125 -18.375 1 94.81 299 ASP B N 1
ATOM 6804 C CA . ASP B 1 299 ? 31.078 -27.031 -16.922 1 94.81 299 ASP B CA 1
ATOM 6805 C C . ASP B 1 299 ? 31.156 -25.578 -16.469 1 94.81 299 ASP B C 1
ATOM 6807 O O . ASP B 1 299 ? 31.891 -24.781 -17.047 1 94.81 299 ASP B O 1
ATOM 6811 N N . TYR B 1 300 ? 30.359 -25.297 -15.461 1 95.81 300 TYR B N 1
ATOM 6812 C CA . TYR B 1 300 ? 30.391 -23.984 -14.797 1 95.81 300 TYR B CA 1
ATOM 6813 C C . TYR B 1 300 ? 30.859 -24.125 -13.352 1 95.81 300 TYR B C 1
ATOM 6815 O O . TYR B 1 300 ? 30.484 -25.078 -12.664 1 95.81 300 TYR B O 1
ATOM 6823 N N . PHE B 1 301 ? 31.703 -23.203 -12.914 1 96.06 301 PHE B N 1
ATOM 6824 C CA . PHE B 1 301 ? 32.156 -23.141 -11.531 1 96.06 301 PHE B CA 1
ATOM 6825 C C . PHE B 1 301 ? 31.812 -21.797 -10.906 1 96.06 301 PHE B C 1
ATOM 6827 O O . PHE B 1 301 ? 31.922 -20.75 -11.555 1 96.06 301 PHE B O 1
ATOM 6834 N N . ALA B 1 302 ? 31.281 -21.859 -9.688 1 96.44 302 ALA B N 1
ATOM 6835 C CA . ALA B 1 302 ? 30.828 -20.594 -9.086 1 96.44 302 ALA B CA 1
ATOM 6836 C C . ALA B 1 302 ? 31 -20.625 -7.574 1 96.44 302 ALA B C 1
ATOM 6838 O O . ALA B 1 302 ? 31.047 -21.688 -6.965 1 96.44 302 ALA B O 1
ATOM 6839 N N . ASP B 1 303 ? 31.172 -19.391 -6.965 1 95.19 303 ASP B N 1
ATOM 6840 C CA . ASP B 1 303 ? 31.188 -19.25 -5.512 1 95.19 303 ASP B CA 1
ATOM 6841 C C . ASP B 1 303 ? 29.812 -19.547 -4.918 1 95.19 303 ASP B C 1
ATOM 6843 O O . ASP B 1 303 ? 29.703 -20.141 -3.84 1 95.19 303 ASP B O 1
ATOM 6847 N N . TYR B 1 304 ? 28.797 -19.094 -5.668 1 97.56 304 TYR B N 1
ATOM 6848 C CA . TYR B 1 304 ? 27.406 -19.266 -5.27 1 97.56 304 TYR B CA 1
ATOM 6849 C C . TYR B 1 304 ? 26.562 -19.781 -6.434 1 97.56 304 TYR B C 1
ATOM 6851 O O . TYR B 1 304 ? 26.766 -19.375 -7.582 1 97.56 304 TYR B O 1
ATOM 6859 N N . VAL B 1 305 ? 25.625 -20.672 -6.113 1 98.69 305 VAL B N 1
ATOM 6860 C CA . VAL B 1 305 ? 24.688 -21.172 -7.105 1 98.69 305 VAL B CA 1
ATOM 6861 C C . VAL B 1 305 ? 23.266 -20.984 -6.594 1 98.69 305 VAL B C 1
ATOM 6863 O O . VAL B 1 305 ? 22.938 -21.375 -5.465 1 98.69 305 VAL B O 1
ATOM 6866 N N . VAL B 1 306 ? 22.422 -20.328 -7.371 1 98.81 306 VAL B N 1
ATOM 6867 C CA . VAL B 1 306 ? 21 -20.219 -7.066 1 98.81 306 VAL B CA 1
ATOM 6868 C C . VAL B 1 306 ? 20.203 -21.156 -7.969 1 98.81 306 VAL B C 1
ATOM 6870 O O . VAL B 1 306 ? 20.094 -20.922 -9.172 1 98.81 306 VAL B O 1
ATOM 6873 N N . SER B 1 307 ? 19.703 -22.156 -7.418 1 98.81 307 SER B N 1
ATOM 6874 C CA . SER B 1 307 ? 18.875 -23.109 -8.164 1 98.81 307 SER B CA 1
ATOM 6875 C C . SER B 1 307 ? 17.406 -22.672 -8.156 1 98.81 307 SER B C 1
ATOM 6877 O O . SER B 1 307 ? 16.797 -22.562 -7.094 1 98.81 307 SER B O 1
ATOM 6879 N N . THR B 1 308 ? 16.844 -22.469 -9.289 1 98.69 308 THR B N 1
ATOM 6880 C CA . THR B 1 308 ? 15.43 -22.125 -9.406 1 98.69 308 THR B CA 1
ATOM 6881 C C . THR B 1 308 ? 14.68 -23.203 -10.188 1 98.69 308 THR B C 1
ATOM 6883 O O . THR B 1 308 ? 13.703 -22.906 -10.883 1 98.69 308 THR B O 1
ATOM 6886 N N . LEU B 1 309 ? 15.141 -24.438 -10.078 1 98.12 309 LEU B N 1
ATOM 6887 C CA . LEU B 1 309 ? 14.484 -25.578 -10.719 1 98.12 309 LEU B CA 1
ATOM 6888 C C . LEU B 1 309 ? 13.055 -25.734 -10.211 1 98.12 309 LEU B C 1
ATOM 6890 O O . LEU B 1 309 ? 12.797 -25.594 -9.016 1 98.12 309 LEU B O 1
ATOM 6894 N N . PRO B 1 310 ? 12.133 -26.047 -11.188 1 97.56 310 PRO B N 1
ATOM 6895 C CA . PRO B 1 310 ? 10.766 -26.297 -10.734 1 97.56 310 PRO B CA 1
ATOM 6896 C C . PRO B 1 310 ? 10.664 -27.5 -9.805 1 97.56 310 PRO B C 1
ATOM 6898 O O . PRO B 1 310 ? 11.445 -28.453 -9.93 1 97.56 310 PRO B O 1
ATOM 6901 N N . LEU B 1 311 ? 9.727 -27.453 -8.891 1 97.69 311 LEU B N 1
ATOM 6902 C CA . LEU B 1 311 ? 9.508 -28.547 -7.949 1 97.69 311 LEU B CA 1
ATOM 6903 C C . LEU B 1 311 ? 9.305 -29.875 -8.68 1 97.69 311 LEU B C 1
ATOM 6905 O O . LEU B 1 311 ? 9.781 -30.906 -8.227 1 97.69 311 LEU B O 1
ATOM 6909 N N . GLY B 1 312 ? 8.555 -29.844 -9.82 1 96.5 312 GLY B N 1
ATOM 6910 C CA . GLY B 1 312 ? 8.359 -31.047 -10.594 1 96.5 312 GLY B CA 1
ATOM 6911 C C . GLY B 1 312 ? 9.656 -31.719 -11.016 1 96.5 312 GLY B C 1
ATOM 6912 O O . GLY B 1 312 ? 9.781 -32.938 -10.969 1 96.5 312 GLY B O 1
ATOM 6913 N N . VAL B 1 313 ? 10.594 -30.922 -11.406 1 97.31 313 VAL B N 1
ATOM 6914 C CA . VAL B 1 313 ? 11.898 -31.422 -11.82 1 97.31 313 VAL B CA 1
ATOM 6915 C C . VAL B 1 313 ? 12.664 -31.938 -10.609 1 97.31 313 VAL B C 1
ATOM 6917 O O . VAL B 1 313 ? 13.258 -33.031 -10.648 1 97.31 313 VAL B O 1
ATOM 6920 N N . LEU B 1 314 ? 12.656 -31.188 -9.508 1 97 314 LEU B N 1
ATOM 6921 C CA . LEU B 1 314 ? 13.344 -31.594 -8.289 1 97 314 LEU B CA 1
ATOM 6922 C C . LEU B 1 314 ? 12.82 -32.938 -7.805 1 97 314 LEU B C 1
ATOM 6924 O O . LEU B 1 314 ? 13.609 -33.812 -7.449 1 97 314 LEU B O 1
ATOM 6928 N N . ARG B 1 315 ? 11.555 -33.094 -7.832 1 95.62 315 ARG B N 1
ATOM 6929 C CA . ARG B 1 315 ? 10.93 -34.344 -7.344 1 95.62 315 ARG B CA 1
ATOM 6930 C C . ARG B 1 315 ? 11.383 -35.531 -8.156 1 95.62 315 ARG B C 1
ATOM 6932 O O . ARG B 1 315 ? 11.562 -36.625 -7.609 1 95.62 315 ARG B O 1
ATOM 6939 N N . HIS B 1 316 ? 11.641 -35.312 -9.352 1 94.62 316 HIS B N 1
ATOM 6940 C CA . HIS B 1 316 ? 11.93 -36.438 -10.25 1 94.62 316 HIS B CA 1
ATOM 6941 C C . HIS B 1 316 ? 13.43 -36.656 -10.383 1 94.62 316 HIS B C 1
ATOM 6943 O O . HIS B 1 316 ? 13.875 -37.781 -10.695 1 94.62 316 HIS B O 1
ATOM 6949 N N . GLN B 1 317 ? 14.219 -35.594 -10.07 1 94.56 317 GLN B N 1
ATOM 6950 C CA . GLN B 1 317 ? 15.617 -35.719 -10.492 1 94.56 317 GLN B CA 1
ATOM 6951 C C . GLN B 1 317 ? 16.562 -35.406 -9.344 1 94.56 317 GLN B C 1
ATOM 6953 O O . GLN B 1 317 ? 17.781 -35.406 -9.516 1 94.56 317 GLN B O 1
ATOM 6958 N N . PHE B 1 318 ? 16.078 -35.125 -8.172 1 93.44 318 PHE B N 1
ATOM 6959 C CA . PHE B 1 318 ? 16.938 -34.656 -7.105 1 93.44 318 PHE B CA 1
ATOM 6960 C C . PHE B 1 318 ? 18.047 -35.656 -6.809 1 93.44 318 PHE B C 1
ATOM 6962 O O . PHE B 1 318 ? 19.156 -35.281 -6.453 1 93.44 318 PHE B O 1
ATOM 6969 N N . SER B 1 319 ? 17.797 -36.938 -6.957 1 93.5 319 SER B N 1
ATOM 6970 C CA . SER B 1 319 ? 18.766 -38 -6.609 1 93.5 319 SER B CA 1
ATOM 6971 C C . SER B 1 319 ? 19.938 -38 -7.586 1 93.5 319 SER B C 1
ATOM 6973 O O . SER B 1 319 ? 21.047 -38.344 -7.211 1 93.5 319 SER B O 1
ATOM 6975 N N . ARG B 1 320 ? 19.75 -37.562 -8.75 1 94.5 320 ARG B N 1
ATOM 6976 C CA . ARG B 1 320 ? 20.797 -37.562 -9.773 1 94.5 320 ARG B CA 1
ATOM 6977 C C . ARG B 1 320 ? 21.469 -36.219 -9.891 1 94.5 320 ARG B C 1
ATOM 6979 O O . ARG B 1 320 ? 22.641 -36.125 -10.25 1 94.5 320 ARG B O 1
ATOM 6986 N N . LEU B 1 321 ? 20.828 -35.188 -9.547 1 96.69 321 LEU B N 1
ATOM 6987 C CA . LEU B 1 321 ? 21.25 -33.812 -9.844 1 96.69 321 LEU B CA 1
ATOM 6988 C C . LEU B 1 321 ? 22.297 -33.344 -8.836 1 96.69 321 LEU B C 1
ATOM 6990 O O . LEU B 1 321 ? 23.188 -32.562 -9.188 1 96.69 321 LEU B O 1
ATOM 6994 N N . PHE B 1 322 ? 22.141 -33.781 -7.609 1 98 322 PHE B N 1
ATOM 6995 C CA . PHE B 1 322 ? 22.938 -33.156 -6.562 1 98 322 PHE B CA 1
ATOM 6996 C C . PHE B 1 322 ? 23.969 -34.125 -6.016 1 98 322 PHE B C 1
ATOM 6998 O O . PHE B 1 322 ? 23.656 -35.281 -5.719 1 98 322 PHE B O 1
ATOM 7005 N N . HIS B 1 323 ? 25.203 -33.656 -5.875 1 96.25 323 HIS B N 1
ATOM 7006 C CA . HIS B 1 323 ? 26.312 -34.344 -5.238 1 96.25 323 HIS B CA 1
ATOM 7007 C C . HIS B 1 323 ? 27.078 -33.438 -4.301 1 96.25 323 HIS B C 1
ATOM 7009 O O . HIS B 1 323 ? 27.562 -32.375 -4.715 1 96.25 323 HIS B O 1
ATOM 7015 N N . PRO B 1 324 ? 27.266 -33.844 -3.109 1 96.19 324 PRO B N 1
ATOM 7016 C CA . PRO B 1 324 ? 26.609 -34.969 -2.412 1 96.19 324 PRO B CA 1
ATOM 7017 C C . PRO B 1 324 ? 25.078 -34.875 -2.465 1 96.19 324 PRO B C 1
ATOM 7019 O O . PRO B 1 324 ? 24.531 -33.844 -2.908 1 96.19 324 PRO B O 1
ATOM 7022 N N . ALA B 1 325 ? 24.469 -35.938 -2.016 1 97 325 ALA B N 1
ATOM 7023 C CA . ALA B 1 325 ? 23.016 -36 -2.004 1 97 325 ALA B CA 1
ATOM 7024 C C . ALA B 1 325 ? 22.422 -34.938 -1.077 1 97 325 ALA B C 1
ATOM 7026 O O . ALA B 1 325 ? 23.062 -34.531 -0.1 1 97 325 ALA B O 1
ATOM 7027 N N . LEU B 1 326 ? 21.219 -34.5 -1.403 1 97.69 326 LEU B N 1
ATOM 7028 C CA . LEU B 1 326 ? 20.531 -33.562 -0.541 1 97.69 326 LEU B CA 1
ATOM 7029 C C . LEU B 1 326 ? 20.312 -34.125 0.85 1 97.69 326 LEU B C 1
ATOM 7031 O O . LEU B 1 326 ? 20.094 -35.344 0.992 1 97.69 326 LEU B O 1
ATOM 7035 N N . PRO B 1 327 ? 20.391 -33.281 1.876 1 97 327 PRO B N 1
ATOM 7036 C CA . PRO B 1 327 ? 20.031 -33.75 3.219 1 97 327 PRO B CA 1
ATOM 7037 C C . PRO B 1 327 ? 18.625 -34.344 3.287 1 97 327 PRO B C 1
ATOM 7039 O O . PRO B 1 327 ? 17.75 -33.906 2.531 1 97 327 PRO B O 1
ATOM 7042 N N . SER B 1 328 ? 18.422 -35.25 4.215 1 96.88 328 SER B N 1
ATOM 7043 C CA . SER B 1 328 ? 17.156 -36 4.332 1 96.88 328 SER B CA 1
ATOM 7044 C C . SER B 1 328 ? 15.984 -35.062 4.543 1 96.88 328 SER B C 1
ATOM 7046 O O . SER B 1 328 ? 14.891 -35.281 4.02 1 96.88 328 SER B O 1
ATOM 7048 N N . SER B 1 329 ? 16.172 -34 5.348 1 96.31 329 SER B N 1
ATOM 7049 C CA . SER B 1 329 ? 15.102 -33.031 5.613 1 96.31 329 SER B CA 1
ATOM 7050 C C . SER B 1 329 ? 14.664 -32.312 4.332 1 96.31 329 SER B C 1
ATOM 7052 O O . SER B 1 329 ? 13.469 -32.094 4.121 1 96.31 329 SER B O 1
ATOM 7054 N N . LYS B 1 330 ? 15.602 -32.031 3.496 1 97.38 330 LYS B N 1
ATOM 7055 C CA . LYS B 1 330 ? 15.281 -31.359 2.24 1 97.38 330 LYS B CA 1
ATOM 7056 C C . LYS B 1 330 ? 14.617 -32.312 1.256 1 97.38 330 LYS B C 1
ATOM 7058 O O . LYS B 1 330 ? 13.688 -31.938 0.543 1 97.38 330 LYS B O 1
ATOM 7063 N N . VAL B 1 331 ? 15.086 -33.562 1.227 1 97.56 331 VAL B N 1
ATOM 7064 C CA . VAL B 1 331 ? 14.453 -34.594 0.392 1 97.56 331 VAL B CA 1
ATOM 7065 C C . VAL B 1 331 ? 13 -34.781 0.814 1 97.56 331 VAL B C 1
ATOM 7067 O O . VAL B 1 331 ? 12.109 -34.875 -0.033 1 97.56 331 VAL B O 1
ATOM 7070 N N . GLN B 1 332 ? 12.797 -34.75 2.051 1 96.69 332 GLN B N 1
ATOM 7071 C CA . GLN B 1 332 ? 11.438 -34.875 2.566 1 96.69 332 GLN B CA 1
ATOM 7072 C C . GLN B 1 332 ? 10.57 -33.719 2.105 1 96.69 332 GLN B C 1
ATOM 7074 O O . GLN B 1 332 ? 9.422 -33.906 1.697 1 96.69 332 GLN B O 1
ATOM 7079 N N . ALA B 1 333 ? 11.109 -32.531 2.182 1 97 333 ALA B N 1
ATOM 7080 C CA . ALA B 1 333 ? 10.375 -31.344 1.737 1 97 333 ALA B CA 1
ATOM 7081 C C . ALA B 1 333 ? 10.039 -31.438 0.251 1 97 333 ALA B C 1
ATOM 7083 O O . ALA B 1 333 ? 8.906 -31.188 -0.152 1 97 333 ALA B O 1
ATOM 7084 N N . VAL B 1 334 ? 10.992 -31.875 -0.566 1 97.44 334 VAL B N 1
ATOM 7085 C CA . VAL B 1 334 ? 10.828 -32.031 -2.01 1 97.44 334 VAL B CA 1
ATOM 7086 C C . VAL B 1 334 ? 9.711 -33.031 -2.305 1 97.44 334 VAL B C 1
ATOM 7088 O O . VAL B 1 334 ? 8.914 -32.812 -3.221 1 97.44 334 VAL B O 1
ATOM 7091 N N . GLN B 1 335 ? 9.594 -33.969 -1.469 1 96.06 335 GLN B N 1
ATOM 7092 C CA . GLN B 1 335 ? 8.656 -35.062 -1.729 1 96.06 335 GLN B CA 1
ATOM 7093 C C . GLN B 1 335 ? 7.289 -34.781 -1.121 1 96.06 335 GLN B C 1
ATOM 7095 O O . GLN B 1 335 ? 6.27 -35.25 -1.623 1 96.06 335 GLN B O 1
ATOM 7100 N N . SER B 1 336 ? 7.332 -34 -0.111 1 95.88 336 SER B N 1
ATOM 7101 C CA . SER B 1 336 ? 6.09 -33.781 0.618 1 95.88 336 SER B CA 1
ATOM 7102 C C . SER B 1 336 ? 5.273 -32.656 -0.004 1 95.88 336 SER B C 1
ATOM 7104 O O . SER B 1 336 ? 4.043 -32.688 0.013 1 95.88 336 SER B O 1
ATOM 7106 N N . ILE B 1 337 ? 5.891 -31.656 -0.51 1 96.19 337 ILE B N 1
ATOM 7107 C CA . ILE B 1 337 ? 5.164 -30.578 -1.186 1 96.19 337 ILE B CA 1
ATOM 7108 C C . ILE B 1 337 ? 4.609 -31.094 -2.512 1 96.19 337 ILE B C 1
ATOM 7110 O O . ILE B 1 337 ? 5.324 -31.734 -3.285 1 96.19 337 ILE B O 1
ATOM 7114 N N . GLY B 1 338 ? 3.354 -30.859 -2.717 1 95.19 338 GLY B N 1
ATOM 7115 C CA . GLY B 1 338 ? 2.732 -31.312 -3.949 1 95.19 338 GLY B CA 1
ATOM 7116 C C . GLY B 1 338 ? 3.078 -30.453 -5.148 1 95.19 338 GLY B C 1
ATOM 7117 O O . GLY B 1 338 ? 3.332 -29.25 -5.004 1 95.19 338 GLY B O 1
ATOM 7118 N N . CYS B 1 339 ? 3.152 -31.047 -6.27 1 95.06 339 CYS B N 1
ATOM 7119 C CA . CYS B 1 339 ? 3.254 -30.375 -7.566 1 95.06 339 CYS B CA 1
ATOM 7120 C C . CYS B 1 339 ? 2.062 -30.719 -8.453 1 95.06 339 CYS B C 1
ATOM 7122 O O . CYS B 1 339 ? 1.968 -31.844 -8.961 1 95.06 339 CYS B O 1
ATOM 7124 N N . GLY B 1 340 ? 1.191 -29.766 -8.617 1 94.5 340 GLY B N 1
ATOM 7125 C CA . GLY B 1 340 ? -0.1 -30.016 -9.234 1 94.5 340 GLY B CA 1
ATOM 7126 C C . GLY B 1 340 ? -0.077 -29.875 -10.75 1 94.5 340 GLY B C 1
ATOM 7127 O O . GLY B 1 340 ? 0.981 -29.656 -11.336 1 94.5 340 GLY B O 1
ATOM 7128 N N . HIS B 1 341 ? -1.278 -30.219 -11.281 1 94.75 341 HIS B N 1
ATOM 7129 C CA . HIS B 1 341 ? -1.456 -30.203 -12.734 1 94.75 341 HIS B CA 1
ATOM 7130 C C . HIS B 1 341 ? -2.719 -29.438 -13.125 1 94.75 341 HIS B C 1
ATOM 7132 O O . HIS B 1 341 ? -3.756 -29.562 -12.469 1 94.75 341 HIS B O 1
ATOM 7138 N N . MET B 1 342 ? -2.562 -28.594 -14.055 1 92.88 342 MET B N 1
ATOM 7139 C CA . MET B 1 342 ? -3.672 -27.859 -14.656 1 92.88 342 MET B CA 1
ATOM 7140 C C . MET B 1 342 ? -3.406 -27.594 -16.141 1 92.88 342 MET B C 1
ATOM 7142 O O . MET B 1 342 ? -2.264 -27.359 -16.531 1 92.88 342 MET B O 1
ATOM 7146 N N . SER B 1 343 ? -4.48 -27.75 -16.875 1 94.62 343 SER B N 1
ATOM 7147 C CA . SER B 1 343 ? -4.34 -27.469 -18.297 1 94.62 343 SER B CA 1
ATOM 7148 C C . SER B 1 343 ? -5.27 -26.344 -18.75 1 94.62 343 SER B C 1
ATOM 7150 O O . SER B 1 343 ? -6.461 -26.359 -18.422 1 94.62 343 SER B O 1
ATOM 7152 N N . LYS B 1 344 ? -4.73 -25.375 -19.328 1 94.94 344 LYS B N 1
ATOM 7153 C CA . LYS B 1 344 ? -5.441 -24.297 -20.016 1 94.94 344 LYS B CA 1
ATOM 7154 C C . LYS B 1 344 ? -5.289 -24.422 -21.531 1 94.94 344 LYS B C 1
ATOM 7156 O O . LYS B 1 344 ? -4.18 -24.297 -22.062 1 94.94 344 LYS B O 1
ATOM 7161 N N . ILE B 1 345 ? -6.414 -24.688 -22.234 1 97.5 345 ILE B N 1
ATOM 7162 C CA . ILE B 1 345 ? -6.395 -24.922 -23.672 1 97.5 345 ILE B CA 1
ATOM 7163 C C . ILE B 1 345 ? -7.18 -23.812 -24.375 1 97.5 345 ILE B C 1
ATOM 7165 O O . ILE B 1 345 ? -8.359 -23.594 -24.094 1 97.5 345 ILE B O 1
ATOM 7169 N N . PHE B 1 346 ? -6.543 -23.156 -25.312 1 97.88 346 PHE B N 1
ATOM 7170 C CA . PHE B 1 346 ? -7.207 -22.125 -26.094 1 97.88 346 PHE B CA 1
ATOM 7171 C C . PHE B 1 346 ? -7.742 -22.688 -27.406 1 97.88 346 PHE B C 1
ATOM 7173 O O . PHE B 1 346 ? -7 -23.312 -28.156 1 97.88 346 PHE B O 1
ATOM 7180 N N . LEU B 1 347 ? -9 -22.453 -27.594 1 98.12 347 LEU B N 1
ATOM 7181 C CA . LEU B 1 347 ? -9.695 -22.922 -28.781 1 98.12 347 LEU B CA 1
ATOM 7182 C C . LEU B 1 347 ? -10.086 -21.766 -29.688 1 98.12 347 LEU B C 1
ATOM 7184 O O . LEU B 1 347 ? -10.789 -20.844 -29.266 1 98.12 347 LEU B O 1
ATOM 7188 N N . GLU B 1 348 ? -9.672 -21.875 -30.875 1 97.88 348 GLU B N 1
ATOM 7189 C CA . GLU B 1 348 ? -10.031 -20.844 -31.844 1 97.88 348 GLU B CA 1
ATOM 7190 C C . GLU B 1 348 ? -11.188 -21.281 -32.719 1 97.88 348 GLU B C 1
ATOM 7192 O O . GLU B 1 348 ? -11.148 -22.375 -33.312 1 97.88 348 GLU B O 1
ATOM 7197 N N . PHE B 1 349 ? -12.148 -20.453 -32.75 1 97.31 349 PHE B N 1
ATOM 7198 C CA . PHE B 1 349 ? -13.297 -20.688 -33.625 1 97.31 349 PHE B CA 1
ATOM 7199 C C . PHE B 1 349 ? -13.281 -19.719 -34.812 1 97.31 349 PHE B C 1
ATOM 7201 O O . PHE B 1 349 ? -12.953 -18.547 -34.656 1 97.31 349 PHE B O 1
ATOM 7208 N N . LEU B 1 350 ? -13.617 -20.297 -35.938 1 95.44 350 LEU B N 1
ATOM 7209 C CA . LEU B 1 350 ? -13.648 -19.469 -37.156 1 95.44 350 LEU B CA 1
ATOM 7210 C C . LEU B 1 350 ? -14.609 -18.297 -36.969 1 95.44 350 LEU B C 1
ATOM 7212 O O . LEU B 1 350 ? -14.281 -17.156 -37.312 1 95.44 350 LEU B O 1
ATOM 7216 N N . SER B 1 351 ? -15.75 -18.609 -36.531 1 94.19 351 SER B N 1
ATOM 7217 C CA . SER B 1 351 ? -16.766 -17.625 -36.188 1 94.19 351 SER B CA 1
ATOM 7218 C C . SER B 1 351 ? -17.344 -17.906 -34.781 1 94.19 351 SER B C 1
ATOM 7220 O O . SER B 1 351 ? -17.984 -18.938 -34.594 1 94.19 351 SER B O 1
ATOM 7222 N N . PRO B 1 352 ? -17.109 -16.922 -33.906 1 94.75 352 PRO B N 1
ATOM 7223 C CA . PRO B 1 352 ? -17.656 -17.156 -32.562 1 94.75 352 PRO B CA 1
ATOM 7224 C C . PRO B 1 352 ? -19.172 -17.344 -32.562 1 94.75 352 PRO B C 1
ATOM 7226 O O . PRO B 1 352 ? -19.875 -16.594 -33.25 1 94.75 352 PRO B O 1
ATOM 7229 N N . TRP B 1 353 ? -19.625 -18.234 -31.859 1 95.31 353 TRP B N 1
ATOM 7230 C CA . TRP B 1 353 ? -21.062 -18.484 -31.75 1 95.31 353 TRP B CA 1
ATOM 7231 C C . TRP B 1 353 ? -21.625 -17.891 -30.469 1 95.31 353 TRP B C 1
ATOM 7233 O O . TRP B 1 353 ? -22.828 -17.938 -30.234 1 95.31 353 TRP B O 1
ATOM 7243 N N . TRP B 1 354 ? -20.844 -17.266 -29.641 1 91.69 354 TRP B N 1
ATOM 7244 C CA . TRP B 1 354 ? -21.281 -16.578 -28.422 1 91.69 354 TRP B CA 1
ATOM 7245 C C . TRP B 1 354 ? -21.266 -15.07 -28.641 1 91.69 354 TRP B C 1
ATOM 7247 O O . TRP B 1 354 ? -20.562 -14.555 -29.516 1 91.69 354 TRP B O 1
ATOM 7257 N N . ALA B 1 355 ? -22.156 -14.328 -27.844 1 88.12 355 ALA B N 1
ATOM 7258 C CA . ALA B 1 355 ? -22.109 -12.867 -27.828 1 88.12 355 ALA B CA 1
ATOM 7259 C C . ALA B 1 355 ? -20.891 -12.359 -27.047 1 88.12 355 ALA B C 1
ATOM 7261 O O . ALA B 1 355 ? -20.547 -12.922 -26.016 1 88.12 355 ALA B O 1
ATOM 7262 N N . PRO B 1 356 ? -20.312 -11.305 -27.562 1 86.31 356 PRO B N 1
ATOM 7263 C CA . PRO B 1 356 ? -19.172 -10.758 -26.844 1 86.31 356 PRO B CA 1
ATOM 7264 C C . PRO B 1 356 ? -19.469 -10.508 -25.359 1 86.31 356 PRO B C 1
ATOM 7266 O O . PRO B 1 356 ? -20.453 -9.844 -25.031 1 86.31 356 PRO B O 1
ATOM 7269 N N . GLY B 1 357 ? -18.625 -11.062 -24.516 1 82 357 GLY B N 1
ATOM 7270 C CA . GLY B 1 357 ? -18.797 -10.891 -23.078 1 82 357 GLY B CA 1
ATOM 7271 C C . GLY B 1 357 ? -19.688 -11.945 -22.469 1 82 357 GLY B C 1
ATOM 7272 O O . GLY B 1 357 ? -19.844 -11.992 -21.25 1 82 357 GLY B O 1
ATOM 7273 N N . GLU B 1 358 ? -20.203 -12.852 -23.312 1 83 358 GLU B N 1
ATOM 7274 C CA . GLU B 1 358 ? -21.156 -13.844 -22.812 1 83 358 GLU B CA 1
ATOM 7275 C C . GLU B 1 358 ? -20.703 -15.258 -23.141 1 83 358 GLU B C 1
ATOM 7277 O O . GLU B 1 358 ? -21.516 -16.172 -23.219 1 83 358 GLU B O 1
ATOM 7282 N N . GLY B 1 359 ? -19.453 -15.352 -23.422 1 86.31 359 GLY B N 1
ATOM 7283 C CA . GLY B 1 359 ? -18.938 -16.641 -23.859 1 86.31 359 GLY B CA 1
ATOM 7284 C C . GLY B 1 359 ? -18.562 -17.562 -22.719 1 86.31 359 GLY B C 1
ATOM 7285 O O . GLY B 1 359 ? -18.156 -18.703 -22.938 1 86.31 359 GLY B O 1
ATOM 7286 N N . GLY B 1 360 ? -18.734 -17.125 -21.516 1 88.44 360 GLY B N 1
ATOM 7287 C CA . GLY B 1 360 ? -18.422 -17.953 -20.359 1 88.44 360 GLY B CA 1
ATOM 7288 C C . GLY B 1 360 ? -19.391 -19.109 -20.156 1 88.44 360 GLY B C 1
ATOM 7289 O O . GLY B 1 360 ? -20.609 -18.922 -20.234 1 88.44 360 GLY B O 1
ATOM 7290 N N . ILE B 1 361 ? -18.844 -20.344 -20.031 1 91.19 361 ILE B N 1
ATOM 7291 C CA . ILE B 1 361 ? -19.656 -21.547 -19.828 1 91.19 361 ILE B CA 1
ATOM 7292 C C . ILE B 1 361 ? -19.094 -22.344 -18.641 1 91.19 361 ILE B C 1
ATOM 7294 O O . ILE B 1 361 ? -17.984 -22.891 -18.719 1 91.19 361 ILE B O 1
ATOM 7298 N N . THR B 1 362 ? -19.797 -22.344 -17.578 1 93.44 362 THR B N 1
ATOM 7299 C CA . THR B 1 362 ? -19.438 -23.172 -16.438 1 93.44 362 THR B CA 1
ATOM 7300 C C . THR B 1 362 ? -20.203 -24.5 -16.469 1 93.44 362 THR B C 1
ATOM 7302 O O . THR B 1 362 ? -21.406 -24.516 -16.734 1 93.44 362 THR B O 1
ATOM 7305 N N . LEU B 1 363 ? -19.516 -25.609 -16.188 1 95.31 363 LEU B N 1
ATOM 7306 C CA . LEU B 1 363 ? -20.141 -26.922 -16.344 1 95.31 363 LEU B CA 1
ATOM 7307 C C . LEU B 1 363 ? -20.562 -27.5 -15 1 95.31 363 LEU B C 1
ATOM 7309 O O . LEU B 1 363 ? -19.734 -27.641 -14.102 1 95.31 363 LEU B O 1
ATOM 7313 N N . ALA B 1 364 ? -21.797 -27.812 -14.922 1 96.62 364 ALA B N 1
ATOM 7314 C CA . ALA B 1 364 ? -22.328 -28.516 -13.766 1 96.62 364 ALA B CA 1
ATOM 7315 C C . ALA B 1 364 ? -22.359 -30.031 -14 1 96.62 364 ALA B C 1
ATOM 7317 O O . ALA B 1 364 ? -23.312 -30.547 -14.586 1 96.62 364 ALA B O 1
ATOM 7318 N N . TRP B 1 365 ? -21.328 -30.672 -13.547 1 95.81 365 TRP B N 1
ATOM 7319 C CA . TRP B 1 365 ? -21.297 -32.125 -13.57 1 95.81 365 TRP B CA 1
ATOM 7320 C C . TRP B 1 365 ? -22.031 -32.719 -12.367 1 95.81 365 TRP B C 1
ATOM 7322 O O . TRP B 1 365 ? -21.797 -32.281 -11.227 1 95.81 365 TRP B O 1
ATOM 7332 N N . THR B 1 366 ? -22.875 -33.688 -12.57 1 94.12 366 THR B N 1
ATOM 7333 C CA . THR B 1 366 ? -23.578 -34.312 -11.445 1 94.12 366 THR B CA 1
ATOM 7334 C C . THR B 1 366 ? -22.641 -35.219 -10.656 1 94.12 366 THR B C 1
ATOM 7336 O O . THR B 1 366 ? -21.594 -35.625 -11.164 1 94.12 366 THR B O 1
ATOM 7339 N N . ASN B 1 367 ? -23.078 -35.5 -9.453 1 92.06 367 ASN B N 1
ATOM 7340 C CA . ASN B 1 367 ? -22.312 -36.406 -8.625 1 92.06 367 ASN B CA 1
ATOM 7341 C C . ASN B 1 367 ? -22.172 -37.781 -9.289 1 92.06 367 ASN B C 1
ATOM 7343 O O . ASN B 1 367 ? -21.125 -38.438 -9.18 1 92.06 367 ASN B O 1
ATOM 7347 N N . GLU B 1 368 ? -23.172 -38.156 -9.891 1 90.75 368 GLU B N 1
ATOM 7348 C CA . GLU B 1 368 ? -23.172 -39.438 -10.555 1 90.75 368 GLU B CA 1
ATOM 7349 C C . GLU B 1 368 ? -22.156 -39.5 -11.688 1 90.75 368 GLU B C 1
ATOM 7351 O O . GLU B 1 368 ? -21.438 -40.469 -11.852 1 90.75 368 GLU B O 1
ATOM 7356 N N . GLU B 1 369 ? -22.094 -38.469 -12.422 1 92.25 369 GLU B N 1
ATOM 7357 C CA . GLU B 1 369 ? -21.141 -38.375 -13.523 1 92.25 369 GLU B CA 1
ATOM 7358 C C . GLU B 1 369 ? -19.703 -38.406 -13.016 1 92.25 369 GLU B C 1
ATOM 7360 O O . GLU B 1 369 ? -18.828 -39.031 -13.625 1 92.25 369 GLU B O 1
ATOM 7365 N N . LEU B 1 370 ? -19.469 -37.75 -11.922 1 91.38 370 LEU B N 1
ATOM 7366 C CA . LEU B 1 370 ? -18.109 -37.625 -11.414 1 91.38 370 LEU B CA 1
ATOM 7367 C C . LEU B 1 370 ? -17.703 -38.875 -10.641 1 91.38 370 LEU B C 1
ATOM 7369 O O . LEU B 1 370 ? -16.531 -39.25 -10.594 1 91.38 370 LEU B O 1
ATOM 7373 N N . ARG B 1 371 ? -18.609 -39.531 -9.977 1 85.88 371 ARG B N 1
ATOM 7374 C CA . ARG B 1 371 ? -18.328 -40.719 -9.148 1 85.88 371 ARG B CA 1
ATOM 7375 C C . ARG B 1 371 ? -17.797 -41.875 -9.992 1 85.88 371 ARG B C 1
ATOM 7377 O O . ARG B 1 371 ? -16.953 -42.625 -9.539 1 85.88 371 ARG B O 1
ATOM 7384 N N . HIS B 1 372 ? -18.203 -41.969 -11.227 1 83.62 372 HIS B N 1
ATOM 7385 C CA . HIS B 1 372 ? -17.906 -43.125 -12.047 1 83.62 372 HIS B CA 1
ATOM 7386 C C . HIS B 1 372 ? -16.828 -42.812 -13.078 1 83.62 372 HIS B C 1
ATOM 7388 O O . HIS B 1 372 ? -16.578 -43.594 -13.992 1 83.62 372 HIS B O 1
ATOM 7394 N N . ARG B 1 373 ? -16.219 -41.688 -12.852 1 88 373 ARG B N 1
ATOM 7395 C CA . ARG B 1 373 ? -15.242 -41.344 -13.883 1 88 373 ARG B CA 1
ATOM 7396 C C . ARG B 1 373 ? -14.008 -42.219 -13.812 1 88 373 ARG B C 1
ATOM 7398 O O . ARG B 1 373 ? -13.555 -42.562 -12.719 1 88 373 ARG B O 1
ATOM 7405 N N . MET B 1 374 ? -13.539 -42.656 -14.961 1 91.69 374 MET B N 1
ATOM 7406 C CA . MET B 1 374 ? -12.367 -43.531 -15.117 1 91.69 374 MET B CA 1
ATOM 7407 C C . MET B 1 374 ? -11.336 -42.906 -16.047 1 91.69 374 MET B C 1
ATOM 7409 O O . MET B 1 374 ? -11.648 -42.531 -17.172 1 91.69 374 MET B O 1
ATOM 7413 N N . LEU B 1 375 ? -10.172 -42.781 -15.578 1 91.12 375 LEU B N 1
ATOM 7414 C CA . LEU B 1 375 ? -9.086 -42.25 -16.391 1 91.12 375 LEU B CA 1
ATOM 7415 C C . LEU B 1 375 ? -8.359 -43.375 -17.125 1 91.12 375 LEU B C 1
ATOM 7417 O O . LEU B 1 375 ? -8.227 -44.469 -16.594 1 91.12 375 LEU B O 1
ATOM 7421 N N . PRO B 1 376 ? -7.926 -43.25 -18.359 1 93.5 376 PRO B N 1
ATOM 7422 C CA . PRO B 1 376 ? -7.836 -41.969 -19.047 1 93.5 376 PRO B CA 1
ATOM 7423 C C . PRO B 1 376 ? -9.094 -41.625 -19.844 1 93.5 376 PRO B C 1
ATOM 7425 O O . PRO B 1 376 ? -9.234 -40.5 -20.328 1 93.5 376 PRO B O 1
ATOM 7428 N N . ARG B 1 377 ? -10.039 -42.469 -19.922 1 93.19 377 ARG B N 1
ATOM 7429 C CA . ARG B 1 377 ? -11.18 -42.375 -20.828 1 93.19 377 ARG B CA 1
ATOM 7430 C C . ARG B 1 377 ? -12.008 -41.125 -20.5 1 93.19 377 ARG B C 1
ATOM 7432 O O . ARG B 1 377 ? -12.484 -40.438 -21.406 1 93.19 377 ARG B O 1
ATOM 7439 N N . ASP B 1 378 ? -12.203 -40.875 -19.25 1 96.31 378 ASP B N 1
ATOM 7440 C CA . ASP B 1 378 ? -13.164 -39.844 -18.812 1 96.31 378 ASP B CA 1
ATOM 7441 C C . ASP B 1 378 ? -12.453 -38.562 -18.375 1 96.31 378 ASP B C 1
ATOM 7443 O O . ASP B 1 378 ? -12.883 -37.906 -17.438 1 96.31 378 ASP B O 1
ATOM 7447 N N . TRP B 1 379 ? -11.281 -38.281 -19.062 1 96.62 379 TRP B N 1
ATOM 7448 C CA . TRP B 1 379 ? -10.531 -37.062 -18.703 1 96.62 379 TRP B CA 1
ATOM 7449 C C . TRP B 1 379 ? -11.391 -35.812 -18.859 1 96.62 379 TRP B C 1
ATOM 7451 O O . TRP B 1 379 ? -11.203 -34.844 -18.141 1 96.62 379 TRP B O 1
ATOM 7461 N N . TYR B 1 380 ? -12.375 -35.844 -19.797 1 97.31 380 TYR B N 1
ATOM 7462 C CA . TYR B 1 380 ? -13.203 -34.688 -20.141 1 97.31 380 TYR B CA 1
ATOM 7463 C C . TYR B 1 380 ? -14.102 -34.281 -18.969 1 97.31 380 TYR B C 1
ATOM 7465 O O . TYR B 1 380 ? -14.578 -33.156 -18.891 1 97.31 380 TYR B O 1
ATOM 7473 N N . LEU B 1 381 ? -14.328 -35.188 -17.969 1 97.44 381 LEU B N 1
ATOM 7474 C CA . LEU B 1 381 ? -15.156 -34.906 -16.797 1 97.44 381 LEU B CA 1
ATOM 7475 C C . LEU B 1 381 ? -14.438 -34 -15.82 1 97.44 381 LEU B C 1
ATOM 7477 O O . LEU B 1 381 ? -15.023 -33.531 -14.844 1 97.44 381 LEU B O 1
ATOM 7481 N N . TYR B 1 382 ? -13.195 -33.625 -16.156 1 97.25 382 TYR B N 1
ATOM 7482 C CA . TYR B 1 382 ? -12.398 -32.719 -15.328 1 97.25 382 TYR B CA 1
ATOM 7483 C C . TYR B 1 382 ? -12.406 -31.312 -15.883 1 97.25 382 TYR B C 1
ATOM 7485 O O . TYR B 1 382 ? -11.82 -30.406 -15.297 1 97.25 382 TYR B O 1
ATOM 7493 N N . ILE B 1 383 ? -13.117 -31.078 -17.016 1 97.25 383 ILE B N 1
ATOM 7494 C CA . ILE B 1 383 ? -13.297 -29.734 -17.531 1 97.25 383 ILE B CA 1
ATOM 7495 C C . ILE B 1 383 ? -14.211 -28.938 -16.594 1 97.25 383 ILE B C 1
ATOM 7497 O O . ILE B 1 383 ? -15.305 -29.391 -16.25 1 97.25 383 ILE B O 1
ATOM 7501 N N . SER B 1 384 ? -13.672 -27.812 -16.203 1 95.31 384 SER B N 1
ATOM 7502 C CA . SER B 1 384 ? -14.422 -26.984 -15.258 1 95.31 384 SER B CA 1
ATOM 7503 C C . SER B 1 384 ? -15.289 -25.969 -15.984 1 95.31 384 SER B C 1
ATOM 7505 O O . SER B 1 384 ? -16.484 -25.828 -15.68 1 95.31 384 SER B O 1
ATOM 7507 N N . HIS B 1 385 ? -14.656 -25.266 -16.859 1 93.62 385 HIS B N 1
ATOM 7508 C CA . HIS B 1 385 ? -15.367 -24.172 -17.5 1 93.62 385 HIS B CA 1
ATOM 7509 C C . HIS B 1 385 ? -14.617 -23.688 -18.734 1 93.62 385 HIS B C 1
ATOM 7511 O O . HIS B 1 385 ? -13.5 -24.125 -19.016 1 93.62 385 HIS B O 1
ATOM 7517 N N . PHE B 1 386 ? -15.359 -22.906 -19.469 1 93.88 386 PHE B N 1
ATOM 7518 C CA . PHE B 1 386 ? -14.82 -22.156 -20.594 1 93.88 386 PHE B CA 1
ATOM 7519 C C . PHE B 1 386 ? -14.945 -20.656 -20.359 1 93.88 386 PHE B C 1
ATOM 7521 O O . PHE B 1 386 ? -15.93 -20.188 -19.797 1 93.88 386 PHE B O 1
ATOM 7528 N N . SER B 1 387 ? -13.922 -19.938 -20.781 1 91.38 387 SER B N 1
ATOM 7529 C CA . SER B 1 387 ? -13.945 -18.484 -20.625 1 91.38 387 SER B CA 1
ATOM 7530 C C . SER B 1 387 ? -13.461 -17.797 -21.891 1 91.38 387 SER B C 1
ATOM 7532 O O . SER B 1 387 ? -12.664 -18.344 -22.641 1 91.38 387 SER B O 1
ATOM 7534 N N . GLU B 1 388 ? -14.008 -16.609 -22.047 1 90.75 388 GLU B N 1
ATOM 7535 C CA . GLU B 1 388 ? -13.469 -15.766 -23.125 1 90.75 388 GLU B CA 1
ATOM 7536 C C . GLU B 1 388 ? -12.039 -15.344 -22.828 1 90.75 388 GLU B C 1
ATOM 7538 O O . GLU B 1 388 ? -11.594 -15.383 -21.672 1 90.75 388 GLU B O 1
ATOM 7543 N N . VAL B 1 389 ? -11.383 -15.109 -23.891 1 91.69 389 VAL B N 1
ATOM 7544 C CA . VAL B 1 389 ? -9.992 -14.672 -23.781 1 91.69 389 VAL B CA 1
ATOM 7545 C C . VAL B 1 389 ? -9.883 -13.195 -24.125 1 91.69 389 VAL B C 1
ATOM 7547 O O . VAL B 1 389 ? -10.203 -12.789 -25.25 1 91.69 389 VAL B O 1
ATOM 7550 N N . GLU B 1 390 ? -9.406 -12.445 -23.109 1 85.56 390 GLU B N 1
ATOM 7551 C CA . GLU B 1 390 ? -9.305 -11 -23.312 1 85.56 390 GLU B CA 1
ATOM 7552 C C . GLU B 1 390 ? -8.438 -10.672 -24.516 1 85.56 390 GLU B C 1
ATOM 7554 O O . GLU B 1 390 ? -7.34 -11.203 -24.672 1 85.56 390 GLU B O 1
ATOM 7559 N N . GLY B 1 391 ? -8.984 -9.828 -25.359 1 86.75 391 GLY B N 1
ATOM 7560 C CA . GLY B 1 391 ? -8.25 -9.375 -26.531 1 86.75 391 GLY B CA 1
ATOM 7561 C C . GLY B 1 391 ? -8.359 -10.328 -27.703 1 86.75 391 GLY B C 1
ATOM 7562 O O . GLY B 1 391 ? -7.895 -10.023 -28.812 1 86.75 391 GLY B O 1
ATOM 7563 N N . HIS B 1 392 ? -9.047 -11.469 -27.5 1 93.88 392 HIS B N 1
ATOM 7564 C CA . HIS B 1 392 ? -9.195 -12.484 -28.547 1 93.88 392 HIS B CA 1
ATOM 7565 C C . HIS B 1 392 ? -10.648 -12.93 -28.672 1 93.88 392 HIS B C 1
ATOM 7567 O O . HIS B 1 392 ? -11.031 -13.969 -28.125 1 93.88 392 HIS B O 1
ATOM 7573 N N . PRO B 1 393 ? -11.391 -12.258 -29.469 1 93.44 393 PRO B N 1
ATOM 7574 C CA . PRO B 1 393 ? -12.836 -12.492 -29.516 1 93.44 393 PRO B CA 1
ATOM 7575 C C . PRO B 1 393 ? -13.188 -13.859 -30.078 1 93.44 393 PRO B C 1
ATOM 7577 O O . PRO B 1 393 ? -14.297 -14.359 -29.859 1 93.44 393 PRO B O 1
ATOM 7580 N N . ASN B 1 394 ? -12.227 -14.477 -30.797 1 96.06 394 ASN B N 1
ATOM 7581 C CA . ASN B 1 394 ? -12.531 -15.75 -31.438 1 96.06 394 ASN B CA 1
ATOM 7582 C C . ASN B 1 394 ? -12.055 -16.938 -30.609 1 96.06 394 ASN B C 1
ATOM 7584 O O . ASN B 1 394 ? -12.094 -18.078 -31.062 1 96.06 394 ASN B O 1
ATOM 7588 N N . LEU B 1 395 ? -11.594 -16.625 -29.391 1 96.56 395 LEU B N 1
ATOM 7589 C CA . LEU B 1 395 ? -11 -17.703 -28.609 1 96.56 395 LEU B CA 1
ATOM 7590 C C . LEU B 1 395 ? -11.805 -17.953 -27.344 1 96.56 395 LEU B C 1
ATOM 7592 O O . LEU B 1 395 ? -12.297 -17.016 -26.703 1 96.56 395 LEU B O 1
ATOM 7596 N N . LEU B 1 396 ? -11.93 -19.25 -26.969 1 95.38 396 LEU B N 1
ATOM 7597 C CA . LEU B 1 396 ? -12.344 -19.688 -25.641 1 95.38 396 LEU B CA 1
ATOM 7598 C C . LEU B 1 396 ? -11.219 -20.453 -24.953 1 95.38 396 LEU B C 1
ATOM 7600 O O . LEU B 1 396 ? -10.5 -21.219 -25.594 1 95.38 396 LEU B O 1
ATOM 7604 N N . ALA B 1 397 ? -11.086 -20.203 -23.734 1 95.81 397 ALA B N 1
ATOM 7605 C CA . ALA B 1 397 ? -10.164 -20.984 -22.922 1 95.81 397 ALA B CA 1
ATOM 7606 C C . ALA B 1 397 ? -10.891 -22.125 -22.203 1 95.8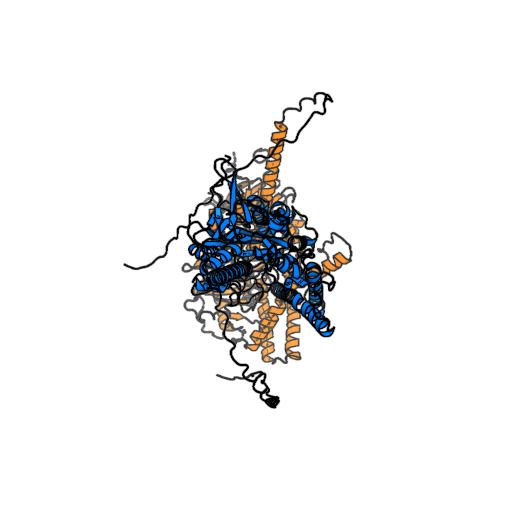1 397 ALA B C 1
ATOM 7608 O O . ALA B 1 397 ? -11.898 -21.891 -21.531 1 95.81 397 ALA B O 1
ATOM 7609 N N . CYS B 1 398 ? -10.43 -23.281 -22.406 1 96.62 398 CYS B N 1
ATOM 7610 C CA . CYS B 1 398 ? -10.914 -24.469 -21.688 1 96.62 398 CYS B CA 1
ATOM 7611 C C . CYS B 1 398 ? -10.023 -24.781 -20.5 1 96.62 398 CYS B C 1
ATOM 7613 O O . CYS B 1 398 ? -8.82 -24.984 -20.672 1 96.62 398 CYS B O 1
ATOM 7615 N N . TRP B 1 399 ? -10.586 -24.922 -19.328 1 95.31 399 TRP B N 1
ATOM 7616 C CA . TRP B 1 399 ? -9.828 -25.172 -18.109 1 95.31 399 TRP B CA 1
ATOM 7617 C C . TRP B 1 399 ? -10.07 -26.594 -17.609 1 95.31 399 TRP B C 1
ATOM 7619 O O . TRP B 1 399 ? -11.211 -26.969 -17.297 1 95.31 399 TRP B O 1
ATOM 7629 N N . ILE B 1 400 ? -9 -27.359 -17.516 1 96.56 400 ILE B N 1
ATOM 7630 C CA . ILE B 1 400 ? -9.086 -28.766 -17.125 1 96.56 400 ILE B CA 1
ATOM 7631 C C . ILE B 1 400 ? -8.32 -28.984 -15.812 1 96.56 400 ILE B C 1
ATOM 7633 O O . ILE B 1 400 ? -7.152 -28.594 -15.703 1 96.56 400 ILE B O 1
ATOM 7637 N N . ALA B 1 401 ? -8.898 -29.688 -14.93 1 91.5 401 ALA B N 1
ATOM 7638 C CA . ALA B 1 401 ? -8.383 -29.797 -13.57 1 91.5 401 ALA B CA 1
ATOM 7639 C C . ALA B 1 401 ? -7.535 -31.062 -13.406 1 91.5 401 ALA B C 1
ATOM 7641 O O . ALA B 1 401 ? -7.898 -32.125 -13.898 1 91.5 401 ALA B O 1
ATOM 7642 N N . SER B 1 402 ? -6.43 -30.953 -12.781 1 93.69 402 SER B N 1
ATOM 7643 C CA . SER B 1 402 ? -5.73 -31.969 -12 1 93.69 402 SER B CA 1
ATOM 7644 C C . SER B 1 402 ? -5.445 -33.219 -12.836 1 93.69 402 SER B C 1
ATOM 7646 O O . SER B 1 402 ? -4.754 -33.125 -13.852 1 93.69 402 SER B O 1
ATOM 7648 N N . SER B 1 403 ? -6.039 -34.406 -12.414 1 94.56 403 SER B N 1
ATOM 7649 C CA . SER B 1 403 ? -5.75 -35.688 -13.078 1 94.56 403 SER B CA 1
ATOM 7650 C C . SER B 1 403 ? -6.215 -35.656 -14.531 1 94.56 403 SER B C 1
ATOM 7652 O O . SER B 1 403 ? -5.602 -36.281 -15.391 1 94.56 403 SER B O 1
ATOM 7654 N N . GLY B 1 404 ? -7.266 -34.969 -14.742 1 96.44 404 GLY B N 1
ATOM 7655 C CA . GLY B 1 404 ? -7.699 -34.812 -16.125 1 96.44 404 GLY B CA 1
ATOM 7656 C C . GLY B 1 404 ? -6.711 -34.031 -16.984 1 96.44 404 GLY B C 1
ATOM 7657 O O . GLY B 1 404 ? -6.52 -34.344 -18.156 1 96.44 404 GLY B O 1
ATOM 7658 N N . ALA B 1 405 ? -6.117 -33.062 -16.406 1 96.56 405 ALA B N 1
ATOM 7659 C CA . ALA B 1 405 ? -5.117 -32.25 -17.094 1 96.56 405 ALA B CA 1
ATOM 7660 C C . ALA B 1 405 ? -3.895 -33.094 -17.453 1 96.56 405 ALA B C 1
ATOM 7662 O O . ALA B 1 405 ? -3.336 -32.969 -18.547 1 96.56 405 ALA B O 1
ATOM 7663 N N . ARG B 1 406 ? -3.451 -33.969 -16.578 1 95.44 406 ARG B N 1
ATOM 7664 C CA . ARG B 1 406 ? -2.322 -34.844 -16.828 1 95.44 406 ARG B CA 1
ATOM 7665 C C . ARG B 1 406 ? -2.57 -35.719 -18.078 1 95.44 406 ARG B C 1
ATOM 7667 O O . ARG B 1 406 ? -1.663 -35.906 -18.891 1 95.44 406 ARG B O 1
ATOM 7674 N N . ILE B 1 407 ? -3.797 -36.188 -18.188 1 96.75 407 ILE B N 1
ATOM 7675 C CA . ILE B 1 407 ? -4.164 -37 -19.328 1 96.75 407 ILE B CA 1
ATOM 7676 C C . ILE B 1 407 ? -4.27 -36.125 -20.578 1 96.75 407 ILE B C 1
ATOM 7678 O O . ILE B 1 407 ? -3.729 -36.469 -21.641 1 96.75 407 ILE B O 1
ATOM 7682 N N . ALA B 1 408 ? -4.941 -35.031 -20.438 1 97.19 408 ALA B N 1
ATOM 7683 C CA . ALA B 1 408 ? -5.129 -34.125 -21.562 1 97.19 408 ALA B CA 1
ATOM 7684 C C . ALA B 1 408 ? -3.789 -33.719 -22.172 1 97.19 408 ALA B C 1
ATOM 7686 O O . ALA B 1 408 ? -3.668 -33.625 -23.406 1 97.19 408 ALA B O 1
ATOM 7687 N N . ASP B 1 409 ? -2.801 -33.531 -21.375 1 96.38 409 ASP B N 1
ATOM 7688 C CA . ASP B 1 409 ? -1.482 -33.094 -21.812 1 96.38 409 ASP B CA 1
ATOM 7689 C C . ASP B 1 409 ? -0.792 -34.188 -22.641 1 96.38 409 ASP B C 1
ATOM 7691 O O . ASP B 1 409 ? 0.201 -33.906 -23.328 1 96.38 409 ASP B O 1
ATOM 7695 N N . GLN B 1 410 ? -1.347 -35.375 -22.641 1 96.5 410 GLN B N 1
ATOM 7696 C CA . GLN B 1 410 ? -0.762 -36.469 -23.391 1 96.5 410 GLN B CA 1
ATOM 7697 C C . GLN B 1 410 ? -1.518 -36.719 -24.688 1 96.5 410 GLN B C 1
ATOM 7699 O O . GLN B 1 410 ? -1.073 -37.5 -25.531 1 96.5 410 GLN B O 1
ATOM 7704 N N . LEU B 1 411 ? -2.598 -36.062 -24.891 1 97.38 411 LEU B N 1
ATOM 7705 C CA . LEU B 1 411 ? -3.455 -36.312 -26.047 1 97.38 411 LEU B CA 1
ATOM 7706 C C . LEU B 1 411 ? -3.051 -35.406 -27.203 1 97.38 411 LEU B C 1
ATOM 7708 O O . LEU B 1 411 ? -2.447 -34.344 -27 1 97.38 411 LEU B O 1
ATOM 7712 N N . SER B 1 412 ? -3.396 -35.812 -28.391 1 97.19 412 SER B N 1
ATOM 7713 C CA . SER B 1 412 ? -3.184 -35 -29.562 1 97.19 412 SER B CA 1
ATOM 7714 C C . SER B 1 412 ? -4.164 -33.812 -29.594 1 97.19 412 SER B C 1
ATOM 7716 O O . SER B 1 412 ? -5.227 -33.875 -28.969 1 97.19 412 SER B O 1
ATOM 7718 N N . ASN B 1 413 ? -3.797 -32.781 -30.344 1 97.25 413 ASN B N 1
ATOM 7719 C CA . ASN B 1 413 ? -4.695 -31.641 -30.484 1 97.25 413 ASN B CA 1
ATOM 7720 C C . ASN B 1 413 ? -6.027 -32.062 -31.109 1 97.25 413 ASN B C 1
ATOM 7722 O O . ASN B 1 413 ? -7.082 -31.578 -30.703 1 97.25 413 ASN B O 1
ATOM 7726 N N . SER B 1 414 ? -5.973 -32.938 -32.062 1 97.12 414 SER B N 1
ATOM 7727 C CA . SER B 1 414 ? -7.188 -33.375 -32.719 1 97.12 414 SER B CA 1
ATOM 7728 C C . SER B 1 414 ? -8.117 -34.125 -31.766 1 97.12 414 SER B C 1
ATOM 7730 O O . SER B 1 414 ? -9.32 -33.875 -31.75 1 97.12 414 SER B O 1
ATOM 7732 N N . ASP B 1 415 ? -7.516 -35 -30.984 1 97.25 415 ASP B N 1
ATOM 7733 C CA . ASP B 1 415 ? -8.312 -35.719 -30.016 1 97.25 415 ASP B CA 1
ATOM 7734 C C . ASP B 1 415 ? -8.961 -34.781 -29 1 97.25 415 ASP B C 1
ATOM 7736 O O . ASP B 1 415 ? -10.117 -34.969 -28.625 1 97.25 415 ASP B O 1
ATOM 7740 N N . LEU B 1 416 ? -8.234 -33.844 -28.578 1 98 416 LEU B N 1
ATOM 7741 C CA . LEU B 1 416 ? -8.742 -32.844 -27.625 1 98 416 LEU B CA 1
ATOM 7742 C C . LEU B 1 416 ? -9.891 -32.062 -28.234 1 98 416 LEU B C 1
ATOM 7744 O O . LEU B 1 416 ? -10.953 -31.922 -27.625 1 98 416 LEU B O 1
ATOM 7748 N N . MET B 1 417 ? -9.672 -31.516 -29.422 1 97.88 417 MET B N 1
ATOM 7749 C CA . MET B 1 417 ? -10.688 -30.703 -30.078 1 97.88 417 MET B CA 1
ATOM 7750 C C . MET B 1 417 ? -11.984 -31.469 -30.25 1 97.88 417 MET B C 1
ATOM 7752 O O . MET B 1 417 ? -13.07 -30.953 -29.984 1 97.88 417 MET B O 1
ATOM 7756 N N . ASP B 1 418 ? -11.875 -32.75 -30.609 1 97.5 418 ASP B N 1
ATOM 7757 C CA . ASP B 1 418 ? -13.047 -33.594 -30.844 1 97.5 418 ASP B CA 1
ATOM 7758 C C . ASP B 1 418 ? -13.859 -33.781 -29.562 1 97.5 418 ASP B C 1
ATOM 7760 O O . ASP B 1 418 ? -15.078 -33.594 -29.578 1 97.5 418 ASP B O 1
ATOM 7764 N N . ARG B 1 419 ? -13.133 -34.062 -28.547 1 97.81 419 ARG B N 1
ATOM 7765 C CA . ARG B 1 419 ? -13.828 -34.344 -27.297 1 97.81 419 ARG B CA 1
ATOM 7766 C C . ARG B 1 419 ? -14.367 -33.062 -26.672 1 97.81 419 ARG B C 1
ATOM 7768 O O . ARG B 1 419 ? -15.453 -33.031 -26.094 1 97.81 419 ARG B O 1
ATOM 7775 N N . ILE B 1 420 ? -13.641 -31.969 -26.766 1 98.31 420 ILE B N 1
ATOM 7776 C CA . ILE B 1 420 ? -14.047 -30.703 -26.156 1 98.31 420 ILE B CA 1
ATOM 7777 C C . ILE B 1 420 ? -15.289 -30.172 -26.875 1 98.31 420 ILE B C 1
ATOM 7779 O O . ILE B 1 420 ? -16.219 -29.672 -26.234 1 98.31 420 ILE B O 1
ATOM 7783 N N . ILE B 1 421 ? -15.32 -30.25 -28.188 1 97.81 421 ILE B N 1
ATOM 7784 C CA . ILE B 1 421 ? -16.5 -29.781 -28.891 1 97.81 421 ILE B CA 1
ATOM 7785 C C . ILE B 1 421 ? -17.703 -30.656 -28.531 1 97.81 421 ILE B C 1
ATOM 7787 O O . ILE B 1 421 ? -18.828 -30.156 -28.438 1 97.81 421 ILE B O 1
ATOM 7791 N N . TRP B 1 422 ? -17.484 -31.938 -28.422 1 97.94 422 TRP B N 1
ATOM 7792 C CA . TRP B 1 422 ? -18.562 -32.812 -27.969 1 97.94 422 TRP B CA 1
ATOM 7793 C C . TRP B 1 422 ? -19.125 -32.375 -26.625 1 97.94 422 TRP B C 1
ATOM 7795 O O . TRP B 1 422 ? -20.344 -32.344 -26.438 1 97.94 422 TRP B O 1
ATOM 7805 N N . VAL B 1 423 ? -18.25 -32.031 -25.688 1 98.06 423 VAL B N 1
ATOM 7806 C CA . VAL B 1 423 ? -18.672 -31.547 -24.375 1 98.06 423 VAL B CA 1
ATOM 7807 C C . VAL B 1 423 ? -19.484 -30.25 -24.531 1 98.06 423 VAL B C 1
ATOM 7809 O O . VAL B 1 423 ? -20.547 -30.109 -23.938 1 98.06 423 VAL B O 1
ATOM 7812 N N . LEU B 1 424 ? -18.969 -29.328 -25.328 1 97.31 424 LEU B N 1
ATOM 7813 C CA . LEU B 1 424 ? -19.672 -28.062 -25.547 1 97.31 424 LEU B CA 1
ATOM 7814 C C . LEU B 1 424 ? -21.047 -28.297 -26.141 1 97.31 424 LEU B C 1
ATOM 7816 O O . LEU B 1 424 ? -22.031 -27.703 -25.703 1 97.31 424 LEU B O 1
ATOM 7820 N N . GLN B 1 425 ? -21.156 -29.203 -27.141 1 97.19 425 GLN B N 1
ATOM 7821 C CA . GLN B 1 425 ? -22.438 -29.531 -27.766 1 97.19 425 GLN B CA 1
ATOM 7822 C C . GLN B 1 425 ? -23.406 -30.156 -26.75 1 97.19 425 GLN B C 1
ATOM 7824 O O . GLN B 1 425 ? -24.578 -29.797 -26.703 1 97.19 425 GLN B O 1
ATOM 7829 N N . LYS B 1 426 ? -22.844 -30.984 -25.969 1 97.31 426 LYS B N 1
ATOM 7830 C CA . LYS B 1 426 ? -23.641 -31.656 -24.953 1 97.31 426 LYS B CA 1
ATOM 7831 C C . LYS B 1 426 ? -24.219 -30.672 -23.938 1 97.31 426 LYS B C 1
ATOM 7833 O O . LYS B 1 426 ? -25.406 -30.688 -23.641 1 97.31 426 LYS B O 1
ATOM 7838 N N . PHE B 1 427 ? -23.438 -29.781 -23.453 1 96.38 427 PHE B N 1
ATOM 7839 C CA . PHE B 1 427 ? -23.844 -28.906 -22.359 1 96.38 427 PHE B CA 1
ATOM 7840 C C . PHE B 1 427 ? -24.641 -27.719 -22.859 1 96.38 427 PHE B C 1
ATOM 7842 O O . PHE B 1 427 ? -25.438 -27.125 -22.125 1 96.38 427 PHE B O 1
ATOM 7849 N N . THR B 1 428 ? -24.484 -27.312 -24.109 1 94.12 428 THR B N 1
ATOM 7850 C CA . THR B 1 428 ? -25.281 -26.234 -24.688 1 94.12 428 THR B CA 1
ATOM 7851 C C . THR B 1 428 ? -26.578 -26.781 -25.281 1 94.12 428 THR B C 1
ATOM 7853 O O . THR B 1 428 ? -27.5 -26.031 -25.578 1 94.12 428 THR B O 1
ATOM 7856 N N . GLY B 1 429 ? -26.562 -28.062 -25.547 1 95.56 429 GLY B N 1
ATOM 7857 C CA . GLY B 1 429 ? -27.719 -28.688 -26.172 1 95.56 429 GLY B CA 1
ATOM 7858 C C . GLY B 1 429 ? -27.812 -28.375 -27.656 1 95.56 429 GLY B C 1
ATOM 7859 O O . GLY B 1 429 ? -28.891 -28.484 -28.25 1 95.56 429 GLY B O 1
ATOM 7860 N N . ASP B 1 430 ? -26.734 -27.922 -28.203 1 96.38 430 ASP B N 1
ATOM 7861 C CA . ASP B 1 430 ? -26.703 -27.578 -29.625 1 96.38 430 ASP B CA 1
ATOM 7862 C C . ASP B 1 430 ? -25.734 -28.469 -30.391 1 96.38 430 ASP B C 1
ATOM 7864 O O . ASP B 1 430 ? -24.562 -28.141 -30.547 1 96.38 430 ASP B O 1
ATOM 7868 N N . PRO B 1 431 ? -26.203 -29.578 -30.969 1 94.06 431 PRO B N 1
ATOM 7869 C CA . PRO B 1 431 ? -25.328 -30.469 -31.719 1 94.06 431 PRO B CA 1
ATOM 7870 C C . PRO B 1 431 ? -24.734 -29.812 -32.969 1 94.06 431 PRO B C 1
ATOM 7872 O O . PRO B 1 431 ? -23.812 -30.359 -33.594 1 94.06 431 PRO B O 1
ATOM 7875 N N . GLY B 1 432 ? -25.219 -28.656 -33.344 1 93.94 432 GLY B N 1
ATOM 7876 C CA . GLY B 1 432 ? -24.766 -27.969 -34.562 1 93.94 432 GLY B CA 1
ATOM 7877 C C . GLY B 1 432 ? -23.594 -27.031 -34.312 1 93.94 432 GLY B C 1
ATOM 7878 O O . GLY B 1 432 ? -23.094 -26.406 -35.25 1 93.94 432 GLY B O 1
ATOM 7879 N N . LEU B 1 433 ? -23.109 -26.922 -33.094 1 95.38 433 LEU B N 1
ATOM 7880 C CA . LEU B 1 433 ? -21.969 -26.062 -32.812 1 95.38 433 LEU B CA 1
ATOM 7881 C C . LEU B 1 433 ? -20.75 -26.531 -33.594 1 95.38 433 LEU B C 1
ATOM 7883 O O . LEU B 1 433 ? -20.359 -27.703 -33.531 1 95.38 433 LEU B O 1
ATOM 7887 N N . PRO B 1 434 ? -20.188 -25.625 -34.344 1 95.62 434 PRO B N 1
ATOM 7888 C CA . PRO B 1 434 ? -18.969 -26 -35.094 1 95.62 434 PRO B CA 1
ATOM 7889 C C . PRO B 1 434 ? -17.766 -26.203 -34.188 1 95.62 434 PRO B C 1
ATOM 7891 O O . PRO B 1 434 ? -17.672 -25.578 -33.125 1 95.62 434 PRO B O 1
ATOM 7894 N N . GLY B 1 435 ? -16.875 -27.016 -34.594 1 95.81 435 GLY B N 1
ATOM 7895 C CA . GLY B 1 435 ? -15.656 -27.25 -33.875 1 95.81 435 GLY B CA 1
ATOM 7896 C C . GLY B 1 435 ? -14.633 -26.156 -34.031 1 95.81 435 GLY B C 1
ATOM 7897 O O . GLY B 1 435 ? -14.719 -25.359 -34.969 1 95.81 435 GLY B O 1
ATOM 7898 N N . PRO B 1 436 ? -13.711 -26.078 -33.062 1 97.62 436 PRO B N 1
ATOM 7899 C CA . PRO B 1 436 ? -12.609 -25.125 -33.219 1 97.62 436 PRO B CA 1
ATOM 7900 C C . PRO B 1 436 ? -11.695 -25.453 -34.375 1 97.62 436 PRO B C 1
ATOM 7902 O O . PRO B 1 436 ? -11.586 -26.625 -34.781 1 97.62 436 PRO B O 1
ATOM 7905 N N . VAL B 1 437 ? -11.016 -24.453 -34.906 1 97.12 437 VAL B N 1
ATOM 7906 C CA . VAL B 1 437 ? -10.188 -24.656 -36.062 1 97.12 437 VAL B CA 1
ATOM 7907 C C . VAL B 1 437 ? -8.719 -24.75 -35.656 1 97.12 437 VAL B C 1
ATOM 7909 O O . VAL B 1 437 ? -7.891 -25.266 -36.438 1 97.12 437 VAL B O 1
ATOM 7912 N N . LYS B 1 438 ? -8.375 -24.234 -34.531 1 97.06 438 LYS B N 1
ATOM 7913 C CA . LYS B 1 438 ? -7.016 -24.281 -34 1 97.06 438 LYS B CA 1
ATOM 7914 C C . LYS B 1 438 ? -7.012 -24.406 -32.469 1 97.06 438 LYS B C 1
ATOM 7916 O O . LYS B 1 438 ? -7.988 -24.047 -31.828 1 97.06 438 LYS B O 1
ATOM 7921 N N . LEU B 1 439 ? -5.992 -25.016 -31.969 1 97.75 439 LEU B N 1
ATOM 7922 C CA . LEU B 1 439 ? -5.805 -25.203 -30.531 1 97.75 439 LEU B CA 1
ATOM 7923 C C . LEU B 1 439 ? -4.402 -24.781 -30.109 1 97.75 439 LEU B C 1
ATOM 7925 O O . LEU B 1 439 ? -3.422 -25.109 -30.781 1 97.75 439 LEU B O 1
ATOM 7929 N N . PHE B 1 440 ? -4.281 -23.875 -29.078 1 97.69 440 PHE B N 1
ATOM 7930 C CA . PHE B 1 440 ? -3.01 -23.469 -28.5 1 97.69 440 PHE B CA 1
ATOM 7931 C C . PHE B 1 440 ? -2.904 -23.938 -27.047 1 97.69 440 PHE B C 1
ATOM 7933 O 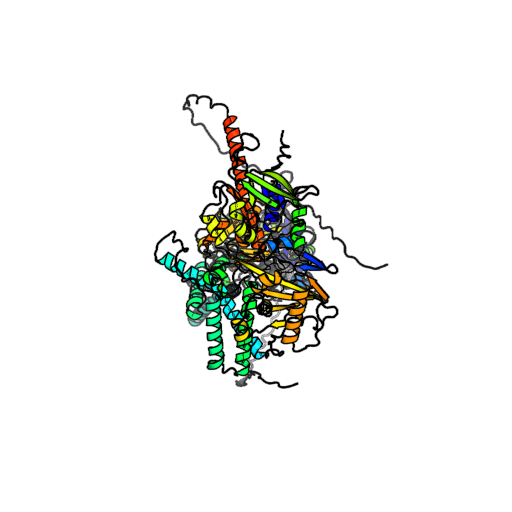O . PHE B 1 440 ? -3.859 -23.812 -26.281 1 97.69 440 PHE B O 1
ATOM 7940 N N . ARG B 1 441 ? -1.77 -24.562 -26.688 1 97.31 441 ARG B N 1
ATOM 7941 C CA . ARG B 1 441 ? -1.586 -25.016 -25.312 1 97.31 441 ARG B CA 1
ATOM 7942 C C . ARG B 1 441 ? -0.108 -25.234 -25 1 97.31 441 ARG B C 1
ATOM 7944 O O . ARG B 1 441 ? 0.729 -25.234 -25.906 1 97.31 441 ARG B O 1
ATOM 7951 N N . ALA B 1 442 ? 0.226 -25.188 -23.734 1 95.88 442 ALA B N 1
ATOM 7952 C CA . ALA B 1 442 ? 1.466 -25.75 -23.203 1 95.88 442 ALA B CA 1
ATOM 7953 C C . ALA B 1 442 ? 1.191 -27 -22.375 1 95.88 442 ALA B C 1
ATOM 7955 O O . ALA B 1 442 ? 0.211 -27.062 -21.625 1 95.88 442 ALA B O 1
ATOM 7956 N N . THR B 1 443 ? 2 -27.984 -22.578 1 96.5 443 THR B N 1
ATOM 7957 C CA . THR B 1 443 ? 1.803 -29.25 -21.859 1 96.5 443 THR B CA 1
ATOM 7958 C C . THR B 1 443 ? 2.727 -29.344 -20.656 1 96.5 443 THR B C 1
ATOM 7960 O O . THR B 1 443 ? 3.629 -30.172 -20.609 1 96.5 443 THR B O 1
ATOM 7963 N N . TRP B 1 444 ? 2.459 -28.578 -19.641 1 95.38 444 TRP B N 1
ATOM 7964 C CA . TRP B 1 444 ? 3.312 -28.391 -18.469 1 95.38 444 TRP B CA 1
ATOM 7965 C C . TRP B 1 444 ? 3.551 -29.703 -17.75 1 95.38 444 TRP B C 1
ATOM 7967 O O . TRP B 1 444 ? 4.625 -29.922 -17.172 1 95.38 444 TRP B O 1
ATOM 7977 N N . SER B 1 445 ? 2.584 -30.594 -17.812 1 94.06 445 SER B N 1
ATOM 7978 C CA . SER B 1 445 ? 2.641 -31.859 -17.078 1 94.06 445 SER B CA 1
ATOM 7979 C C . SER B 1 445 ? 3.652 -32.812 -17.688 1 94.06 445 SER B C 1
ATOM 7981 O O . SER B 1 445 ? 4.195 -33.688 -17 1 94.06 445 SER B O 1
ATOM 7983 N N . THR B 1 446 ? 3.912 -32.594 -18.969 1 94.19 446 THR B N 1
ATOM 7984 C CA . THR B 1 446 ? 4.719 -33.625 -19.656 1 94.19 446 THR B CA 1
ATOM 7985 C C . THR B 1 446 ? 6.031 -33 -20.141 1 94.19 446 THR B C 1
ATOM 7987 O O . THR B 1 446 ? 6.934 -33.719 -20.562 1 94.19 446 THR B O 1
ATOM 7990 N N . MET B 1 447 ? 6.16 -31.703 -20.047 1 94.25 447 MET B N 1
ATOM 7991 C CA . MET B 1 447 ? 7.414 -31.078 -20.453 1 94.25 447 MET B CA 1
ATOM 7992 C C . MET B 1 447 ? 8.523 -31.391 -19.453 1 94.25 447 MET B C 1
ATOM 7994 O O . MET B 1 447 ? 8.414 -31.062 -18.266 1 94.25 447 MET B O 1
ATOM 7998 N N . ASP B 1 448 ? 9.578 -31.891 -19.938 1 94.06 448 ASP B N 1
ATOM 7999 C CA . ASP B 1 448 ? 10.648 -32.438 -19.109 1 94.06 448 ASP B CA 1
ATOM 8000 C C . ASP B 1 448 ? 11.227 -31.359 -18.203 1 94.06 448 ASP B C 1
ATOM 8002 O O . ASP B 1 448 ? 11.672 -31.641 -17.094 1 94.06 448 ASP B O 1
ATOM 8006 N N . ASN B 1 449 ? 11.18 -30.141 -18.562 1 95.5 449 ASN B N 1
ATOM 8007 C CA . ASN B 1 449 ? 11.812 -29.062 -17.812 1 95.5 449 ASN B CA 1
ATOM 8008 C C . ASN B 1 449 ? 10.875 -28.5 -16.734 1 95.5 449 ASN B C 1
ATOM 8010 O O . ASN B 1 449 ? 11.266 -27.625 -15.969 1 95.5 449 ASN B O 1
ATOM 8014 N N . PHE B 1 450 ? 9.633 -29 -16.656 1 96.06 450 PHE B N 1
ATOM 8015 C CA . PHE B 1 450 ? 8.68 -28.438 -15.703 1 96.06 450 PHE B CA 1
ATOM 8016 C C . PHE B 1 450 ? 8.008 -29.547 -14.898 1 96.06 450 PHE B C 1
ATOM 8018 O O . PHE B 1 450 ? 8.133 -29.578 -13.672 1 96.06 450 PHE B O 1
ATOM 8025 N N . LEU B 1 451 ? 7.316 -30.484 -15.555 1 95.94 451 LEU B N 1
ATOM 8026 C CA . LEU B 1 451 ? 6.695 -31.672 -14.984 1 95.94 451 LEU B CA 1
ATOM 8027 C C . LEU B 1 451 ? 5.672 -31.297 -13.914 1 95.94 451 LEU B C 1
ATOM 8029 O O . LEU B 1 451 ? 5.648 -31.891 -12.836 1 95.94 451 LEU B O 1
ATOM 8033 N N . GLY B 1 452 ? 4.914 -30.297 -14.25 1 94.62 452 GLY B N 1
ATOM 8034 C CA . GLY B 1 452 ? 3.846 -29.844 -13.367 1 94.62 452 GLY B CA 1
ATOM 8035 C C . GLY B 1 452 ? 3.537 -28.375 -13.492 1 94.62 452 GLY B C 1
ATOM 8036 O O . GLY B 1 452 ? 4.223 -27.656 -14.227 1 94.62 452 GLY B O 1
ATOM 8037 N N . SER B 1 453 ? 2.508 -27.906 -12.734 1 92.31 453 SER B N 1
ATOM 8038 C CA . SER B 1 453 ? 2.033 -26.531 -12.891 1 92.31 453 SER B CA 1
ATOM 8039 C C . SER B 1 453 ? 2.316 -25.703 -11.648 1 92.31 453 SER B C 1
ATOM 8041 O O . SER B 1 453 ? 3.012 -24.688 -11.711 1 92.31 453 SER B O 1
ATOM 8043 N N . THR B 1 454 ? 1.773 -26.078 -10.508 1 90.75 454 THR B N 1
ATOM 8044 C CA . THR B 1 454 ? 1.916 -25.266 -9.305 1 90.75 454 THR B CA 1
ATOM 8045 C C . THR B 1 454 ? 2.082 -26.156 -8.07 1 90.75 454 THR B C 1
ATOM 8047 O O . THR B 1 454 ? 1.648 -27.312 -8.07 1 90.75 454 THR B O 1
ATOM 8050 N N . SER B 1 455 ? 2.736 -25.547 -7.09 1 94.38 455 SER B N 1
ATOM 8051 C CA . SER B 1 455 ? 2.844 -26.25 -5.816 1 94.38 455 SER B CA 1
ATOM 8052 C C . SER B 1 455 ? 1.537 -26.188 -5.031 1 94.38 455 SER B C 1
ATOM 8054 O O . SER B 1 455 ? 0.737 -25.266 -5.234 1 94.38 455 SER B O 1
ATOM 8056 N N . PHE B 1 456 ? 1.275 -27.156 -4.242 1 92.62 456 PHE B N 1
ATOM 8057 C CA . PHE B 1 456 ? 0.128 -27.203 -3.344 1 92.62 456 PHE B CA 1
ATOM 8058 C C . PHE B 1 456 ? 0.448 -28.016 -2.096 1 92.62 456 PHE B C 1
ATOM 8060 O O . PHE B 1 456 ? 1.501 -28.656 -2.016 1 92.62 456 PHE B O 1
ATOM 8067 N N . SER B 1 457 ? -0.39 -27.953 -1.143 1 91.81 457 SER B N 1
ATOM 8068 C CA . SER B 1 457 ? -0.221 -28.75 0.07 1 91.81 457 SER B CA 1
ATOM 8069 C C . SER B 1 457 ? -0.896 -30.109 -0.065 1 91.81 457 SER B C 1
ATOM 8071 O O . SER B 1 457 ? -2.123 -30.203 -0.011 1 91.81 457 SER B O 1
ATOM 8073 N N . GLN B 1 458 ? -0.103 -31.094 -0.256 1 92.44 458 GLN B N 1
ATOM 8074 C CA . GLN B 1 458 ? -0.672 -32.438 -0.245 1 92.44 458 GLN B CA 1
ATOM 8075 C C . GLN B 1 458 ? -0.792 -32.969 1.179 1 92.44 458 GLN B C 1
ATOM 8077 O O . GLN B 1 458 ? -0.418 -32.281 2.137 1 92.44 458 GLN B O 1
ATOM 8082 N N . LEU B 1 459 ? -1.312 -34.094 1.381 1 90.38 459 LEU B N 1
ATOM 8083 C CA . LEU B 1 459 ? -1.599 -34.625 2.709 1 90.38 459 LEU B CA 1
ATOM 8084 C C . LEU B 1 459 ? -0.32 -34.75 3.531 1 90.38 459 LEU B C 1
ATOM 8086 O O . LEU B 1 459 ? -0.322 -34.5 4.734 1 90.38 459 LEU B O 1
ATOM 8090 N N . ALA B 1 460 ? 0.784 -35.031 2.869 1 91.75 460 ALA B N 1
ATOM 8091 C CA . ALA B 1 460 ? 2.043 -35.281 3.57 1 91.75 460 ALA B CA 1
ATOM 8092 C C . ALA B 1 460 ? 2.76 -33.969 3.869 1 91.75 460 ALA B C 1
ATOM 8094 O O . ALA B 1 460 ? 3.705 -33.938 4.66 1 91.75 460 ALA B O 1
ATOM 8095 N N . THR B 1 461 ? 2.367 -32.875 3.271 1 93.88 461 THR B N 1
ATOM 8096 C CA . THR B 1 461 ? 3.057 -31.594 3.412 1 93.88 461 THR B CA 1
ATOM 8097 C C . THR B 1 461 ? 2.943 -31.062 4.844 1 93.88 461 THR B C 1
ATOM 8099 O O . THR B 1 461 ? 1.873 -31.141 5.453 1 93.88 461 THR B O 1
ATOM 8102 N N . GLU B 1 462 ? 4.043 -30.625 5.355 1 90.25 462 GLU B N 1
ATOM 8103 C CA . GLU B 1 462 ? 4.074 -29.891 6.613 1 90.25 462 GLU B CA 1
ATOM 8104 C C . GLU B 1 462 ? 4.387 -28.422 6.375 1 90.25 462 GLU B C 1
ATOM 8106 O O . GLU B 1 462 ? 5.004 -28.062 5.371 1 90.25 462 GLU B O 1
ATOM 8111 N N . GLU B 1 463 ? 3.938 -27.625 7.285 1 83.5 463 GLU B N 1
ATOM 8112 C CA . GLU B 1 463 ? 4.145 -26.188 7.156 1 83.5 463 GLU B CA 1
ATOM 8113 C C . GLU B 1 463 ? 5.629 -25.859 7.016 1 83.5 463 GLU B C 1
ATOM 8115 O O . GLU B 1 463 ? 5.996 -24.953 6.262 1 83.5 463 GLU B O 1
ATOM 8120 N N . ALA B 1 464 ? 6.445 -26.562 7.699 1 91.12 464 ALA B N 1
ATOM 8121 C CA . ALA B 1 464 ? 7.883 -26.297 7.738 1 91.12 464 ALA B CA 1
ATOM 8122 C C . ALA B 1 464 ? 8.547 -26.703 6.422 1 91.12 464 ALA B C 1
ATOM 8124 O O . ALA B 1 464 ? 9.688 -26.312 6.152 1 91.12 464 ALA B O 1
ATOM 8125 N N . ASP B 1 465 ? 7.852 -27.5 5.629 1 95 465 ASP B N 1
ATOM 8126 C CA . ASP B 1 465 ? 8.461 -28.062 4.422 1 95 465 ASP B CA 1
ATOM 8127 C C . ASP B 1 465 ? 8.844 -26.953 3.441 1 95 465 ASP B C 1
ATOM 8129 O O . ASP B 1 465 ? 9.891 -27.016 2.799 1 95 465 ASP B O 1
ATOM 8133 N N . PHE B 1 466 ? 8.016 -25.953 3.32 1 94.12 466 PHE B N 1
ATOM 8134 C CA . PHE B 1 466 ? 8.312 -24.844 2.414 1 94.12 466 PHE B CA 1
ATOM 8135 C C . PHE B 1 466 ? 9.578 -24.125 2.85 1 94.12 466 PHE B C 1
ATOM 8137 O O . PHE B 1 466 ? 10.422 -23.781 2.02 1 94.12 466 PHE B O 1
ATOM 8144 N N . HIS B 1 467 ? 9.664 -23.906 4.141 1 94.31 467 HIS B N 1
ATOM 8145 C CA . HIS B 1 467 ? 10.859 -23.281 4.691 1 94.31 467 HIS B CA 1
ATOM 8146 C C . HIS B 1 467 ? 12.086 -24.172 4.504 1 94.31 467 HIS B C 1
ATOM 8148 O O . HIS B 1 467 ? 13.156 -23.688 4.133 1 94.31 467 HIS B O 1
ATOM 8154 N N . GLU B 1 468 ? 11.906 -25.406 4.762 1 96.44 468 GLU B N 1
ATOM 8155 C CA . GLU B 1 468 ? 13 -26.359 4.617 1 96.44 468 GLU B CA 1
ATOM 8156 C C . GLU B 1 468 ? 13.516 -26.391 3.178 1 96.44 468 GLU B C 1
ATOM 8158 O O . GLU B 1 468 ? 14.727 -26.453 2.947 1 96.44 468 GLU B O 1
ATOM 8163 N N . LEU B 1 469 ? 12.602 -26.391 2.223 1 97.62 469 LEU B N 1
ATOM 8164 C CA . LEU B 1 469 ? 12.977 -26.406 0.812 1 97.62 469 LEU B CA 1
ATOM 8165 C C . LEU B 1 469 ? 13.789 -25.172 0.45 1 97.62 469 LEU B C 1
ATOM 8167 O O . LEU B 1 469 ? 14.656 -25.219 -0.427 1 97.62 469 LEU B O 1
ATOM 8171 N N . SER B 1 470 ? 13.586 -24.078 1.179 1 97.69 470 SER B N 1
ATOM 8172 C CA . SER B 1 470 ? 14.242 -22.812 0.882 1 97.69 470 SER B CA 1
ATOM 8173 C C . SER B 1 470 ? 15.625 -22.734 1.516 1 97.69 470 SER B C 1
ATOM 8175 O O . SER B 1 470 ? 16.422 -21.859 1.189 1 97.69 470 SER B O 1
ATOM 8177 N N . GLN B 1 471 ? 15.969 -23.641 2.398 1 97.81 471 GLN B N 1
ATOM 8178 C CA . GLN B 1 471 ? 17.219 -23.547 3.143 1 97.81 471 GLN B CA 1
ATOM 8179 C C . GLN B 1 471 ? 18.422 -23.781 2.229 1 97.81 471 GLN B C 1
ATOM 8181 O O . GLN B 1 471 ? 18.422 -24.719 1.426 1 97.81 471 GLN B O 1
ATOM 8186 N N . PRO B 1 472 ? 19.406 -22.922 2.324 1 98.19 472 PRO B N 1
ATOM 8187 C CA . PRO B 1 472 ? 20.609 -23.094 1.515 1 98.19 472 PRO B CA 1
ATOM 8188 C C . PRO B 1 472 ? 21.5 -24.219 2.035 1 98.19 472 PRO B C 1
ATOM 8190 O O . PRO B 1 472 ? 21.281 -24.734 3.137 1 98.19 472 PRO B O 1
ATOM 8193 N N . LEU B 1 473 ? 22.328 -24.656 1.219 1 97.5 473 LEU B N 1
ATOM 8194 C CA . LEU B 1 473 ? 23.328 -25.656 1.574 1 97.5 473 LEU B CA 1
ATOM 8195 C C . LEU B 1 473 ? 24.734 -25.062 1.497 1 97.5 473 LEU B C 1
ATOM 8197 O O . LEU B 1 473 ? 25 -24.188 0.664 1 97.5 473 LEU B O 1
ATOM 8201 N N . PRO B 1 474 ? 25.703 -25.516 2.275 1 95.75 474 PRO B N 1
ATOM 8202 C CA . PRO B 1 474 ? 25.562 -26.578 3.271 1 95.75 474 PRO B CA 1
ATOM 8203 C C . PRO B 1 474 ? 24.781 -26.141 4.508 1 95.75 474 PRO B C 1
ATOM 8205 O O . PRO B 1 474 ? 24.328 -26.984 5.285 1 95.75 474 PRO B O 1
ATOM 8208 N N . SER B 1 475 ? 24.719 -24.688 4.723 1 93.81 475 SER B N 1
ATOM 8209 C CA . SER B 1 475 ? 23.984 -24.219 5.891 1 93.81 475 SER B CA 1
ATOM 8210 C C . SER B 1 475 ? 23.547 -22.766 5.711 1 93.81 475 SER B C 1
ATOM 8212 O O . SER B 1 475 ? 24.031 -22.062 4.824 1 93.81 475 SER B O 1
ATOM 8214 N N . ALA B 1 476 ? 22.625 -22.406 6.598 1 92.12 476 ALA B N 1
ATOM 8215 C CA . ALA B 1 476 ? 22.141 -21.031 6.59 1 92.12 476 ALA B CA 1
ATOM 8216 C C . ALA B 1 476 ? 23.25 -20.062 6.961 1 92.12 476 ALA B C 1
ATOM 8218 O O . ALA B 1 476 ? 23.25 -18.906 6.523 1 92.12 476 ALA B O 1
ATOM 8219 N N . THR B 1 477 ? 24.188 -20.453 7.648 1 91.62 477 THR B N 1
ATOM 8220 C CA . THR B 1 477 ? 25.297 -19.609 8.086 1 91.62 477 THR B CA 1
ATOM 8221 C C . THR B 1 477 ? 26.375 -19.531 7.008 1 91.62 477 THR B C 1
ATOM 8223 O O . THR B 1 477 ? 27.203 -18.625 7.023 1 91.62 477 THR B O 1
ATOM 8226 N N . SER B 1 478 ? 26.406 -20.531 6.129 1 92.44 478 SER B N 1
ATOM 8227 C CA . SER B 1 478 ? 27.328 -20.531 5 1 92.44 478 SER B CA 1
ATOM 8228 C C . SER B 1 478 ? 26.625 -20.906 3.703 1 92.44 478 SER B C 1
ATOM 8230 O O . SER B 1 478 ? 26.922 -21.953 3.105 1 92.44 478 SER B O 1
ATOM 8232 N N . PRO B 1 479 ? 25.75 -20.062 3.258 1 96.31 479 PRO B N 1
ATOM 8233 C CA . PRO B 1 479 ? 24.953 -20.375 2.07 1 96.31 479 PRO B CA 1
ATOM 8234 C C . PRO B 1 479 ? 25.766 -20.328 0.783 1 96.31 479 PRO B C 1
ATOM 8236 O O . PRO B 1 479 ? 26.344 -19.297 0.446 1 96.31 479 PRO B O 1
ATOM 8239 N N . ARG B 1 480 ? 25.797 -21.422 0.094 1 96.56 480 ARG B N 1
ATOM 8240 C CA . ARG B 1 480 ? 26.516 -21.484 -1.174 1 96.56 480 ARG B CA 1
ATOM 8241 C C . ARG B 1 480 ? 25.609 -21.969 -2.299 1 96.56 480 ARG B C 1
ATOM 8243 O O . ARG B 1 480 ? 25.609 -21.391 -3.393 1 96.56 480 ARG B O 1
ATOM 8250 N N . LEU B 1 481 ? 24.953 -23.078 -2.037 1 98.44 481 LEU B N 1
ATOM 8251 C CA . LEU B 1 481 ? 23.891 -23.531 -2.924 1 98.44 481 LEU B CA 1
ATOM 8252 C C . LEU B 1 481 ? 22.531 -23.094 -2.4 1 98.44 481 LEU B C 1
ATOM 8254 O O . LEU B 1 481 ? 22.094 -23.547 -1.333 1 98.44 481 LEU B O 1
ATOM 8258 N N . LEU B 1 482 ? 21.906 -22.203 -3.162 1 98.75 482 LEU B N 1
ATOM 8259 C CA . LEU B 1 482 ? 20.656 -21.594 -2.717 1 98.75 482 LEU B CA 1
ATOM 8260 C C . LEU B 1 482 ? 19.484 -22.062 -3.564 1 98.75 482 LEU B C 1
ATOM 8262 O O . LEU B 1 482 ? 19.672 -22.484 -4.707 1 98.75 482 LEU B O 1
ATOM 8266 N N . PHE B 1 483 ? 18.281 -22 -2.969 1 98.81 483 PHE B N 1
ATOM 8267 C CA . PHE B 1 483 ? 17.078 -22.516 -3.609 1 98.81 483 PHE B CA 1
ATOM 8268 C C . PHE B 1 483 ? 15.984 -21.453 -3.672 1 98.81 483 PHE B C 1
ATOM 8270 O O . PHE B 1 483 ? 15.578 -20.922 -2.643 1 98.81 483 PHE B O 1
ATOM 8277 N N . ALA B 1 484 ? 15.539 -21.172 -4.871 1 98.69 484 ALA B N 1
ATOM 8278 C CA . ALA B 1 484 ? 14.469 -20.203 -5.094 1 98.69 484 ALA B CA 1
ATOM 8279 C C . ALA B 1 484 ? 13.406 -20.766 -6.035 1 98.69 484 ALA B C 1
ATOM 8281 O O . ALA B 1 484 ? 13.695 -21.656 -6.844 1 98.69 484 ALA B O 1
ATOM 8282 N N . GLY B 1 485 ? 12.211 -20.328 -5.977 1 98.31 485 GLY B N 1
ATOM 8283 C CA . GLY B 1 485 ? 11 -20.719 -6.68 1 98.31 485 GLY B CA 1
ATOM 8284 C C . GLY B 1 485 ? 9.742 -20.562 -5.84 1 98.31 485 GLY B C 1
ATOM 8285 O O . GLY B 1 485 ? 9.812 -20.531 -4.609 1 98.31 485 GLY B O 1
ATOM 8286 N N . GLU B 1 486 ? 8.648 -20.5 -6.488 1 97.06 486 GLU B N 1
ATOM 8287 C CA . GLU B 1 486 ? 7.41 -20.281 -5.75 1 97.06 486 GLU B CA 1
ATOM 8288 C C . GLU B 1 486 ? 7.219 -21.344 -4.672 1 97.06 486 GLU B C 1
ATOM 8290 O O . GLU B 1 486 ? 6.73 -21.047 -3.58 1 97.06 486 GLU B O 1
ATOM 8295 N N . ALA B 1 487 ? 7.742 -22.531 -4.836 1 97.06 487 ALA B N 1
ATOM 8296 C CA . ALA B 1 487 ? 7.562 -23.641 -3.906 1 97.06 487 ALA B CA 1
ATOM 8297 C C . ALA B 1 487 ? 8.414 -23.453 -2.654 1 97.06 487 ALA B C 1
ATOM 8299 O O . ALA B 1 487 ? 8.25 -24.188 -1.671 1 97.06 487 ALA B O 1
ATOM 8300 N N . THR B 1 488 ? 9.312 -22.469 -2.73 1 97.69 488 THR B N 1
ATOM 8301 C CA . THR B 1 488 ? 10.195 -22.25 -1.589 1 97.69 488 THR B CA 1
ATOM 8302 C C . THR B 1 488 ? 9.664 -21.109 -0.719 1 97.69 488 THR B C 1
ATOM 8304 O O . THR B 1 488 ? 10.297 -20.734 0.272 1 97.69 488 THR B O 1
ATOM 8307 N N . HIS B 1 489 ? 8.57 -20.562 -1.116 1 95.94 489 HIS B N 1
ATOM 8308 C CA . HIS B 1 489 ? 8.008 -19.453 -0.358 1 95.94 489 HIS B CA 1
ATOM 8309 C C . HIS B 1 489 ? 6.82 -19.906 0.485 1 95.94 489 HIS B C 1
ATOM 8311 O O . HIS B 1 489 ? 5.812 -20.359 -0.053 1 95.94 489 HIS B O 1
ATOM 8317 N N . SER B 1 490 ? 6.867 -19.719 1.73 1 91.38 490 SER B N 1
ATOM 8318 C CA . SER B 1 490 ? 5.902 -20.297 2.66 1 91.38 490 SER B CA 1
ATOM 8319 C C . SER B 1 490 ? 4.555 -19.578 2.57 1 91.38 490 SER B C 1
ATOM 8321 O O . SER B 1 490 ? 3.516 -20.172 2.873 1 91.38 490 SER B O 1
ATOM 8323 N N . ARG B 1 491 ? 4.539 -18.328 2.057 1 91.38 491 ARG B N 1
ATOM 8324 C CA . ARG B 1 491 ? 3.312 -17.547 2.094 1 91.38 491 ARG B CA 1
ATOM 8325 C C . ARG B 1 491 ? 2.74 -17.359 0.692 1 91.38 491 ARG B C 1
ATOM 8327 O O . ARG B 1 491 ? 1.568 -17 0.536 1 91.38 491 ARG B O 1
ATOM 8334 N N . TYR B 1 492 ? 3.6 -17.5 -0.263 1 94.56 492 TYR B N 1
ATOM 8335 C CA . TYR B 1 492 ? 3.141 -17.203 -1.613 1 94.56 492 TYR B CA 1
ATOM 8336 C C . TYR B 1 492 ? 3.477 -18.328 -2.578 1 94.56 492 TYR B C 1
ATOM 8338 O O . TYR B 1 492 ? 3.844 -18.078 -3.729 1 94.56 492 TYR B O 1
ATOM 8346 N N . TRP B 1 493 ? 3.482 -19.531 -2.025 1 93.44 493 TRP B N 1
ATOM 8347 C CA . TRP B 1 493 ? 3.662 -20.641 -2.959 1 93.44 493 TRP B CA 1
ATOM 8348 C C . TRP B 1 493 ? 2.537 -20.672 -3.988 1 93.44 493 TRP B C 1
ATOM 8350 O O . TRP B 1 493 ? 1.406 -20.281 -3.693 1 93.44 493 TRP B O 1
ATOM 8360 N N . GLY B 1 494 ? 2.875 -21.016 -5.254 1 93.31 494 GLY B N 1
ATOM 8361 C CA . GLY B 1 494 ? 1.893 -21.094 -6.324 1 93.31 494 GLY B CA 1
ATOM 8362 C C . GLY B 1 494 ? 1.663 -19.781 -7.031 1 93.31 494 GLY B C 1
ATOM 8363 O O . GLY B 1 494 ? 0.757 -19.656 -7.859 1 93.31 494 GLY B O 1
ATOM 8364 N N . THR B 1 495 ? 2.523 -18.75 -6.711 1 95.31 495 THR B N 1
ATOM 8365 C CA . THR B 1 495 ? 2.275 -17.438 -7.305 1 95.31 495 THR B CA 1
ATOM 8366 C C . THR B 1 495 ? 3.533 -16.906 -7.98 1 95.31 495 THR B C 1
ATOM 8368 O O . THR B 1 495 ? 4.645 -17.328 -7.66 1 95.31 495 THR B O 1
ATOM 8371 N N . LEU B 1 496 ? 3.35 -15.938 -8.891 1 97.12 496 LEU B N 1
ATOM 8372 C CA . LEU B 1 496 ? 4.465 -15.273 -9.562 1 97.12 496 LEU B CA 1
ATOM 8373 C C . LEU B 1 496 ? 5.246 -14.406 -8.578 1 97.12 496 LEU B C 1
ATOM 8375 O O . LEU B 1 496 ? 6.48 -14.375 -8.625 1 97.12 496 LEU B O 1
ATOM 8379 N N . HIS B 1 497 ? 4.492 -13.664 -7.742 1 97.44 497 HIS B N 1
ATOM 8380 C CA . HIS B 1 497 ? 5.199 -12.82 -6.789 1 97.44 497 HIS B CA 1
ATOM 8381 C C . HIS B 1 497 ? 5.922 -13.656 -5.742 1 97.44 497 HIS B C 1
ATOM 8383 O O . HIS B 1 497 ? 6.953 -13.242 -5.211 1 97.44 497 HIS B O 1
ATOM 8389 N N . GLY B 1 498 ? 5.445 -14.883 -5.461 1 97.38 498 GLY B N 1
ATOM 8390 C CA . GLY B 1 498 ? 6.223 -15.805 -4.648 1 97.38 498 GLY B CA 1
ATOM 8391 C C . GLY B 1 498 ? 7.547 -16.188 -5.285 1 97.38 498 GLY B C 1
ATOM 8392 O O . GLY B 1 498 ? 8.578 -16.234 -4.609 1 97.38 498 GLY B O 1
ATOM 8393 N N . ALA B 1 499 ? 7.484 -16.469 -6.547 1 98.31 499 ALA B N 1
ATOM 8394 C CA . ALA B 1 499 ? 8.703 -16.781 -7.285 1 98.31 499 ALA B CA 1
ATOM 8395 C C . ALA B 1 499 ? 9.672 -15.602 -7.262 1 98.31 499 ALA B C 1
ATOM 8397 O O . ALA B 1 499 ? 10.859 -15.766 -6.977 1 98.31 499 ALA B O 1
ATOM 8398 N N . ARG B 1 500 ? 9.172 -14.398 -7.504 1 98.38 500 ARG B N 1
ATOM 8399 C CA . ARG B 1 500 ? 10.008 -13.203 -7.523 1 98.38 500 ARG B CA 1
ATOM 8400 C C . ARG B 1 500 ? 10.656 -12.969 -6.164 1 98.38 500 ARG B C 1
ATOM 8402 O O . ARG B 1 500 ? 11.867 -12.773 -6.074 1 98.38 500 ARG B O 1
ATOM 8409 N N . LEU B 1 501 ? 9.852 -13.047 -5.148 1 98.12 501 LEU B N 1
ATOM 8410 C CA . LEU B 1 501 ? 10.336 -12.773 -3.801 1 98.12 501 LEU B CA 1
ATOM 8411 C C . LEU B 1 501 ? 11.367 -13.812 -3.371 1 98.12 501 LEU B C 1
ATOM 8413 O O . LEU B 1 501 ? 12.312 -13.492 -2.652 1 98.12 501 LEU B O 1
ATOM 8417 N N . SER B 1 502 ? 11.141 -15.039 -3.783 1 98.44 502 SER B N 1
ATOM 8418 C CA . SER B 1 502 ? 12.117 -16.078 -3.463 1 98.44 502 SER B CA 1
ATOM 8419 C C . SER B 1 502 ? 13.453 -15.812 -4.141 1 98.44 502 SER B C 1
ATOM 8421 O O . SER B 1 502 ? 14.516 -16.047 -3.549 1 98.44 502 SER B O 1
ATOM 8423 N N . GLY B 1 503 ? 13.445 -15.352 -5.398 1 98.75 503 GLY B N 1
ATOM 8424 C CA . GLY B 1 503 ? 14.664 -14.953 -6.074 1 98.75 503 GLY B CA 1
ATOM 8425 C C . GLY B 1 503 ? 15.391 -13.82 -5.375 1 98.75 503 GLY B C 1
ATOM 8426 O O . GLY B 1 503 ? 16.609 -13.891 -5.164 1 98.75 503 GLY B O 1
ATOM 8427 N N . ILE B 1 504 ? 14.648 -12.859 -4.988 1 98.25 504 ILE B N 1
ATOM 8428 C CA . ILE B 1 504 ? 15.219 -11.703 -4.301 1 98.25 504 ILE B CA 1
ATOM 8429 C C . ILE B 1 504 ? 15.789 -12.133 -2.953 1 98.25 504 ILE B C 1
ATOM 8431 O O . ILE B 1 504 ? 16.875 -11.68 -2.557 1 98.25 504 ILE B O 1
ATOM 8435 N N . ARG B 1 505 ? 15.062 -13.008 -2.248 1 97.69 505 ARG B N 1
ATOM 8436 C CA . ARG B 1 505 ? 15.523 -13.531 -0.965 1 97.69 505 ARG B CA 1
ATOM 8437 C C . ARG B 1 505 ? 16.906 -14.156 -1.094 1 97.69 505 ARG B C 1
ATOM 8439 O O . ARG B 1 505 ? 17.812 -13.852 -0.305 1 97.69 505 ARG B O 1
ATOM 8446 N N . GLU B 1 506 ? 17.109 -14.992 -2.088 1 98.44 506 GLU B N 1
ATOM 8447 C CA . GLU B 1 506 ? 18.391 -15.672 -2.254 1 98.44 506 GLU B CA 1
ATOM 8448 C C . GLU B 1 506 ? 19.469 -14.703 -2.709 1 98.44 506 GLU B C 1
ATOM 8450 O O . GLU B 1 506 ? 20.625 -14.82 -2.303 1 98.44 506 GLU B O 1
ATOM 8455 N N . ALA B 1 507 ? 19.109 -13.781 -3.596 1 98.31 507 ALA B N 1
ATOM 8456 C CA . ALA B 1 507 ? 20.078 -12.75 -3.984 1 98.31 507 ALA B CA 1
ATOM 8457 C C . ALA B 1 507 ? 20.562 -11.977 -2.768 1 98.31 507 ALA B C 1
ATOM 8459 O O . ALA B 1 507 ? 21.766 -11.703 -2.643 1 98.31 507 ALA B O 1
ATOM 8460 N N . LYS B 1 508 ? 19.656 -11.648 -1.904 1 96.75 508 LYS B N 1
ATOM 8461 C CA . LYS B 1 508 ? 20.016 -10.922 -0.691 1 96.75 508 LYS B CA 1
ATOM 8462 C C . LYS B 1 508 ? 20.938 -11.758 0.19 1 96.75 508 LYS B C 1
ATOM 8464 O O . LYS B 1 508 ? 21.891 -11.227 0.775 1 96.75 508 LYS B O 1
ATOM 8469 N N . ARG B 1 509 ? 20.688 -13.047 0.308 1 96.81 509 ARG B N 1
ATOM 8470 C CA . ARG B 1 509 ? 21.547 -13.945 1.068 1 96.81 509 ARG B CA 1
ATOM 8471 C C . ARG B 1 509 ? 22.969 -13.922 0.518 1 96.81 509 ARG B C 1
ATOM 8473 O O . ARG B 1 509 ? 23.938 -13.859 1.28 1 96.81 509 ARG B O 1
ATOM 8480 N N . VAL B 1 510 ? 23.109 -13.953 -0.754 1 97.19 510 VAL B N 1
ATOM 8481 C CA . VAL B 1 510 ? 24.406 -13.93 -1.419 1 97.19 510 VAL B CA 1
ATOM 8482 C C . VAL B 1 510 ? 25.109 -12.602 -1.148 1 97.19 510 VAL B C 1
ATOM 8484 O O . VAL B 1 510 ? 26.281 -12.578 -0.794 1 97.19 510 VAL B O 1
ATOM 8487 N N . LEU B 1 511 ? 24.359 -11.508 -1.266 1 95.81 511 LEU B N 1
ATOM 8488 C CA . LEU B 1 511 ? 24.922 -10.172 -1.067 1 95.81 511 LEU B CA 1
ATOM 8489 C C . LEU B 1 511 ? 25.438 -10 0.358 1 95.81 511 LEU B C 1
ATOM 8491 O O . LEU B 1 511 ? 26.5 -9.43 0.572 1 95.81 511 LEU B O 1
ATOM 8495 N N . ASP B 1 512 ? 24.656 -10.508 1.287 1 93.94 512 ASP B N 1
ATOM 8496 C CA . ASP B 1 512 ? 25.062 -10.43 2.688 1 93.94 512 ASP B CA 1
ATOM 8497 C C . ASP B 1 512 ? 26.375 -11.164 2.922 1 93.94 512 ASP B C 1
ATOM 8499 O O . ASP B 1 512 ? 27.219 -10.711 3.701 1 93.94 512 ASP B O 1
ATOM 8503 N N . ARG B 1 513 ? 26.594 -12.188 2.223 1 91.75 513 ARG B N 1
ATOM 8504 C CA . ARG B 1 513 ? 27.828 -12.977 2.373 1 91.75 513 ARG B CA 1
ATOM 8505 C C . ARG B 1 513 ? 29 -12.297 1.677 1 91.75 513 ARG B C 1
ATOM 8507 O O . ARG B 1 513 ? 30.125 -12.305 2.189 1 91.75 513 ARG B O 1
ATOM 8514 N N . ILE B 1 514 ? 28.734 -11.758 0.549 1 89.81 514 ILE B N 1
ATOM 8515 C CA . ILE B 1 514 ? 29.781 -11.062 -0.19 1 89.81 514 ILE B CA 1
ATOM 8516 C C . ILE B 1 514 ? 30.266 -9.852 0.61 1 89.81 514 ILE B C 1
ATOM 8518 O O . ILE B 1 514 ? 31.469 -9.586 0.688 1 89.81 514 ILE B O 1
ATOM 8522 N N . THR B 1 515 ? 29.312 -9.141 1.206 1 82.25 515 THR B N 1
ATOM 8523 C CA . THR B 1 515 ? 29.656 -7.969 2.002 1 82.25 515 THR B CA 1
ATOM 8524 C C . THR B 1 515 ? 30.438 -8.375 3.256 1 82.25 515 THR B C 1
ATOM 8526 O O . THR B 1 515 ? 31.391 -7.695 3.648 1 82.25 515 THR B O 1
ATOM 8529 N N . GLU B 1 516 ? 30.031 -9.406 3.855 1 73.94 516 GLU B N 1
ATOM 8530 C CA . GLU B 1 516 ? 30.719 -9.906 5.031 1 73.94 516 GLU B CA 1
ATOM 8531 C C . GLU B 1 516 ? 32.156 -10.312 4.691 1 73.94 516 GLU B C 1
ATOM 8533 O O . GLU B 1 516 ? 33.094 -10.023 5.449 1 73.94 516 GLU B O 1
ATOM 8538 N N . VAL B 1 517 ? 32.312 -10.883 3.527 1 68.38 517 VAL B N 1
ATOM 8539 C CA . VAL B 1 517 ? 33.625 -11.352 3.094 1 68.38 517 VAL B CA 1
ATOM 8540 C C . VAL B 1 517 ? 34.5 -10.156 2.74 1 68.38 517 VAL B C 1
ATOM 8542 O O . VAL B 1 517 ? 35.688 -10.133 3.064 1 68.38 517 VAL B O 1
ATOM 8545 N N . ASP B 1 518 ? 33.812 -9.211 2.154 1 64.12 518 ASP B N 1
ATOM 8546 C CA . ASP B 1 518 ? 34.562 -7.996 1.815 1 64.12 518 ASP B CA 1
ATOM 8547 C C . ASP B 1 518 ? 34.969 -7.234 3.072 1 64.12 518 ASP B C 1
ATOM 8549 O O . ASP B 1 518 ? 36.062 -6.723 3.156 1 64.12 518 ASP B O 1
ATOM 8553 N N . ILE B 1 519 ? 34 -7.254 3.984 1 56.97 519 ILE B N 1
ATOM 8554 C CA . ILE B 1 519 ? 34.312 -6.594 5.25 1 56.97 519 ILE B CA 1
ATOM 8555 C C . ILE B 1 519 ? 35.406 -7.348 5.977 1 56.97 519 ILE B C 1
ATOM 8557 O O . ILE B 1 519 ? 36.344 -6.738 6.5 1 56.97 519 ILE B O 1
ATOM 8561 N N . LEU B 1 520 ? 35.344 -8.625 5.883 1 53.22 520 LEU B N 1
ATOM 8562 C CA . LEU B 1 520 ? 36.344 -9.469 6.523 1 53.22 520 LEU B CA 1
ATOM 8563 C C . LEU B 1 520 ? 37.688 -9.352 5.805 1 53.22 520 LEU B C 1
ATOM 8565 O O . LEU B 1 520 ? 38.719 -9.273 6.445 1 53.22 520 LEU B O 1
ATOM 8569 N N . ALA B 1 521 ? 37.625 -9.328 4.508 1 55.84 521 ALA B N 1
ATOM 8570 C CA . ALA B 1 521 ? 38.844 -9.156 3.729 1 55.84 521 ALA B CA 1
ATOM 8571 C C . ALA B 1 521 ? 39.469 -7.801 3.998 1 55.84 521 ALA B C 1
ATOM 8573 O O . ALA B 1 521 ? 40.688 -7.695 4.125 1 55.84 521 ALA B O 1
ATOM 8574 N N . ALA B 1 522 ? 38.562 -6.863 4.16 1 54.28 522 ALA B N 1
ATOM 8575 C CA . ALA B 1 522 ? 39.062 -5.52 4.465 1 54.28 522 ALA B CA 1
ATOM 8576 C C . ALA B 1 522 ? 39.656 -5.461 5.859 1 54.28 522 ALA B C 1
ATOM 8578 O O . ALA B 1 522 ? 40.719 -4.84 6.062 1 54.28 522 ALA B O 1
ATOM 8579 N N . LYS B 1 523 ? 39.188 -6.098 6.762 1 57.28 523 LYS B N 1
ATOM 8580 C CA . LYS B 1 523 ? 39.719 -6.172 8.117 1 57.28 523 LYS B CA 1
ATOM 8581 C C . LYS B 1 523 ? 41.031 -6.941 8.164 1 57.28 523 LYS B C 1
ATOM 8583 O O . LYS B 1 523 ? 41.938 -6.574 8.898 1 57.28 523 LYS B O 1
ATOM 8588 N N . MET B 1 524 ? 41.219 -7.965 7.434 1 53.97 524 MET B N 1
ATOM 8589 C CA . MET B 1 524 ? 42.438 -8.773 7.363 1 53.97 524 MET B CA 1
ATOM 8590 C C . MET B 1 524 ? 43.562 -8 6.703 1 53.97 524 MET B C 1
ATOM 8592 O O . MET B 1 524 ? 44.719 -8.117 7.117 1 53.97 524 MET B O 1
ATOM 8596 N N . THR B 1 525 ? 43.25 -7.289 5.738 1 56.69 525 THR B N 1
ATOM 8597 C CA . THR B 1 525 ? 44.25 -6.441 5.098 1 56.69 525 THR B CA 1
ATOM 8598 C C . THR B 1 525 ? 44.719 -5.352 6.051 1 56.69 525 THR B C 1
ATOM 8600 O O . THR B 1 525 ? 45.906 -5.043 6.105 1 56.69 525 THR B O 1
ATOM 8603 N N . GLN B 1 526 ? 43.781 -4.801 6.812 1 54.59 526 GLN B N 1
ATOM 8604 C CA . GLN B 1 526 ? 44.156 -3.816 7.82 1 54.59 526 GLN B CA 1
ATOM 8605 C C . GLN B 1 526 ? 45 -4.457 8.93 1 54.59 526 GLN B C 1
ATOM 8607 O O . GLN B 1 526 ? 45.969 -3.854 9.414 1 54.59 526 GLN B O 1
ATOM 8612 N N . MET B 1 527 ? 44.656 -5.566 9.312 1 49.06 527 MET B N 1
ATOM 8613 C CA . MET B 1 527 ? 45.438 -6.289 10.32 1 49.06 527 MET B CA 1
ATOM 8614 C C . MET B 1 527 ? 46.812 -6.684 9.789 1 49.06 527 MET B C 1
ATOM 8616 O O . MET B 1 527 ? 47.781 -6.715 10.539 1 49.06 527 MET B O 1
ATOM 8620 N N . ALA B 1 528 ? 46.875 -7.051 8.516 1 56.09 528 ALA B N 1
ATOM 8621 C CA . ALA B 1 528 ? 48.156 -7.445 7.914 1 56.09 528 ALA B CA 1
ATOM 8622 C C . ALA B 1 528 ? 49.031 -6.23 7.691 1 56.09 528 ALA B C 1
ATOM 8624 O O . ALA B 1 528 ? 50.281 -6.352 7.711 1 56.09 528 ALA B O 1
ATOM 8625 N N . THR B 1 529 ? 48.469 -5.059 7.449 1 51.84 529 THR B N 1
ATOM 8626 C CA . THR B 1 529 ? 49.25 -3.867 7.168 1 51.84 529 THR B CA 1
ATOM 8627 C C . THR B 1 529 ? 49.469 -3.057 8.445 1 51.84 529 THR B C 1
ATOM 8629 O O . THR B 1 529 ? 50.125 -1.998 8.406 1 51.84 529 THR B O 1
ATOM 8632 N N . SER B 1 530 ? 48.875 -3.449 9.445 1 46.03 530 SER B N 1
ATOM 8633 C CA . SER B 1 530 ? 49.156 -2.754 10.695 1 46.03 530 SER B CA 1
ATOM 8634 C C . SER B 1 530 ? 50.562 -3.053 11.172 1 46.03 530 SER B C 1
ATOM 8636 O O . SER B 1 530 ? 50.969 -4.215 11.25 1 46.03 530 SER B O 1
ATOM 8638 N N . PRO B 1 531 ? 51.469 -2.119 11.07 1 45.31 531 PRO B N 1
ATOM 8639 C CA . PRO B 1 531 ? 52.812 -2.355 11.578 1 45.31 531 PRO B CA 1
ATOM 8640 C C . PRO B 1 531 ? 52.812 -3.008 12.953 1 45.31 531 PRO B C 1
ATOM 8642 O O . PRO B 1 531 ? 51.875 -2.869 13.711 1 45.31 531 PRO B O 1
ATOM 8645 N N . PRO B 1 532 ? 53.719 -4.02 13.18 1 40.88 532 PRO B N 1
ATOM 8646 C CA . PRO B 1 532 ? 53.75 -4.68 14.492 1 40.88 532 PRO B CA 1
ATOM 8647 C C . PRO B 1 532 ? 53.719 -3.691 15.656 1 40.88 532 PRO B C 1
ATOM 8649 O O . PRO B 1 532 ? 54.25 -2.582 15.547 1 40.88 532 PRO B O 1
ATOM 8652 N N . PRO B 1 533 ? 52.719 -3.811 16.469 1 36 533 PRO B N 1
ATOM 8653 C CA . PRO B 1 533 ? 52.625 -2.84 17.562 1 36 533 PRO B CA 1
ATOM 8654 C C . PRO B 1 533 ? 53.969 -2.596 18.234 1 36 533 PRO B C 1
ATOM 8656 O O . PRO B 1 533 ? 54.719 -3.541 18.5 1 36 533 PRO B O 1
ATOM 8659 N N . THR B 1 534 ? 54.562 -1.541 17.844 1 38.09 534 THR B N 1
ATOM 8660 C CA . THR B 1 534 ? 55.75 -1.162 18.594 1 38.09 534 THR B CA 1
ATOM 8661 C C . THR B 1 534 ? 55.531 -1.307 20.094 1 38.09 534 THR B C 1
ATOM 8663 O O . THR B 1 534 ? 54.469 -0.959 20.609 1 38.09 534 THR B O 1
ATOM 8666 N N . PRO B 1 535 ? 56.375 -2.074 20.734 1 35.31 535 PRO B N 1
ATOM 8667 C CA . PRO B 1 535 ? 56.188 -2.393 22.141 1 35.31 535 PRO B CA 1
ATOM 8668 C C . PRO B 1 535 ? 55.844 -1.162 22.984 1 35.31 535 PRO B C 1
ATOM 8670 O O . PRO B 1 535 ? 56.312 -0.064 22.703 1 35.31 535 PRO B O 1
ATOM 8673 N N . PRO B 1 536 ? 54.594 -1.278 23.562 1 28.39 536 PRO B N 1
ATOM 8674 C CA . PRO B 1 536 ? 54.062 -0.161 24.344 1 28.39 536 PRO B CA 1
ATOM 8675 C C . PRO B 1 536 ? 55.094 0.487 25.25 1 28.39 536 PRO B C 1
ATOM 8677 O O . PRO B 1 536 ? 55.781 -0.208 26.016 1 28.39 536 PRO B O 1
ATOM 8680 N N . HIS B 1 537 ? 55.781 1.403 24.656 1 27.67 537 HIS B N 1
ATOM 8681 C CA . HIS B 1 537 ? 56.656 2.15 25.547 1 27.67 537 HIS B CA 1
ATOM 8682 C C . HIS B 1 537 ? 55.938 2.582 26.812 1 27.67 537 HIS B C 1
ATOM 8684 O O . HIS B 1 537 ? 54.719 2.793 26.781 1 27.67 537 HIS B O 1
ATOM 8690 N N . ASN B 1 538 ? 56.562 2.385 27.969 1 26 538 ASN B N 1
ATOM 8691 C CA . ASN B 1 538 ? 56.219 2.605 29.359 1 26 538 ASN B CA 1
ATOM 8692 C C . ASN B 1 538 ? 55.594 3.99 29.578 1 26 538 ASN B C 1
ATOM 8694 O O . ASN B 1 538 ? 56.188 4.996 29.172 1 26 538 ASN B O 1
ATOM 8698 N N . ALA B 1 539 ? 54.281 3.965 29.781 1 24.39 539 ALA B N 1
ATOM 8699 C CA . ALA B 1 539 ? 53.281 4.977 30.078 1 24.39 539 ALA B CA 1
ATOM 8700 C C . ALA B 1 539 ? 53.812 6.004 31.078 1 24.39 539 ALA B C 1
ATOM 8702 O O . ALA B 1 539 ? 53.969 5.703 32.25 1 24.39 539 ALA B O 1
ATOM 8703 N N . GLY B 1 540 ? 54.75 6.82 30.719 1 21.56 540 GLY B N 1
ATOM 8704 C CA . GLY B 1 540 ? 54.969 7.688 31.875 1 21.56 540 GLY B CA 1
ATOM 8705 C C . GLY B 1 540 ? 53.75 8.484 32.25 1 21.56 540 GLY B C 1
ATOM 8706 O O . GLY B 1 540 ? 52.906 8.805 31.422 1 21.56 540 GLY B O 1
ATOM 8707 N N . TYR B 1 541 ? 53.281 8.648 33.469 1 21.12 541 TYR B N 1
ATOM 8708 C CA . TYR B 1 541 ? 52.125 9.039 34.25 1 21.12 541 TYR B CA 1
ATOM 8709 C C . TYR B 1 541 ? 51.781 10.508 34.031 1 21.12 541 TYR B C 1
ATOM 8711 O O . TYR B 1 541 ? 50.656 10.953 34.312 1 21.12 541 TYR B O 1
ATOM 8719 N N . LYS B 1 542 ? 52.562 11.391 33.281 1 20.52 542 LYS B N 1
ATOM 8720 C CA . LYS B 1 542 ? 52.344 12.547 34.156 1 20.52 542 LYS B CA 1
ATOM 8721 C C . LYS B 1 542 ? 50.969 13.164 33.906 1 20.52 542 LYS B C 1
ATOM 8723 O O . LYS B 1 542 ? 50.219 13.391 34.844 1 20.52 542 LYS B O 1
ATOM 8728 N N . LYS B 1 543 ? 50.844 14.492 33.188 1 21.7 543 LYS B N 1
ATOM 8729 C CA . LYS B 1 543 ? 50.5 15.742 33.844 1 21.7 543 LYS B CA 1
A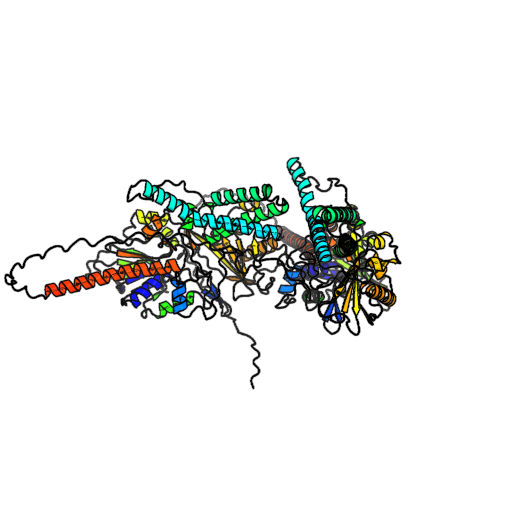TOM 8730 C C . LYS B 1 543 ? 49.094 16.188 33.469 1 21.7 543 LYS B C 1
ATOM 8732 O O . LYS B 1 543 ? 48.719 16.188 32.312 1 21.7 543 LYS B O 1
ATOM 8737 N N . PRO B 1 544 ? 48.062 16.578 34.219 1 21.11 544 PRO B N 1
ATOM 8738 C CA . PRO B 1 544 ? 46.625 16.781 34.125 1 21.11 544 PRO B CA 1
ATOM 8739 C C . PRO B 1 544 ? 46.25 18.078 33.406 1 21.11 544 PRO B C 1
ATOM 8741 O O . PRO B 1 544 ? 45.062 18.422 33.344 1 21.11 544 PRO B O 1
ATOM 8744 N N . PRO B 1 545 ? 46.906 18.516 32.125 1 19.83 545 PRO B N 1
ATOM 8745 C CA . PRO B 1 545 ? 46.625 19.969 32.188 1 19.83 545 PRO B CA 1
ATOM 8746 C C . PRO B 1 545 ? 45.156 20.297 31.969 1 19.83 545 PRO B C 1
ATOM 8748 O O . PRO B 1 545 ? 44.406 19.453 31.5 1 19.83 545 PRO B O 1
ATOM 8751 N N . LEU B 1 546 ? 45.094 21.641 31.312 1 20.39 546 LEU B N 1
ATOM 8752 C CA . LEU B 1 546 ? 44.375 22.875 31.625 1 20.39 546 LEU B CA 1
ATOM 8753 C C . LEU B 1 546 ? 43.062 22.969 30.859 1 20.39 546 LEU B C 1
ATOM 8755 O O . LEU B 1 546 ? 42.875 22.266 29.844 1 20.39 546 LEU B O 1
ATOM 8759 N N . PRO B 1 547 ? 42.875 24.203 30.359 1 21.16 547 PRO B N 1
ATOM 8760 C CA . PRO B 1 547 ? 41.688 25.047 30.562 1 21.16 547 PRO B CA 1
ATOM 8761 C C . PRO B 1 547 ? 40.719 24.984 29.391 1 21.16 547 PRO B C 1
ATOM 8763 O O . PRO B 1 547 ? 41.062 24.484 28.312 1 21.16 547 PRO B O 1
ATOM 8766 N N . PRO B 1 548 ? 40.281 26.109 28.812 1 21.52 548 PRO B N 1
ATOM 8767 C CA . PRO B 1 548 ? 38.906 26.641 28.75 1 21.52 548 PRO B CA 1
ATOM 8768 C C . PRO B 1 548 ? 38.281 26.531 27.359 1 21.52 548 PRO B C 1
ATOM 8770 O O . PRO B 1 548 ? 39 26.391 26.375 1 21.52 548 PRO B O 1
ATOM 8773 N N . PRO B 1 549 ? 36.969 26.766 27.203 1 19.72 549 PRO B N 1
ATOM 8774 C CA . PRO B 1 549 ? 35.75 26.344 26.5 1 19.72 549 PRO B CA 1
ATOM 8775 C C . PRO B 1 549 ? 35.5 27.141 25.234 1 19.72 549 PRO B C 1
ATOM 8777 O O . PRO B 1 549 ? 34.438 27.016 24.625 1 19.72 549 PRO B O 1
ATOM 8780 N N . SER B 1 550 ? 36.469 27.234 24.234 1 18.11 550 SER B N 1
ATOM 8781 C CA . SER B 1 550 ? 36.281 28.359 23.328 1 18.11 550 SER B CA 1
ATOM 8782 C C . SER B 1 550 ? 35.094 28.156 22.422 1 18.11 550 SER B C 1
ATOM 8784 O O . SER B 1 550 ? 34.719 27.031 22.109 1 18.11 550 SER B O 1
ATOM 8786 N N . PRO B 1 551 ? 34.594 29.266 21.656 1 18.75 551 PRO B N 1
ATOM 8787 C CA . PRO B 1 551 ? 33.344 29.891 21.203 1 18.75 551 PRO B CA 1
ATOM 8788 C C . PRO B 1 551 ? 32.875 29.344 19.859 1 18.75 551 PRO B C 1
ATOM 8790 O O . PRO B 1 551 ? 33.625 28.656 19.172 1 18.75 551 PRO B O 1
ATOM 8793 N N . SER B 1 552 ? 31.828 29.969 19.172 1 18.75 552 SER B N 1
ATOM 8794 C CA . SER B 1 552 ? 30.469 29.891 18.641 1 18.75 552 SER B CA 1
ATOM 8795 C C . SER B 1 552 ? 30.469 29.953 17.109 1 18.75 552 SER B C 1
ATOM 8797 O O . SER B 1 552 ? 29.422 30.203 16.5 1 18.75 552 SER B O 1
ATOM 8799 N N . ASN B 1 553 ? 31.125 29.219 16.25 1 16.75 553 ASN B N 1
ATOM 8800 C CA . ASN B 1 553 ? 31.375 29.531 14.852 1 16.75 553 ASN B CA 1
ATOM 8801 C C . ASN B 1 553 ? 30.125 29.359 14.008 1 16.75 553 ASN B C 1
ATOM 8803 O O . ASN B 1 553 ? 29.344 28.422 14.211 1 16.75 553 ASN B O 1
ATOM 8807 N N . PHE B 1 554 ? 29.703 30.297 13.055 1 20 554 PHE B N 1
ATOM 8808 C CA . PHE B 1 554 ? 28.656 30.906 12.25 1 20 554 PHE B CA 1
ATOM 8809 C C . PHE B 1 554 ? 28.516 30.203 10.906 1 20 554 PHE B C 1
ATOM 8811 O O . PHE B 1 554 ? 29.375 30.312 10.047 1 20 554 PHE B O 1
ATOM 8818 N N . ARG B 1 555 ? 28 28.969 10.766 1 17.19 555 ARG B N 1
ATOM 8819 C CA . ARG B 1 555 ? 28.047 28.266 9.484 1 17.19 555 ARG B CA 1
ATOM 8820 C C . ARG B 1 555 ? 27.031 28.844 8.508 1 17.19 555 ARG B C 1
ATOM 8822 O O . ARG B 1 555 ? 25.828 28.844 8.773 1 17.19 555 ARG B O 1
ATOM 8829 N N . ALA B 1 556 ? 27.328 29.656 7.562 1 18.5 556 ALA B N 1
ATOM 8830 C CA . ALA B 1 556 ? 26.641 30.406 6.516 1 18.5 556 ALA B CA 1
ATOM 8831 C C . ALA B 1 556 ? 26.281 29.5 5.344 1 18.5 556 ALA B C 1
ATOM 8833 O O . ALA B 1 556 ? 25.766 29.969 4.32 1 18.5 556 ALA B O 1
ATOM 8834 N N . SER B 1 557 ? 25.844 28.234 5.418 1 17.14 557 SER B N 1
ATOM 8835 C CA . SER B 1 557 ? 25.906 27.438 4.199 1 17.14 557 SER B CA 1
ATOM 8836 C C . SER B 1 557 ? 24.797 27.797 3.232 1 17.14 557 SER B C 1
ATOM 8838 O O . SER B 1 557 ? 23.609 27.734 3.586 1 17.14 557 SER B O 1
ATOM 8840 N N . MET B 1 558 ? 24.938 28.688 2.332 1 17.64 558 MET B N 1
ATOM 8841 C CA . MET B 1 558 ? 24.047 29.281 1.327 1 17.64 558 MET B CA 1
ATOM 8842 C C . MET B 1 558 ? 23.703 28.266 0.24 1 17.64 558 MET B C 1
ATOM 8844 O O . MET B 1 558 ? 24.562 27.938 -0.594 1 17.64 558 MET B O 1
ATOM 8848 N N . LYS B 1 559 ? 23.156 27.141 0.433 1 17.22 559 LYS B N 1
ATOM 8849 C CA . LYS B 1 559 ? 23.016 26.156 -0.638 1 17.22 559 LYS B CA 1
ATOM 8850 C C . LYS B 1 559 ? 21.984 26.625 -1.668 1 17.22 559 LYS B C 1
ATOM 8852 O O . LYS B 1 559 ? 20.859 26.953 -1.315 1 17.22 559 LYS B O 1
ATOM 8857 N N . THR B 1 560 ? 22.469 27.094 -2.752 1 19.05 560 THR B N 1
ATOM 8858 C CA . THR B 1 560 ? 21.875 27.625 -3.975 1 19.05 560 THR B CA 1
ATOM 8859 C C . THR B 1 560 ? 21.156 26.516 -4.754 1 19.05 560 THR B C 1
ATOM 8861 O O . THR B 1 560 ? 21.812 25.641 -5.32 1 19.05 560 THR B O 1
ATOM 8864 N N . GLY B 1 561 ? 20.219 25.797 -4.215 1 15.99 561 GLY B N 1
ATOM 8865 C CA . GLY B 1 561 ? 19.719 24.562 -4.77 1 15.99 561 GLY B CA 1
ATOM 8866 C C . GLY B 1 561 ? 19.188 24.703 -6.184 1 15.99 561 GLY B C 1
ATOM 8867 O O . GLY B 1 561 ? 19.156 25.812 -6.723 1 15.99 561 GLY B O 1
ATOM 8868 N N . ASN B 1 562 ? 17.969 24.266 -6.441 1 16.7 562 ASN B N 1
ATOM 8869 C CA . ASN B 1 562 ? 17.406 23.172 -7.227 1 16.7 562 ASN B CA 1
ATOM 8870 C C . ASN B 1 562 ? 16.844 23.672 -8.555 1 16.7 562 ASN B C 1
ATOM 8872 O O . ASN B 1 562 ? 16.422 24.828 -8.656 1 16.7 562 ASN B O 1
ATOM 8876 N N . HIS B 1 563 ? 16.984 22.938 -9.602 1 18.25 563 HIS B N 1
ATOM 8877 C CA . HIS B 1 563 ? 16.969 22.688 -11.039 1 18.25 563 HIS B CA 1
ATOM 8878 C C . HIS B 1 563 ? 15.539 22.625 -11.578 1 18.25 563 HIS B C 1
ATOM 8880 O O . HIS B 1 563 ? 14.742 21.797 -11.117 1 18.25 563 HIS B O 1
ATOM 8886 N N . VAL B 1 564 ? 14.852 23.656 -11.984 1 18.23 564 VAL B N 1
ATOM 8887 C CA . VAL B 1 564 ? 13.477 23.844 -12.445 1 18.23 564 VAL B CA 1
ATOM 8888 C C . VAL B 1 564 ? 13.273 23.094 -13.758 1 18.23 564 VAL B C 1
ATOM 8890 O O . VAL B 1 564 ? 13.766 23.531 -14.805 1 18.23 564 VAL B O 1
ATOM 8893 N N . ARG B 1 565 ? 13.586 21.953 -13.922 1 17.41 565 ARG B N 1
ATOM 8894 C CA . ARG B 1 565 ? 13.555 21.5 -15.312 1 17.41 565 ARG B CA 1
ATOM 8895 C C . ARG B 1 565 ? 12.125 21.219 -15.758 1 17.41 565 ARG B C 1
ATOM 8897 O O . ARG B 1 565 ? 11.562 20.172 -15.445 1 17.41 565 ARG B O 1
ATOM 8904 N N . PHE B 1 566 ? 11.094 22 -15.531 1 17.53 566 PHE B N 1
ATOM 8905 C CA . PHE B 1 566 ? 9.758 21.484 -15.773 1 17.53 566 PHE B CA 1
ATOM 8906 C C . PHE B 1 566 ? 9.508 21.297 -17.266 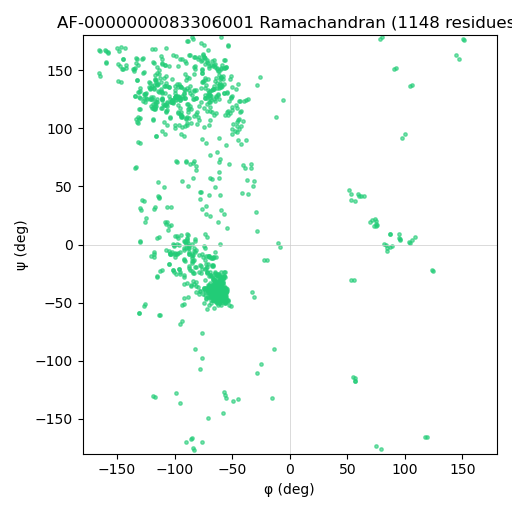1 17.53 566 PHE B C 1
ATOM 8908 O O . PHE B 1 566 ? 8.43 20.875 -17.672 1 17.53 566 PHE B O 1
ATOM 8915 N N . ARG B 1 567 ? 10.312 21.125 -18.156 1 17.36 567 ARG B N 1
ATOM 8916 C CA . ARG B 1 567 ? 9.766 21.453 -19.469 1 17.36 567 ARG B CA 1
ATOM 8917 C C . ARG B 1 567 ? 8.688 20.453 -19.875 1 17.36 567 ARG B C 1
ATOM 8919 O O . ARG B 1 567 ? 8.805 19.25 -19.609 1 17.36 567 ARG B O 1
ATOM 8926 N N . LEU B 1 568 ? 7.508 21 -20.188 1 17.91 568 LEU B N 1
ATOM 8927 C CA . LEU B 1 568 ? 6.16 20.75 -20.688 1 17.91 568 LEU B CA 1
ATOM 8928 C C . LEU B 1 568 ? 6.199 20.047 -22.047 1 17.91 568 LEU B C 1
ATOM 8930 O O . LEU B 1 568 ? 6.777 20.562 -23 1 17.91 568 LEU B O 1
ATOM 8934 N N . ASP B 1 569 ? 6.281 18.922 -22.141 1 17.11 569 ASP B N 1
ATOM 8935 C CA . ASP B 1 569 ? 6.344 18.109 -23.344 1 17.11 569 ASP B CA 1
ATOM 8936 C C . ASP B 1 569 ? 5.121 18.328 -24.219 1 17.11 569 ASP B C 1
ATOM 8938 O O . ASP B 1 569 ? 4.117 18.891 -23.781 1 17.11 569 ASP B O 1
ATOM 8942 N N . ARG B 1 570 ? 4.527 17.375 -24.969 1 17.36 570 ARG B N 1
ATOM 8943 C CA . ARG B 1 570 ? 4.336 17.016 -26.375 1 17.36 570 ARG B CA 1
ATOM 8944 C C . ARG B 1 570 ? 2.871 17.141 -26.766 1 17.36 570 ARG B C 1
ATOM 8946 O O . ARG B 1 570 ? 2.09 16.203 -26.594 1 17.36 570 ARG B O 1
ATOM 8953 N N . PHE B 1 571 ? 2.043 18.156 -26.359 1 17.88 571 PHE B N 1
ATOM 8954 C CA . PHE B 1 571 ? 0.679 18.016 -26.859 1 17.88 571 PHE B CA 1
ATOM 8955 C C . PHE B 1 571 ? 0.644 18.062 -28.375 1 17.88 571 PHE B C 1
ATOM 8957 O O . PHE B 1 571 ? 1.402 18.828 -29 1 17.88 571 PHE B O 1
ATOM 8964 N N . GLY B 1 572 ? 0.009 17.141 -29.25 1 18.47 572 GLY B N 1
ATOM 8965 C CA . GLY B 1 572 ? -0.303 16.688 -30.594 1 18.47 572 GLY B CA 1
ATOM 8966 C C . GLY B 1 572 ? -1.304 17.578 -31.297 1 18.47 572 GLY B C 1
ATOM 8967 O O . GLY B 1 572 ? -1.804 17.234 -32.375 1 18.47 572 GLY B O 1
ATOM 8968 N N . GLY B 1 573 ? -1.629 18.938 -31.156 1 18.55 573 GLY B N 1
ATOM 8969 C CA . GLY B 1 573 ? -2.703 19.391 -32.031 1 18.55 573 GLY B CA 1
ATOM 8970 C C . GLY B 1 573 ? -2.348 19.328 -33.5 1 18.55 573 GLY B C 1
ATOM 8971 O O . GLY B 1 573 ? -1.168 19.312 -33.844 1 18.55 573 GLY B O 1
ATOM 8972 N N . SER B 1 574 ? -3.289 18.906 -34.562 1 18.42 574 SER B N 1
ATOM 8973 C CA . SER B 1 574 ? -3.631 18.844 -36 1 18.42 574 SER B CA 1
ATOM 8974 C C . SER B 1 574 ? -3.766 20.25 -36.594 1 18.42 574 SER B C 1
ATOM 8976 O O . SER B 1 574 ? -4.047 20.391 -37.781 1 18.42 574 SER B O 1
ATOM 8978 N N . PRO B 1 575 ? -3.645 21.422 -36.156 1 19.42 575 PRO B N 1
ATOM 8979 C CA . PRO B 1 575 ? -4.184 22.219 -37.281 1 19.42 575 PRO B CA 1
ATOM 8980 C C . PRO B 1 575 ? -3.586 21.828 -38.625 1 19.42 575 PRO B C 1
ATOM 8982 O O . PRO B 1 575 ? -2.619 21.062 -38.688 1 19.42 575 PRO B O 1
ATOM 8985 N N . GLY B 1 576 ? -3.207 22.984 -39.406 1 16.61 576 GLY B N 1
ATOM 8986 C CA . GLY B 1 576 ? -2.623 23.172 -40.719 1 16.61 576 GLY B CA 1
ATOM 8987 C C . GLY B 1 576 ? -1.278 22.484 -40.906 1 16.61 576 GLY B C 1
ATOM 8988 O O . GLY B 1 576 ? -0.562 22.281 -39.906 1 16.61 576 GLY B O 1
#

Secondary structure (DSSP, 8-state):
-------EEEEEEEE--BHHHHHHHHHHHHTT---EEEE-SSSSSBTT--EEEETTEEEESS---EE--STT-HHHHHHHHTT-S-SS--EE--SSSS-S-TT--PEEEETTS-BPPHHHHHHHHHHHHHHHHHHHHHHHHHHHHHHHHHHHTT-SS--TT-------BHHHHHHHHHHHHHHHHHHTS---HHHHHHHHHHHHHHHHHHHHHHTS-GGGBBHHHHTTSPPPSS-EE--TT-THHHHHHHHHTSPTT-EE-SEEEEEEETT---SSGGGTTPEEEEEEEEETTEEEEEEEEEEEEEE---HHHHHHHHHHHEESPPPHHHHHHHHHEEE--EEEEEEE-SS--SPTT---EEEE--HHHHHT--TTTTGGGGEEEEEEETTEEEEEEEEEEHHHHHHHTTS-HHHHHHHHHHHHHHHHT-TTPPPPSEEE---TTT-TTT--S-EEEBTT--HHHHHHHH--EEETTEEEEEE-SGGG-SSSTTSHHHHHHHHHHHHHHHHHHHHHHHHHHHHHHHHHHS----------------------------------------------/-------EEEEEEEE--BHHHHHHHHHHHHTT---EEEE-SSSSSBTT--EEEETTEEEESS---EE--STT-HHHHHHHHTT-S-SS--EE--SSSS-S-TT--PEEEETTS-BPPHHHHHHHHHHHHHHHHHHHHHHHHHHHHHHHHHHHTT-SS--TT-------BHHHHHHHHHHHHHHHHHHTS---HHHHHHHHHHHHHHHHHHHHHHTS-GGGBBHHHHTTSPPPSS-EEP-TT-THHHHHHHHHTSPTT-EE-SEEEEEEETT---SSGGGTTPEEEEEEEEETTEEEEEEEEEEEEEE---HHHHHHHHHHHEESPPPHHHHHHHHHEEE--EEEEEEE-SS--S-TT---EEEE--HHHHHT--TTTTGGGGEEEEEEETTEEEEEEEEEEHHHHHHHTTS-HHHHHHHHHHHHHHHHT-TTPPPPSEEE---TTT-TTT--S-EEEBTT--HHHHHHHH--EEETTEEEEEE-SGGG-SSSTTSHHHHHHHHHHHHHHHHHHHHHHHHHHHHHHHHHHS----------------------------------------------

Sequence (1152 aa):
MNGIGSKKCHKVVVIGAGMAGISAAHYLVENGVSDVILVEASDRIGGRIQTIFREGKPLELGAEWIFGGCPSNSLFNLANRLKLLGREIQRLNDIDETVQWPNTVGYIYRSNGLPLSEESTQKAYEVFNAIRDEIQGYFQKEYKVAGEEMQRKGRASVDVSTAAFEKTRLLTFYDSRVLKALAYLKVNEKFAAVNLKQVEAALSGFRNTLSISLGEDLDQIRLELTGSSVHLPGGNILVPGGMVGVLEALVQDLPKNSLRFGRKVTGIDWSFHSRDPLLMDKIHVECSVQTNMGSQTEDYFADYVVSTLPLGVLRHQFSRLFHPALPSSKVQAVQSIGCGHMSKIFLEFLSPWWAPGEGGITLAWTNEELRHRMLPRDWYLYISHFSEVEGHPNLLACWIASSGARIADQLSNSDLMDRIIWVLQKFTGDPGLPGPVKLFRATWSTMDNFLGSTSFSQLATEEADFHELSQPLPSATSPRLLFAGEATHSRYWGTLHGARLSGIREAKRVLDRITEVDILAAKMTQMATSPPPTPPHNAGYKKPPLPPPSPSNFRASMKTGNHVRFRLDRFGGSPGMNGIGSKKCHKVVVIGAGMAGISAAHYLVENGVSDVILVEASDRIGGRIQTIFREGKPLELGAEWIFGGCPSNSLFNLANRLKLLGREIQRLNDIDETVQWPNTVGYIYRSNGLPLSEESTQKAYEVFNAIRDEIQGYFQKEYKVAGEEMQRKGRASVDVSTAAFEKTRLLTFYDSRVLKALAYLKVNEKFAAVNLKQVEAALSGFRNTLSISLGEDLDQIRLELTGSSVHLPGGNILVPGGMVGVLEALVQDLPKNSLRFGRKVTGIDWSFHSRDPLLMDKIHVECSVQTNMGSQTEDYFADYVVSTLPLGVLRHQFSRLFHPALPSSKVQAVQSIGCGHMSKIFLEFLSPWWAPGEGGITLAWTNEELRHRMLPRDWYLYISHFSEVEGHPNLLACWIASSGARIADQLSNSDLMDRIIWVLQKFTGDPGLPGPVKLFRATWSTMDNFLGSTSFSQLATEEADFHELSQPLPSATSPRLLFAGEATHSRYWGTLHGARLSGIREAKRVLDRITEVDILAAKMTQMATSPPPTPPHNAGYKKPPLPPPSPSNFRASMKTGNHVRFRLDRFGGSPG

Nearest PDB structures (foldseek):
  5lfo-assembly1_A  TM=9.018E-01  e=6.029E-43  Mus musculus
  5lae-assembly1_A  TM=9.050E-01  e=1.109E-41  Mus musculus
  7oy0-assembly1_A-2  TM=8.551E-01  e=7.543E-43  Homo sapiens
  5lgb-assembly1_A  TM=8.627E-01  e=1.165E-40  Mus musculus
  7xw8-assembly1_A  TM=7.230E-01  e=5.647E-33  Homo sapiens

Organism: Tigriopus californicus (NCBI:txid6832)

Solvent-accessible surface area (backbone atoms only — not comparable to full-atom values): 60679 Å² total; per-residue (Å²): 132,75,80,72,64,81,77,43,74,37,52,29,38,27,36,28,43,21,56,14,25,45,34,18,53,38,49,31,40,76,70,71,45,69,54,44,38,31,36,16,51,48,91,66,70,28,66,63,35,40,58,44,71,57,67,87,34,53,43,57,50,39,61,62,59,46,75,12,52,36,86,88,24,63,50,48,47,49,36,52,74,70,61,49,40,65,91,72,69,51,60,39,57,33,53,77,56,77,50,44,49,48,69,34,69,34,57,44,21,24,69,86,13,44,63,55,53,69,67,28,48,52,51,30,46,53,52,49,52,51,50,51,51,49,43,47,44,40,23,58,54,48,50,46,49,50,45,48,52,34,61,69,63,68,56,82,83,62,68,77,77,64,70,78,60,79,80,42,40,33,38,60,53,51,52,51,52,50,53,51,51,53,50,43,37,46,71,76,63,58,47,52,69,71,44,48,52,46,23,50,18,38,53,45,15,44,51,29,47,52,11,45,76,49,14,30,51,42,74,52,26,21,35,61,53,53,26,44,42,61,81,55,62,57,25,30,29,52,42,74,74,22,64,51,48,59,53,51,59,49,55,69,72,43,59,88,84,25,66,41,62,39,28,32,72,60,31,35,26,74,72,39,84,50,90,47,80,91,44,46,76,23,30,39,37,36,23,42,31,80,50,97,92,39,82,42,77,46,53,36,34,14,60,27,36,40,38,30,65,38,64,31,34,45,57,74,38,44,83,64,29,33,34,67,68,69,55,68,69,38,50,47,19,49,65,23,44,30,59,15,24,55,30,54,36,37,34,31,30,90,54,38,40,47,54,92,66,42,50,19,38,35,42,22,41,38,64,71,64,61,71,68,56,46,83,73,83,39,28,72,78,23,48,21,35,34,32,64,38,82,95,34,86,39,31,38,33,38,37,24,13,10,72,21,15,53,48,54,48,71,50,54,69,66,59,48,48,55,53,51,41,50,52,51,21,38,27,19,53,22,84,79,63,77,60,60,77,46,78,50,70,51,44,39,52,68,35,79,80,30,37,25,65,29,42,35,42,20,67,72,36,51,82,61,28,21,51,45,44,30,53,29,30,90,29,83,90,55,61,29,44,32,39,22,20,20,62,31,23,63,45,29,37,58,38,68,46,17,10,30,49,25,8,38,51,49,31,49,54,50,49,55,51,51,51,50,49,51,50,50,50,50,50,49,52,47,60,68,65,45,66,79,77,67,83,80,77,88,77,80,83,80,82,83,82,81,84,80,83,80,80,86,81,86,82,77,90,72,90,84,83,90,78,84,81,74,85,76,86,95,85,75,91,91,87,131,132,79,80,73,66,79,79,43,75,37,52,29,37,26,37,30,43,21,55,14,26,46,34,16,52,38,51,30,40,77,70,72,46,68,55,46,37,32,36,17,51,48,92,64,70,28,65,62,35,40,61,43,69,60,94,88,36,54,43,57,50,38,61,63,59,46,76,13,49,36,66,48,25,48,50,46,22,48,37,34,39,68,62,49,41,65,93,68,69,52,61,37,54,32,58,76,54,75,57,43,45,58,59,34,76,35,54,44,22,25,71,86,21,42,63,54,51,71,66,29,47,52,52,30,50,54,52,51,52,51,51,52,50,48,42,45,45,38,21,64,57,49,52,43,53,49,45,51,52,32,61,71,61,70,54,86,82,65,66,77,77,62,72,77,60,79,81,43,39,32,38,59,53,52,51,52,52,50,52,52,50,53,49,44,37,44,69,75,64,58,47,53,68,72,44,47,53,44,23,50,18,38,52,44,15,42,51,28,46,52,12,44,76,50,14,30,51,41,74,52,26,21,36,62,54,54,26,44,40,62,79,53,62,57,22,30,28,53,41,73,73,25,66,50,48,60,54,51,58,47,54,68,72,44,61,87,86,24,65,41,65,39,29,33,75,60,32,35,26,76,70,39,83,51,88,49,78,89,44,48,74,21,30,40,38,35,21,41,30,79,49,97,92,40,80,42,78,46,53,37,34,16,59,27,34,38,38,30,64,39,64,32,35,45,58,73,37,43,82,67,30,34,35,69,69,70,55,69,69,39,51,47,19,48,66,22,43,32,60,17,22,57,29,54,37,36,32,31,32,89,68,60,88,54,57,91,66,46,48,18,40,36,41,23,42,40,62,70,63,60,73,68,55,46,82,72,82,42,30,73,76,22,48,20,34,34,32,62,38,82,96,35,86,41,31,37,33,38,37,24,13,10,71,22,16,52,47,55,50,71,51,52,70,66,60,48,50,55,52,51,41,50,50,51,22,39,27,60,56,38,83,78,64,77,61,62,76,46,76,50,69,53,44,40,53,68,35,80,82,29,37,25,66,31,39,36,42,21,67,73,36,50,82,61,29,22,53,44,44,29,53,28,31,90,29,83,90,54,62,28,46,31,40,23,21,20,61,31,23,62,45,28,38,58,37,68,47,16,9,29,50,25,8,39,52,50,30,49,55,50,50,56,50,51,49,49,46,49,51,48,49,51,50,50,52,50,61,69,65,45,71,75,77,66,74,80,69,81,77,74,79,77,82,84,80,85,84,83,86,79,88,83,85,82,83,73,82,75,78,81,77,84,82,80,72,42,83,80,75,84,81,78,86,69,78,133

InterPro domains:
  IPR002937 Amine oxidase [PF01593] (19-511)
  IPR036188 FAD/NAD(P)-binding domain superfamily [G3DSA:3.50.50.60] (12-509)
  IPR036188 FAD/NAD(P)-binding domain superfamily [SSF51905] (10-513)
  IPR050281 Flavin monoamine oxidase and related enzymes [PTHR10742] (10-521)

pLDDT: mean 82.88, std 23.94, range [15.2, 98.88]

Foldseek 3Di:
DPCPDDAAEFAEEEEAQALLRLLLQLLLVVVPRFRFAYEHQAPDHHFQFDWDDDPNFTDTQGDFWAFACDPVFPLNVLCVVVCQQPDDWDFFAACQDLVPRGLACEFAFELQQHTADPVLVNLLSVLVNVLVVCLLCLQVVVVVVVVVVVVVVVDDPPCSQPPPPPFDQQVVSLVVSLVVSLVCCCPVVVDDPVSSQSSQLLSVLCQLVVQLVQQARSRFATRNQQNLADGHHDHITGRGNGPVVSSVVSVVSHDPNSYHYNWAWQAKEQPDDDPPPSQHNWIKTWTWHQDPVGIDIDIYTHQAYEYAFALLLCLVRQQRHYPPHDDPLLNLLSPQWDFGAKWKKKFFAPDDPDDVSNQKYAYRHHPVRVVPADPPVRLVSSWGIWDDDPPHRRIIIIIGGTPSLLNVLVDDPVVVQVVVVVSVCSRNVNPPDDTTPDMDHDSQCPDNRRNHRFIHGGSRHTLCSLCSNQAAPPGLVSHHYGYAYLSNASHNGRRSSSRSVRSSVVSVSSVVVVVVVVVVVVVVVCVVPVDPPDPDDDDDDDDDDDDDDDDDDPDDPPDDDDDPDPPPDDDDDDDD/DPCPDDAAEFAEEEEAQALLRLLLQLLLVVVPRFRFAYEHQAPDHHFQFDWDDDPRFTDTQGDFWAFACDPVQPLNVLCVVVCQQPPDWDFFAACQPQVPRRLACEFEFELQQHTADPVLVVLLSVLVNVLVVCLLCLQVVVLVVLVVVVVVVVDDPPCSQPPVPPFDQQVVSLVVSLVVSLVCCCPVVVDDPVSSQSSQLLSVLCQLVVQLVFQARSRFATRNQQNLADGYHDHITGRGNGPVVSSVVSVVSHDPNSYHYNWAWQAKEQPDDDPPPSQHNWIKTWTWHQDPVGIDIDIYTHQAYEYAAALLLCLVRQQRHYPPHDDPLLNLLSPQWDFGAKWKKKFFAPDDPDDVSNPKYAYRHHPVRVVPDDPPVRLVSSWGIWDDDPPHRRIIIIIGGTPSLLNVLVDDPVVVQVVVVVSVCSRNVNPPDDTTDDMDHDSQCPPNRHNHRFIHGTSRHTLCSLCSNQAAPPGLVSHHYGYAYLSNASHNGRRSSSRSVRSSVVSVSSVVVVVVVVVVVVVVVCVVPPPDPDPPDDPDDDDDDDDDDDDDDDPPPPPPDDDPPPDDDDDDDDDD

Radius of gyration: 38.61 Å; Cα contacts (8 Å, |Δi|>4): 2245; chains: 2; bounding box: 110×127×81 Å